Protein 7RGT (pdb70)

Nearest PDB structures (foldseek):
  7rgt-assembly2_B  TM=1.009E+00  e=1.308E-21  Legionella pneumophila
  7rgt-assembly7_G  TM=9.878E-01  e=1.620E-20  Legionella pneumophila
  7rgt-assembly5_E  TM=1.007E+00  e=1.504E-18  Legionella pneumophila
  7rgu-assembly2_C  TM=9.955E-01  e=5.296E-18  Legionella pneumophila
  7rgt-assembly6_F  TM=1.005E+00  e=3.285E-17  Legionella pneumophila

B-factor: mean 66.76, std 24.38, range [29.07, 161.48]

Structure (mmCIF, N/CA/C/O backbone):
data_7RGT
#
_entry.id   7RGT
#
_cell.length_a   139.010
_cell.length_b   100.303
_cell.length_c   110.718
_cell.angle_alpha   90.000
_cell.angle_beta   107.571
_cell.angle_gamma   90.000
#
_symmetry.space_group_name_H-M   'C 1 2 1'
#
loop_
_entity.id
_entity.type
_entity.pdbx_description
1 polymer 'Repressor of competence, RNA Chaperone'
2 non-polymer 'SULFATE ION'
3 water water
#
loop_
_atom_site.group_PDB
_atom_site.id
_atom_site.type_symbol
_atom_site.label_atom_id
_atom_site.label_alt_id
_atom_site.label_comp_id
_atom_site.label_asym_id
_atom_site.label_entity_id
_atom_site.label_seq_id
_atom_site.pdbx_PDB_ins_code
_atom_site.Cartn_x
_atom_site.Cartn_y
_atom_site.Cartn_z
_atom_site.occupancy
_atom_site.B_iso_or_equiv
_atom_site.auth_seq_id
_atom_site.auth_comp_id
_atom_site.auth_asym_id
_atom_site.auth_atom_id
_atom_site.pdbx_PDB_model_num
ATOM 1 N N . ASN A 1 24 ? 17.48731 -13.85591 10.10599 1.000 116.90892 19 ASN A N 1
ATOM 2 C CA . ASN A 1 24 ? 18.87710 -14.25726 9.91139 1.000 119.30163 19 ASN A CA 1
ATOM 3 C C . ASN A 1 24 ? 19.55506 -13.44392 8.81402 1.000 113.37639 19 ASN A C 1
ATOM 4 O O . ASN A 1 24 ? 20.56540 -12.78679 9.06129 1.000 111.09532 19 ASN A O 1
ATOM 9 N N . GLN A 1 25 ? 19.00705 -13.49997 7.59727 1.000 106.13989 20 GLN A N 1
ATOM 10 C CA . GLN A 1 25 ? 19.53296 -12.66850 6.51855 1.000 102.98411 20 GLN A CA 1
ATOM 11 C C . GLN A 1 25 ? 19.38235 -11.18976 6.85397 1.000 90.50049 20 GLN A C 1
ATOM 12 O O . GLN A 1 25 ? 20.32685 -10.40559 6.70021 1.000 84.28559 20 GLN A O 1
ATOM 18 N N . SER A 1 26 ? 18.19694 -10.79052 7.32231 1.000 84.01499 21 SER A N 1
ATOM 19 C CA . SER A 1 26 ? 18.00377 -9.40384 7.73298 1.000 85.55534 21 SER A CA 1
ATOM 20 C C . SER A 1 26 ? 18.95257 -9.01961 8.86249 1.000 76.70153 21 SER A C 1
ATOM 21 O O . SER A 1 26 ? 19.41904 -7.87564 8.91676 1.000 66.00648 21 SER A O 1
ATOM 24 N N . LYS A 1 27 ? 19.26581 -9.96112 9.75788 1.000 80.11768 22 LYS A N 1
ATOM 25 C CA . LYS A 1 27 ? 20.19229 -9.66717 10.84812 1.000 80.70398 22 LYS A CA 1
ATOM 26 C C . LYS A 1 27 ? 21.59466 -9.38379 10.32039 1.000 72.67099 22 LYS A C 1
ATOM 27 O O . LYS A 1 27 ? 22.23058 -8.40354 10.72277 1.000 64.13020 22 LYS A O 1
ATOM 33 N N . ARG A 1 28 ? 22.09453 -10.22718 9.41110 1.000 74.20903 23 ARG A N 1
ATOM 34 C CA . ARG A 1 28 ? 23.40626 -9.96809 8.82468 1.000 70.36973 23 ARG A CA 1
ATOM 35 C C . ARG A 1 28 ? 23.39978 -8.67500 8.01966 1.000 62.64038 23 ARG A C 1
ATOM 36 O O . ARG A 1 28 ? 24.39120 -7.93713 8.01219 1.000 59.86295 23 ARG A O 1
ATOM 44 N N . ALA A 1 29 ? 22.29144 -8.38392 7.33326 1.000 63.96651 24 ALA A N 1
ATOM 45 C CA . ALA A 1 29 ? 22.17597 -7.10995 6.63068 1.000 62.02003 24 ALA A CA 1
ATOM 46 C C . ALA A 1 29 ? 22.21709 -5.93522 7.60760 1.000 58.52379 24 ALA A C 1
ATOM 47 O O . ALA A 1 29 ? 22.81202 -4.88968 7.31721 1.000 56.04842 24 ALA A O 1
ATOM 49 N N . ARG A 1 30 ? 21.61014 -6.09326 8.78285 1.000 58.76646 25 ARG A N 1
ATOM 50 C CA . ARG A 1 30 ? 21.69509 -5.03075 9.78178 1.000 56.13652 25 ARG A CA 1
ATOM 51 C C . ARG A 1 30 ? 23.11889 -4.89523 10.31293 1.000 55.39849 25 ARG A C 1
ATOM 52 O O . ARG A 1 30 ? 23.64103 -3.77886 10.43043 1.000 51.55792 25 ARG A O 1
ATOM 60 N N . SER A 1 31 ? 23.76980 -6.02516 10.61300 1.000 59.17818 26 SER A N 1
ATOM 61 C CA . SER A 1 31 ? 25.16242 -5.99664 11.05786 1.000 60.68563 26 SER A CA 1
ATOM 62 C C . SER A 1 31 ? 26.07478 -5.38414 10.00214 1.000 52.41321 26 SER A C 1
ATOM 63 O O . SER A 1 31 ? 26.99088 -4.62270 10.33304 1.000 50.57615 26 SER A O 1
ATOM 66 N N . ASP A 1 32 ? 25.85036 -5.71867 8.72607 1.000 53.57176 27 ASP A N 1
ATOM 67 C CA . ASP A 1 32 ? 26.61268 -5.08902 7.64966 1.000 53.00548 27 ASP A CA 1
ATOM 68 C C . ASP A 1 32 ? 26.45070 -3.57329 7.66616 1.000 52.34816 27 ASP A C 1
ATOM 69 O O . ASP A 1 32 ? 27.42701 -2.83557 7.49501 1.000 51.65577 27 ASP A O 1
ATOM 74 N N . ALA A 1 33 ? 25.21551 -3.09194 7.82126 1.000 50.13649 28 ALA A N 1
ATOM 75 C CA . ALA A 1 33 ? 24.99006 -1.65021 7.87787 1.000 49.30966 28 ALA A CA 1
ATOM 76 C C . ALA A 1 33 ? 25.73437 -1.02208 9.04743 1.000 46.38335 28 ALA A C 1
ATOM 77 O O . ALA A 1 33 ? 26.27316 0.08328 8.93243 1.000 46.32759 28 ALA A O 1
ATOM 79 N N . LEU A 1 34 ? 25.76372 -1.70303 10.18804 1.000 46.92800 29 LEU A N 1
ATOM 80 C CA . LEU A 1 34 ? 26.47172 -1.14642 11.33537 1.000 46.59043 29 LEU A CA 1
ATOM 81 C C . LEU A 1 34 ? 27.97859 -1.10861 11.08588 1.000 48.08020 29 LEU A C 1
ATOM 82 O O . LEU A 1 34 ? 28.64983 -0.14109 11.46861 1.000 44.40032 29 LEU A O 1
ATOM 87 N N . LEU A 1 35 ? 28.52446 -2.14829 10.43852 1.000 46.42625 30 LEU A N 1
ATOM 88 C CA . LEU A 1 35 ? 29.94067 -2.14568 10.08898 1.000 50.01715 30 LEU A CA 1
ATOM 89 C C . LEU A 1 35 ? 30.25130 -1.03050 9.09552 1.000 48.71200 30 LEU A C 1
ATOM 90 O O . LEU A 1 35 ? 31.28243 -0.35478 9.20458 1.000 48.43963 30 LEU A O 1
ATOM 95 N N . TRP A 1 36 ? 29.36932 -0.82864 8.11317 1.000 45.69250 31 TRP A N 1
ATOM 96 C CA . TRP A 1 36 ? 29.55774 0.25937 7.15718 1.000 46.59958 31 TRP A CA 1
ATOM 97 C C . TRP A 1 36 ? 29.52563 1.62190 7.85745 1.000 47.01778 31 TRP A C 1
ATOM 98 O O . TRP A 1 36 ? 30.32396 2.51285 7.54196 1.000 46.39319 31 TRP A O 1
ATOM 109 N N . LEU A 1 37 ? 28.62598 1.79550 8.82709 1.000 42.63466 32 LEU A N 1
ATOM 110 C CA . LEU A 1 37 ? 28.58102 3.05439 9.57034 1.000 45.74254 32 LEU A CA 1
ATOM 111 C C . LEU A 1 37 ? 29.86327 3.28282 10.36756 1.000 48.27849 32 LEU A C 1
ATOM 112 O O . LEU A 1 37 ? 30.39724 4.39885 10.39528 1.000 47.42241 32 LEU A O 1
ATOM 117 N N . ALA A 1 38 ? 30.36440 2.24514 11.04255 1.000 43.61075 33 ALA A N 1
ATOM 118 C CA . ALA A 1 38 ? 31.60067 2.41311 11.79121 1.000 47.77039 33 ALA A CA 1
ATOM 119 C C . ALA A 1 38 ? 32.79248 2.66982 10.87236 1.000 45.19031 33 ALA A C 1
ATOM 120 O O . ALA A 1 38 ? 33.70395 3.40856 11.25491 1.000 47.67271 33 ALA A O 1
ATOM 122 N N . ALA A 1 39 ? 32.82685 2.07147 9.67184 1.000 45.42667 34 ALA A N 1
ATOM 123 C CA . ALA A 1 39 ? 33.98549 2.28604 8.80863 1.000 43.83680 34 ALA A CA 1
ATOM 124 C C . ALA A 1 39 ? 33.95216 3.68135 8.18760 1.000 48.17233 34 ALA A C 1
ATOM 125 O O . ALA A 1 39 ? 34.99617 4.32144 8.01910 1.000 56.89531 34 ALA A O 1
ATOM 127 N N . ASN A 1 40 ? 32.76651 4.18227 7.86520 1.000 45.38669 35 ASN A N 1
ATOM 128 C CA . ASN A 1 40 ? 32.66563 5.45508 7.16755 1.000 42.73498 35 ASN A CA 1
ATOM 129 C C . ASN A 1 40 ? 32.51440 6.65082 8.09702 1.000 50.55301 35 ASN A C 1
ATOM 130 O O . ASN A 1 40 ? 32.95933 7.75413 7.75078 1.000 47.45640 35 ASN A O 1
ATOM 135 N N . PHE A 1 41 ? 31.91907 6.46936 9.27158 1.000 43.41684 36 PHE A N 1
ATOM 136 C CA . PHE A 1 41 ? 31.76368 7.55411 10.24072 1.000 41.55200 36 PHE A CA 1
ATOM 137 C C . PHE A 1 41 ? 32.20170 7.05721 11.60926 1.000 44.16959 36 PHE A C 1
ATOM 138 O O . PHE A 1 41 ? 31.39351 6.97553 12.54026 1.000 42.92685 36 PHE A O 1
ATOM 146 N N . PRO A 1 42 ? 33.49344 6.74092 11.77426 1.000 45.42575 37 PRO A N 1
ATOM 147 C CA . PRO A 1 42 ? 33.93795 6.17276 13.05713 1.000 46.88249 37 PRO A CA 1
ATOM 148 C C . PRO A 1 42 ? 33.79359 7.13532 14.22992 1.000 49.11674 37 PRO A C 1
ATOM 149 O O . PRO A 1 42 ? 33.62506 6.67000 15.36361 1.000 47.79211 37 PRO A O 1
ATOM 153 N N . GLU A 1 43 ? 33.86007 8.45411 13.99362 1.000 43.31067 38 GLU A N 1
ATOM 154 C CA . GLU A 1 43 ? 33.65611 9.42382 15.07110 1.000 47.08905 38 GLU A CA 1
ATOM 155 C C . GLU A 1 43 ? 32.30694 9.22784 15.74665 1.000 44.24894 38 GLU A C 1
ATOM 156 O O . GLU A 1 43 ? 32.17693 9.44449 16.95782 1.000 42.88722 38 GLU A O 1
ATOM 162 N N . ALA A 1 44 ? 31.29289 8.82687 14.98686 1.000 42.88380 39 ALA A N 1
ATOM 163 C CA . ALA A 1 44 ? 29.96769 8.61870 15.54239 1.000 41.03566 39 ALA A CA 1
ATOM 164 C C . ALA A 1 44 ? 29.69793 7.16494 15.90086 1.000 44.28003 39 ALA A C 1
ATOM 165 O O . ALA A 1 44 ? 29.00398 6.90381 16.88564 1.000 38.11596 39 ALA A O 1
ATOM 167 N N . PHE A 1 45 ? 30.21230 6.20276 15.12472 1.000 39.06968 40 PHE A N 1
ATOM 168 C CA . PHE A 1 45 ? 29.74259 4.82995 15.23219 1.000 43.42332 40 PHE A CA 1
ATOM 169 C C . PHE A 1 45 ? 30.81933 3.80463 15.55005 1.000 41.90757 40 PHE A C 1
ATOM 170 O O . PHE A 1 45 ? 30.50118 2.61520 15.62932 1.000 45.85671 40 PHE A O 1
ATOM 178 N N . ASP A 1 46 ? 32.06592 4.21583 15.75870 1.000 46.00797 41 ASP A N 1
ATOM 179 C CA . ASP A 1 46 ? 33.10740 3.31174 16.25176 1.000 49.52838 41 ASP A CA 1
ATOM 180 C C . ASP A 1 46 ? 33.09264 3.39743 17.77542 1.000 48.66628 41 ASP A C 1
ATOM 181 O O . ASP A 1 46 ? 33.58174 4.36828 18.35755 1.000 49.46391 41 ASP A O 1
ATOM 186 N N . ASN A 1 47 ? 32.52066 2.38718 18.43309 1.000 45.70640 42 ASN A N 1
ATOM 187 C CA . ASN A 1 47 ? 32.37730 2.41098 19.88599 1.000 55.70540 42 ASN A CA 1
ATOM 188 C C . ASN A 1 47 ? 33.42833 1.55767 20.58783 1.000 59.00800 42 ASN A C 1
ATOM 189 O O . ASN A 1 47 ? 33.18176 1.06419 21.69193 1.000 53.25532 42 ASN A O 1
ATOM 194 N N . SER A 1 48 ? 34.59272 1.35441 19.96414 1.000 54.33420 43 SER A N 1
ATOM 195 C CA . SER A 1 48 ? 35.60548 0.51366 20.59162 1.000 56.67286 43 SER A CA 1
ATOM 196 C C . SER A 1 48 ? 36.13576 1.14492 21.87202 1.000 60.29996 43 SER A C 1
ATOM 197 O O . SER A 1 48 ? 36.47421 0.42834 22.82039 1.000 61.77715 43 SER A O 1
ATOM 200 N N . LEU A 1 49 ? 36.21502 2.46904 21.92502 1.000 58.67142 44 LEU A N 1
ATOM 201 C CA . LEU A 1 49 ? 36.72479 3.14494 23.10916 1.000 54.81071 44 LEU A CA 1
ATOM 202 C C . LEU A 1 49 ? 35.68925 4.01217 23.79720 1.000 58.31506 44 LEU A C 1
ATOM 203 O O . LEU A 1 49 ? 35.63653 4.04325 25.03094 1.000 60.06073 44 LEU A O 1
ATOM 208 N N . ARG A 1 50 ? 34.84419 4.70007 23.03629 1.000 50.22098 45 ARG A N 1
ATOM 209 C CA . ARG A 1 50 ? 33.90288 5.63595 23.62474 1.000 51.49153 45 ARG A CA 1
ATOM 210 C C . ARG A 1 50 ? 32.67008 5.71115 22.74597 1.000 50.94958 45 ARG A C 1
ATOM 211 O O . ARG A 1 50 ? 32.68348 5.32170 21.57403 1.000 49.13420 45 ARG A O 1
ATOM 219 N N . ILE A 1 51 ? 31.61058 6.24973 23.32498 1.000 46.03990 46 ILE A N 1
ATOM 220 C CA . ILE A 1 51 ? 30.35195 6.46717 22.63012 1.000 42.40461 46 ILE A CA 1
ATOM 221 C C . ILE A 1 51 ? 29.84993 7.83011 23.05332 1.000 44.91581 46 ILE A C 1
ATOM 222 O O . ILE A 1 51 ? 30.01297 8.21984 24.21203 1.000 38.75430 46 ILE A O 1
ATOM 227 N N . ARG A 1 52 ? 29.30589 8.58252 22.10205 1.000 38.07118 47 ARG A N 1
ATOM 228 C CA . ARG A 1 52 ? 28.91571 9.95880 22.35026 1.000 38.28719 47 ARG A CA 1
ATOM 229 C C . ARG A 1 52 ? 27.51328 10.22517 21.83051 1.000 41.04576 47 ARG A C 1
ATOM 230 O O . ARG A 1 52 ? 27.06946 9.58018 20.87291 1.000 35.96335 47 ARG A O 1
ATOM 238 N N . PRO A 1 53 ? 26.77440 11.13624 22.47710 1.000 31.62709 48 PRO A N 1
ATOM 239 C CA . PRO A 1 53 ? 25.43095 11.48104 21.99380 1.000 32.25410 48 PRO A CA 1
ATOM 240 C C . PRO A 1 53 ? 25.45836 11.96643 20.54500 1.000 36.68680 48 PRO A C 1
ATOM 241 O O . PRO A 1 53 ? 26.34919 12.70868 20.13889 1.000 31.96348 48 PRO A O 1
ATOM 245 N N . LEU A 1 54 ? 24.46006 11.55233 19.76963 1.000 32.21332 49 LEU A N 1
ATOM 246 C CA . LEU A 1 54 ? 24.38866 11.91331 18.35948 1.000 35.71105 49 LEU A CA 1
ATOM 247 C C . LEU A 1 54 ? 23.40646 13.05379 18.13960 1.000 34.14496 49 LEU A C 1
ATOM 248 O O . LEU A 1 54 ? 22.35312 13.11375 18.77685 1.000 37.67086 49 LEU A O 1
ATOM 253 N N . LYS A 1 55 ? 23.75152 13.92925 17.19646 1.000 34.18055 50 LYS A N 1
ATOM 254 C CA . LYS A 1 55 ? 22.86526 14.97915 16.71588 1.000 33.25051 50 LYS A CA 1
ATOM 255 C C . LYS A 1 55 ? 21.43714 14.47246 16.55167 1.000 36.55090 50 LYS A C 1
ATOM 256 O O . LYS A 1 55 ? 21.21159 13.36194 16.06425 1.000 36.49657 50 LYS A O 1
ATOM 262 N N . ILE A 1 56 ? 20.46808 15.27608 16.99777 1.000 31.66510 51 ILE A N 1
ATOM 263 C CA . ILE A 1 56 ? 19.07919 15.01556 16.64522 1.000 32.42682 51 ILE A CA 1
ATOM 264 C C . ILE A 1 56 ? 18.94277 15.15608 15.13257 1.000 40.54959 51 ILE A C 1
ATOM 265 O O . ILE A 1 56 ? 19.35306 16.17111 14.55911 1.000 37.68311 51 ILE A O 1
ATOM 270 N N . GLY A 1 57 ? 18.37617 14.14122 14.47658 1.000 36.24345 52 GLY A N 1
ATOM 271 C CA . GLY A 1 57 ? 18.34020 14.11594 13.02127 1.000 36.46431 52 GLY A CA 1
ATOM 272 C C . GLY A 1 57 ? 19.58893 13.56585 12.37122 1.000 42.94584 52 GLY A C 1
ATOM 273 O O . GLY A 1 57 ? 19.79554 13.77252 11.17187 1.000 46.47352 52 GLY A O 1
ATOM 274 N N . ILE A 1 58 ? 20.40970 12.82145 13.11647 1.000 41.12159 53 ILE A N 1
ATOM 275 C CA . ILE A 1 58 ? 21.58517 12.19519 12.52269 1.000 41.37916 53 ILE A CA 1
ATOM 276 C C . ILE A 1 58 ? 21.17543 11.26613 11.38116 1.000 42.48967 53 ILE A C 1
ATOM 277 O O . ILE A 1 58 ? 21.92673 11.09630 10.41359 1.000 42.42921 53 ILE A O 1
ATOM 282 N N . MET A 1 59 ? 19.96835 10.68857 11.44932 1.000 40.35442 54 MET A N 1
ATOM 283 C CA . MET A 1 59 ? 19.53617 9.75585 10.41152 1.000 41.24701 54 MET A CA 1
ATOM 284 C C . MET A 1 59 ? 19.49379 10.41477 9.04260 1.000 41.83394 54 MET A C 1
ATOM 285 O O . MET A 1 59 ? 19.90250 9.81108 8.03878 1.000 46.17463 54 MET A O 1
ATOM 290 N N . SER A 1 60 ? 18.97716 11.64283 8.98404 1.000 42.24017 55 SER A N 1
ATOM 291 C CA . SER A 1 60 ? 18.87096 12.35462 7.71924 1.000 49.97725 55 SER A CA 1
ATOM 292 C C . SER A 1 60 ? 20.24951 12.62328 7.13557 1.000 52.61112 55 SER A C 1
ATOM 293 O O . SER A 1 60 ? 20.44698 12.51184 5.92468 1.000 49.91466 55 SER A O 1
ATOM 296 N N . ASP A 1 61 ? 21.22235 12.95551 7.98531 1.000 46.58770 56 ASP A N 1
ATOM 297 C CA . ASP A 1 61 ? 22.58617 13.15953 7.50579 1.000 47.94756 56 ASP A CA 1
ATOM 298 C C . ASP A 1 61 ? 23.17257 11.87587 6.92637 1.000 49.97292 56 ASP A C 1
ATOM 299 O O . ASP A 1 61 ? 23.86905 11.91044 5.90464 1.000 47.92866 56 ASP A O 1
ATOM 304 N N . ILE A 1 62 ? 22.90568 10.73543 7.56945 1.000 43.38551 57 ILE A N 1
ATOM 305 C CA . ILE A 1 62 ? 23.40544 9.45205 7.07477 1.000 46.43406 57 ILE A CA 1
ATOM 306 C C . ILE A 1 62 ? 22.82062 9.12952 5.70420 1.000 43.22246 57 ILE A C 1
ATOM 307 O O . ILE A 1 62 ? 23.52660 8.65652 4.80352 1.000 49.12840 57 ILE A O 1
ATOM 312 N N . LEU A 1 63 ? 21.51996 9.36793 5.52864 1.000 42.00864 58 LEU A N 1
ATOM 313 C CA . LEU A 1 63 ? 20.82526 8.97550 4.30857 1.000 50.50668 58 LEU A CA 1
ATOM 314 C C . LEU A 1 63 ? 21.26395 9.78441 3.09817 1.000 54.90919 58 LEU A C 1
ATOM 315 O O . LEU A 1 63 ? 20.99220 9.37085 1.96669 1.000 52.97510 58 LEU A O 1
ATOM 320 N N . GLN A 1 64 ? 21.93244 10.92106 3.30800 1.000 51.35465 59 GLN A N 1
ATOM 321 C CA . GLN A 1 64 ? 22.54295 11.62997 2.19260 1.000 55.82275 59 GLN A CA 1
ATOM 322 C C . GLN A 1 64 ? 23.65574 10.81530 1.54524 1.000 53.69643 59 GLN A C 1
ATOM 323 O O . GLN A 1 64 ? 24.04015 11.11144 0.41285 1.000 57.60893 59 GLN A O 1
ATOM 329 N N . HIS A 1 65 ? 24.17004 9.79527 2.23758 1.000 52.51730 60 HIS A N 1
ATOM 330 C CA . HIS A 1 65 ? 25.20305 8.90849 1.71816 1.000 56.73113 60 HIS A CA 1
ATOM 331 C C . HIS A 1 65 ? 24.64500 7.56899 1.23862 1.000 57.26294 60 HIS A C 1
ATOM 332 O O . HIS A 1 65 ? 25.41337 6.62029 1.04987 1.000 55.50257 60 HIS A O 1
ATOM 339 N N . ALA A 1 66 ? 23.32967 7.47722 1.01867 1.000 56.95715 61 ALA A N 1
ATOM 340 C CA . ALA A 1 66 ? 22.71307 6.18268 0.73299 1.000 55.95407 61 ALA A CA 1
ATOM 341 C C . ALA A 1 66 ? 23.24091 5.56532 -0.56096 1.000 62.00260 61 ALA A C 1
ATOM 342 O O . ALA A 1 66 ? 23.40372 4.34122 -0.64332 1.000 57.04504 61 ALA A O 1
ATOM 344 N N . GLU A 1 67 ? 23.52570 6.38806 -1.57838 1.000 56.77201 62 GLU A N 1
ATOM 345 C CA . GLU A 1 67 ? 23.98047 5.83000 -2.85390 1.000 58.82639 62 GLU A CA 1
ATOM 346 C C . GLU A 1 67 ? 25.29931 5.08265 -2.68622 1.000 64.27343 62 GLU A C 1
ATOM 347 O O . GLU A 1 67 ? 25.44997 3.95743 -3.17611 1.000 58.26024 62 GLU A O 1
ATOM 353 N N . LYS A 1 68 ? 26.23953 5.66352 -1.93769 1.000 60.64186 63 LYS A N 1
ATOM 354 C CA . LYS A 1 68 ? 27.51792 4.99820 -1.68265 1.000 61.64972 63 LYS A CA 1
ATOM 355 C C . LYS A 1 68 ? 27.32654 3.73237 -0.86116 1.000 63.42862 63 LYS A C 1
ATOM 356 O O . LYS A 1 68 ? 28.01753 2.73151 -1.08281 1.000 59.17785 63 LYS A O 1
ATOM 362 N N . ALA A 1 69 ? 26.37923 3.75032 0.08150 1.000 50.30123 64 ALA A N 1
ATOM 363 C CA . ALA A 1 69 ? 26.12426 2.55951 0.87993 1.000 49.51846 64 ALA A CA 1
ATOM 364 C C . ALA A 1 69 ? 25.50392 1.45082 0.03838 1.000 50.18791 64 ALA A C 1
ATOM 365 O O . ALA A 1 69 ? 25.89378 0.28389 0.15589 1.000 51.66932 64 ALA A O 1
ATOM 367 N N . GLU A 1 70 ? 24.56495 1.79861 -0.84599 1.000 51.93637 65 GLU A N 1
ATOM 368 C CA . GLU A 1 70 ? 23.89320 0.78475 -1.65973 1.000 57.91142 65 GLU A CA 1
ATOM 369 C C . GLU A 1 70 ? 24.85936 0.06477 -2.60051 1.000 62.25804 65 GLU A C 1
ATOM 370 O O . GLU A 1 70 ? 24.65058 -1.11562 -2.93024 1.000 58.29763 65 GLU A O 1
ATOM 376 N N . GLN A 1 71 ? 25.91308 0.75097 -3.05474 1.000 58.56610 66 GLN A N 1
ATOM 377 C CA . GLN A 1 71 ? 26.84503 0.12323 -3.99035 1.000 60.40241 66 GLN A CA 1
ATOM 378 C C . GLN A 1 71 ? 27.56708 -1.05924 -3.36375 1.000 59.26299 66 GLN A C 1
ATOM 379 O O . GLN A 1 71 ? 27.98751 -1.97527 -4.07851 1.000 61.86896 66 GLN A O 1
ATOM 385 N N . VAL A 1 72 ? 27.71991 -1.06270 -2.03951 1.000 58.10789 67 VAL A N 1
ATOM 386 C CA . VAL A 1 72 ? 28.40503 -2.13792 -1.33314 1.000 61.92243 67 VAL A CA 1
ATOM 387 C C . VAL A 1 72 ? 27.42797 -3.04569 -0.59145 1.000 60.51685 67 VAL A C 1
ATOM 388 O O . VAL A 1 72 ? 27.85069 -3.87322 0.22257 1.000 61.16384 67 VAL A O 1
ATOM 392 N N . GLY A 1 73 ? 26.13027 -2.90978 -0.85786 1.000 62.58530 68 GLY A N 1
ATOM 393 C CA . GLY A 1 73 ? 25.11548 -3.82862 -0.38062 1.000 60.33257 68 GLY A CA 1
ATOM 394 C C . GLY A 1 73 ? 24.26937 -3.37924 0.79431 1.000 56.92576 68 GLY A C 1
ATOM 395 O O . GLY A 1 73 ? 23.54140 -4.20647 1.35195 1.000 64.10982 68 GLY A O 1
ATOM 396 N N . VAL A 1 74 ? 24.29347 -2.09902 1.15029 1.000 53.06665 69 VAL A N 1
ATOM 397 C CA . VAL A 1 74 ? 23.59397 -1.58202 2.32757 1.000 48.50408 69 VAL A CA 1
ATOM 398 C C . VAL A 1 74 ? 22.41913 -0.71900 1.87606 1.000 55.85636 69 VAL A C 1
ATOM 399 O O . VAL A 1 74 ? 22.61358 0.29034 1.18680 1.000 54.18896 69 VAL A O 1
ATOM 403 N N . SER A 1 75 ? 21.20060 -1.11875 2.23976 1.000 55.65621 70 SER A N 1
ATOM 404 C CA . SER A 1 75 ? 20.00518 -0.38572 1.83570 1.000 58.09057 70 SER A CA 1
ATOM 405 C C . SER A 1 75 ? 19.70041 0.72986 2.84027 1.000 58.01466 70 SER A C 1
ATOM 406 O O . SER A 1 75 ? 20.21776 0.75322 3.96070 1.000 49.57368 70 SER A O 1
ATOM 409 N N . LYS A 1 76 ? 18.82303 1.65831 2.44355 1.000 56.60777 71 LYS A N 1
ATOM 410 C CA . LYS A 1 76 ? 18.42880 2.70593 3.38163 1.000 54.65390 71 LYS A CA 1
ATOM 411 C C . LYS A 1 76 ? 17.73286 2.12405 4.60012 1.000 56.36056 71 LYS A C 1
ATOM 412 O O . LYS A 1 76 ? 17.96732 2.57481 5.72726 1.000 47.54952 71 LYS A O 1
ATOM 418 N N . SER A 1 77 ? 16.86624 1.12796 4.39979 1.000 51.81644 72 SER A N 1
ATOM 419 C CA . SER A 1 77 ? 16.15534 0.56675 5.54252 1.000 55.77588 72 SER A CA 1
ATOM 420 C C . SER A 1 77 ? 17.10365 -0.17054 6.48151 1.000 54.79516 72 SER A C 1
ATOM 421 O O . SER A 1 77 ? 16.86964 -0.20056 7.69609 1.000 50.48562 72 SER A O 1
ATOM 424 N N . LYS A 1 78 ? 18.19355 -0.74312 5.95933 1.000 50.59701 73 LYS A N 1
ATOM 425 C CA . LYS A 1 78 ? 19.15397 -1.36505 6.86648 1.000 51.41067 73 LYS A CA 1
ATOM 426 C C . LYS A 1 78 ? 19.98932 -0.32080 7.60038 1.000 50.80162 73 LYS A C 1
ATOM 427 O O . LYS A 1 78 ? 20.39290 -0.54942 8.74581 1.000 43.23777 73 LYS A O 1
ATOM 433 N N . LEU A 1 79 ? 20.26507 0.81824 6.96052 1.000 45.55015 74 LEU A N 1
ATOM 434 C CA . LEU A 1 79 ? 20.90347 1.92249 7.66640 1.000 43.58327 74 LEU A CA 1
ATOM 435 C C . LEU A 1 79 ? 20.04450 2.39478 8.83740 1.000 47.22688 74 LEU A C 1
ATOM 436 O O . LEU A 1 79 ? 20.57122 2.70117 9.91152 1.000 44.41773 74 LEU A O 1
ATOM 441 N N . ARG A 1 80 ? 18.72408 2.50365 8.63423 1.000 46.36389 75 ARG A N 1
ATOM 442 C CA . ARG A 1 80 ? 17.83352 2.89463 9.72533 1.000 47.23338 75 ARG A CA 1
ATOM 443 C C . ARG A 1 80 ? 17.82600 1.85370 10.83659 1.000 47.78917 75 ARG A C 1
ATOM 444 O O . ARG A 1 80 ? 17.86827 2.20753 12.02278 1.000 44.23063 75 ARG A O 1
ATOM 452 N N . GLU A 1 81 ? 17.73718 0.56494 10.47751 1.000 42.51476 76 GLU A N 1
ATOM 453 C CA . GLU A 1 81 ? 17.76109 -0.48144 11.49746 1.000 45.60885 76 GLU A CA 1
ATOM 454 C C . GLU A 1 81 ? 19.05379 -0.44884 12.30209 1.000 47.26185 76 GLU A C 1
ATOM 455 O O . GLU A 1 81 ? 19.02989 -0.63542 13.52391 1.000 47.15140 76 GLU A O 1
ATOM 461 N N . ALA A 1 82 ? 20.19006 -0.20913 11.63697 1.000 47.21260 77 ALA A N 1
ATOM 462 C CA . ALA A 1 82 ? 21.46911 -0.14716 12.34164 1.000 43.36925 77 ALA A CA 1
ATOM 463 C C . ALA A 1 82 ? 21.51519 1.03118 13.30985 1.000 41.50493 77 ALA A C 1
ATOM 464 O O . ALA A 1 82 ? 21.98298 0.89123 14.44473 1.000 41.79967 77 ALA A O 1
ATOM 466 N N . VAL A 1 83 ? 21.03121 2.19957 12.88866 1.000 41.77700 78 VAL A N 1
ATOM 467 C CA . VAL A 1 83 ? 21.01697 3.35405 13.79254 1.000 40.54945 78 VAL A CA 1
ATOM 468 C C . VAL A 1 83 ? 20.08870 3.10086 14.97354 1.000 43.09153 78 VAL A C 1
ATOM 469 O O . VAL A 1 83 ? 20.39107 3.48039 16.11761 1.000 41.73585 78 VAL A O 1
ATOM 473 N N . VAL A 1 84 ? 18.93856 2.47648 14.71713 1.000 38.69990 79 VAL A N 1
ATOM 474 C CA . VAL A 1 84 ? 18.02631 2.11193 15.79840 1.000 41.82016 79 VAL A CA 1
ATOM 475 C C . VAL A 1 84 ? 18.70577 1.15762 16.78317 1.000 48.35199 79 VAL A C 1
ATOM 476 O O . VAL A 1 84 ? 18.64186 1.34770 18.00112 1.000 40.59896 79 VAL A O 1
ATOM 480 N N . LEU A 1 85 ? 19.36313 0.11552 16.27574 1.000 39.28776 80 LEU A N 1
ATOM 481 C CA . LEU A 1 85 ? 20.04921 -0.81840 17.16791 1.000 46.91246 80 LEU A CA 1
ATOM 482 C C . LEU A 1 85 ? 21.15393 -0.11842 17.95582 1.000 47.54107 80 LEU A C 1
ATOM 483 O O . LEU A 1 85 ? 21.27606 -0.30151 19.17370 1.000 46.19538 80 LEU A O 1
ATOM 488 N N . PHE A 1 86 ? 21.98182 0.67792 17.26888 1.000 41.98973 81 PHE A N 1
ATOM 489 C CA . PHE A 1 86 ? 23.09698 1.36427 17.91898 1.000 42.78589 81 PHE A CA 1
ATOM 490 C C . PHE A 1 86 ? 22.61576 2.25540 19.05950 1.000 47.19636 81 PHE A C 1
ATOM 491 O O . PHE A 1 86 ? 23.22210 2.28941 20.13921 1.000 40.29357 81 PHE A O 1
ATOM 499 N N . THR A 1 87 ? 21.54329 2.99760 18.83278 1.000 41.72736 82 THR A N 1
ATOM 500 C CA . THR A 1 87 ? 21.08165 3.96726 19.80584 1.000 40.95157 82 THR A CA 1
ATOM 501 C C . THR A 1 87 ? 20.12106 3.38431 20.83245 1.000 42.51099 82 THR A C 1
ATOM 502 O O . THR A 1 87 ? 19.73646 4.09850 21.76632 1.000 43.42136 82 THR A O 1
ATOM 506 N N . ARG A 1 88 ? 19.74085 2.11236 20.70938 1.000 38.02645 83 ARG A N 1
ATOM 507 C CA . ARG A 1 88 ? 18.99653 1.47610 21.78641 1.000 45.10066 83 ARG A CA 1
ATOM 508 C C . ARG A 1 88 ? 19.90264 0.76492 22.77542 1.000 46.12301 83 ARG A C 1
ATOM 509 O O . ARG A 1 88 ? 19.42493 0.34031 23.84220 1.000 43.77102 83 ARG A O 1
ATOM 517 N N . ARG A 1 89 ? 21.18636 0.61464 22.44897 1.000 39.64100 84 ARG A N 1
ATOM 518 C CA . ARG A 1 89 ? 22.11533 -0.00787 23.38571 1.000 46.72852 84 ARG A CA 1
ATOM 519 C C . ARG A 1 89 ? 22.18286 0.79118 24.68484 1.000 37.73207 84 ARG A C 1
ATOM 520 O O . ARG A 1 89 ? 22.09317 2.02011 24.69307 1.000 37.27660 84 ARG A O 1
ATOM 528 N N . LEU A 1 90 ? 22.33742 0.07575 25.79877 1.000 37.89489 85 LEU A N 1
ATOM 529 C CA . LEU A 1 90 ? 22.33396 0.74531 27.09763 1.000 41.95128 85 LEU A CA 1
ATOM 530 C C . LEU A 1 90 ? 23.48841 1.73202 27.21598 1.000 39.86070 85 LEU A C 1
ATOM 531 O O . LEU A 1 90 ? 23.34629 2.80833 27.80749 1.000 39.47904 85 LEU A O 1
ATOM 536 N N . ASP A 1 91 ? 24.64117 1.39104 26.64930 1.000 39.96743 86 ASP A N 1
ATOM 537 C CA . ASP A 1 91 ? 25.76723 2.30430 26.75322 1.000 41.00618 86 ASP A CA 1
ATOM 538 C C . ASP A 1 91 ? 25.51344 3.59347 25.98188 1.000 42.19918 86 ASP A C 1
ATOM 539 O O . ASP A 1 91 ? 25.99656 4.65596 26.38874 1.000 37.03796 86 ASP A O 1
ATOM 544 N N . TYR A 1 92 ? 24.72977 3.54579 24.90109 1.000 36.09695 87 TYR A N 1
ATOM 545 C CA . TYR A 1 92 ? 24.35533 4.80124 24.25467 1.000 35.81747 87 TYR A CA 1
ATOM 546 C C . TYR A 1 92 ? 23.36671 5.57818 25.11199 1.000 37.30566 87 TYR A C 1
ATOM 547 O O . TYR A 1 92 ? 23.52712 6.78696 25.32635 1.000 35.98950 87 TYR A O 1
ATOM 556 N N . LEU A 1 93 ? 22.33124 4.90420 25.61412 1.000 36.90836 88 LEU A N 1
ATOM 557 C CA . LEU A 1 93 ? 21.36010 5.59509 26.45751 1.000 34.37294 88 LEU A CA 1
ATOM 558 C C . LEU A 1 93 ? 22.03967 6.20526 27.68015 1.000 36.52896 88 LEU A C 1
ATOM 559 O O . LEU A 1 93 ? 21.66373 7.29052 28.13529 1.000 33.87681 88 LEU A O 1
ATOM 564 N N . ALA A 1 94 ? 23.05679 5.52904 28.21463 1.000 34.81797 89 ALA A N 1
ATOM 565 C CA . ALA A 1 94 ? 23.75167 6.03150 29.39428 1.000 36.73987 89 ALA A CA 1
ATOM 566 C C . ALA A 1 94 ? 24.57663 7.27971 29.10189 1.000 40.23015 89 ALA A C 1
ATOM 567 O O . ALA A 1 94 ? 24.84240 8.05841 30.01902 1.000 36.81219 89 ALA A O 1
ATOM 569 N N . CYS A 1 95 ? 24.98450 7.50017 27.85331 1.000 37.21277 90 CYS A N 1
ATOM 570 C CA . CYS A 1 95 ? 25.78389 8.68202 27.55214 1.000 38.87177 90 CYS A CA 1
ATOM 571 C C . CYS A 1 95 ? 24.92917 9.92439 27.32485 1.000 33.97523 90 CYS A C 1
ATOM 572 O O . CYS A 1 95 ? 25.48282 11.02938 27.26531 1.000 34.37784 90 CYS A O 1
ATOM 575 N N . LEU A 1 96 ? 23.60003 9.77720 27.28145 1.000 32.49635 91 LEU A N 1
ATOM 576 C CA . LEU A 1 96 ? 22.66761 10.89684 27.09907 1.000 29.06938 91 LEU A CA 1
ATOM 577 C C . LEU A 1 96 ? 22.40670 11.57466 28.45229 1.000 35.45509 91 LEU A C 1
ATOM 578 O O . LEU A 1 96 ? 21.33446 11.47267 29.05033 1.000 33.99830 91 LEU A O 1
ATOM 583 N N . LYS A 1 97 ? 23.43545 12.22584 28.96820 1.000 34.15557 92 LYS A N 1
ATOM 584 C CA . LYS A 1 97 ? 23.33242 12.96542 30.22190 1.000 36.86835 92 LYS A CA 1
ATOM 585 C C . LYS A 1 97 ? 23.18532 14.45932 29.94717 1.000 41.09512 92 LYS A C 1
ATOM 586 O O . LYS A 1 97 ? 23.63481 14.96476 28.91813 1.000 33.50075 92 LYS A O 1
ATOM 592 N N . ALA A 1 98 ? 22.52187 15.15970 30.86932 1.000 37.99569 93 ALA A N 1
ATOM 593 C CA . ALA A 1 98 ? 22.20695 16.56649 30.65612 1.000 36.56576 93 ALA A CA 1
ATOM 594 C C . ALA A 1 98 ? 23.46775 17.37239 30.35092 1.000 33.28524 93 ALA A C 1
ATOM 595 O O . ALA A 1 98 ? 24.48677 17.26093 31.03978 1.000 30.96206 93 ALA A O 1
ATOM 597 N N . ARG A 1 99 ? 23.40689 18.14325 29.26569 1.000 32.76785 94 ARG A N 1
ATOM 598 C CA . ARG A 1 99 ? 24.43256 19.08355 28.83525 1.000 31.80865 94 ARG A CA 1
ATOM 599 C C . ARG A 1 99 ? 25.69433 18.39625 28.31604 1.000 32.12485 94 ARG A C 1
ATOM 600 O O . ARG A 1 99 ? 26.72932 19.06379 28.14140 1.000 35.88168 94 ARG A O 1
ATOM 608 N N . GLU A 1 100 ? 25.65542 17.08495 28.09959 1.000 33.24464 95 GLU A N 1
ATOM 609 C CA . GLU A 1 100 ? 26.66447 16.43551 27.26064 1.000 37.99783 95 GLU A CA 1
ATOM 610 C C . GLU A 1 100 ? 26.50946 16.92405 25.82137 1.000 33.71884 95 GLU A C 1
ATOM 611 O O . GLU A 1 100 ? 25.42479 17.34575 25.40915 1.000 32.36599 95 GLU A O 1
ATOM 617 N N . VAL A 1 101 ? 27.61018 16.88668 25.06427 1.000 35.22644 96 VAL A N 1
ATOM 618 C CA . VAL A 1 101 ? 27.63258 17.38645 23.68441 1.000 34.44537 96 VAL A CA 1
ATOM 619 C C . VAL A 1 101 ? 27.10055 16.32280 22.72841 1.000 34.13045 96 VAL A C 1
ATOM 620 O O . VAL A 1 101 ? 27.53015 15.16418 22.76987 1.000 35.40910 96 VAL A O 1
ATOM 624 N N . ARG A 1 102 ? 26.20434 16.72368 21.81921 1.000 36.04083 97 ARG A N 1
ATOM 625 C CA . ARG A 1 102 ? 25.83556 15.88953 20.66824 1.000 36.13680 97 ARG A CA 1
ATOM 626 C C . ARG A 1 102 ? 26.76124 16.18840 19.49489 1.000 35.89361 97 ARG A C 1
ATOM 627 O O . ARG A 1 102 ? 27.08768 17.34584 19.23612 1.000 35.09040 97 ARG A O 1
ATOM 635 N N . ILE A 1 103 ? 27.18615 15.14140 18.78860 1.000 33.98541 98 ILE A N 1
ATOM 636 C CA . ILE A 1 103 ? 28.12347 15.28916 17.67627 1.000 39.20700 98 ILE A CA 1
ATOM 637 C C . ILE A 1 103 ? 27.42714 14.96561 16.36128 1.000 39.54876 98 ILE A C 1
ATOM 638 O O . ILE A 1 103 ? 26.43077 14.23760 16.31650 1.000 37.34036 98 ILE A O 1
ATOM 643 N N . ASP A 1 104 ? 27.98125 15.49983 15.26676 1.000 42.49231 99 ASP A N 1
ATOM 644 C CA . ASP A 1 104 ? 27.54426 15.11591 13.93392 1.000 40.34955 99 ASP A CA 1
ATOM 645 C C . ASP A 1 104 ? 28.34181 13.86995 13.52788 1.000 39.57688 99 ASP A C 1
ATOM 646 O O . ASP A 1 104 ? 29.09419 13.31832 14.33788 1.000 39.59023 99 ASP A O 1
ATOM 651 N N . LEU A 1 105 ? 28.22280 13.43768 12.26054 1.000 37.93223 100 LEU A N 1
ATOM 652 C CA . LEU A 1 105 ? 28.87762 12.20798 11.80848 1.000 42.78741 100 LEU A CA 1
ATOM 653 C C . LEU A 1 105 ? 30.39479 12.28990 11.86467 1.000 42.98385 100 LEU A C 1
ATOM 654 O O . LEU A 1 105 ? 31.06445 11.25238 11.82066 1.000 47.45722 100 LEU A O 1
ATOM 659 N N . HIS A 1 106 ? 30.95987 13.48791 11.94365 1.000 46.64157 101 HIS A N 1
ATOM 660 C CA . HIS A 1 106 ? 32.40678 13.65598 11.94020 1.000 44.75878 101 HIS A CA 1
ATOM 661 C C . HIS A 1 106 ? 32.93607 14.09147 13.30121 1.000 48.62036 101 HIS A C 1
ATOM 662 O O . HIS A 1 106 ? 34.08164 14.53898 13.41161 1.000 51.21161 101 HIS A O 1
ATOM 669 N N . GLY A 1 107 ? 32.13021 13.94341 14.34507 1.000 43.31574 102 GLY A N 1
ATOM 670 C CA . GLY A 1 107 ? 32.57916 14.25276 15.68765 1.000 46.38914 102 GLY A CA 1
ATOM 671 C C . GLY A 1 107 ? 32.59162 15.71945 16.04123 1.000 48.53144 102 GLY A C 1
ATOM 672 O O . GLY A 1 107 ? 33.12984 16.08052 17.09567 1.000 46.53104 102 GLY A O 1
ATOM 673 N N . ASN A 1 108 ? 32.03743 16.57481 15.19452 1.000 46.25415 103 ASN A N 1
ATOM 674 C CA . ASN A 1 108 ? 31.96000 17.99445 15.51590 1.000 46.56169 103 ASN A CA 1
ATOM 675 C C . ASN A 1 108 ? 30.83353 18.24616 16.51028 1.000 44.99315 103 ASN A C 1
ATOM 676 O O . ASN A 1 108 ? 29.77864 17.61479 16.41547 1.000 46.33354 103 ASN A O 1
ATOM 681 N N . PRO A 1 109 ? 31.03776 19.15184 17.47088 1.000 43.95587 104 PRO A N 1
ATOM 682 C CA . PRO A 1 109 ? 29.97390 19.47452 18.43607 1.000 44.54864 104 PRO A CA 1
ATOM 683 C C . PRO A 1 109 ? 28.86528 20.29633 17.77967 1.000 44.25706 104 PRO A C 1
ATOM 684 O O . PRO A 1 109 ? 29.13424 21.32496 17.16463 1.000 41.23222 104 PRO A O 1
ATOM 688 N N . VAL A 1 110 ? 27.60646 19.86860 17.93538 1.000 38.86797 105 VAL A N 1
ATOM 689 C CA . VAL A 1 110 ? 26.51278 20.62729 17.31473 1.000 37.38358 105 VAL A CA 1
ATOM 690 C C . VAL A 1 110 ? 25.45473 21.08057 18.32782 1.000 34.67900 105 VAL A C 1
ATOM 691 O O . VAL A 1 110 ? 24.74198 22.05599 18.08637 1.000 37.95255 105 VAL A O 1
ATOM 695 N N . ALA A 1 111 ? 25.31598 20.38711 19.44805 1.000 35.98545 106 ALA A N 1
ATOM 696 C CA . ALA A 1 111 ? 24.25768 20.75653 20.38625 1.000 36.58825 106 ALA A CA 1
ATOM 697 C C . ALA A 1 111 ? 24.55987 20.09174 21.72021 1.000 35.32011 106 ALA A C 1
ATOM 698 O O . ALA A 1 111 ? 25.54000 19.35350 21.85635 1.000 34.53651 106 ALA A O 1
ATOM 700 N N . GLU A 1 112 ? 23.70731 20.36527 22.71218 1.000 34.13037 107 GLU A N 1
ATOM 701 C CA . GLU A 1 112 ? 23.82882 19.76814 24.03479 1.000 35.30165 107 GLU A CA 1
ATOM 702 C C . GLU A 1 112 ? 22.56096 18.99037 24.36963 1.000 34.60620 107 GLU A C 1
ATOM 703 O O . GLU A 1 112 ? 21.45746 19.36600 23.96160 1.000 37.35688 107 GLU A O 1
ATOM 709 N N . VAL A 1 113 ? 22.73544 17.88579 25.09253 1.000 34.62175 108 VAL A N 1
ATOM 710 C CA . VAL A 1 113 ? 21.60671 17.09455 25.56617 1.000 32.91002 108 VAL A CA 1
ATOM 711 C C . VAL A 1 113 ? 20.81898 17.90890 26.58669 1.000 34.88940 108 VAL A C 1
ATOM 712 O O . VAL A 1 113 ? 21.39895 18.51220 27.49953 1.000 36.04419 108 VAL A O 1
ATOM 716 N N . THR A 1 114 ? 19.49539 17.94670 26.43023 1.000 33.90873 109 THR A N 1
ATOM 717 C CA . THR A 1 114 ? 18.63237 18.65840 27.36857 1.000 40.45285 109 THR A CA 1
ATOM 718 C C . THR A 1 114 ? 18.27725 17.76264 28.56243 1.000 38.22741 109 THR A C 1
ATOM 719 O O . THR A 1 114 ? 18.40670 16.53827 28.50966 1.000 36.95626 109 THR A O 1
ATOM 723 N N . GLU A 1 115 ? 17.74747 18.38228 29.62057 1.000 40.18902 110 GLU A N 1
ATOM 724 C CA . GLU A 1 115 ? 17.31450 17.60164 30.78354 1.000 41.27795 110 GLU A CA 1
ATOM 725 C C . GLU A 1 115 ? 16.21637 16.60906 30.41033 1.000 42.44740 110 GLU A C 1
ATOM 726 O O . GLU A 1 115 ? 16.24443 15.45242 30.84389 1.000 42.19107 110 GLU A O 1
ATOM 732 N N . GLU A 1 116 ? 15.27094 17.02477 29.56055 1.000 44.27078 111 GLU A N 1
ATOM 733 C CA . GLU A 1 116 ? 14.18805 16.12410 29.17180 1.000 45.83632 111 GLU A CA 1
ATOM 734 C C . GLU A 1 116 ? 14.71276 14.92457 28.38951 1.000 42.17354 111 GLU A C 1
ATOM 735 O O . GLU A 1 116 ? 14.25217 13.79211 28.59184 1.000 43.15636 111 GLU A O 1
ATOM 741 N N . GLU A 1 117 ? 15.67420 15.14985 27.49262 1.000 44.05110 112 GLU A N 1
ATOM 742 C CA . GLU A 1 117 ? 16.26779 14.04003 26.75154 1.000 38.31195 112 GLU A CA 1
ATOM 743 C C . GLU A 1 117 ? 17.01981 13.09640 27.68865 1.000 36.66667 112 GLU A C 1
ATOM 744 O O . GLU A 1 117 ? 16.96848 11.86985 27.52713 1.000 38.03314 112 GLU A O 1
ATOM 750 N N . ALA A 1 118 ? 17.72579 13.64814 28.67436 1.000 36.11225 113 ALA A N 1
ATOM 751 C CA . ALA A 1 118 ? 18.41890 12.79733 29.63481 1.000 37.14640 113 ALA A CA 1
ATOM 752 C C . ALA A 1 118 ? 17.42888 11.97806 30.45673 1.000 39.13575 113 ALA A C 1
ATOM 753 O O . ALA A 1 118 ? 17.68296 10.80475 30.76627 1.000 38.88934 113 ALA A O 1
ATOM 755 N N . GLU A 1 119 ? 16.31548 12.59573 30.84869 1.000 40.47402 114 GLU A N 1
ATOM 756 C CA . GLU A 1 119 ? 15.29390 11.89221 31.62210 1.000 46.92406 114 GLU A CA 1
ATOM 757 C C . GLU A 1 119 ? 14.63865 10.79702 30.79350 1.000 44.37705 114 GLU A C 1
ATOM 758 O O . GLU A 1 119 ? 14.38002 9.69913 31.29906 1.000 45.78535 114 GLU A O 1
ATOM 764 N N . ASN A 1 120 ? 14.35761 11.08126 29.51976 1.000 43.74038 115 ASN A N 1
ATOM 765 C CA . ASN A 1 120 ? 13.79306 10.05722 28.64194 1.000 45.10907 115 ASN A CA 1
ATOM 766 C C . ASN A 1 120 ? 14.74864 8.87899 28.48439 1.000 41.34377 115 ASN A C 1
ATOM 767 O O . ASN A 1 120 ? 14.32283 7.71748 28.50084 1.000 44.81985 115 ASN A O 1
ATOM 772 N N . ALA A 1 121 ? 16.04665 9.15558 28.35292 1.000 37.79198 116 ALA A N 1
ATOM 773 C CA . ALA A 1 121 ? 17.01809 8.07180 28.21059 1.000 39.00857 116 ALA A CA 1
ATOM 774 C C . ALA A 1 121 ? 17.10646 7.21658 29.47055 1.000 42.69794 116 ALA A C 1
ATOM 775 O O . ALA A 1 121 ? 17.17040 5.98654 29.37979 1.000 42.72395 116 ALA A O 1
ATOM 777 N N . SER A 1 122 ? 17.13167 7.83402 30.65500 1.000 41.50126 117 SER A N 1
ATOM 778 C CA . SER A 1 122 ? 17.25343 7.00916 31.85576 1.000 39.81652 117 SER A CA 1
ATOM 779 C C . SER A 1 122 ? 15.98528 6.20542 32.09579 1.000 44.91816 117 SER A C 1
ATOM 780 O O . SER A 1 122 ? 16.05548 5.06181 32.55666 1.000 52.09007 117 SER A O 1
ATOM 783 N N . MET A 1 123 ? 14.82652 6.77575 31.76668 1.000 46.20509 118 MET A N 1
ATOM 784 C CA . MET A 1 123 ? 13.57995 6.02550 31.83116 1.000 49.85829 118 MET A CA 1
ATOM 785 C C . MET A 1 123 ? 13.61662 4.81361 30.90251 1.000 55.02618 118 MET A C 1
ATOM 786 O O . MET A 1 123 ? 13.12735 3.73655 31.26033 1.000 52.51329 118 MET A O 1
ATOM 791 N N . LYS A 1 124 ? 14.21703 4.95867 29.71716 1.000 46.71961 119 LYS A N 1
ATOM 792 C CA . LYS A 1 124 ? 14.33367 3.81800 28.80570 1.000 54.11687 119 LYS A CA 1
ATOM 793 C C . LYS A 1 124 ? 15.22740 2.72930 29.38379 1.000 58.37756 119 LYS A C 1
ATOM 794 O O . LYS A 1 124 ? 14.93894 1.53675 29.22857 1.000 59.09713 119 LYS A O 1
ATOM 800 N N . ILE A 1 125 ? 16.33029 3.11914 30.02889 1.000 48.94781 120 ILE A N 1
ATOM 801 C CA . ILE A 1 125 ? 17.22585 2.13654 30.63624 1.000 55.85776 120 ILE A CA 1
ATOM 802 C C . ILE A 1 125 ? 16.49407 1.36255 31.72379 1.000 57.33326 120 ILE A C 1
ATOM 803 O O . ILE A 1 125 ? 16.58833 0.13306 31.81096 1.000 63.35509 120 ILE A O 1
ATOM 808 N N . LYS A 1 126 ? 15.75828 2.08143 32.57627 1.000 60.56816 121 LYS A N 1
ATOM 809 C CA . LYS A 1 126 ? 15.05402 1.45429 33.69185 1.000 67.79233 121 LYS A CA 1
A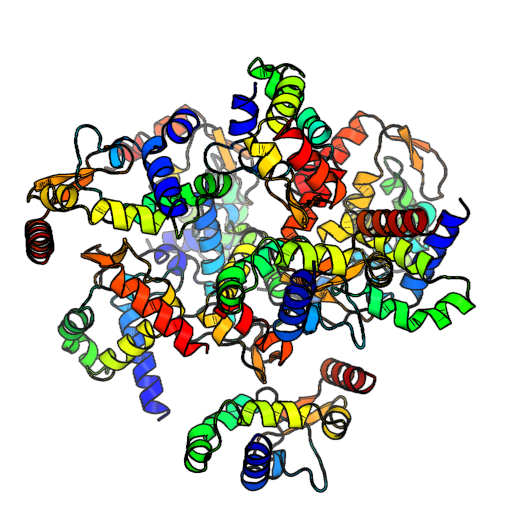TOM 810 C C . LYS A 1 126 ? 13.99720 0.47182 33.19860 1.000 76.88188 121 LYS A C 1
ATOM 811 O O . LYS A 1 126 ? 13.74187 -0.55245 33.84292 1.000 85.17489 121 LYS A O 1
ATOM 817 N N . LYS A 1 127 ? 13.37625 0.76409 32.05408 1.000 75.87547 122 LYS A N 1
ATOM 818 C CA . LYS A 1 127 ? 12.37152 -0.13968 31.50341 1.000 80.03187 122 LYS A CA 1
ATOM 819 C C . LYS A 1 127 ? 13.00280 -1.43538 31.01702 1.000 82.99453 122 LYS A C 1
ATOM 820 O O . LYS A 1 127 ? 12.45274 -2.52147 31.22954 1.000 86.11885 122 LYS A O 1
ATOM 826 N N . ARG A 1 128 ? 14.15855 -1.33592 30.36343 1.000 77.29815 123 ARG A N 1
ATOM 827 C CA . ARG A 1 128 ? 14.76672 -2.48584 29.70711 1.000 83.01705 123 ARG A CA 1
ATOM 828 C C . ARG A 1 128 ? 15.36581 -3.46043 30.71158 1.000 86.67627 123 ARG A C 1
ATOM 829 O O . ARG A 1 128 ? 15.31556 -4.67879 30.50452 1.000 87.22045 123 ARG A O 1
ATOM 837 N N . VAL A 1 129 ? 15.93229 -2.94493 31.80494 1.000 82.25741 124 VAL A N 1
ATOM 838 C CA . VAL A 1 129 ? 16.44345 -3.81124 32.86396 1.000 95.16220 124 VAL A CA 1
ATOM 839 C C . VAL A 1 129 ? 15.32559 -4.41363 33.70515 1.000 104.55421 124 VAL A C 1
ATOM 840 O O . VAL A 1 129 ? 15.56752 -5.37105 34.45299 1.000 103.70090 124 VAL A O 1
ATOM 844 N N . GLU A 1 130 ? 14.10230 -3.90284 33.58632 1.000 97.85663 125 GLU A N 1
ATOM 845 C CA . GLU A 1 130 ? 12.94840 -4.51118 34.24087 1.000 106.95232 125 GLU A CA 1
ATOM 846 C C . GLU A 1 130 ? 12.17785 -5.39612 33.26217 1.000 102.10179 125 GLU A C 1
ATOM 847 O O . GLU A 1 130 ? 12.00922 -6.59569 33.49024 1.000 103.61691 125 GLU A O 1
ATOM 853 N N . LEU B 1 3 ? -21.96598 21.78488 43.38228 1.000 113.16424 -2 LEU B N 1
ATOM 854 C CA . LEU B 1 3 ? -20.70922 22.03153 42.68104 1.000 109.16661 -2 LEU B CA 1
ATOM 855 C C . LEU B 1 3 ? -19.51496 21.63725 43.54839 1.000 107.12945 -2 LEU B C 1
ATOM 856 O O . LEU B 1 3 ? -19.45740 21.96991 44.73378 1.000 105.61131 -2 LEU B O 1
ATOM 861 N N . GLY B 1 4 ? -18.56282 20.92562 42.94670 1.000 99.56784 -1 GLY B N 1
ATOM 862 C CA . GLY B 1 4 ? -17.38868 20.45870 43.64921 1.000 96.33523 -1 GLY B CA 1
ATOM 863 C C . GLY B 1 4 ? -17.59044 19.22217 44.49518 1.000 97.69634 -1 GLY B C 1
ATOM 864 O O . GLY B 1 4 ? -16.62875 18.76510 45.12523 1.000 95.46255 -1 GLY B O 1
ATOM 865 N N . SER B 1 5 ? -18.80151 18.65598 44.52110 1.000 101.83722 0 SER B N 1
ATOM 866 C CA . SER B 1 5 ? -19.08715 17.54562 45.42720 1.000 104.32582 0 SER B CA 1
ATOM 867 C C . SER B 1 5 ? -18.38215 16.26707 44.98898 1.000 101.72651 0 SER B C 1
ATOM 868 O O . SER B 1 5 ? -17.83051 15.54122 45.82551 1.000 101.35336 0 SER B O 1
ATOM 871 N N . MET B 1 6 ? -18.39476 15.96736 43.68612 1.000 104.21743 1 MET B N 1
ATOM 872 C CA . MET B 1 6 ? -17.64083 14.81735 43.19561 1.000 100.79909 1 MET B CA 1
ATOM 873 C C . MET B 1 6 ? -16.14354 15.03060 43.36913 1.000 93.62381 1 MET B C 1
ATOM 874 O O . MET B 1 6 ? -15.41549 14.09704 43.72599 1.000 93.28417 1 MET B O 1
ATOM 879 N N . ARG B 1 7 ? -15.66668 16.25419 43.12692 1.000 91.01593 2 ARG B N 1
ATOM 880 C CA . ARG B 1 7 ? -14.24092 16.53044 43.27208 1.000 90.24572 2 ARG B CA 1
ATOM 881 C C . ARG B 1 7 ? -13.80220 16.42627 44.72972 1.000 94.62035 2 ARG B C 1
ATOM 882 O O . ARG B 1 7 ? -12.77473 15.80379 45.02449 1.000 85.35644 2 ARG B O 1
ATOM 890 N N . LYS B 1 8 ? -14.58193 17.00249 45.65499 1.000 90.54628 3 LYS B N 1
ATOM 891 C CA . LYS B 1 8 ? -14.24242 16.93681 47.07670 1.000 91.76437 3 LYS B CA 1
ATOM 892 C C . LYS B 1 8 ? -14.11280 15.49616 47.55433 1.000 92.63786 3 LYS B C 1
ATOM 893 O O . LYS B 1 8 ? -13.14087 15.14007 48.23027 1.000 95.39876 3 LYS B O 1
ATOM 899 N N . GLN B 1 9 ? -15.09598 14.65384 47.22572 1.000 103.24872 4 GLN B N 1
ATOM 900 C CA . GLN B 1 9 ? -15.04680 13.26100 47.66051 1.000 105.89450 4 GLN B CA 1
ATOM 901 C C . GLN B 1 9 ? -13.87319 12.52204 47.02832 1.000 100.44123 4 GLN B C 1
ATOM 902 O O . GLN B 1 9 ? -13.19092 11.73985 47.70066 1.000 100.60202 4 GLN B O 1
ATOM 908 N N . ALA B 1 10 ? -13.61781 12.75881 45.74009 1.000 93.25358 5 ALA B N 1
ATOM 909 C CA . ALA B 1 10 ? -12.49746 12.09350 45.08313 1.000 94.20938 5 ALA B CA 1
ATOM 910 C C . ALA B 1 10 ? -11.16265 12.58913 45.63064 1.000 88.73616 5 ALA B C 1
ATOM 911 O O . ALA B 1 10 ? -10.25435 11.78754 45.88037 1.000 84.18590 5 ALA B O 1
ATOM 913 N N . LEU B 1 11 ? -11.02986 13.89823 45.83504 1.000 84.13320 6 LEU B N 1
ATOM 914 C CA . LEU B 1 11 ? -9.82806 14.46832 46.44068 1.000 90.61240 6 LEU B CA 1
ATOM 915 C C . LEU B 1 11 ? -9.60999 13.91871 47.84623 1.000 92.54671 6 LEU B C 1
ATOM 916 O O . LEU B 1 11 ? -8.56197 14.14098 48.44992 1.000 93.98873 6 LEU B O 1
ATOM 921 N N . GLN B 1 22 ? 13.04806 15.13508 51.33096 1.000 147.45723 17 GLN B N 1
ATOM 922 C CA . GLN B 1 22 ? 14.43134 15.25290 50.88369 1.000 144.60938 17 GLN B CA 1
ATOM 923 C C . GLN B 1 22 ? 14.59384 16.37774 49.86547 1.000 137.61875 17 GLN B C 1
ATOM 924 O O . GLN B 1 22 ? 15.68835 16.59390 49.34512 1.000 135.81855 17 GLN B O 1
ATOM 930 N N . LYS B 1 23 ? 13.49805 17.09147 49.58664 1.000 139.97086 18 LYS B N 1
ATOM 931 C CA . LYS B 1 23 ? 13.54053 18.16520 48.59531 1.000 133.87231 18 LYS B CA 1
ATOM 932 C C . LYS B 1 23 ? 14.41433 19.32433 49.06564 1.000 116.25683 18 LYS B C 1
ATOM 933 O O . LYS B 1 23 ? 15.13690 19.92989 48.26440 1.000 95.46624 18 LYS B O 1
ATOM 939 N N . ASN B 1 24 ? 14.35481 19.64912 50.36132 1.000 126.81219 19 ASN B N 1
ATOM 940 C CA . ASN B 1 24 ? 15.21929 20.68700 50.91502 1.000 113.29955 19 ASN B CA 1
ATOM 941 C C . ASN B 1 24 ? 16.68483 20.27328 50.85478 1.000 103.20514 19 ASN B C 1
ATOM 942 O O . ASN B 1 24 ? 17.54941 21.08408 50.50066 1.000 94.89107 19 ASN B O 1
ATOM 947 N N . GLN B 1 25 ? 16.98327 19.01789 51.20885 1.000 94.82063 20 GLN B N 1
ATOM 948 C CA . GLN B 1 25 ? 18.34526 18.50756 51.07487 1.000 92.60245 20 GLN B CA 1
ATOM 949 C C . GLN B 1 25 ? 18.77066 18.45654 49.61213 1.000 79.55850 20 GLN B C 1
ATOM 950 O O . GLN B 1 25 ? 19.93392 18.71978 49.28480 1.000 67.84910 20 GLN B O 1
ATOM 956 N N . SER B 1 26 ? 17.84166 18.10759 48.72017 1.000 83.14697 21 SER B N 1
ATOM 957 C CA . SER B 1 26 ? 18.15513 18.07269 47.29806 1.000 80.73251 21 SER B CA 1
ATOM 958 C C . SER B 1 26 ? 18.47050 19.47058 46.78241 1.000 71.47030 21 SER B C 1
ATOM 959 O O . SER B 1 26 ? 19.49354 19.68240 46.11713 1.000 58.10934 21 SER B O 1
ATOM 962 N N . LYS B 1 27 ? 17.60507 20.44143 47.09814 1.000 75.76198 22 LYS B N 1
ATOM 963 C CA . LYS B 1 27 ? 17.85118 21.82300 46.69529 1.000 69.97199 22 LYS B CA 1
ATOM 964 C C . LYS B 1 27 ? 19.14995 22.34727 47.29146 1.000 63.40110 22 LYS B C 1
ATOM 965 O O . LYS B 1 27 ? 19.95405 22.97300 46.59151 1.000 50.53179 22 LYS B O 1
ATOM 971 N N . ARG B 1 28 ? 19.37201 22.10503 48.58554 1.000 57.22907 23 ARG B N 1
ATOM 972 C CA . ARG B 1 28 ? 20.60836 22.56227 49.20829 1.000 55.03576 23 ARG B CA 1
ATOM 973 C C . ARG B 1 28 ? 21.82897 21.98243 48.50451 1.000 50.83888 23 ARG B C 1
ATOM 974 O O . ARG B 1 28 ? 22.83327 22.67767 48.32693 1.000 49.25596 23 ARG B O 1
ATOM 982 N N . ALA B 1 29 ? 21.76500 20.70620 48.10724 1.000 51.47622 24 ALA B N 1
ATOM 983 C CA . ALA B 1 29 ? 22.89931 20.08199 47.42887 1.000 49.34479 24 ALA B CA 1
ATOM 984 C C . ALA B 1 29 ? 23.15015 20.72844 46.07467 1.000 52.82721 24 ALA B C 1
ATOM 985 O O . ALA B 1 29 ? 24.30572 20.92260 45.67207 1.000 50.18149 24 ALA B O 1
ATOM 987 N N . ARG B 1 30 ? 22.07923 21.07299 45.35964 1.000 49.95911 25 ARG B N 1
ATOM 988 C CA . ARG B 1 30 ? 22.23280 21.86266 44.14165 1.000 48.98347 25 ARG B CA 1
ATOM 989 C C . ARG B 1 30 ? 22.85370 23.22049 44.44629 1.000 50.03770 25 ARG B C 1
ATOM 990 O O . ARG B 1 30 ? 23.76192 23.66901 43.73722 1.000 42.19613 25 ARG B O 1
ATOM 998 N N . SER B 1 31 ? 22.39584 23.88630 45.51241 1.000 44.25560 26 SER B N 1
ATOM 999 C CA . SER B 1 31 ? 23.00010 25.16270 45.88073 1.000 43.47083 26 SER B CA 1
ATOM 1000 C C . SER B 1 31 ? 24.47526 24.98761 46.22808 1.000 44.37109 26 SER B C 1
ATOM 1001 O O . SER B 1 31 ? 25.32097 25.78553 45.79873 1.000 42.75559 26 SER B O 1
ATOM 1004 N N . ASP B 1 32 ? 24.79647 23.95945 47.02835 1.000 43.66064 27 ASP B N 1
ATOM 1005 C CA . ASP B 1 32 ? 26.19281 23.60904 47.29302 1.000 46.00822 27 ASP B CA 1
ATOM 1006 C C . ASP B 1 32 ? 26.99652 23.55517 45.99738 1.000 44.64016 27 ASP B C 1
ATOM 1007 O O . ASP B 1 32 ? 28.07421 24.15375 45.89011 1.000 42.67100 27 ASP B O 1
ATOM 1012 N N . ALA B 1 33 ? 26.48227 22.83104 44.99897 1.000 42.09177 28 ALA B N 1
ATOM 1013 C CA . ALA B 1 33 ? 27.20494 22.69474 43.73753 1.000 40.67271 28 ALA B CA 1
ATOM 1014 C C . ALA B 1 33 ? 27.36787 24.03936 43.04117 1.000 41.51537 28 ALA B C 1
ATOM 1015 O O . ALA B 1 33 ? 28.43910 24.33850 42.49833 1.000 42.59029 28 ALA B O 1
ATOM 1017 N N . LEU B 1 34 ? 26.32744 24.88133 43.06731 1.000 37.68366 29 LEU B N 1
ATOM 1018 C CA . LEU B 1 34 ? 26.43906 26.18209 42.41866 1.000 39.47622 29 LEU B CA 1
ATOM 1019 C C . LEU B 1 34 ? 27.45804 27.06555 43.13040 1.000 49.03220 29 LEU B C 1
ATOM 1020 O O . LEU B 1 34 ? 28.21007 27.80926 42.48361 1.000 40.02897 29 LEU B O 1
ATOM 1025 N N . LEU B 1 35 ? 27.48285 27.01695 44.46514 1.000 41.74344 30 LEU B N 1
ATOM 1026 C CA . LEU B 1 35 ? 28.46938 27.78721 45.21347 1.000 43.45878 30 LEU B CA 1
ATOM 1027 C C . LEU B 1 35 ? 29.87666 27.27067 44.94969 1.000 38.94996 30 LEU B C 1
ATOM 1028 O O . LEU B 1 35 ? 30.82793 28.05631 44.84823 1.000 43.50664 30 LEU B O 1
ATOM 1033 N N . TRP B 1 36 ? 30.03163 25.95024 44.86105 1.000 36.91523 31 TRP B N 1
ATOM 1034 C CA . TRP B 1 36 ? 31.33792 25.38382 44.53924 1.000 45.30714 31 TRP B CA 1
ATOM 1035 C C . TRP B 1 36 ? 31.80572 25.84447 43.16093 1.000 44.41972 31 TRP B C 1
ATOM 1036 O O . TRP B 1 36 ? 32.98751 26.16807 42.97813 1.000 39.97249 31 TRP B O 1
ATOM 1047 N N . LEU B 1 37 ? 30.88249 25.90441 42.18670 1.000 43.28853 32 LEU B N 1
ATOM 1048 C CA . LEU B 1 37 ? 31.21905 26.37566 40.83875 1.000 43.36976 32 LEU B CA 1
ATOM 1049 C C . LEU B 1 37 ? 31.64078 27.83650 40.83900 1.000 44.81269 32 LEU B C 1
ATOM 1050 O O . LEU B 1 37 ? 32.60278 28.21332 40.15432 1.000 42.36002 32 LEU B O 1
ATOM 1055 N N . ALA B 1 38 ? 30.90674 28.68517 41.56772 1.000 42.13032 33 ALA B N 1
ATOM 1056 C CA . ALA B 1 38 ? 31.26549 30.09592 41.64138 1.000 44.82871 33 ALA B CA 1
ATOM 1057 C C . ALA B 1 38 ? 32.60947 30.29386 42.33302 1.000 45.29770 33 ALA B C 1
ATOM 1058 O O . ALA B 1 38 ? 33.36270 31.21426 41.98423 1.000 45.12659 33 ALA B O 1
ATOM 1060 N N . ALA B 1 39 ? 32.91685 29.45693 43.32300 1.000 45.13737 34 ALA B N 1
ATOM 1061 C CA . ALA B 1 39 ? 34.16072 29.60229 44.07107 1.000 45.09965 34 ALA B CA 1
ATOM 1062 C C . ALA B 1 39 ? 35.35642 29.12393 43.25670 1.000 49.08634 34 ALA B C 1
ATOM 1063 O O . ALA B 1 39 ? 36.43283 29.72917 43.30180 1.000 47.58700 34 ALA B O 1
ATOM 1065 N N . ASN B 1 40 ? 35.18232 28.06425 42.48190 1.000 40.08169 35 ASN B N 1
ATOM 1066 C CA . ASN B 1 40 ? 36.31738 27.51650 41.76103 1.000 48.76517 35 ASN B CA 1
ATOM 1067 C C . ASN B 1 40 ? 36.45068 28.08370 40.36276 1.000 45.55358 35 ASN B C 1
ATOM 1068 O O . ASN B 1 40 ? 37.57391 28.21936 39.86869 1.000 49.24703 35 ASN B O 1
ATOM 1073 N N . PHE B 1 41 ? 35.35164 28.48698 39.73474 1.000 44.41856 36 PHE B N 1
ATOM 1074 C CA . PHE B 1 41 ? 35.39692 29.05449 38.38877 1.000 44.87048 36 PHE B CA 1
ATOM 1075 C C . PHE B 1 41 ? 34.58455 30.34250 38.33427 1.000 44.92259 36 PHE B C 1
ATOM 1076 O O . PHE B 1 41 ? 33.57475 30.42632 37.62360 1.000 40.12708 36 PHE B O 1
ATOM 1084 N N . PRO B 1 42 ? 35.01594 31.38264 39.06415 1.000 43.83220 37 PRO B N 1
ATOM 1085 C CA . PRO B 1 42 ? 34.21441 32.61696 39.11515 1.000 47.53206 37 PRO B CA 1
ATOM 1086 C C . PRO B 1 42 ? 34.10407 33.33014 37.77181 1.000 43.41305 37 PRO B C 1
ATOM 1087 O O . PRO B 1 42 ? 33.09833 34.01194 37.53141 1.000 45.72220 37 PRO B O 1
ATOM 1091 N N . GLU B 1 43 ? 35.09592 33.19667 36.89065 1.000 44.47493 38 GLU B N 1
ATOM 1092 C CA . GLU B 1 43 ? 34.97753 33.82915 35.58050 1.000 46.46934 38 GLU B CA 1
ATOM 1093 C C . GLU B 1 43 ? 33.72510 33.35176 34.86957 1.000 47.35647 38 GLU B C 1
ATOM 1094 O O . GLU B 1 43 ? 33.09150 34.12535 34.14406 1.000 46.72658 38 GLU B O 1
ATOM 1100 N N . ALA B 1 44 ? 33.33070 32.09770 35.10349 1.000 44.02359 39 ALA B N 1
ATOM 1101 C CA . ALA B 1 44 ? 32.15667 31.52613 34.46354 1.000 41.51793 39 ALA B CA 1
ATOM 1102 C C . ALA B 1 44 ? 30.90482 31.64096 35.31491 1.000 43.33831 39 ALA B C 1
ATOM 1103 O O . ALA B 1 44 ? 29.82587 31.92828 34.78253 1.000 41.28039 39 ALA B O 1
ATOM 1105 N N . PHE B 1 45 ? 31.01493 31.45517 36.63331 1.000 40.85097 40 PHE B N 1
ATOM 1106 C CA . PHE B 1 45 ? 29.82899 31.23594 37.44092 1.000 42.06068 40 PHE B CA 1
ATOM 1107 C C . PHE B 1 45 ? 29.60289 32.24942 38.55328 1.000 44.75204 40 PHE B C 1
ATOM 1108 O O . PHE B 1 45 ? 28.60554 32.12904 39.25838 1.000 41.48679 40 PHE B O 1
ATOM 1116 N N . ASP B 1 46 ? 30.45048 33.26477 38.70448 1.000 47.83161 41 ASP B N 1
ATOM 1117 C CA . ASP B 1 46 ? 30.16820 34.36834 39.62836 1.000 53.97638 41 ASP B CA 1
ATOM 1118 C C . ASP B 1 46 ? 29.43446 35.44326 38.83428 1.000 58.39553 41 ASP B C 1
ATOM 1119 O O . ASP B 1 46 ? 30.04728 36.19385 38.07214 1.000 49.00167 41 ASP B O 1
ATOM 1124 N N . ASN B 1 47 ? 28.11836 35.53651 39.02239 1.000 54.14012 42 ASN B N 1
ATOM 1125 C CA . ASN B 1 47 ? 27.29366 36.46166 38.25293 1.000 59.88869 42 ASN B CA 1
ATOM 1126 C C . ASN B 1 47 ? 26.95865 37.74186 39.01602 1.000 63.00144 42 ASN B C 1
ATOM 1127 O O . ASN B 1 47 ? 25.95968 38.40354 38.70732 1.000 67.99961 42 ASN B O 1
ATOM 1132 N N . SER B 1 48 ? 27.79183 38.13237 39.98434 1.000 62.09510 43 SER B N 1
ATOM 1133 C CA . SER B 1 48 ? 27.45914 39.31026 40.78235 1.000 71.62391 43 SER B CA 1
ATOM 1134 C C . SER B 1 48 ? 27.47712 40.58582 39.94436 1.000 78.83463 43 SER B C 1
ATOM 1135 O O . SER B 1 48 ? 26.66995 41.49520 40.18246 1.000 76.38800 43 SER B O 1
ATOM 1138 N N . LEU B 1 49 ? 28.36707 40.67099 38.96048 1.000 71.74357 44 LEU B N 1
ATOM 1139 C CA . LEU B 1 49 ? 28.44880 41.84834 38.10290 1.000 83.88112 44 LEU B CA 1
ATOM 1140 C C . LEU B 1 49 ? 28.08828 41.56151 36.65644 1.000 83.31623 44 LEU B C 1
ATOM 1141 O O . LEU B 1 49 ? 27.48557 42.41718 35.99784 1.000 77.31669 44 LEU B O 1
ATOM 1146 N N . ARG B 1 50 ? 28.43717 40.38582 36.13527 1.000 70.99266 45 ARG B N 1
ATOM 1147 C CA . ARG B 1 50 ? 28.18491 40.12346 34.72944 1.000 72.23042 45 ARG B CA 1
ATOM 1148 C C . ARG B 1 50 ? 27.93874 38.64155 34.51930 1.000 62.30920 45 ARG B C 1
ATOM 1149 O O . ARG B 1 50 ? 28.30190 37.79442 35.34279 1.000 63.89006 45 ARG B O 1
ATOM 1157 N N . ILE B 1 51 ? 27.34317 38.34042 33.37905 1.000 46.94503 46 ILE B N 1
ATOM 1158 C CA . ILE B 1 51 ? 27.10377 36.96974 32.96724 1.000 44.97887 46 ILE B CA 1
ATOM 1159 C C . ILE B 1 51 ? 27.43231 36.86836 31.48383 1.000 41.98349 46 ILE B C 1
ATOM 1160 O O . ILE B 1 51 ? 27.05990 37.74419 30.69728 1.000 43.10016 46 ILE B O 1
ATOM 1165 N N . ARG B 1 52 ? 28.12248 35.79994 31.10500 1.000 42.80651 47 ARG B N 1
ATOM 1166 C CA . ARG B 1 52 ? 28.60661 35.64274 29.74832 1.000 43.28713 47 ARG B CA 1
ATOM 1167 C C . ARG B 1 52 ? 28.24771 34.25909 29.22690 1.000 38.06009 47 ARG B C 1
ATOM 1168 O O . ARG B 1 52 ? 28.19320 33.28347 29.99137 1.000 37.20816 47 ARG B O 1
ATOM 1176 N N . PRO B 1 53 ? 27.99508 34.14684 27.92603 1.000 38.68796 48 PRO B N 1
ATOM 1177 C CA . PRO B 1 53 ? 27.72230 32.83103 27.33985 1.000 33.89363 48 PRO B CA 1
ATOM 1178 C C . PRO B 1 53 ? 28.85294 31.86406 27.64842 1.000 33.44613 48 PRO B C 1
ATOM 1179 O O . PRO B 1 53 ? 30.02643 32.23998 27.65224 1.000 36.18029 48 PRO B O 1
ATOM 1183 N N . LEU B 1 54 ? 28.48577 30.61740 27.93255 1.000 31.49019 49 LEU B N 1
ATOM 1184 C CA . LEU B 1 54 ? 29.43620 29.56917 28.25764 1.000 32.79817 49 LEU B CA 1
ATOM 1185 C C . LEU B 1 54 ? 29.69135 28.68645 27.03875 1.000 32.97870 49 LEU B C 1
ATOM 1186 O O . LEU B 1 54 ? 28.77356 28.38985 26.27094 1.000 35.54202 49 LEU B O 1
ATOM 1191 N N . LYS B 1 55 ? 30.93624 28.23877 26.91479 1.000 35.43911 50 LYS B N 1
ATOM 1192 C CA . LYS B 1 55 ? 31.36716 27.25529 25.92304 1.000 41.99634 50 LYS B CA 1
ATOM 1193 C C . LYS B 1 55 ? 30.36702 26.11618 25.77418 1.000 44.34278 50 LYS B C 1
ATOM 1194 O O . LYS B 1 55 ? 29.84675 25.59275 26.76414 1.000 38.15613 50 LYS B O 1
ATOM 1200 N N . ILE B 1 56 ? 30.09104 25.73725 24.52356 1.000 34.98718 51 ILE B N 1
ATOM 1201 C CA . ILE B 1 56 ? 29.34799 24.50409 24.26736 1.000 35.06923 51 ILE B CA 1
ATOM 1202 C C . ILE B 1 56 ? 30.16961 23.33032 24.78386 1.000 38.00034 51 ILE B C 1
ATOM 1203 O O . ILE B 1 56 ? 31.34704 23.18431 24.44007 1.000 36.53927 51 ILE B O 1
ATOM 1208 N N . GLY B 1 57 ? 29.57023 22.49640 25.63635 1.000 33.96845 52 GLY B N 1
ATOM 1209 C CA . GLY B 1 57 ? 30.35733 21.45892 26.28240 1.000 31.64072 52 GLY B CA 1
ATOM 1210 C C . GLY B 1 57 ? 31.10526 21.89610 27.52316 1.000 35.89705 52 GLY B C 1
ATOM 1211 O O . GLY B 1 57 ? 32.05097 21.20997 27.94314 1.000 37.13150 52 GLY B O 1
ATOM 1212 N N . ILE B 1 58 ? 30.69951 23.01145 28.13846 1.000 39.82126 53 ILE B N 1
ATOM 1213 C CA . ILE B 1 58 ? 31.30693 23.44179 29.39311 1.000 38.92770 53 ILE B CA 1
ATOM 1214 C C . ILE B 1 58 ? 31.12707 22.36789 30.46347 1.000 32.20473 53 ILE B C 1
ATOM 1215 O O . ILE B 1 58 ? 31.97459 22.22855 31.35466 1.000 40.42335 53 ILE B O 1
ATOM 1220 N N . MET B 1 59 ? 30.04601 21.57587 30.37976 1.000 32.92666 54 MET B N 1
ATOM 1221 C CA . MET B 1 59 ? 29.78048 20.54799 31.38908 1.000 35.26388 54 MET B CA 1
ATOM 1222 C C . MET B 1 59 ? 30.91548 19.53156 31.45190 1.000 42.58036 54 MET B C 1
ATOM 1223 O O . MET B 1 59 ? 31.30102 19.08698 32.53661 1.000 39.27714 54 MET B O 1
ATOM 1228 N N . SER B 1 60 ? 31.44670 19.13568 30.29478 1.000 37.03210 55 SER B N 1
ATOM 1229 C CA . SER B 1 60 ? 32.54634 18.17256 30.26770 1.000 39.10084 55 SER B CA 1
ATOM 1230 C C . SER B 1 60 ? 33.80572 18.74886 30.91547 1.000 44.01495 55 SER B C 1
ATOM 1231 O O . SER B 1 60 ? 34.53478 18.03296 31.61281 1.000 42.69871 55 SER B O 1
ATOM 1234 N N . ASP B 1 61 ? 34.08158 20.03853 30.69400 1.000 40.29554 56 ASP B N 1
ATOM 1235 C CA . ASP B 1 61 ? 35.23649 20.67299 31.32621 1.000 40.89246 56 ASP B CA 1
ATOM 1236 C C . ASP B 1 61 ? 35.07626 20.70520 32.83947 1.000 40.22697 56 ASP B C 1
ATOM 1237 O O . ASP B 1 61 ? 36.03233 20.45954 33.58735 1.000 40.53958 56 ASP B O 1
ATOM 1242 N N . ILE B 1 62 ? 33.86444 20.99699 33.30710 1.000 37.06872 57 ILE B N 1
ATOM 1243 C CA . ILE B 1 62 ? 33.60697 20.99207 34.74129 1.000 38.59835 57 ILE B CA 1
ATOM 1244 C C . ILE B 1 62 ? 33.85104 19.60656 35.31357 1.000 40.99716 57 ILE B C 1
ATOM 1245 O O . ILE B 1 62 ? 34.47878 19.45697 36.37043 1.000 39.00970 57 ILE B O 1
ATOM 1250 N N . LEU B 1 63 ? 33.37455 18.56764 34.61807 1.000 39.57971 58 LEU B N 1
ATOM 1251 C CA . LEU B 1 63 ? 33.47004 17.21124 35.14730 1.000 41.21366 58 LEU B CA 1
ATOM 1252 C C . LEU B 1 63 ? 34.90017 16.68281 35.18607 1.000 47.21025 58 LEU B C 1
ATOM 1253 O O . LEU B 1 63 ? 35.14252 15.65498 35.82916 1.000 44.74866 58 LEU B O 1
ATOM 1258 N N . GLN B 1 64 ? 35.84564 17.33341 34.50442 1.000 43.29216 59 GLN B N 1
ATOM 1259 C CA . GLN B 1 64 ? 37.25041 16.98026 34.69145 1.000 47.92857 59 GLN B CA 1
ATOM 1260 C C . GLN B 1 64 ? 37.73005 17.30193 36.10381 1.000 47.42561 59 GLN B C 1
ATOM 1261 O O . GLN B 1 64 ? 38.74518 16.74971 36.54510 1.000 47.46852 59 GLN B O 1
ATOM 1267 N N . HIS B 1 65 ? 37.01201 18.16010 36.82734 1.000 41.09428 60 HIS B N 1
ATOM 1268 C CA . HIS B 1 65 ? 37.33673 18.48026 38.21587 1.000 45.07798 60 HIS B CA 1
ATOM 1269 C C . HIS B 1 65 ? 36.44419 17.73800 39.20726 1.000 46.99817 60 HIS B C 1
ATOM 1270 O O . HIS B 1 65 ? 36.37983 18.11399 40.38462 1.000 48.60755 60 HIS B O 1
ATOM 1277 N N . ALA B 1 66 ? 35.77621 16.67378 38.76014 1.000 49.09560 61 ALA B N 1
ATOM 1278 C CA . ALA B 1 66 ? 34.78671 15.99937 39.60041 1.000 50.26763 61 ALA B CA 1
ATOM 1279 C C . ALA B 1 66 ? 35.40839 15.41554 40.86650 1.000 49.38790 61 ALA B C 1
ATOM 1280 O O . ALA B 1 66 ? 34.76918 15.39794 41.92601 1.000 52.59009 61 ALA B O 1
ATOM 1282 N N . GLU B 1 67 ? 36.64739 14.92227 40.77758 1.000 53.51753 62 GLU B N 1
ATOM 1283 C CA . GLU B 1 67 ? 37.27868 14.28899 41.93339 1.000 53.39777 62 GLU B CA 1
ATOM 1284 C C . GLU B 1 67 ? 37.44869 15.28507 43.07282 1.000 57.66607 62 GLU B C 1
ATOM 1285 O O . GLU B 1 67 ? 37.22358 14.94979 44.24237 1.000 58.18569 62 GLU B O 1
ATOM 1291 N N . LYS B 1 68 ? 37.85602 16.51668 42.74460 1.000 60.12080 63 LYS B N 1
ATOM 1292 C CA . LYS B 1 68 ? 37.99933 17.56106 43.75494 1.000 60.08320 63 LYS B CA 1
ATOM 1293 C C . LYS B 1 68 ? 36.65448 17.94041 44.36178 1.000 53.94763 63 LYS B C 1
ATOM 1294 O O . LYS B 1 68 ? 36.55571 18.16283 45.57211 1.000 52.19662 63 LYS B O 1
ATOM 1300 N N . ALA B 1 69 ? 35.60170 17.97737 43.54660 1.000 48.97823 64 ALA B N 1
ATOM 1301 C CA . ALA B 1 69 ? 34.27809 18.31940 44.05807 1.000 49.19053 64 ALA B CA 1
ATOM 1302 C C . ALA B 1 69 ? 33.71436 17.21525 44.94392 1.000 48.06204 64 ALA B C 1
ATOM 1303 O O . ALA B 1 69 ? 33.04728 17.49863 45.94738 1.000 48.22300 64 ALA B O 1
ATOM 1305 N N . GLU B 1 70 ? 33.94742 15.95014 44.57799 1.000 47.10715 65 GLU B N 1
ATOM 1306 C CA . GLU B 1 70 ? 33.38517 14.84565 45.35010 1.000 53.58489 65 GLU B CA 1
ATOM 1307 C C . GLU B 1 70 ? 33.93864 14.79747 46.77269 1.000 48.56038 65 GLU B C 1
ATOM 1308 O O . GLU B 1 70 ? 33.25134 14.33179 47.69301 1.000 52.49688 65 GLU B O 1
ATOM 1314 N N . GLN B 1 71 ? 35.18236 15.24027 46.97101 1.000 49.11917 66 GLN B N 1
ATOM 1315 C CA . GLN B 1 71 ? 35.79327 15.15195 48.29313 1.000 54.06119 66 GLN B CA 1
ATOM 1316 C C . GLN B 1 71 ? 35.07315 16.01156 49.32577 1.000 52.63496 66 GLN B C 1
ATOM 1317 O O . GLN B 1 71 ? 35.05201 15.66418 50.51274 1.000 55.99520 66 GLN B O 1
ATOM 1323 N N . VAL B 1 72 ? 34.44765 17.10705 48.89427 1.000 49.46302 67 VAL B N 1
ATOM 1324 C CA . VAL B 1 72 ? 33.72604 17.99019 49.79743 1.000 55.14491 67 VAL B CA 1
ATOM 1325 C C . VAL B 1 72 ? 32.22224 17.77458 49.69826 1.000 56.40646 67 VAL B C 1
ATOM 1326 O O . VAL B 1 72 ? 31.45251 18.53471 50.28854 1.000 56.11177 67 VAL B O 1
ATOM 1330 N N . GLY B 1 73 ? 31.78815 16.73547 48.98233 1.000 47.65159 68 GLY B N 1
ATOM 1331 C CA . GLY B 1 73 ? 30.39442 16.33465 48.96614 1.000 50.72468 68 GLY B CA 1
ATOM 1332 C C . GLY B 1 73 ? 29.58384 16.73005 47.74683 1.000 51.37274 68 GLY B C 1
ATOM 1333 O O . GLY B 1 73 ? 28.35456 16.60034 47.78238 1.000 47.18196 68 GLY B O 1
ATOM 1334 N N . VAL B 1 74 ? 30.22317 17.14539 46.65472 1.000 45.21594 69 VAL B N 1
ATOM 1335 C CA . VAL B 1 74 ? 29.52514 17.61302 45.45767 1.000 45.10443 69 VAL B CA 1
ATOM 1336 C C . VAL B 1 74 ? 29.61792 16.51799 44.40902 1.000 49.96296 69 VAL B C 1
ATOM 1337 O O . VAL B 1 74 ? 30.71006 16.20888 43.91628 1.000 47.92130 69 VAL B O 1
ATOM 1341 N N . SER B 1 75 ? 28.47330 15.96313 44.04096 1.000 42.98429 70 SER B N 1
ATOM 1342 C CA . SER B 1 75 ? 28.43686 14.85778 43.10377 1.000 47.20979 70 SER B CA 1
ATOM 1343 C C . SER B 1 75 ? 28.42822 15.38319 41.67266 1.000 42.78528 70 SER B C 1
ATOM 1344 O O . SER B 1 75 ? 28.16069 16.56274 41.41298 1.000 38.86410 70 SER B O 1
ATOM 1347 N N . LYS B 1 76 ? 28.71218 14.48755 40.72671 1.000 41.30111 71 LYS B N 1
ATOM 1348 C CA . LYS B 1 76 ? 28.60124 14.89639 39.33030 1.000 42.80117 71 LYS B CA 1
ATOM 1349 C C . LYS B 1 76 ? 27.16478 15.26902 38.98570 1.000 38.83936 71 LYS B C 1
ATOM 1350 O O . LYS B 1 76 ? 26.92718 16.25288 38.28046 1.000 37.41917 71 LYS B O 1
ATOM 1356 N N A SER B 1 77 ? 26.19058 14.50278 39.48626 0.380 40.81989 72 SER B N 1
ATOM 1357 N N C SER B 1 77 ? 26.19437 14.50853 39.50038 0.620 40.73938 72 SER B N 1
ATOM 1358 C CA A SER B 1 77 ? 24.79418 14.79773 39.17584 0.380 41.99991 72 SER B CA 1
ATOM 1359 C CA C SER B 1 77 ? 24.79555 14.78010 39.18615 0.620 41.90680 72 SER B CA 1
ATOM 1360 C C A SER B 1 77 ? 24.39740 16.18808 39.66554 0.380 41.90326 72 SER B C 1
ATOM 1361 C C C SER B 1 77 ? 24.36384 16.15847 39.68976 0.620 42.19520 72 SER B C 1
ATOM 1362 O O A SER B 1 77 ? 23.67019 16.91409 38.97625 0.380 41.68596 72 SER B O 1
ATOM 1363 O O C SER B 1 77 ? 23.58448 16.85279 39.02601 0.620 41.74824 72 SER B O 1
ATOM 1368 N N . LYS B 1 78 ? 24.88040 16.58733 40.84489 1.000 39.30870 73 LYS B N 1
ATOM 1369 C CA . LYS B 1 78 ? 24.54602 17.91612 41.35417 1.000 39.49131 73 LYS B CA 1
ATOM 1370 C C . LYS B 1 78 ? 25.27880 19.00510 40.58921 1.000 38.05919 73 LYS B C 1
ATOM 1371 O O . LYS B 1 78 ? 24.72330 20.08794 40.38264 1.000 35.37682 73 LYS B O 1
ATOM 1377 N N . LEU B 1 79 ? 26.49451 18.72723 40.11467 1.000 39.74539 74 LEU B N 1
ATOM 1378 C CA . LEU B 1 79 ? 27.15120 19.68389 39.22702 1.000 40.79287 74 LEU B CA 1
ATOM 1379 C C . LEU B 1 79 ? 26.30101 19.94455 37.99151 1.000 36.84364 74 LEU B C 1
ATOM 1380 O O . LEU B 1 79 ? 26.09644 21.10567 37.61087 1.000 34.28131 74 LEU B O 1
ATOM 1385 N N . ARG B 1 80 ? 25.75654 18.87708 37.38162 1.000 37.24596 75 ARG B N 1
ATOM 1386 C CA . ARG B 1 80 ? 24.89765 19.03468 36.20639 1.000 40.78946 75 ARG B CA 1
ATOM 1387 C C . ARG B 1 80 ? 23.64110 19.82160 36.54882 1.000 35.59383 75 ARG B C 1
ATOM 1388 O O . ARG B 1 80 ? 23.23971 20.71927 35.79947 1.000 35.02592 75 ARG B O 1
ATOM 1396 N N . GLU B 1 81 ? 22.98995 19.48705 37.67195 1.000 36.99263 76 GLU B N 1
ATOM 1397 C CA . GLU B 1 81 ? 21.81017 20.25232 38.07607 1.000 36.58664 76 GLU B CA 1
ATOM 1398 C C . GLU B 1 81 ? 22.13705 21.72711 38.24842 1.000 36.43387 76 GLU B C 1
ATOM 1399 O O . GLU B 1 81 ? 21.33984 22.58892 37.86503 1.000 39.39865 76 GLU B O 1
ATOM 1405 N N . ALA B 1 82 ? 23.30135 22.03936 38.82737 1.000 36.24426 77 ALA B N 1
ATOM 1406 C CA . ALA B 1 82 ? 23.67267 23.43824 39.02107 1.000 38.00015 77 ALA B CA 1
ATOM 1407 C C . ALA B 1 82 ? 23.89486 24.14558 37.68847 1.000 38.54948 77 ALA B C 1
ATOM 1408 O O . ALA B 1 82 ? 23.44868 25.28337 37.49910 1.000 35.71626 77 ALA B O 1
ATOM 1410 N N . VAL B 1 83 ? 24.57042 23.48865 36.74817 1.000 38.90148 78 VAL B N 1
ATOM 1411 C CA . VAL B 1 83 ? 24.79303 24.12284 35.45126 1.000 32.97522 78 VAL B CA 1
ATOM 1412 C C . VAL B 1 83 ? 23.46828 24.35042 34.73968 1.000 32.37078 78 VAL B C 1
ATOM 1413 O O . VAL B 1 83 ? 23.23082 25.42635 34.17714 1.000 36.66910 78 VAL B O 1
ATOM 1417 N N . VAL B 1 84 ? 22.57158 23.35809 34.78399 1.000 36.29485 79 VAL B N 1
ATOM 1418 C CA . VAL B 1 84 ? 21.24675 23.50674 34.18297 1.000 35.69754 79 VAL B CA 1
ATOM 1419 C C . VAL B 1 84 ? 20.49567 24.68313 34.80852 1.000 42.34439 79 VAL B C 1
ATOM 1420 O O . VAL B 1 84 ? 19.92330 25.52206 34.10350 1.000 36.19040 79 VAL B O 1
ATOM 1424 N N . LEU B 1 85 ? 20.48508 24.76639 36.14020 1.000 36.25368 80 LEU B N 1
ATOM 1425 C CA . LEU B 1 85 ? 19.81527 25.89309 36.79358 1.000 40.45400 80 LEU B CA 1
ATOM 1426 C C . LEU B 1 85 ? 20.44576 27.22087 36.38195 1.000 38.87598 80 LEU B C 1
ATOM 1427 O O . LEU B 1 85 ? 19.74644 28.16190 35.98594 1.000 40.53055 80 LEU B O 1
ATOM 1432 N N . PHE B 1 86 ? 21.77487 27.30036 36.43461 1.000 36.00584 81 PHE B N 1
ATOM 1433 C CA . PHE B 1 86 ? 22.46400 28.54492 36.10585 1.000 39.29579 81 PHE B CA 1
ATOM 1434 C C . PHE B 1 86 ? 22.11756 29.02083 34.69498 1.000 42.19606 81 PHE B C 1
ATOM 1435 O O . PHE B 1 86 ? 21.87377 30.21637 34.48066 1.000 40.61927 81 PHE B O 1
ATOM 1443 N N . THR B 1 87 ? 22.09248 28.10654 33.72111 1.000 39.13997 82 THR B N 1
ATOM 1444 C CA . THR B 1 87 ? 21.88519 28.48064 32.32475 1.000 38.08553 82 THR B CA 1
ATOM 1445 C C . THR B 1 87 ? 20.40657 28.55107 31.94263 1.000 43.90506 82 THR B C 1
ATOM 1446 O O . THR B 1 87 ? 20.08619 28.95279 30.82122 1.000 37.92533 82 THR B O 1
ATOM 1450 N N . ARG B 1 88 ? 19.49494 28.21020 32.85024 1.000 38.43576 83 ARG B N 1
ATOM 1451 C CA . ARG B 1 88 ? 18.07597 28.42850 32.60965 1.000 35.58012 83 ARG B CA 1
ATOM 1452 C C . ARG B 1 88 ? 17.60770 29.78698 33.10066 1.000 39.70829 83 ARG B C 1
ATOM 1453 O O . ARG B 1 88 ? 16.45658 30.16548 32.83401 1.000 38.54980 83 ARG B O 1
ATOM 1461 N N . ARG B 1 89 ? 18.44570 30.50317 33.85030 1.000 36.98942 84 ARG B N 1
ATOM 1462 C CA . ARG B 1 89 ? 18.06946 31.83252 34.30446 1.000 37.86990 84 ARG B CA 1
ATOM 1463 C C . ARG B 1 89 ? 17.83141 32.74945 33.11580 1.000 42.71708 84 ARG B C 1
ATOM 1464 O O . ARG B 1 89 ? 18.51087 32.65320 32.09318 1.000 38.19695 84 ARG B O 1
ATOM 1472 N N . LEU B 1 90 ? 16.83814 33.63005 33.24698 1.000 34.42969 85 LEU B N 1
ATOM 1473 C CA . LEU B 1 90 ? 16.48777 34.50323 32.13066 1.000 40.51977 85 LEU B CA 1
ATOM 1474 C C . LEU B 1 90 ? 17.63791 35.42785 31.75378 1.000 45.79641 85 LEU B C 1
ATOM 1475 O O . LEU B 1 90 ? 17.80682 35.75678 30.57062 1.000 42.68561 85 LEU B O 1
ATOM 1480 N N . ASP B 1 91 ? 18.42387 35.87540 32.73819 1.000 41.67465 86 ASP B N 1
ATOM 1481 C CA . ASP B 1 91 ? 19.54093 36.75568 32.42803 1.000 40.26948 86 ASP B CA 1
ATOM 1482 C C . ASP B 1 91 ? 20.61713 36.02392 31.64054 1.000 43.09719 86 ASP B C 1
ATOM 1483 O O . ASP B 1 91 ? 21.28465 36.63192 30.79474 1.000 42.34559 86 ASP B O 1
ATOM 1488 N N . TYR B 1 92 ? 20.78888 34.72165 31.87945 1.000 36.67997 87 TYR B N 1
ATOM 1489 C CA . TYR B 1 92 ? 21.70224 33.95511 31.03988 1.000 40.40291 87 TYR B CA 1
ATOM 1490 C C . TYR B 1 92 ? 21.13354 33.78031 29.63894 1.000 41.16119 87 TYR B C 1
ATOM 1491 O O . TYR B 1 92 ? 21.84315 33.96513 28.64571 1.000 45.39045 87 TYR B O 1
ATOM 1500 N N . LEU B 1 93 ? 19.85954 33.40210 29.53600 1.000 40.14384 88 LEU B N 1
ATOM 1501 C CA . LEU B 1 93 ? 19.26898 33.22672 28.21244 1.000 41.60138 88 LEU B CA 1
ATOM 1502 C C . LEU B 1 93 ? 19.32849 34.52174 27.40448 1.000 42.53576 88 LEU B C 1
ATOM 1503 O O . LEU B 1 93 ? 19.58472 34.48868 26.19923 1.000 36.95959 88 LEU B O 1
ATOM 1508 N N . ALA B 1 94 ? 19.14500 35.67512 28.05905 1.000 34.36124 89 ALA B N 1
ATOM 1509 C CA . ALA B 1 94 ? 19.18341 36.94870 27.35356 1.000 38.42781 89 ALA B CA 1
ATOM 1510 C C . ALA B 1 94 ? 20.57993 37.30643 26.85449 1.000 39.18904 89 ALA B C 1
ATOM 1511 O O . ALA B 1 94 ? 20.69211 38.11780 25.93408 1.000 43.44321 89 ALA B O 1
ATOM 1513 N N . CYS B 1 95 ? 21.64444 36.75563 27.44798 1.000 38.75954 90 CYS B N 1
ATOM 1514 C CA . CYS B 1 95 ? 22.98406 37.09164 26.97791 1.000 44.15622 90 CYS B CA 1
ATOM 1515 C C . CYS B 1 95 ? 23.40861 36.25537 25.77485 1.000 40.89642 90 CYS B C 1
ATOM 1516 O O . CYS B 1 95 ? 24.46224 36.53390 25.19600 1.000 41.45616 90 CYS B O 1
ATOM 1519 N N . LEU B 1 96 ? 22.61016 35.25681 25.38233 1.000 34.28229 91 LEU B N 1
ATOM 1520 C CA . LEU B 1 96 ? 22.91078 34.39621 24.23056 1.000 40.96807 91 LEU B CA 1
ATOM 1521 C C . LEU B 1 96 ? 22.42048 35.06794 22.94366 1.000 39.19160 91 LEU B C 1
ATOM 1522 O O . LEU B 1 96 ? 21.44850 34.65436 22.30422 1.000 42.30908 91 LEU B O 1
ATOM 1527 N N . LYS B 1 97 ? 23.09662 36.15418 22.58195 1.000 40.56510 92 LYS B N 1
ATOM 1528 C CA . LYS B 1 97 ? 22.80919 36.88905 21.35563 1.000 45.02921 92 LYS B CA 1
ATOM 1529 C C . LYS B 1 97 ? 23.82393 36.51077 20.27745 1.000 38.49521 92 LYS B C 1
ATOM 1530 O O . LYS B 1 97 ? 24.98636 36.22526 20.57640 1.000 39.98617 92 LYS B O 1
ATOM 1536 N N . ALA B 1 98 ? 23.38399 36.53165 19.01602 1.000 42.32593 93 ALA B N 1
ATOM 1537 C CA . ALA B 1 98 ? 24.23525 36.07025 17.91970 1.000 44.21529 93 ALA B CA 1
ATOM 1538 C C . ALA B 1 98 ? 25.56482 36.81625 17.92882 1.000 42.08386 93 ALA B C 1
ATOM 1539 O O . ALA B 1 98 ? 25.59482 38.04445 18.03448 1.000 47.07162 93 ALA B O 1
ATOM 1541 N N . ARG B 1 99 ? 26.66028 36.06444 17.83477 1.000 39.44986 94 ARG B N 1
ATOM 1542 C CA . ARG B 1 99 ? 28.03228 36.56246 17.75522 1.000 44.82531 94 ARG B CA 1
ATOM 1543 C C . ARG B 1 99 ? 28.57414 37.10416 19.07335 1.000 44.24307 94 ARG B C 1
ATOM 1544 O O . ARG B 1 99 ? 29.66783 37.69939 19.07959 1.000 40.62627 94 ARG B O 1
ATOM 1552 N N . GLU B 1 100 ? 27.86157 36.91772 20.18335 1.000 42.39739 95 GLU B N 1
ATOM 1553 C CA . GLU B 1 100 ? 28.47024 37.09270 21.49467 1.000 42.52982 95 GLU B CA 1
ATOM 1554 C C . GLU B 1 100 ? 29.52421 36.00847 21.71360 1.000 42.95399 95 GLU B C 1
ATOM 1555 O O . GLU B 1 100 ? 29.43970 34.90795 21.16110 1.000 39.45651 95 GLU B O 1
ATOM 1561 N N . VAL B 1 101 ? 30.52467 36.32549 22.52727 1.000 38.32737 96 VAL B N 1
ATOM 1562 C CA . VAL B 1 101 ? 31.62194 35.40031 22.79310 1.000 36.45662 96 VAL B CA 1
ATOM 1563 C C . VAL B 1 101 ? 31.17898 34.39296 23.84850 1.000 43.15649 96 VAL B C 1
ATOM 1564 O O . VAL B 1 101 ? 30.59105 34.77412 24.86518 1.000 36.35524 96 VAL B O 1
ATOM 1568 N N . ARG B 1 102 ? 31.44663 33.10422 23.60756 1.000 39.87357 97 ARG B N 1
ATOM 1569 C CA . ARG B 1 102 ? 31.35259 32.07826 24.64274 1.000 40.04015 97 ARG B CA 1
ATOM 1570 C C . ARG B 1 102 ? 32.71478 31.90210 25.30753 1.000 45.46748 97 ARG B C 1
ATOM 1571 O O . ARG B 1 102 ? 33.74525 31.89788 24.63368 1.000 43.54527 97 ARG B O 1
ATOM 1579 N N . ILE B 1 103 ? 32.71514 31.76540 26.63069 1.000 35.14265 98 ILE B N 1
ATOM 1580 C CA . ILE B 1 103 ? 33.94201 31.65701 27.41121 1.000 42.11786 98 ILE B CA 1
ATOM 1581 C C . ILE B 1 103 ? 34.08369 30.24588 27.97712 1.000 41.49862 98 ILE B C 1
ATOM 1582 O O . ILE B 1 103 ? 33.10590 29.50880 28.14809 1.000 39.55637 98 ILE B O 1
ATOM 1587 N N . ASP B 1 104 ? 35.32782 29.88038 28.28984 1.000 39.05190 99 ASP B N 1
ATOM 1588 C CA . ASP B 1 104 ? 35.61299 28.65170 29.00926 1.000 37.68364 99 ASP B CA 1
ATOM 1589 C C . ASP B 1 104 ? 35.54414 28.95648 30.50603 1.000 40.05765 99 ASP B C 1
ATOM 1590 O O . ASP B 1 104 ? 35.13432 30.04786 30.91657 1.000 38.12494 99 ASP B O 1
ATOM 1595 N N . LEU B 1 105 ? 35.94729 27.99269 31.33995 1.000 43.09882 100 LEU B N 1
ATOM 1596 C CA . LEU B 1 105 ? 35.82446 28.14880 32.78871 1.000 42.54950 100 LEU B CA 1
ATOM 1597 C C . LEU B 1 105 ? 36.68521 29.27606 33.33700 1.000 43.22589 100 LEU B C 1
ATOM 1598 O O . LEU B 1 105 ? 36.44065 29.74363 34.45590 1.000 44.97368 100 LEU B O 1
ATOM 1603 N N . HIS B 1 106 ? 37.68171 29.72856 32.58223 1.000 45.65691 101 HIS B N 1
ATOM 1604 C CA . HIS B 1 106 ? 38.59892 30.75811 33.04884 1.000 44.00352 101 HIS B CA 1
ATOM 1605 C C . HIS B 1 106 ? 38.39635 32.08120 32.32833 1.000 43.53035 101 HIS B C 1
ATOM 1606 O O . HIS B 1 106 ? 39.25775 32.96074 32.39193 1.000 46.57636 101 HIS B O 1
ATOM 1613 N N . GLY B 1 107 ? 37.25674 32.24892 31.67402 1.000 43.64088 102 GLY B N 1
ATOM 1614 C CA . GLY B 1 107 ? 36.94018 33.50488 31.03728 1.000 41.60477 102 GLY B CA 1
ATOM 1615 C C . GLY B 1 107 ? 37.62312 33.75107 29.71055 1.000 46.01682 102 GLY B C 1
ATOM 1616 O O . GLY B 1 107 ? 37.50910 34.86095 29.18206 1.000 50.86808 102 GLY B O 1
ATOM 1617 N N . ASN B 1 108 ? 38.33007 32.74604 29.14732 1.000 48.97853 103 ASN B N 1
ATOM 1618 C CA . ASN B 1 108 ? 38.97895 32.89748 27.84740 1.000 45.33861 103 ASN B CA 1
ATOM 1619 C C . ASN B 1 108 ? 37.94517 32.78435 26.72993 1.000 48.42832 103 ASN B C 1
ATOM 1620 O O . ASN B 1 108 ? 37.02077 31.97096 26.82019 1.000 43.08174 103 ASN B O 1
ATOM 1625 N N . PRO B 1 109 ? 38.07421 33.58781 25.67290 1.000 47.82377 104 PRO B N 1
ATOM 1626 C CA . PRO B 1 109 ? 37.14248 33.47789 24.54207 1.000 50.30881 104 PRO B CA 1
ATOM 1627 C C . PRO B 1 109 ? 37.42516 32.21563 23.73544 1.000 54.94699 104 PRO B C 1
ATOM 1628 O O . PRO B 1 109 ? 38.55781 31.98229 23.31604 1.000 53.82944 104 PRO B O 1
ATOM 1632 N N . VAL B 1 110 ? 36.39345 31.40905 23.49474 1.000 50.45819 105 VAL B N 1
ATOM 1633 C CA . VAL B 1 110 ? 36.59738 30.17983 22.73604 1.000 51.91022 105 VAL B CA 1
ATOM 1634 C C . VAL B 1 110 ? 35.72399 30.07976 21.48776 1.000 51.03782 105 VAL B C 1
ATOM 1635 O O . VAL B 1 110 ? 36.09316 29.34590 20.55870 1.000 47.50604 105 VAL B O 1
ATOM 1639 N N . ALA B 1 111 ? 34.58347 30.75938 21.41792 1.000 51.04563 106 ALA B N 1
ATOM 1640 C CA . ALA B 1 111 ? 33.67785 30.61726 20.28240 1.000 44.62977 106 ALA B CA 1
ATOM 1641 C C . ALA B 1 111 ? 32.67588 31.76398 20.31318 1.000 45.85954 106 ALA B C 1
ATOM 1642 O O . ALA B 1 111 ? 32.65379 32.57029 21.24815 1.000 49.07154 106 ALA B O 1
ATOM 1644 N N . GLU B 1 112 ? 31.80971 31.79858 19.29943 1.000 42.48059 107 GLU B N 1
ATOM 1645 C CA . GLU B 1 112 ? 30.75455 32.79335 19.19282 1.000 44.10788 107 GLU B CA 1
ATOM 1646 C C . GLU B 1 112 ? 29.39621 32.10861 19.13951 1.000 43.48473 107 GLU B C 1
ATOM 1647 O O . GLU B 1 112 ? 29.25648 31.03570 18.54805 1.000 41.04862 107 GLU B O 1
ATOM 1653 N N . VAL B 1 113 ? 28.39412 32.74717 19.74650 1.000 37.03008 108 VAL B N 1
ATOM 1654 C CA . VAL B 1 113 ? 27.02450 32.24591 19.70289 1.000 40.55516 108 VAL B CA 1
ATOM 1655 C C . VAL B 1 113 ? 26.49671 32.31570 18.27785 1.000 44.67332 108 VAL B C 1
ATOM 1656 O O . VAL B 1 113 ? 26.64233 33.33953 17.59155 1.000 43.82520 108 VAL B O 1
ATOM 1660 N N . THR B 1 114 ? 25.88416 31.22498 17.82343 1.000 43.41300 109 THR B N 1
ATOM 1661 C CA . THR B 1 114 ? 25.30088 31.18844 16.49175 1.000 49.17819 109 THR B CA 1
ATOM 1662 C C . THR B 1 114 ? 23.89516 31.78098 16.49628 1.000 45.62061 109 THR B C 1
ATOM 1663 O O . THR B 1 114 ? 23.25876 31.96027 17.54314 1.000 43.96533 109 THR B O 1
ATOM 1667 N N . GLU B 1 115 ? 23.40574 32.06951 15.29095 1.000 47.70595 110 GLU B N 1
ATOM 1668 C CA . GLU B 1 115 ? 22.04950 32.58286 15.13880 1.000 47.39674 110 GLU B CA 1
ATOM 1669 C C . GLU B 1 115 ? 21.02558 31.55897 15.61866 1.000 50.94641 110 GLU B C 1
ATOM 1670 O O . GLU B 1 115 ? 20.01504 31.92227 16.22977 1.000 53.55577 110 GLU B O 1
ATOM 1676 N N . GLU B 1 116 ? 21.26885 30.27140 15.34171 1.000 48.62268 111 GLU B N 1
ATOM 1677 C CA . GLU B 1 116 ? 20.35067 29.22067 15.78520 1.000 54.69756 111 GLU B CA 1
ATOM 1678 C C . GLU B 1 116 ? 20.30993 29.11835 17.30524 1.000 49.23406 111 GLU B C 1
ATOM 1679 O O . GLU B 1 116 ? 19.23843 28.93411 17.89624 1.000 49.73603 111 GLU B O 1
ATOM 1685 N N . GLU B 1 117 ? 21.47081 29.22206 17.94836 1.000 47.49540 112 GLU B N 1
ATOM 1686 C CA . GLU B 1 117 ? 21.52352 29.19868 19.40540 1.000 45.61452 112 GLU B CA 1
ATOM 1687 C C . GLU B 1 117 ? 20.81588 30.40597 20.00089 1.000 44.86309 112 GLU B C 1
ATOM 1688 O O . GLU B 1 117 ? 20.14126 30.29261 21.03312 1.000 38.86987 112 GLU B O 1
ATOM 1694 N N . ALA B 1 118 ? 20.97739 31.57278 19.36935 1.000 40.06748 113 ALA B N 1
ATOM 1695 C CA . ALA B 1 118 ? 20.31584 32.79413 19.80930 1.000 41.31314 113 ALA B CA 1
ATOM 1696 C C . ALA B 1 118 ? 18.79993 32.69514 19.69483 1.000 47.45487 113 ALA B C 1
ATOM 1697 O O . ALA B 1 118 ? 18.08148 33.16495 20.58581 1.000 46.52530 113 ALA B O 1
ATOM 1699 N N . GLU B 1 119 ? 18.29522 32.13865 18.59036 1.000 41.15571 114 GLU B N 1
ATOM 1700 C CA . GLU B 1 119 ? 16.84385 32.01623 18.44245 1.000 51.56742 114 GLU B CA 1
ATOM 1701 C C . GLU B 1 119 ? 16.27836 30.93148 19.37796 1.000 46.44314 114 GLU B C 1
ATOM 1702 O O . GLU B 1 119 ? 15.13710 31.07329 19.86608 1.000 52.09073 114 GLU B O 1
ATOM 1708 N N A ASN B 1 120 ? 17.02516 29.87654 19.63324 0.500 45.28670 115 ASN B N 1
ATOM 1709 N N B ASN B 1 120 ? 17.03998 29.86963 19.63709 0.500 45.27512 115 ASN B N 1
ATOM 1710 C CA A ASN B 1 120 ? 16.59354 28.89365 20.62649 0.500 48.27406 115 ASN B CA 1
ATOM 1711 C CA B ASN B 1 120 ? 16.57972 28.89727 20.62248 0.500 48.26638 115 ASN B CA 1
ATOM 1712 C C A ASN B 1 120 ? 16.48065 29.53719 22.00900 0.500 45.58407 115 ASN B C 1
ATOM 1713 C C B ASN B 1 120 ? 16.48226 29.53051 22.01219 0.500 45.58404 115 ASN B C 1
ATOM 1714 O O A ASN B 1 120 ? 15.48734 29.33741 22.71812 0.500 47.24909 115 ASN B O 1
ATOM 1715 O O B ASN B 1 120 ? 15.50603 29.30884 22.73705 0.500 47.27013 115 ASN B O 1
ATOM 1724 N N . ALA B 1 121 ? 17.46497 30.35726 22.38157 1.000 39.38916 116 ALA B N 1
ATOM 1725 C CA . ALA B 1 121 ? 17.42052 31.02374 23.68403 1.000 45.46757 116 ALA B CA 1
ATOM 1726 C C . ALA B 1 121 ? 16.25521 32.00217 23.76882 1.000 49.61353 116 ALA B C 1
ATOM 1727 O O . ALA B 1 121 ? 15.59084 32.09232 24.81051 1.000 44.60819 116 ALA B O 1
ATOM 1729 N N . SER B 1 122 ? 15.99121 32.73922 22.68397 1.000 48.52498 117 SER B N 1
ATOM 1730 C CA . SER B 1 122 ? 14.84810 33.64721 22.64691 1.000 49.83715 117 SER B CA 1
ATOM 1731 C C . SER B 1 122 ? 13.54072 32.89541 22.84528 1.000 57.61387 117 SER B C 1
ATOM 1732 O O . SER B 1 122 ? 12.68974 33.30493 23.64504 1.000 55.02110 117 SER B O 1
ATOM 1735 N N . MET B 1 123 ? 13.35265 31.80077 22.10279 1.000 50.51190 118 MET B N 1
ATOM 1736 C CA . MET B 1 123 ? 12.13035 31.01468 22.24503 1.000 53.78148 118 MET B CA 1
ATOM 1737 C C . MET B 1 123 ? 11.96400 30.49653 23.67329 1.000 55.30107 118 MET B C 1
ATOM 1738 O O . MET B 1 123 ? 10.84413 30.43442 24.19330 1.000 59.85117 118 MET B O 1
ATOM 1743 N N . LYS B 1 124 ? 13.06461 30.12525 24.32523 1.000 52.32789 119 LYS B N 1
ATOM 1744 C CA . LYS B 1 124 ? 12.97352 29.63792 25.69961 1.000 53.16624 119 LYS B CA 1
ATOM 1745 C C . LYS B 1 124 ? 12.47260 30.72465 26.65177 1.000 57.90258 119 LYS B C 1
ATOM 1746 O O . LYS B 1 124 ? 11.66292 30.44926 27.54545 1.000 49.12113 119 LYS B O 1
ATOM 1752 N N . ILE B 1 125 ? 12.94937 31.96378 26.48853 1.000 54.56247 120 ILE B N 1
ATOM 1753 C CA . ILE B 1 125 ? 12.48293 33.05252 27.34829 1.000 58.90313 120 ILE B CA 1
ATOM 1754 C C . ILE B 1 125 ? 10.99447 33.29169 27.14469 1.000 62.63885 120 ILE B C 1
ATOM 1755 O O . ILE B 1 125 ? 10.22940 33.44119 28.10600 1.000 68.27534 120 ILE B O 1
ATOM 1760 N N . LYS B 1 126 ? 10.56506 33.33697 25.88266 1.000 60.68128 121 LYS B N 1
ATOM 1761 C CA . LYS B 1 126 ? 9.17515 33.65702 25.57531 1.000 61.13890 121 LYS B CA 1
ATOM 1762 C C . LYS B 1 126 ? 8.22169 32.60563 26.13305 1.000 66.69374 121 LYS B C 1
ATOM 1763 O O . LYS B 1 126 ? 7.11414 32.93558 26.57483 1.000 70.57917 121 LYS B O 1
ATOM 1769 N N . LYS B 1 127 ? 8.61996 31.32995 26.10427 1.000 66.24838 122 LYS B N 1
ATOM 1770 C CA . LYS B 1 127 ? 7.77906 30.29256 26.69542 1.000 72.27468 122 LYS B CA 1
ATOM 1771 C C . LYS B 1 127 ? 7.81455 30.33504 28.21862 1.000 71.18156 122 LYS B C 1
ATOM 1772 O O . LYS B 1 127 ? 6.89611 29.82143 28.86533 1.000 82.49483 122 LYS B O 1
ATOM 1778 N N . ARG B 1 128 ? 8.84556 30.94065 28.79853 1.000 72.05717 123 ARG B N 1
ATOM 1779 C CA . ARG B 1 128 ? 8.93241 31.13808 30.23869 1.000 69.41204 123 ARG B CA 1
ATOM 1780 C C . ARG B 1 128 ? 8.06519 32.31801 30.66794 1.000 69.32694 123 ARG B C 1
ATOM 1781 O O . ARG B 1 128 ? 7.05417 32.14251 31.34724 1.000 80.41406 123 ARG B O 1
ATOM 1789 N N . LYS C 1 27 ? -11.48126 29.25200 34.43121 1.000 101.29894 22 LYS C N 1
ATOM 1790 C CA . LYS C 1 27 ? -12.30696 29.42258 35.62167 1.000 95.15279 22 LYS C CA 1
ATOM 1791 C C . LYS C 1 27 ? -12.32888 28.14546 36.45922 1.000 84.59372 22 LYS C C 1
ATOM 1792 O O . LYS C 1 27 ? -12.10792 28.18828 37.67098 1.000 77.25653 22 LYS C O 1
ATOM 1798 N N . ARG C 1 28 ? -12.59316 27.00841 35.80281 1.000 81.85324 23 ARG C N 1
ATOM 1799 C CA . ARG C 1 28 ? -12.62913 25.73061 36.51111 1.000 74.58461 23 ARG C CA 1
ATOM 1800 C C . ARG C 1 28 ? -11.24587 25.32197 37.00162 1.000 71.20160 23 ARG C C 1
ATOM 1801 O O . ARG C 1 28 ? -11.12839 24.67319 38.04842 1.000 69.74163 23 ARG C O 1
ATOM 1809 N N . ALA C 1 29 ? -10.18959 25.68993 36.26825 1.000 71.10818 24 ALA C N 1
ATOM 1810 C CA . ALA C 1 29 ? -8.83968 25.38853 36.73364 1.000 70.91295 24 ALA C CA 1
ATOM 1811 C C . ALA C 1 29 ? -8.54107 26.10678 38.04662 1.000 66.95690 24 ALA C C 1
ATOM 1812 O O . ALA C 1 29 ? -7.92620 25.53352 38.95539 1.000 60.63788 24 ALA C O 1
ATOM 1814 N N . ARG C 1 30 ? -8.97987 27.36076 38.17273 1.000 75.20632 25 ARG C N 1
ATOM 1815 C CA . ARG C 1 30 ? -8.79365 28.07265 39.43369 1.000 68.14882 25 ARG C CA 1
ATOM 1816 C C . ARG C 1 30 ? -9.59049 27.41260 40.55637 1.000 60.36177 25 ARG C C 1
ATOM 1817 O O . ARG C 1 30 ? -9.10211 27.30064 41.68968 1.000 59.10084 25 ARG C O 1
ATOM 1825 N N . SER C 1 31 ? -10.80997 26.94839 40.25404 1.000 65.00869 26 SER C N 1
ATOM 1826 C CA . SER C 1 31 ? -11.61436 26.25648 41.25943 1.000 62.92619 26 SER C CA 1
ATOM 1827 C C . SER C 1 31 ? -11.01227 24.90551 41.61628 1.000 60.78654 26 SER C C 1
ATOM 1828 O O . SER C 1 31 ? -10.99896 24.52288 42.79196 1.000 55.86249 26 SER C O 1
ATOM 1831 N N . ASP C 1 32 ? -10.53346 24.15901 40.61176 1.000 60.44757 27 ASP C N 1
ATOM 1832 C CA . ASP C 1 32 ? -9.79755 22.92640 40.88177 1.000 59.64327 27 ASP C CA 1
ATOM 1833 C C . ASP C 1 32 ? -8.67701 23.16892 41.87735 1.000 51.74155 27 ASP C C 1
ATOM 1834 O O . ASP C 1 32 ? -8.50140 22.40001 42.83047 1.000 50.03951 27 ASP C O 1
ATOM 1839 N N . ALA C 1 33 ? -7.89703 24.23307 41.65778 1.000 50.08860 28 ALA C N 1
ATOM 1840 C CA . ALA C 1 33 ? -6.79519 24.55376 42.55829 1.000 47.30109 28 ALA C CA 1
ATOM 1841 C C . ALA C 1 33 ? -7.29484 24.84449 43.96510 1.000 51.00842 28 ALA C C 1
ATOM 1842 O O . ALA C 1 33 ? -6.68797 24.40410 44.94521 1.000 46.25362 28 ALA C O 1
ATOM 1844 N N . LEU C 1 34 ? -8.40772 25.57174 44.08674 1.000 53.11623 29 LEU C N 1
ATOM 1845 C CA . LEU C 1 34 ? -8.94998 25.86007 45.41281 1.000 52.33783 29 LEU C CA 1
ATOM 1846 C C . LEU C 1 34 ? -9.45912 24.59319 46.09291 1.000 54.39181 29 LEU C C 1
ATOM 1847 O O . LEU C 1 34 ? -9.25242 24.40655 47.29584 1.000 50.00306 29 LEU C O 1
ATOM 1852 N N . LEU C 1 35 ? -10.11297 23.70434 45.33842 1.000 49.45271 30 LEU C N 1
ATOM 1853 C CA . LEU C 1 35 ? -10.55318 22.43397 45.90670 1.000 51.94066 30 LEU C CA 1
ATOM 1854 C C . LEU C 1 35 ? -9.36580 21.58128 46.32929 1.000 53.41760 30 LEU C C 1
ATOM 1855 O O . LEU C 1 35 ? -9.41170 20.90140 47.36291 1.000 52.88597 30 LEU C O 1
ATOM 1860 N N . TRP C 1 36 ? -8.29543 21.59250 45.53502 1.000 48.60677 31 TRP C N 1
ATOM 1861 C CA . TRP C 1 36 ? -7.10001 20.85321 45.91337 1.000 51.67070 31 TRP C CA 1
ATOM 1862 C C . TRP C 1 36 ? -6.51715 21.39912 47.20986 1.000 50.52498 31 TRP C C 1
ATOM 1863 O O . TRP C 1 36 ? -6.13463 20.63265 48.10287 1.000 48.48869 31 TRP C O 1
ATOM 1874 N N . LEU C 1 37 ? -6.48293 22.72600 47.34770 1.000 47.49696 32 LEU C N 1
ATOM 1875 C CA . LEU C 1 37 ? -5.97538 23.33328 48.57272 1.000 51.47268 32 LEU C CA 1
ATOM 1876 C C . LEU C 1 37 ? -6.84650 22.97826 49.77064 1.000 48.39230 32 LEU C C 1
ATOM 1877 O O . LEU C 1 37 ? -6.33176 22.64243 50.84478 1.000 46.53756 32 LEU C O 1
ATOM 1882 N N . ALA C 1 38 ? -8.16973 23.03791 49.60110 1.000 49.43897 33 ALA C N 1
ATOM 1883 C CA . ALA C 1 38 ? -9.06873 22.73220 50.70909 1.000 51.64448 33 ALA C CA 1
ATOM 1884 C C . ALA C 1 38 ? -8.94705 21.27628 51.13487 1.000 57.34365 33 ALA C C 1
ATOM 1885 O O . ALA C 1 38 ? -9.01645 20.96348 52.32963 1.000 52.62124 33 ALA C O 1
ATOM 1887 N N . ALA C 1 39 ? -8.74004 20.37185 50.17559 1.000 50.06187 34 ALA C N 1
ATOM 1888 C CA . ALA C 1 39 ? -8.66493 18.95239 50.50756 1.000 54.23886 34 ALA C CA 1
ATOM 1889 C C . ALA C 1 39 ? -7.33388 18.59735 51.16198 1.000 50.83610 34 ALA C C 1
ATOM 1890 O O . ALA C 1 39 ? -7.28462 17.74124 52.05116 1.000 57.55779 34 ALA C O 1
ATOM 1892 N N . ASN C 1 40 ? -6.24916 19.23891 50.74578 1.000 45.99771 35 ASN C N 1
ATOM 1893 C CA . ASN C 1 40 ? -4.93462 18.86770 51.25312 1.000 50.75686 35 ASN C CA 1
ATOM 1894 C C . ASN C 1 40 ? -4.48799 19.69465 52.45507 1.000 48.97832 35 ASN C C 1
ATOM 1895 O O . ASN C 1 40 ? -3.70709 19.19564 53.27024 1.000 52.00402 35 ASN C O 1
ATOM 1900 N N . PHE C 1 41 ? -4.94092 20.94151 52.58353 1.000 47.42721 36 PHE C N 1
ATOM 1901 C CA . PHE C 1 41 ? -4.61702 21.78891 53.73742 1.000 49.95989 36 PHE C CA 1
ATOM 1902 C C . PHE C 1 41 ? -5.90234 22.41776 54.26308 1.000 48.71611 36 PHE C C 1
ATOM 1903 O O . PHE C 1 41 ? -6.07448 23.63979 54.21875 1.000 48.38079 36 PHE C O 1
ATOM 1911 N N . PRO C 1 42 ? -6.82242 21.60237 54.78977 1.000 48.41791 37 PRO C N 1
ATOM 1912 C CA . PRO C 1 42 ? -8.12442 22.14696 55.20436 1.000 51.82950 37 PRO C CA 1
ATOM 1913 C C . PRO C 1 42 ? -8.03486 23.14024 56.35535 1.000 53.12006 37 PRO C C 1
ATOM 1914 O O . PRO C 1 42 ? -8.91497 24.00120 56.47835 1.000 49.12764 37 PRO C O 1
ATOM 1918 N N . GLU C 1 43 ? -7.00921 23.04092 57.20628 1.000 49.07792 38 GLU C N 1
ATOM 1919 C CA . GLU C 1 43 ? -6.84364 24.00681 58.28918 1.000 54.24746 38 GLU C CA 1
ATOM 1920 C C . GLU C 1 43 ? -6.75093 25.42703 57.75728 1.000 53.69387 38 GLU C C 1
ATOM 1921 O O . GLU C 1 43 ? -7.24725 26.36469 58.39396 1.000 48.32600 38 GLU C O 1
ATOM 1927 N N . ALA C 1 44 ? -6.13899 25.60368 56.58935 1.000 49.70385 39 ALA C N 1
ATOM 1928 C CA . ALA C 1 44 ? -5.96410 26.92301 56.00625 1.000 46.95780 39 ALA C CA 1
ATOM 1929 C C . ALA C 1 44 ? -7.05825 27.28196 55.01042 1.000 51.20524 39 ALA C C 1
ATOM 1930 O O . ALA C 1 44 ? -7.47360 28.44339 54.96059 1.000 47.49880 39 ALA C O 1
ATOM 1932 N N . PHE C 1 45 ? -7.56071 26.32240 54.22267 1.000 45.46478 40 PHE C N 1
ATOM 1933 C CA . PHE C 1 45 ? -8.39791 26.67532 53.08109 1.000 49.33260 40 PHE C CA 1
ATOM 1934 C C . PHE C 1 45 ? -9.80677 26.09017 53.10848 1.000 59.24713 40 PHE C C 1
ATOM 1935 O O . PHE C 1 45 ? -10.57564 26.33211 52.16957 1.000 61.29601 40 PHE C O 1
ATOM 1943 N N . ASP C 1 46 ? -10.18871 25.36238 54.15421 1.000 60.18352 41 ASP C N 1
ATOM 1944 C CA . ASP C 1 46 ? -11.57991 24.93909 54.32209 1.000 68.07251 41 ASP C CA 1
ATOM 1945 C C . ASP C 1 46 ? -12.27371 26.01004 55.15782 1.000 72.19737 41 ASP C C 1
ATOM 1946 O O . ASP C 1 46 ? -12.13704 26.04173 56.38065 1.000 66.54691 41 ASP C O 1
ATOM 1951 N N . ASN C 1 47 ? -13.04089 26.87987 54.49741 1.000 73.29750 42 ASN C N 1
ATOM 1952 C CA . ASN C 1 47 ? -13.68161 28.02197 55.14185 1.000 76.80354 42 ASN C CA 1
ATOM 1953 C C . ASN C 1 47 ? -15.16060 27.78140 55.44246 1.000 77.46111 42 ASN C C 1
ATOM 1954 O O . ASN C 1 47 ? -15.93957 28.73752 55.51049 1.000 76.57187 42 ASN C O 1
ATOM 1959 N N . SER C 1 48 ? -15.56321 26.52262 55.63529 1.000 78.41275 43 SER C N 1
ATOM 1960 C CA . SER C 1 48 ? -16.97696 26.22037 55.84579 1.000 82.41397 43 SER C CA 1
ATOM 1961 C C . SER C 1 48 ? -17.51333 26.81801 57.14466 1.000 84.06041 43 SER C C 1
ATOM 1962 O O . SER C 1 48 ? -18.67661 27.23719 57.19828 1.000 80.78669 43 SER C O 1
ATOM 1965 N N . LEU C 1 49 ? -16.69453 26.87778 58.19039 1.000 78.14930 44 LEU C N 1
ATOM 1966 C CA . LEU C 1 49 ? -17.11614 27.41561 59.47863 1.000 82.28537 44 LEU C CA 1
ATOM 1967 C C . LEU C 1 49 ? -16.39471 28.68765 59.86423 1.000 80.74546 44 LEU C C 1
ATOM 1968 O O . LEU C 1 49 ? -16.99582 29.57522 60.47162 1.000 90.39013 44 LEU C O 1
ATOM 1973 N N . ARG C 1 50 ? -15.11813 28.79534 59.52704 1.000 71.52537 45 ARG C N 1
ATOM 1974 C CA . ARG C 1 50 ? -14.33619 29.93522 59.95398 1.000 69.96872 45 ARG C CA 1
ATOM 1975 C C . ARG C 1 50 ? -13.27272 30.20447 58.90579 1.000 63.21153 45 ARG C C 1
ATOM 1976 O O . ARG C 1 50 ? -12.96639 29.35810 58.06230 1.000 63.45063 45 ARG C O 1
ATOM 1984 N N . ILE C 1 51 ? -12.70635 31.39203 58.97882 1.000 54.28495 46 ILE C N 1
ATOM 1985 C CA . ILE C 1 51 ? -11.60435 31.77121 58.11562 1.000 53.75262 46 ILE C CA 1
ATOM 1986 C C . ILE C 1 51 ? -10.58422 32.45675 58.99977 1.000 49.53240 46 ILE C C 1
ATOM 1987 O O . ILE C 1 51 ? -10.94218 33.21798 59.90411 1.000 52.21041 46 ILE C O 1
ATOM 1992 N N . ARG C 1 52 ? -9.32050 32.13554 58.78007 1.000 48.01718 47 ARG C N 1
ATOM 1993 C CA . ARG C 1 52 ? -8.27948 32.61104 59.66597 1.000 48.25186 47 ARG C CA 1
ATOM 1994 C C . ARG C 1 52 ? -7.15399 33.24433 58.87248 1.000 48.77157 47 ARG C C 1
ATOM 1995 O O . ARG C 1 52 ? -6.87599 32.84631 57.73244 1.000 42.40481 47 ARG C O 1
ATOM 2003 N N . PRO C 1 53 ? -6.50295 34.24861 59.45077 1.000 42.00810 48 PRO C N 1
ATOM 2004 C CA . PRO C 1 53 ? -5.35766 34.86713 58.78114 1.000 41.97054 48 PRO C CA 1
ATOM 2005 C C . PRO C 1 53 ? -4.28989 33.83227 58.45930 1.000 42.18995 48 PRO C C 1
ATOM 2006 O O . PRO C 1 53 ? -4.01400 32.92198 59.24748 1.000 39.41181 48 PRO C O 1
ATOM 2010 N N . LEU C 1 54 ? -3.70552 33.96822 57.28145 1.000 37.75689 49 LEU C N 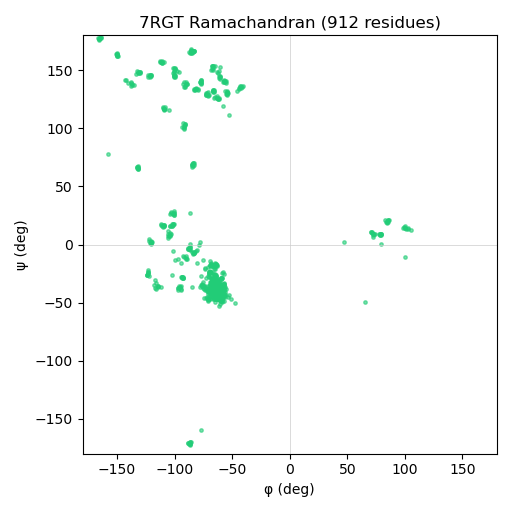1
ATOM 2011 C CA . LEU C 1 54 ? -2.66833 33.06111 56.82591 1.000 38.56832 49 LEU C CA 1
ATOM 2012 C C . LEU C 1 54 ? -1.29651 33.69348 57.02793 1.000 37.10907 49 LEU C C 1
ATOM 2013 O O . LEU C 1 54 ? -1.13610 34.91180 56.94903 1.000 40.34785 49 LEU C O 1
ATOM 2018 N N . LYS C 1 55 ? -0.32579 32.83865 57.34795 1.000 37.67261 50 LYS C N 1
ATOM 2019 C CA . LYS C 1 55 ? 1.08540 33.18810 57.43641 1.000 39.04066 50 LYS C CA 1
ATOM 2020 C C . LYS C 1 55 ? 1.52354 34.07500 56.27542 1.000 46.51558 50 LYS C C 1
ATOM 2021 O O . LYS C 1 55 ? 1.16815 33.82701 55.11846 1.000 40.94641 50 LYS C O 1
ATOM 2027 N N . ILE C 1 56 ? 2.29783 35.11834 56.58686 1.000 40.08573 51 ILE C N 1
ATOM 2028 C CA . ILE C 1 56 ? 2.95778 35.87467 55.52342 1.000 42.09203 51 ILE C CA 1
ATOM 2029 C C . ILE C 1 56 ? 3.92041 34.94036 54.81593 1.000 38.88501 51 ILE C C 1
ATOM 2030 O O . ILE C 1 56 ? 4.74241 34.27409 55.45255 1.000 42.39365 51 ILE C O 1
ATOM 2035 N N . GLY C 1 57 ? 3.79377 34.83931 53.49936 1.000 44.18941 52 GLY C N 1
ATOM 2036 C CA . GLY C 1 57 ? 4.57497 33.85356 52.78979 1.000 37.48810 52 GLY C CA 1
ATOM 2037 C C . GLY C 1 57 ? 3.96725 32.47151 52.75990 1.000 45.10843 52 GLY C C 1
ATOM 2038 O O . GLY C 1 57 ? 4.68563 31.50129 52.50147 1.000 44.79845 52 GLY C O 1
ATOM 2039 N N . ILE C 1 58 ? 2.65669 32.34895 52.99841 1.000 40.59636 53 ILE C N 1
ATOM 2040 C CA . ILE C 1 58 ? 1.99463 31.05325 52.86344 1.000 40.38328 53 ILE C CA 1
ATOM 2041 C C . ILE C 1 58 ? 2.14376 30.51367 51.43810 1.000 46.98085 53 ILE C C 1
ATOM 2042 O O . ILE C 1 58 ? 2.17703 29.29351 51.22810 1.000 44.63258 53 ILE C O 1
ATOM 2047 N N . MET C 1 59 ? 2.25482 31.40002 50.44160 1.000 41.30075 54 MET C N 1
ATOM 2048 C CA . MET C 1 59 ? 2.36087 30.92377 49.06237 1.000 38.93591 54 MET C CA 1
ATOM 2049 C C . MET C 1 59 ? 3.58752 30.04223 48.87445 1.000 43.04219 54 MET C C 1
ATOM 2050 O O . MET C 1 59 ? 3.50657 28.98377 48.24260 1.000 44.79412 54 MET C O 1
ATOM 2055 N N . SER C 1 60 ? 4.72256 30.43783 49.45298 1.000 43.57088 55 SER C N 1
ATOM 2056 C CA . SER C 1 60 ? 5.94388 29.64889 49.30274 1.000 46.76185 55 SER C CA 1
ATOM 2057 C C . SER C 1 60 ? 5.80714 28.26810 49.93902 1.000 48.51021 55 SER C C 1
ATOM 2058 O O . SER C 1 60 ? 6.31394 27.27749 49.40122 1.000 45.29578 55 SER C O 1
ATOM 2061 N N . ASP C 1 61 ? 5.14222 28.18347 51.09296 1.000 41.67045 56 ASP C N 1
ATOM 2062 C CA . ASP C 1 61 ? 4.91169 26.88349 51.72071 1.000 44.24746 56 ASP C CA 1
ATOM 2063 C C . ASP C 1 61 ? 4.04490 25.99029 50.84219 1.000 40.99637 56 ASP C C 1
ATOM 2064 O O . ASP C 1 61 ? 4.30935 24.79056 50.70778 1.000 46.16548 56 ASP C O 1
ATOM 2069 N N . ILE C 1 62 ? 3.01453 26.56343 50.22057 1.000 43.32284 57 ILE C N 1
ATOM 2070 C CA . ILE C 1 62 ? 2.16559 25.78549 49.32501 1.000 43.10804 57 ILE C CA 1
ATOM 2071 C C . ILE C 1 62 ? 2.98693 25.22903 48.17253 1.000 44.33572 57 ILE C C 1
ATOM 2072 O O . ILE C 1 62 ? 2.84035 24.05917 47.79443 1.000 44.88783 57 ILE C O 1
ATOM 2077 N N . LEU C 1 63 ? 3.87560 26.05590 47.60966 1.000 45.49079 58 LEU C N 1
ATOM 2078 C CA . LEU C 1 63 ? 4.64114 25.67845 46.42857 1.000 45.18068 58 LEU C CA 1
ATOM 2079 C C . LEU C 1 63 ? 5.66514 24.58579 46.70819 1.000 49.23931 58 LEU C C 1
ATOM 2080 O O . LEU C 1 63 ? 6.12482 23.93703 45.76243 1.000 46.33441 58 LEU C O 1
ATOM 2085 N N . GLN C 1 64 ? 6.01448 24.34487 47.97713 1.000 45.57174 59 GLN C N 1
ATOM 2086 C CA . GLN C 1 64 ? 6.82963 23.17942 48.30526 1.000 46.83903 59 GLN C CA 1
ATOM 2087 C C . GLN C 1 64 ? 6.10022 21.87537 48.02488 1.000 48.10814 59 GLN C C 1
ATOM 2088 O O . GLN C 1 64 ? 6.74054 20.82067 47.96133 1.000 54.39460 59 GLN C O 1
ATOM 2094 N N . HIS C 1 65 ? 4.77505 21.92462 47.88629 1.000 46.71991 60 HIS C N 1
ATOM 2095 C CA . HIS C 1 65 ? 3.95039 20.77794 47.54331 1.000 51.72602 60 HIS C CA 1
ATOM 2096 C C . HIS C 1 65 ? 3.53071 20.78814 46.07720 1.000 47.43892 60 HIS C C 1
ATOM 2097 O O . HIS C 1 65 ? 2.62380 20.04670 45.69331 1.000 48.05278 60 HIS C O 1
ATOM 2104 N N . ALA C 1 66 ? 4.19327 21.60196 45.25443 1.000 50.92031 61 ALA C N 1
ATOM 2105 C CA . ALA C 1 66 ? 3.77404 21.78659 43.86979 1.000 55.57958 61 ALA C CA 1
ATOM 2106 C C . ALA C 1 66 ? 3.83892 20.48997 43.07358 1.000 54.15650 61 ALA C C 1
ATOM 2107 O O . ALA C 1 66 ? 3.04406 20.30194 42.14562 1.000 52.92011 61 ALA C O 1
ATOM 2109 N N . GLU C 1 67 ? 4.79554 19.60694 43.38830 1.000 56.16787 62 GLU C N 1
ATOM 2110 C CA . GLU C 1 67 ? 4.93750 18.37101 42.62008 1.000 60.49883 62 GLU C CA 1
ATOM 2111 C C . GLU C 1 67 ? 3.69746 17.49331 42.75232 1.000 61.79815 62 GLU C C 1
ATOM 2112 O O . GLU C 1 67 ? 3.18915 16.96877 41.75537 1.000 54.85758 62 GLU C O 1
ATOM 2118 N N . LYS C 1 68 ? 3.17685 17.34702 43.97398 1.000 57.07782 63 LYS C N 1
ATOM 2119 C CA . LYS C 1 68 ? 1.96148 16.55972 44.17897 1.000 55.08243 63 LYS C CA 1
ATOM 2120 C C . LYS C 1 68 ? 0.75663 17.19779 43.49958 1.000 55.14773 63 LYS C C 1
ATOM 2121 O O . LYS C 1 68 ? -0.10534 16.49305 42.96273 1.000 53.57114 63 LYS C O 1
ATOM 2127 N N . ALA C 1 69 ? 0.68448 18.52717 43.48727 1.000 54.30770 64 ALA C N 1
ATOM 2128 C CA . ALA C 1 69 ? -0.44905 19.16562 42.83024 1.000 54.10943 64 ALA C CA 1
ATOM 2129 C C . ALA C 1 69 ? -0.37656 18.99599 41.31615 1.000 54.96390 64 ALA C C 1
ATOM 2130 O O . ALA C 1 69 ? -1.39272 18.70567 40.67102 1.000 53.48490 64 ALA C O 1
ATOM 2132 N N . GLU C 1 70 ? 0.82363 19.12147 40.73721 1.000 51.95602 65 GLU C N 1
ATOM 2133 C CA . GLU C 1 70 ? 0.95766 19.01847 39.28342 1.000 50.74181 65 GLU C CA 1
ATOM 2134 C C . GLU C 1 70 ? 0.55455 17.64035 38.77728 1.000 55.24577 65 GLU C C 1
ATOM 2135 O O . GLU C 1 70 ? 0.04541 17.51549 37.65375 1.000 58.19594 65 GLU C O 1
ATOM 2141 N N . GLN C 1 71 ? 0.75959 16.59791 39.58810 1.000 54.64447 66 GLN C N 1
ATOM 2142 C CA . GLN C 1 71 ? 0.44847 15.24122 39.14520 1.000 59.99317 66 GLN C CA 1
ATOM 2143 C C . GLN C 1 71 ? -1.04114 15.03829 38.89560 1.000 56.43193 66 GLN C C 1
ATOM 2144 O O . GLN C 1 71 ? -1.41798 14.23799 38.02949 1.000 53.91830 66 GLN C O 1
ATOM 2150 N N . VAL C 1 72 ? -1.89855 15.76930 39.60944 1.000 54.98029 67 VAL C N 1
ATOM 2151 C CA . VAL C 1 72 ? -3.34586 15.62647 39.46959 1.000 57.46147 67 VAL C CA 1
ATOM 2152 C C . VAL C 1 72 ? -3.95208 16.77615 38.67079 1.000 60.03290 67 VAL C C 1
ATOM 2153 O O . VAL C 1 72 ? -5.17781 16.90408 38.60394 1.000 66.13997 67 VAL C O 1
ATOM 2157 N N . GLY C 1 73 ? -3.11468 17.60442 38.05169 1.000 55.42884 68 GLY C N 1
ATOM 2158 C CA . GLY C 1 73 ? -3.53448 18.62124 37.11039 1.000 55.19746 68 GLY C CA 1
ATOM 2159 C C . GLY C 1 73 ? -3.52123 20.05398 37.58540 1.000 55.01072 68 GLY C C 1
ATOM 2160 O O . GLY C 1 73 ? -4.02523 20.92076 36.86502 1.000 57.23530 68 GLY C O 1
ATOM 2161 N N . VAL C 1 74 ? -2.90213 20.35048 38.72591 1.000 55.10475 69 VAL C N 1
ATOM 2162 C CA . VAL C 1 74 ? -2.90680 21.69664 39.28757 1.000 50.01937 69 VAL C CA 1
ATOM 2163 C C . VAL C 1 74 ? -1.51134 22.28808 39.15377 1.000 48.50023 69 VAL C C 1
ATOM 2164 O O . VAL C 1 74 ? -0.55146 21.78857 39.75315 1.000 48.14324 69 VAL C O 1
ATOM 2168 N N . SER C 1 75 ? -1.40552 23.36217 38.38402 1.000 48.92022 70 SER C N 1
ATOM 2169 C CA . SER C 1 75 ? -0.14364 24.02908 38.10939 1.000 48.62102 70 SER C CA 1
ATOM 2170 C C . SER C 1 75 ? 0.18129 25.04523 39.19921 1.000 51.96882 70 SER C C 1
ATOM 2171 O O . SER C 1 75 ? -0.67461 25.42667 40.01026 1.000 47.33850 70 SER C O 1
ATOM 2174 N N . LYS C 1 76 ? 1.44068 25.50563 39.19839 1.000 46.13815 71 LYS C N 1
ATOM 2175 C CA . LYS C 1 76 ? 1.84154 26.54515 40.14384 1.000 51.73983 71 LYS C CA 1
ATOM 2176 C C . LYS C 1 76 ? 1.05859 27.83308 39.92592 1.000 53.59199 71 LYS C C 1
ATOM 2177 O O . LYS C 1 76 ? 0.65207 28.49193 40.89154 1.000 47.10881 71 LYS C O 1
ATOM 2183 N N A SER C 1 77 ? 0.83534 28.19954 38.66057 0.500 44.62372 72 SER C N 1
ATOM 2184 N N B SER C 1 77 ? 0.84073 28.21578 38.66947 0.500 44.58858 72 SER C N 1
ATOM 2185 C CA A SER C 1 77 ? 0.12008 29.43209 38.34275 0.500 48.21640 72 SER C CA 1
ATOM 2186 C CA B SER C 1 77 ? 0.12229 29.45781 38.40407 0.500 48.16563 72 SER C CA 1
ATOM 2187 C C A SER C 1 77 ? -1.31692 29.38645 38.84868 0.500 50.14364 72 SER C C 1
ATOM 2188 C C B SER C 1 77 ? -1.31749 29.38449 38.90104 0.500 50.11358 72 SER C C 1
ATOM 2189 O O A SER C 1 77 ? -1.85533 30.40525 39.29470 0.500 50.55991 72 SER C O 1
ATOM 2190 O O B SER C 1 77 ? -1.86141 30.38217 39.38638 0.500 50.47356 72 SER C O 1
ATOM 2195 N N . LYS C 1 78 ? -1.95549 28.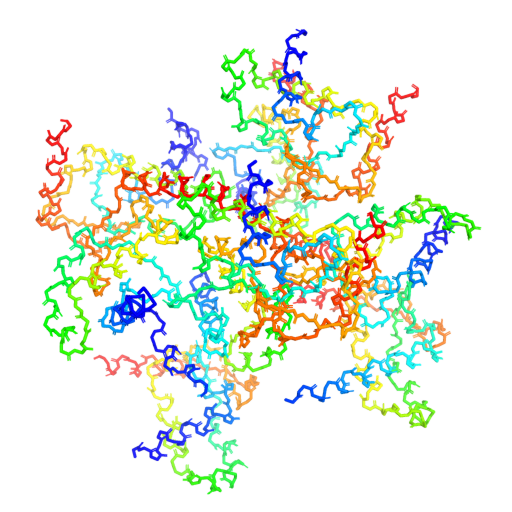21610 38.78274 1.000 51.56026 73 LYS C N 1
ATOM 2196 C CA . LYS C 1 78 ? -3.32423 28.09170 39.26399 1.000 46.96225 73 LYS C CA 1
ATOM 2197 C C . LYS C 1 78 ? -3.37458 28.05596 40.78237 1.000 50.22241 73 LYS C C 1
ATOM 2198 O O . LYS C 1 78 ? -4.32676 28.57502 41.37741 1.000 48.12495 73 LYS C O 1
ATOM 2204 N N . LEU C 1 79 ? -2.35535 27.48303 41.42788 1.000 47.90070 74 LEU C N 1
ATOM 2205 C CA . LEU C 1 79 ? -2.27626 27.58569 42.88347 1.000 49.94428 74 LEU C CA 1
ATOM 2206 C C . LEU C 1 79 ? -2.20251 29.04447 43.31935 1.000 49.06656 74 LEU C C 1
ATOM 2207 O O . LEU C 1 79 ? -2.89896 29.45545 44.25792 1.000 48.71043 74 LEU C O 1
ATOM 2212 N N . ARG C 1 80 ? -1.38480 29.85022 42.62817 1.000 44.09475 75 ARG C N 1
ATOM 2213 C CA . ARG C 1 80 ? -1.28758 31.26951 42.95974 1.000 48.78874 75 ARG C CA 1
ATOM 2214 C C . ARG C 1 80 ? -2.62452 31.97188 42.76376 1.000 47.69315 75 ARG C C 1
ATOM 2215 O O . ARG C 1 80 ? -3.08361 32.70351 43.64926 1.000 46.40353 75 ARG C O 1
ATOM 2223 N N . GLU C 1 81 ? -3.28531 31.73128 41.62452 1.000 46.33581 76 GLU C N 1
ATOM 2224 C CA . GLU C 1 81 ? -4.58469 32.35914 41.39137 1.000 50.55198 76 GLU C CA 1
ATOM 2225 C C . GLU C 1 81 ? -5.58548 32.00425 42.48215 1.000 44.49983 76 GLU C C 1
ATOM 2226 O O . GLU C 1 81 ? -6.36403 32.86141 42.90898 1.000 46.04597 76 GLU C O 1
ATOM 2232 N N . ALA C 1 82 ? -5.59488 30.74531 42.93185 1.000 45.22819 77 ALA C N 1
ATOM 2233 C CA . ALA C 1 82 ? -6.52711 30.34811 43.98580 1.000 48.52050 77 ALA C CA 1
ATOM 2234 C C . ALA C 1 82 ? -6.22316 31.06121 45.29958 1.000 47.01713 77 ALA C C 1
ATOM 2235 O O . ALA C 1 82 ? -7.14663 31.49183 46.00084 1.000 46.19322 77 ALA C O 1
ATOM 2237 N N . VAL C 1 83 ? -4.93932 31.18077 45.65794 1.000 48.70484 78 VAL C N 1
ATOM 2238 C CA . VAL C 1 83 ? -4.56807 31.87795 46.88874 1.000 52.58821 78 VAL C CA 1
ATOM 2239 C C . VAL C 1 83 ? -4.91184 33.35713 46.78761 1.000 51.04175 78 VAL C C 1
ATOM 2240 O O . VAL C 1 83 ? -5.40264 33.96259 47.75072 1.000 49.19524 78 VAL C O 1
ATOM 2244 N N . VAL C 1 84 ? -4.65285 33.96087 45.62455 1.000 45.17380 79 VAL C N 1
ATOM 2245 C CA . VAL C 1 84 ? -5.04565 35.34815 45.39258 1.000 45.90837 79 VAL C CA 1
ATOM 2246 C C . VAL C 1 84 ? -6.55342 35.50475 45.55968 1.000 47.11145 79 VAL C C 1
ATOM 2247 O O . VAL C 1 84 ? -7.02659 36.40590 46.25685 1.000 44.41479 79 VAL C O 1
ATOM 2251 N N . LEU C 1 85 ? -7.33013 34.62096 44.92825 1.000 46.60448 80 LEU C N 1
ATOM 2252 C CA . LEU C 1 85 ? -8.78412 34.68376 45.05812 1.000 52.14806 80 LEU C CA 1
ATOM 2253 C C . LEU C 1 85 ? -9.21872 34.49898 46.50972 1.000 51.13658 80 LEU C C 1
ATOM 2254 O O . LEU C 1 85 ? -10.03936 35.26559 47.03084 1.000 54.39814 80 LEU C O 1
ATOM 2259 N N . PHE C 1 86 ? -8.65891 33.49359 47.18369 1.000 46.33169 81 PHE C N 1
ATOM 2260 C CA . PHE C 1 86 ? -9.03975 33.21398 48.56258 1.000 53.90499 81 PHE C CA 1
ATOM 2261 C C . PHE C 1 86 ? -8.78094 34.41448 49.47177 1.000 52.87428 81 PHE C C 1
ATOM 2262 O O . PHE C 1 86 ? -9.63801 34.78218 50.28194 1.000 50.18956 81 PHE C O 1
ATOM 2270 N N . THR C 1 87 ? -7.62379 35.05672 49.33035 1.000 50.07542 82 THR C N 1
ATOM 2271 C CA . THR C 1 87 ? -7.22722 36.14014 50.21654 1.000 47.69093 82 THR C CA 1
ATOM 2272 C C . THR C 1 87 ? -7.74810 37.50548 49.77170 1.000 50.64791 82 THR C C 1
ATOM 2273 O O . THR C 1 87 ? -7.51109 38.49461 50.47026 1.000 53.81855 82 THR C O 1
ATOM 2277 N N . ARG C 1 88 ? -8.44365 37.58796 48.63620 1.000 48.75464 83 ARG C N 1
ATOM 2278 C CA . ARG C 1 88 ? -9.16117 38.79828 48.25150 1.000 54.85201 83 ARG C CA 1
ATOM 2279 C C . ARG C 1 88 ? -10.59538 38.82530 48.75807 1.000 54.99381 83 ARG C C 1
ATOM 2280 O O . ARG C 1 88 ? -11.24658 39.87636 48.67494 1.000 53.86105 83 ARG C O 1
ATOM 2288 N N . ARG C 1 89 ? -11.11559 37.70032 49.24451 1.000 56.18750 84 ARG C N 1
ATOM 2289 C CA . ARG C 1 89 ? -12.48516 37.69598 49.72856 1.000 59.91289 84 ARG C CA 1
ATOM 2290 C C . ARG C 1 89 ? -12.62540 38.67609 50.87888 1.000 45.95109 84 ARG C C 1
ATOM 2291 O O . ARG C 1 89 ? -11.72167 38.82135 51.70553 1.000 50.68069 84 ARG C O 1
ATOM 2299 N N . LEU C 1 90 ? -13.76826 39.36388 50.91650 1.000 53.53350 85 LEU C N 1
ATOM 2300 C CA . LEU C 1 90 ? -13.98932 40.38222 51.93974 1.000 50.69648 85 LEU C CA 1
ATOM 2301 C C . LEU C 1 90 ? -13.95487 39.76541 53.33338 1.000 43.07812 85 LEU C C 1
ATOM 2302 O O . LEU C 1 90 ? -13.47679 40.38710 54.28569 1.000 45.37618 85 LEU C O 1
ATOM 2307 N N . ASP C 1 91 ? -14.46390 38.54150 53.46797 1.000 46.08123 86 ASP C N 1
ATOM 2308 C CA . ASP C 1 91 ? -14.46697 37.86093 54.75815 1.000 49.83258 86 ASP C CA 1
ATOM 2309 C C . ASP C 1 91 ? -13.05623 37.49665 55.20606 1.000 51.53580 86 ASP C C 1
ATOM 2310 O O . ASP C 1 91 ? -12.79692 37.39334 56.41331 1.000 48.66995 86 ASP C O 1
ATOM 2315 N N . TYR C 1 92 ? -12.14217 37.26161 54.26146 1.000 46.65097 87 TYR C N 1
ATOM 2316 C CA . TYR C 1 92 ? -10.74965 37.08736 54.64468 1.000 47.25661 87 TYR C CA 1
ATOM 2317 C C . TYR C 1 92 ? -10.15220 38.40789 55.08618 1.000 44.05784 87 TYR C C 1
ATOM 2318 O O . TYR C 1 92 ? -9.48838 38.48485 56.12563 1.000 44.76848 87 TYR C O 1
ATOM 2327 N N . LEU C 1 93 ? -10.36922 39.46245 54.29927 1.000 46.07165 88 LEU C N 1
ATOM 2328 C CA . LEU C 1 93 ? -9.82079 40.76359 54.66223 1.000 46.56122 88 LEU C CA 1
ATOM 2329 C C . LEU C 1 93 ? -10.35319 41.22759 56.01338 1.000 44.75264 88 LEU C C 1
ATOM 2330 O O . LEU C 1 93 ? -9.61371 41.82561 56.80298 1.000 42.78718 88 LEU C O 1
ATOM 2335 N N . ALA C 1 94 ? -11.62471 40.92972 56.31002 1.000 44.97021 89 ALA C N 1
ATOM 2336 C CA . ALA C 1 94 ? -12.20686 41.33394 57.58611 1.000 48.22098 89 ALA C CA 1
ATOM 2337 C C . ALA C 1 94 ? -11.61728 40.57491 58.76631 1.000 46.61007 89 ALA C C 1
ATOM 2338 O O . ALA C 1 94 ? -11.62475 41.09832 59.88335 1.000 48.87325 89 ALA C O 1
ATOM 2340 N N . CYS C 1 95 ? -11.07091 39.37945 58.55233 1.000 46.29069 90 CYS C N 1
ATOM 2341 C CA . CYS C 1 95 ? -10.50131 38.63420 59.66675 1.000 49.34862 90 CYS C CA 1
ATOM 2342 C C . CYS C 1 95 ? -9.09010 39.09600 60.01320 1.000 47.79052 90 CYS C C 1
ATOM 2343 O O . CYS C 1 95 ? -8.53149 38.64510 61.02564 1.000 44.51024 90 CYS C O 1
ATOM 2346 N N . LEU C 1 96 ? -8.51893 40.00706 59.22094 1.000 42.09761 91 LEU C N 1
ATOM 2347 C CA . LEU C 1 96 ? -7.16883 40.53259 59.45634 1.000 39.96785 91 LEU C CA 1
ATOM 2348 C C . LEU C 1 96 ? -7.23241 41.68465 60.46286 1.000 45.98898 91 LEU C C 1
ATOM 2349 O O . LEU C 1 96 ? -7.06505 42.86029 60.13612 1.000 45.65635 91 LEU C O 1
ATOM 2354 N N . LYS C 1 97 ? -7.53131 41.33022 61.70856 1.000 42.22747 92 LYS C N 1
ATOM 2355 C CA . LYS C 1 97 ? -7.57158 42.29217 62.79681 1.000 41.32819 92 LYS C CA 1
ATOM 2356 C C . LYS C 1 97 ? -6.29205 42.20852 63.62306 1.000 38.98377 92 LYS C C 1
ATOM 2357 O O . LYS C 1 97 ? -5.68244 41.14347 63.74990 1.000 44.67961 92 LYS C O 1
ATOM 2363 N N . ALA C 1 98 ? -5.89594 43.34058 64.20008 1.000 47.22095 93 ALA C N 1
ATOM 2364 C CA . ALA C 1 98 ? -4.63702 43.40571 64.93672 1.000 47.03449 93 ALA C CA 1
ATOM 2365 C C . ALA C 1 98 ? -4.59636 42.32552 66.01148 1.000 40.48610 93 ALA C C 1
ATOM 2366 O O . ALA C 1 98 ? -5.55953 42.14647 66.75766 1.000 44.48251 93 ALA C O 1
ATOM 2368 N N . ARG C 1 99 ? -3.48645 41.58352 66.05693 1.000 41.42609 94 ARG C N 1
ATOM 2369 C CA . ARG C 1 99 ? -3.19882 40.52648 67.02776 1.000 44.35081 94 ARG C CA 1
ATOM 2370 C C . ARG C 1 99 ? -4.00545 39.24733 66.81597 1.000 48.35843 94 ARG C C 1
ATOM 2371 O O . ARG C 1 99 ? -3.95721 38.35418 67.67499 1.000 43.90303 94 ARG C O 1
ATOM 2379 N N . GLU C 1 100 ? -4.74314 39.11811 65.71395 1.000 43.06802 95 GLU C N 1
ATOM 2380 C CA . GLU C 1 100 ? -5.25052 37.80728 65.33458 1.000 44.21219 95 GLU C CA 1
ATOM 2381 C C . GLU C 1 100 ? -4.08285 36.91574 64.92524 1.000 42.28123 95 GLU C C 1
ATOM 2382 O O . GLU C 1 100 ? -3.03699 37.39606 64.48675 1.000 43.33561 95 GLU C O 1
ATOM 2388 N N . VAL C 1 101 ? -4.26227 35.60870 65.08043 1.000 42.22459 96 VAL C N 1
ATOM 2389 C CA . VAL C 1 101 ? -3.20122 34.65240 64.77817 1.000 43.28519 96 VAL C CA 1
ATOM 2390 C C . VAL C 1 101 ? -3.15935 34.37334 63.28165 1.000 44.16524 96 VAL C C 1
ATOM 2391 O O . VAL C 1 101 ? -4.19571 34.13745 62.65043 1.000 41.49396 96 VAL C O 1
ATOM 2395 N N . ARG C 1 102 ? -1.95938 34.39004 62.70861 1.000 40.00164 97 ARG C N 1
ATOM 2396 C CA . ARG C 1 102 ? -1.74093 33.82127 61.38704 1.000 45.64206 97 ARG C CA 1
ATOM 2397 C C . ARG C 1 102 ? -1.33959 32.36270 61.54387 1.000 44.96411 97 ARG C C 1
ATOM 2398 O O . ARG C 1 102 ? -0.49309 32.03212 62.37954 1.000 44.13031 97 ARG C O 1
ATOM 2406 N N . ILE C 1 103 ? -1.92500 31.49459 60.72025 1.000 39.94365 98 ILE C N 1
ATOM 2407 C CA . ILE C 1 103 ? -1.67105 30.06070 60.80237 1.000 43.68970 98 ILE C CA 1
ATOM 2408 C C . ILE C 1 103 ? -0.84505 29.63490 59.59738 1.000 45.55267 98 ILE C C 1
ATOM 2409 O O . ILE C 1 103 ? -0.80393 30.31570 58.56827 1.000 43.26113 98 ILE C O 1
ATOM 2414 N N . ASP C 1 104 ? -0.14538 28.50806 59.74359 1.000 44.43286 99 ASP C N 1
ATOM 2415 C CA . ASP C 1 104 ? 0.50743 27.87623 58.60315 1.000 43.50218 99 ASP C CA 1
ATOM 2416 C C . ASP C 1 104 ? -0.49153 26.91421 57.95459 1.000 45.14618 99 ASP C C 1
ATOM 2417 O O . ASP C 1 104 ? -1.67542 26.90529 58.29793 1.000 41.77723 99 ASP C O 1
ATOM 2422 N N . LEU C 1 105 ? -0.02953 26.08822 57.01207 1.000 41.62824 100 LEU C N 1
ATOM 2423 C CA . LEU C 1 105 ? -0.93295 25.20601 56.27123 1.000 42.85979 100 LEU C CA 1
ATOM 2424 C C . LEU C 1 105 ? -1.59777 24.14926 57.14444 1.000 44.40710 100 LEU C C 1
ATOM 2425 O O . LEU C 1 105 ? -2.58861 23.54052 56.71937 1.000 47.26700 100 LEU C O 1
ATOM 2430 N N . HIS C 1 106 ? -1.06792 23.89363 58.33351 1.000 49.98933 101 HIS C N 1
ATOM 2431 C CA . HIS C 1 106 ? -1.59697 22.85724 59.20624 1.000 49.88712 101 HIS C CA 1
ATOM 2432 C C . HIS C 1 106 ? -2.29366 23.44444 60.42925 1.000 47.63822 101 HIS C C 1
ATOM 2433 O O . HIS C 1 106 ? -2.55937 22.72518 61.39674 1.000 45.41985 101 HIS C O 1
ATOM 2440 N N . GLY C 1 107 ? -2.61806 24.73340 60.39063 1.000 44.47183 102 GLY C N 1
ATOM 2441 C CA . GLY C 1 107 ? -3.33516 25.35655 61.48428 1.000 48.56633 102 GLY C CA 1
ATOM 2442 C C . GLY C 1 107 ? -2.49751 25.71574 62.68903 1.000 51.23537 102 GLY C C 1
ATOM 2443 O O . GLY C 1 107 ? -3.06385 26.07332 63.72615 1.000 50.05947 102 GLY C O 1
ATOM 2444 N N . ASN C 1 108 ? -1.17393 25.62158 62.59738 1.000 50.71341 103 ASN C N 1
ATOM 2445 C CA . ASN C 1 108 ? -0.32813 25.98937 63.72850 1.000 49.64760 103 ASN C CA 1
ATOM 2446 C C . ASN C 1 108 ? -0.21749 27.50782 63.83647 1.000 50.88076 103 ASN C C 1
ATOM 2447 O O . ASN C 1 108 ? -0.12563 28.19630 62.81819 1.000 46.29826 103 ASN C O 1
ATOM 2452 N N . PRO C 1 109 ? -0.23944 28.06071 65.04917 1.000 44.88621 104 PRO C N 1
ATOM 2453 C CA . PRO C 1 109 ? -0.03880 29.50828 65.18455 1.000 44.17885 104 PRO C CA 1
ATOM 2454 C C . PRO C 1 109 ? 1.41533 29.85200 64.88724 1.000 51.22978 104 PRO C C 1
ATOM 2455 O O . PRO C 1 109 ? 2.33353 29.24114 65.43646 1.000 52.97039 104 PRO C O 1
ATOM 2459 N N . VAL C 1 110 ? 1.62827 30.80549 63.98312 1.000 44.07768 105 VAL C N 1
ATOM 2460 C CA . VAL C 1 110 ? 2.98404 31.18943 63.61277 1.000 45.49610 105 VAL C CA 1
ATOM 2461 C C . VAL C 1 110 ? 3.26490 32.66857 63.81495 1.000 45.78182 105 VAL C C 1
ATOM 2462 O O . VAL C 1 110 ? 4.44317 33.03990 63.93842 1.000 47.67836 105 VAL C O 1
ATOM 2466 N N . ALA C 1 111 ? 2.25765 33.53537 63.82090 1.000 45.87574 106 ALA C N 1
ATOM 2467 C CA . ALA C 1 111 ? 2.49370 34.97079 63.93596 1.000 44.42600 106 ALA C CA 1
ATOM 2468 C C . ALA C 1 111 ? 1.17185 35.64293 64.27208 1.000 44.05442 106 ALA C C 1
ATOM 2469 O O . ALA C 1 111 ? 0.11790 35.00080 64.31791 1.000 46.59495 106 ALA C O 1
ATOM 2471 N N . GLU C 1 112 ? 1.23535 36.94995 64.49148 1.000 41.90475 107 GLU C N 1
ATOM 2472 C CA . GLU C 1 112 ? 0.06994 37.76763 64.78184 1.000 42.25910 107 GLU C CA 1
ATOM 2473 C C . GLU C 1 112 ? -0.04210 38.89857 63.76955 1.000 43.55350 107 GLU C C 1
ATOM 2474 O O . GLU C 1 112 ? 0.96563 39.47450 63.35351 1.000 43.37722 107 GLU C O 1
ATOM 2480 N N . VAL C 1 113 ? -1.27595 39.24293 63.41117 1.000 47.38519 108 VAL C N 1
ATOM 2481 C CA . VAL C 1 113 ? -1.52018 40.35081 62.49222 1.000 41.06953 108 VAL C CA 1
ATOM 2482 C C . VAL C 1 113 ? -1.08899 41.66014 63.14136 1.000 49.41862 108 VAL C C 1
ATOM 2483 O O . VAL C 1 113 ? -1.44907 41.94804 64.29170 1.000 47.04316 108 VAL C O 1
ATOM 2487 N N . THR C 1 114 ? -0.32083 42.47022 62.40614 1.000 49.18790 109 THR C N 1
ATOM 2488 C CA . THR C 1 114 ? 0.11215 43.75562 62.93795 1.000 46.59079 109 THR C CA 1
ATOM 2489 C C . THR C 1 114 ? -0.95604 44.82185 62.69953 1.000 47.35228 109 THR C C 1
ATOM 2490 O O . THR C 1 114 ? -1.88231 44.65243 61.90181 1.000 50.60693 109 THR C O 1
ATOM 2494 N N . GLU C 1 115 ? -0.80399 45.95418 63.38646 1.000 54.03793 110 GLU C N 1
ATOM 2495 C CA . GLU C 1 115 ? -1.75055 47.04810 63.18937 1.000 56.16345 110 GLU C CA 1
ATOM 2496 C C . GLU C 1 115 ? -1.68013 47.59089 61.76356 1.000 56.04159 110 GLU C C 1
ATOM 2497 O O . GLU C 1 115 ? -2.71364 47.90523 61.15875 1.000 55.49137 110 GLU C O 1
ATOM 2503 N N . GLU C 1 116 ? -0.47376 47.68230 61.19509 1.000 57.86362 111 GLU C N 1
ATOM 2504 C CA . GLU C 1 116 ? -0.35863 48.18173 59.82873 1.000 59.09726 111 GLU C CA 1
ATOM 2505 C C . GLU C 1 116 ? -1.05441 47.24383 58.84983 1.000 55.55505 111 GLU C C 1
ATOM 2506 O O . GLU C 1 116 ? -1.74551 47.69431 57.92752 1.000 57.41532 111 GLU C O 1
ATOM 2512 N N . GLU C 1 117 ? -0.90926 45.93487 59.05645 1.000 55.75357 112 GLU C N 1
ATOM 2513 C CA . GLU C 1 117 ? -1.59102 44.96465 58.20666 1.000 51.26153 112 GLU C CA 1
ATOM 2514 C C . GLU C 1 117 ? -3.10682 45.05246 58.35657 1.000 54.42169 112 GLU C C 1
ATOM 2515 O O . GLU C 1 117 ? -3.84076 44.94272 57.36695 1.000 51.12662 112 GLU C O 1
ATOM 2521 N N . ALA C 1 118 ? -3.59760 45.24316 59.58677 1.000 47.88408 113 ALA C N 1
ATOM 2522 C CA . ALA C 1 118 ? -5.03784 45.38667 59.78077 1.000 51.44951 113 ALA C CA 1
ATOM 2523 C C . ALA C 1 118 ? -5.56008 46.63871 59.08440 1.000 53.97807 113 ALA C C 1
ATOM 2524 O O . ALA C 1 118 ? -6.62919 46.61070 58.46337 1.000 56.92858 113 ALA C O 1
ATOM 2526 N N . GLU C 1 119 ? -4.82174 47.74918 59.17421 1.000 53.45673 114 GLU C N 1
ATOM 2527 C CA . GLU C 1 119 ? -5.24621 48.96597 58.48193 1.000 62.29344 114 GLU C CA 1
ATOM 2528 C C . GLU C 1 119 ? -5.18310 48.80755 56.96591 1.000 60.41584 114 GLU C C 1
ATOM 2529 O O . GLU C 1 119 ? -6.04702 49.32475 56.24725 1.000 63.78236 114 GLU C O 1
ATOM 2535 N N . ASN C 1 120 ? -4.16567 48.11465 56.45479 1.000 61.61205 115 ASN C N 1
ATOM 2536 C CA . ASN C 1 120 ? -4.11525 47.86394 55.01615 1.000 56.25696 115 ASN C CA 1
ATOM 2537 C C . ASN C 1 120 ? -5.31879 47.04701 54.56465 1.000 58.54731 115 ASN C C 1
ATOM 2538 O O . ASN C 1 120 ? -5.87286 47.28623 53.48512 1.000 57.34533 115 ASN C O 1
ATOM 2543 N N . ALA C 1 121 ? -5.76005 46.10179 55.39995 1.000 55.15254 116 ALA C N 1
ATOM 2544 C CA . ALA C 1 121 ? -6.91212 45.27744 55.05623 1.000 52.97845 116 ALA C CA 1
ATOM 2545 C C . ALA C 1 121 ? -8.20143 46.08505 55.07072 1.000 58.52800 116 ALA C C 1
ATOM 2546 O O . ALA C 1 121 ? -9.05213 45.91290 54.18987 1.000 56.11053 116 ALA C O 1
ATOM 2548 N N . SER C 1 122 ? -8.37765 46.94925 56.07692 1.000 53.66913 117 SER C N 1
ATOM 2549 C CA . SER C 1 122 ? -9.55498 47.81306 56.11766 1.000 61.48725 117 SER C CA 1
ATOM 2550 C C . SER C 1 122 ? -9.62142 48.69935 54.88163 1.000 60.32808 117 SER C C 1
ATOM 2551 O O . SER C 1 122 ? -10.67102 48.81376 54.24229 1.000 71.70154 117 SER C O 1
ATOM 2554 N N . MET C 1 123 ? -8.50000 49.32880 54.52930 1.000 61.81627 118 MET C N 1
ATOM 2555 C CA . MET C 1 123 ? -8.45446 50.18726 53.34949 1.000 66.92088 118 MET C CA 1
ATOM 2556 C C . MET C 1 123 ? -8.83515 49.42061 52.08456 1.000 69.51328 118 MET C C 1
ATOM 2557 O O . MET C 1 123 ? -9.51042 49.96256 51.20158 1.000 74.47870 118 MET C O 1
ATOM 2562 N N . LYS C 1 124 ? -8.41486 48.15634 51.97959 1.000 68.00822 119 LYS C N 1
ATOM 2563 C CA . LYS C 1 124 ? -8.78168 47.34723 50.81961 1.000 59.10040 119 LYS C CA 1
ATOM 2564 C C . LYS C 1 124 ? -10.28070 47.07058 50.77421 1.000 73.18212 119 LYS C C 1
ATOM 2565 O O . LYS C 1 124 ? -10.89349 47.11667 49.70089 1.000 67.41347 119 LYS C O 1
ATOM 2571 N N . ILE C 1 125 ? -10.88757 46.76821 51.92369 1.000 58.99891 120 ILE C N 1
ATOM 2572 C CA . ILE C 1 125 ? -12.33048 46.54320 51.96061 1.000 69.47220 120 ILE C CA 1
ATOM 2573 C C . ILE C 1 125 ? -13.06499 47.80772 51.53778 1.000 73.19987 120 ILE C C 1
ATOM 2574 O O . ILE C 1 125 ? -14.04117 47.75730 50.78107 1.000 76.59515 120 ILE C O 1
ATOM 2579 N N . LYS C 1 126 ? -12.60964 48.95944 52.03729 1.000 72.54750 121 LYS C N 1
ATOM 2580 C CA . LYS C 1 126 ? -13.25457 50.23972 51.76201 1.000 78.73583 121 LYS C CA 1
ATOM 2581 C C . LYS C 1 126 ? -13.23644 50.57323 50.27356 1.000 85.59842 121 LYS C C 1
ATOM 2582 O O . LYS C 1 126 ? -14.16456 51.21721 49.77014 1.000 88.75724 121 LYS C O 1
ATOM 2588 N N . LYS C 1 127 ? -12.19070 50.15208 49.55837 1.000 86.72268 122 LYS C N 1
ATOM 2589 C CA . LYS C 1 127 ? -12.11268 50.41390 48.12595 1.000 90.43907 122 LYS C CA 1
ATOM 2590 C C . LYS C 1 127 ? -13.13185 49.58962 47.34396 1.000 95.86122 122 LYS C C 1
ATOM 2591 O O . LYS C 1 127 ? -13.55081 49.99727 46.25500 1.000 100.93662 122 LYS C O 1
ATOM 2597 N N . ARG C 1 128 ? -13.55790 48.45084 47.88176 1.000 87.72287 123 ARG C N 1
ATOM 2598 C CA . ARG C 1 128 ? -14.47716 47.56362 47.17022 1.000 83.25726 123 ARG C CA 1
ATOM 2599 C C . ARG C 1 128 ? -15.89707 47.60865 47.73389 1.000 82.32537 123 ARG C C 1
ATOM 2600 O O . ARG C 1 128 ? -16.29759 48.58217 48.37412 1.000 86.05865 123 ARG C O 1
ATOM 2608 N N . LYS D 1 23 ? 31.81097 57.76840 30.07511 1.000 137.10723 18 LYS D N 1
ATOM 2609 C CA . LYS D 1 23 ? 30.92941 56.65596 29.74031 1.000 137.64172 18 LYS D CA 1
ATOM 2610 C C . LYS D 1 23 ? 31.43712 55.35647 30.35627 1.000 130.08163 18 LYS D C 1
ATOM 2611 O O . LYS D 1 23 ? 30.70006 54.66523 31.06122 1.000 122.78294 18 LYS D O 1
ATOM 2617 N N . ASN D 1 24 ? 32.70254 55.02542 30.08428 1.000 122.20229 19 ASN D N 1
ATOM 2618 C CA . ASN D 1 24 ? 33.29826 53.84042 30.69441 1.000 120.09423 19 ASN D CA 1
ATOM 2619 C C . ASN D 1 24 ? 33.49824 54.03217 32.19250 1.000 114.91396 19 ASN D C 1
ATOM 2620 O O . ASN D 1 24 ? 33.35411 53.08157 32.96963 1.000 106.65120 19 ASN D O 1
ATOM 2625 N N . GLN D 1 25 ? 33.82625 55.25468 32.61690 1.000 115.97536 20 GLN D N 1
ATOM 2626 C CA . GLN D 1 25 ? 34.09149 55.50622 34.02923 1.000 112.20041 20 GLN D CA 1
ATOM 2627 C C . GLN D 1 25 ? 32.80265 55.56441 34.84476 1.000 104.45751 20 GLN D C 1
ATOM 2628 O O . GLN D 1 25 ? 32.77701 5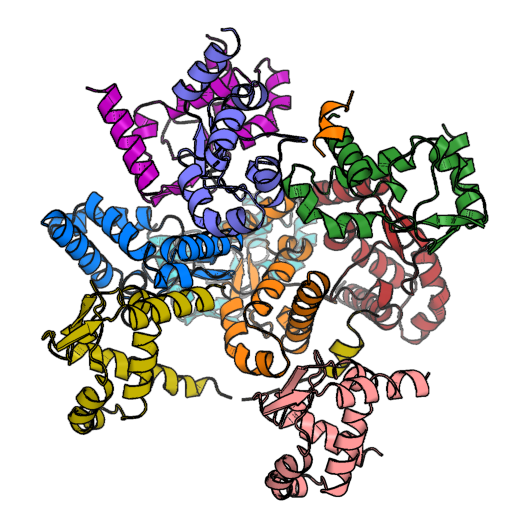5.12046 35.99848 1.000 96.36690 20 GLN D O 1
ATOM 2634 N N . SER D 1 26 ? 31.72298 56.09732 34.26466 1.000 100.84503 21 SER D N 1
ATOM 2635 C CA . SER D 1 26 ? 30.45019 56.12276 34.97733 1.000 99.83218 21 SER D CA 1
ATOM 2636 C C . SER D 1 26 ? 29.85426 54.72620 35.10540 1.000 96.71815 21 SER D C 1
ATOM 2637 O O . SER D 1 26 ? 29.11556 54.45483 36.05896 1.000 87.78977 21 SER D O 1
ATOM 2640 N N . LYS D 1 27 ? 30.16654 53.82794 34.16779 1.000 95.70161 22 LYS D N 1
ATOM 2641 C CA . LYS D 1 27 ? 29.69980 52.45168 34.28825 1.000 93.82082 22 LYS D CA 1
ATOM 2642 C C . LYS D 1 27 ? 30.46334 51.70655 35.37579 1.000 88.91211 22 LYS D C 1
ATOM 2643 O O . LYS D 1 27 ? 29.87569 50.91472 36.12145 1.000 82.26404 22 LYS D O 1
ATOM 2649 N N . ARG D 1 28 ? 31.77087 51.95132 35.49068 1.000 91.45896 23 ARG D N 1
ATOM 2650 C CA . ARG D 1 28 ? 32.52627 51.35900 36.58971 1.000 86.61065 23 ARG D CA 1
ATOM 2651 C C . ARG D 1 28 ? 32.06169 51.89647 37.93662 1.000 82.15668 23 ARG D C 1
ATOM 2652 O O . ARG D 1 28 ? 32.05883 51.15685 38.92790 1.000 78.79036 23 ARG D O 1
ATOM 2660 N N . ALA D 1 29 ? 31.66075 53.17019 37.99240 1.000 82.85802 24 ALA D N 1
ATOM 2661 C CA . ALA D 1 29 ? 31.09850 53.71570 39.22379 1.000 80.23219 24 ALA D CA 1
ATOM 2662 C C . ALA D 1 29 ? 29.76851 53.05273 39.55578 1.000 78.92571 24 ALA D C 1
ATOM 2663 O O . ALA D 1 29 ? 29.47233 52.79044 40.72768 1.000 78.36712 24 ALA D O 1
ATOM 2665 N N . ARG D 1 30 ? 28.95648 52.76848 38.53561 1.000 78.42439 25 ARG D N 1
ATOM 2666 C CA . ARG D 1 30 ? 27.70980 52.04656 38.76551 1.000 76.19712 25 ARG D CA 1
ATOM 2667 C C . ARG D 1 30 ? 27.97928 50.63884 39.28457 1.000 73.39612 25 ARG D C 1
ATOM 2668 O O . ARG D 1 30 ? 27.34198 50.19724 40.24625 1.000 68.13105 25 ARG D O 1
ATOM 2676 N N . SER D 1 31 ? 28.92946 49.92625 38.66814 1.000 73.18181 26 SER D N 1
ATOM 2677 C CA . SER D 1 31 ? 29.31475 48.60853 39.16468 1.000 68.71555 26 SER D CA 1
ATOM 2678 C C . SER D 1 31 ? 29.82425 48.68470 40.59806 1.000 71.33185 26 SER D C 1
ATOM 2679 O O . SER D 1 31 ? 29.51443 47.81358 41.41982 1.000 67.77381 26 SER D O 1
ATOM 2682 N N . ASP D 1 32 ? 30.61903 49.71357 40.91388 1.000 68.53020 27 ASP D N 1
ATOM 2683 C CA . ASP D 1 32 ? 31.09591 49.88478 42.28324 1.000 73.04294 27 ASP D CA 1
ATOM 2684 C C . ASP D 1 32 ? 29.93077 50.04026 43.24918 1.000 69.82184 27 ASP D C 1
ATOM 2685 O O . ASP D 1 32 ? 29.94437 49.47282 44.34723 1.000 72.05833 27 ASP D O 1
ATOM 2690 N N . ALA D 1 33 ? 28.90810 50.80066 42.85105 1.000 71.21576 28 ALA D N 1
ATOM 2691 C CA . ALA D 1 33 ? 27.73323 50.97065 43.69876 1.000 66.33842 28 ALA D CA 1
ATOM 2692 C C . ALA D 1 33 ? 27.02226 49.64353 43.92733 1.000 68.18801 28 ALA D C 1
ATOM 2693 O O . ALA D 1 33 ? 26.55884 49.36140 45.03870 1.000 68.17005 28 ALA D O 1
ATOM 2695 N N . LEU D 1 34 ? 26.92723 48.81108 42.88828 1.000 68.11125 29 LEU D N 1
ATOM 2696 C CA . LEU D 1 34 ? 26.27958 47.51772 43.05611 1.000 62.82459 29 LEU D CA 1
ATOM 2697 C C . LEU D 1 34 ? 27.09108 46.61873 43.98165 1.000 65.57242 29 LEU D C 1
ATOM 2698 O O . LEU D 1 34 ? 26.52486 45.94236 44.84835 1.000 63.56361 29 LEU D O 1
ATOM 2703 N N . LEU D 1 35 ? 28.42275 46.63391 43.84979 1.000 63.57547 30 LEU D N 1
ATOM 2704 C CA . LEU D 1 35 ? 29.25391 45.83332 44.74535 1.000 65.63283 30 LEU D CA 1
ATOM 2705 C C . LEU D 1 35 ? 29.12430 46.30812 46.18552 1.000 67.03451 30 LEU D C 1
ATOM 2706 O O . LEU D 1 35 ? 29.05975 45.49312 47.11341 1.000 65.79968 30 LEU D O 1
ATOM 2711 N N . TRP D 1 36 ? 29.07550 47.62543 46.39076 1.000 66.31293 31 TRP D N 1
ATOM 2712 C CA . TRP D 1 36 ? 28.87122 48.15330 47.73527 1.000 68.58184 31 TRP D CA 1
ATOM 2713 C C . TRP D 1 36 ? 27.52429 47.70574 48.29792 1.000 62.93736 31 TRP D C 1
ATOM 2714 O O . TRP D 1 36 ? 27.42663 47.32041 49.46994 1.000 63.90364 31 TRP D O 1
ATOM 2725 N N . LEU D 1 37 ? 26.47744 47.72222 47.46777 1.000 64.77055 32 LEU D N 1
ATOM 2726 C CA . LEU D 1 37 ? 25.17276 47.25265 47.92237 1.000 61.98547 32 LEU D CA 1
ATOM 2727 C C . LEU D 1 37 ? 25.21442 45.76911 48.26128 1.000 59.70316 32 LEU D C 1
ATOM 2728 O O . LEU D 1 37 ? 24.63938 45.33767 49.26703 1.000 57.42548 32 LEU D O 1
ATOM 2733 N N . ALA D 1 38 ? 25.87070 44.96805 47.41934 1.000 61.16666 33 ALA D N 1
ATOM 2734 C CA . ALA D 1 38 ? 25.97311 43.53994 47.69198 1.000 62.63703 33 ALA D CA 1
ATOM 2735 C C . ALA D 1 38 ? 26.78267 43.26785 48.95109 1.000 62.17241 33 ALA D C 1
ATOM 2736 O O . ALA D 1 38 ? 26.49477 42.31143 49.67812 1.000 56.69431 33 ALA D O 1
ATOM 2738 N N . ALA D 1 39 ? 27.80597 44.08141 49.21445 1.000 63.31932 34 ALA D N 1
ATOM 2739 C CA . ALA D 1 39 ? 28.65637 43.86558 50.37873 1.000 61.92046 34 ALA D CA 1
ATOM 2740 C C . ALA D 1 39 ? 27.97811 44.31964 51.66738 1.000 67.15161 34 ALA D C 1
ATOM 2741 O O . ALA D 1 39 ? 28.18675 43.71468 52.72436 1.000 69.90747 34 ALA D O 1
ATOM 2743 N N . ASN D 1 40 ? 27.18874 45.39365 51.60837 1.000 64.51123 35 ASN D N 1
ATOM 2744 C CA . ASN D 1 40 ? 26.58495 45.95928 52.81135 1.000 64.67134 35 ASN D CA 1
ATOM 2745 C C . ASN D 1 40 ? 25.18041 45.44200 53.08511 1.000 65.05604 35 ASN D C 1
ATOM 2746 O O . ASN D 1 40 ? 24.76023 45.39343 54.25042 1.000 59.42887 35 ASN D O 1
ATOM 2751 N N . PHE D 1 41 ? 24.43965 45.05106 52.05136 1.000 59.09002 36 PHE D N 1
ATOM 2752 C CA . PHE D 1 41 ? 23.10191 44.48613 52.21694 1.000 57.31624 36 PHE D CA 1
ATOM 2753 C C . PHE D 1 41 ? 23.00041 43.20883 51.39118 1.000 54.04523 36 PHE D C 1
ATOM 2754 O O . PHE D 1 41 ? 22.21684 43.12509 50.43800 1.000 53.89847 36 PHE D O 1
ATOM 2762 N N . PRO D 1 42 ? 23.77413 42.17752 51.74928 1.000 55.97611 37 PRO D N 1
ATOM 2763 C CA . PRO D 1 42 ? 23.77290 40.95373 50.92987 1.000 52.32186 37 PRO D CA 1
ATOM 2764 C C . PRO D 1 42 ? 22.44286 40.21795 50.93309 1.000 54.78348 37 PRO D C 1
ATOM 2765 O O . PRO D 1 42 ? 22.14264 39.51440 49.95804 1.000 51.31106 37 PRO D O 1
ATOM 2769 N N . GLU D 1 43 ? 21.63048 40.35457 51.98943 1.000 50.33858 38 GLU D N 1
ATOM 2770 C CA . GLU D 1 43 ? 20.30539 39.73821 51.97700 1.000 50.90321 38 GLU D CA 1
ATOM 2771 C C . GLU D 1 43 ? 19.47615 40.20985 50.79059 1.000 47.72100 38 GLU D C 1
ATOM 2772 O O . GLU D 1 43 ? 18.66104 39.44838 50.25841 1.000 39.29152 38 GLU D O 1
ATOM 2778 N N . ALA D 1 44 ? 19.64959 41.46128 50.37663 1.000 46.90706 39 ALA D N 1
ATOM 2779 C CA . ALA D 1 44 ? 18.85783 42.02590 49.29281 1.000 45.57216 39 ALA D CA 1
ATOM 2780 C C . ALA D 1 44 ? 19.54898 41.94452 47.93859 1.000 47.92237 39 ALA D C 1
ATOM 2781 O O . ALA D 1 44 ? 18.88027 41.72150 46.92701 1.000 44.99301 39 ALA D O 1
ATOM 2783 N N . PHE D 1 45 ? 20.87196 42.10889 47.89390 1.000 46.93270 40 PHE D N 1
ATOM 2784 C CA . PHE D 1 45 ? 21.57535 42.34392 46.64143 1.000 53.22066 40 PHE D CA 1
ATOM 2785 C C . PHE D 1 45 ? 22.63011 41.29831 46.30449 1.000 54.18278 40 PHE D C 1
ATOM 2786 O O . PHE D 1 45 ? 23.29507 41.43004 45.27001 1.000 58.05909 40 PHE D O 1
ATOM 2794 N N . ASP D 1 46 ? 22.78291 40.24995 47.10969 1.000 55.89425 41 ASP D N 1
ATOM 2795 C CA . ASP D 1 46 ? 23.66570 39.13108 46.76684 1.000 56.16315 41 ASP D CA 1
ATOM 2796 C C . ASP D 1 46 ? 22.84247 38.09282 46.00898 1.000 58.56665 41 ASP D C 1
ATOM 2797 O O . ASP D 1 46 ? 22.08021 37.33103 46.60685 1.000 57.63171 41 ASP D O 1
ATOM 2802 N N . ASN D 1 47 ? 23.01321 38.03858 44.68525 1.000 56.59122 42 ASN D N 1
ATOM 2803 C CA . ASN D 1 47 ? 22.20288 37.17057 43.83603 1.000 64.75105 42 ASN D CA 1
ATOM 2804 C C . ASN D 1 47 ? 22.91615 35.87657 43.44367 1.000 61.14883 42 ASN D C 1
ATOM 2805 O O . ASN D 1 47 ? 22.57898 35.27541 42.41799 1.000 64.81164 42 ASN D O 1
ATOM 2810 N N . SER D 1 48 ? 23.87582 35.41406 44.25224 1.000 58.63801 43 SER D N 1
ATOM 2811 C CA . SER D 1 48 ? 24.62095 34.20890 43.89440 1.000 68.21088 43 SER D CA 1
ATOM 2812 C C . SER D 1 48 ? 23.73420 32.96409 43.91219 1.000 65.56124 43 SER D C 1
ATOM 2813 O O . SER D 1 48 ? 23.90102 32.06697 43.07787 1.000 64.41125 43 SER D O 1
ATOM 2816 N N . LEU D 1 49 ? 22.77677 32.88835 44.83237 1.000 59.44542 44 LEU D N 1
ATOM 2817 C CA . LEU D 1 49 ? 21.90280 31.71833 44.87062 1.000 65.37474 44 LEU D CA 1
ATOM 2818 C C . LEU D 1 49 ? 20.45873 32.04137 44.55114 1.000 61.83354 44 LEU D C 1
ATOM 2819 O O . LEU D 1 49 ? 19.77995 31.25355 43.88793 1.000 68.38233 44 LEU D O 1
ATOM 2824 N N . ARG D 1 50 ? 19.97931 33.19469 44.98583 1.000 58.26012 45 ARG D N 1
ATOM 2825 C CA . ARG D 1 50 ? 18.57943 33.52099 44.83756 1.000 54.78914 45 ARG D CA 1
ATOM 2826 C C . ARG D 1 50 ? 18.45144 35.02402 44.69996 1.000 51.18143 45 ARG D C 1
ATOM 2827 O O . ARG D 1 50 ? 19.38445 35.78649 44.97274 1.000 57.02858 45 ARG D O 1
ATOM 2835 N N . ILE D 1 51 ? 17.28283 35.43401 44.24814 1.000 44.26203 46 ILE D N 1
ATOM 2836 C CA . ILE D 1 51 ? 16.92255 36.83594 44.16019 1.000 40.53086 46 ILE D CA 1
ATOM 2837 C C . ILE D 1 51 ? 15.49637 36.91735 44.66154 1.000 39.21390 46 ILE D C 1
ATOM 2838 O O . ILE D 1 51 ? 14.67205 36.05049 44.35207 1.000 38.14445 46 ILE D O 1
ATOM 2843 N N . ARG D 1 52 ? 15.21507 37.92298 45.46735 1.000 37.96822 47 ARG D N 1
ATOM 2844 C CA . ARG D 1 52 ? 13.92395 37.99879 46.12222 1.000 44.06479 47 ARG D CA 1
ATOM 2845 C C . ARG D 1 52 ? 13.32554 39.37427 45.92694 1.000 33.00406 47 ARG D C 1
ATOM 2846 O O . ARG D 1 52 ? 14.05539 40.37418 45.82236 1.000 38.20789 47 ARG D O 1
ATOM 2854 N N . PRO D 1 53 ? 11.99356 39.46249 45.85935 1.000 36.48758 48 PRO D N 1
ATOM 2855 C CA . PRO D 1 53 ? 11.33070 40.76052 45.71199 1.000 41.06529 48 PRO D CA 1
ATOM 2856 C C . PRO D 1 53 ? 11.74974 41.72294 46.81281 1.000 41.49926 48 PRO D C 1
ATOM 2857 O O . PRO D 1 53 ? 11.85393 41.34209 47.97870 1.000 39.49189 48 PRO D O 1
ATOM 2861 N N . LEU D 1 54 ? 11.96198 42.98261 46.43834 1.000 38.82241 49 LEU D N 1
ATOM 2862 C CA . LEU D 1 54 ? 12.39952 43.99503 47.38892 1.000 39.17834 49 LEU D CA 1
ATOM 2863 C C . LEU D 1 54 ? 11.22234 44.85804 47.83207 1.000 42.83484 49 LEU D C 1
ATOM 2864 O O . LEU D 1 54 ? 10.29924 45.12749 47.06094 1.000 41.81014 49 LEU D O 1
ATOM 2869 N N . LYS D 1 55 ? 11.26414 45.27209 49.09899 1.000 42.13705 50 LYS D N 1
ATOM 2870 C CA . LYS D 1 55 ? 10.30650 46.22006 49.66779 1.000 40.17064 50 LYS D CA 1
ATOM 2871 C C . LYS D 1 55 ? 10.01484 47.37574 48.71559 1.000 45.04217 50 LYS D C 1
ATOM 2872 O O . LYS D 1 55 ? 10.93017 47.95792 48.12443 1.000 41.67042 50 LYS D O 1
ATOM 2878 N N . ILE D 1 56 ? 8.72983 47.70654 48.56578 1.000 43.91967 51 ILE D N 1
ATOM 2879 C CA . ILE D 1 56 ? 8.36784 48.93731 47.86437 1.000 46.73676 51 ILE D CA 1
ATOM 2880 C C . ILE D 1 56 ? 8.93042 50.11311 48.65339 1.000 47.55093 51 ILE D C 1
ATOM 2881 O O . ILE D 1 56 ? 8.67074 50.25197 49.85226 1.000 46.39877 51 ILE D O 1
ATOM 2886 N N . GLY D 1 57 ? 9.70858 50.96197 47.98905 1.000 50.05892 52 GLY D N 1
ATOM 2887 C CA . GLY D 1 57 ? 10.43054 52.01509 48.67672 1.000 47.31289 52 GLY D CA 1
ATOM 2888 C C . GLY D 1 57 ? 11.77511 51.61832 49.24635 1.000 51.91162 52 GLY D C 1
ATOM 2889 O O . GLY D 1 57 ? 12.30120 52.33350 50.10991 1.000 49.95349 52 GLY D O 1
ATOM 2890 N N . ILE D 1 58 ? 12.36986 50.52668 48.75915 1.000 46.20825 53 ILE D N 1
ATOM 2891 C CA . ILE D 1 58 ? 13.69059 50.10294 49.21779 1.000 50.54819 53 ILE D CA 1
ATOM 2892 C C . ILE D 1 58 ? 14.73373 51.18551 48.95874 1.000 49.37896 53 ILE D C 1
ATOM 2893 O O . ILE D 1 58 ? 15.73409 51.27639 49.68211 1.000 51.54570 53 ILE D O 1
ATOM 2898 N N . MET D 1 59 ? 14.52858 52.01232 47.92535 1.000 44.31511 54 MET D N 1
ATOM 2899 C CA . MET D 1 59 ? 15.49186 53.06133 47.60704 1.000 48.06387 54 MET D CA 1
ATOM 2900 C C . MET D 1 59 ? 15.65221 54.03178 48.77780 1.000 52.98228 54 MET D C 1
ATOM 2901 O O . MET D 1 59 ? 16.77124 54.44204 49.10642 1.000 51.73745 54 MET D O 1
ATOM 2906 N N . SER D 1 60 ? 14.54114 54.40502 49.42214 1.000 48.95967 55 SER D N 1
ATOM 2907 C CA . SER D 1 60 ? 14.60843 55.34913 50.53670 1.000 54.98917 55 SER D CA 1
ATOM 2908 C C . SER D 1 60 ? 15.39673 54.76644 51.70078 1.000 57.20365 55 SER D C 1
ATOM 2909 O O . SER D 1 60 ? 16.16237 55.47975 52.35748 1.000 57.63175 55 SER D O 1
ATOM 2912 N N . ASP D 1 61 ? 15.23380 53.46575 51.96116 1.000 55.29289 56 ASP D N 1
ATOM 2913 C CA . ASP D 1 61 ? 16.01338 52.81618 53.00981 1.000 55.21230 56 ASP D CA 1
ATOM 2914 C C . ASP D 1 61 ? 17.50106 52.82444 52.67989 1.000 57.26439 56 ASP D C 1
ATOM 2915 O O . ASP D 1 61 ? 18.34395 53.02654 53.56554 1.000 59.76342 56 ASP D O 1
ATOM 2920 N N . ILE D 1 62 ? 17.84214 52.59521 51.41128 1.000 52.43508 57 ILE D N 1
ATOM 2921 C CA . ILE D 1 62 ? 19.24071 52.60732 50.99297 1.000 56.53802 57 ILE D CA 1
ATOM 2922 C C . ILE D 1 62 ? 19.85081 53.98806 51.19318 1.000 60.22381 57 ILE D C 1
ATOM 2923 O O . ILE D 1 62 ? 20.97037 54.12261 51.70254 1.000 63.50328 57 ILE D O 1
ATOM 2928 N N . LEU D 1 63 ? 19.11476 55.03725 50.81942 1.000 57.33384 58 LEU D N 1
ATOM 2929 C CA . LEU D 1 63 ? 19.65644 56.39032 50.86716 1.000 64.53363 58 LEU D CA 1
ATOM 2930 C C . LEU D 1 63 ? 19.89001 56.88072 52.28802 1.000 69.72836 58 LEU D C 1
ATOM 2931 O O . LEU D 1 63 ? 20.65075 57.83517 52.48040 1.000 69.74272 58 LEU D O 1
ATOM 2936 N N . GLN D 1 64 ? 19.27907 56.24179 53.28809 1.000 63.58662 59 GLN D N 1
ATOM 2937 C CA . GLN D 1 64 ? 19.62808 56.55107 54.67063 1.000 72.70510 59 GLN D CA 1
ATOM 2938 C C . GLN D 1 64 ? 21.06792 56.17181 54.99740 1.000 70.10910 59 GLN D C 1
ATOM 2939 O O . GLN D 1 64 ? 21.60780 56.64962 55.99744 1.000 71.50575 59 GLN D O 1
ATOM 2945 N N . HIS D 1 65 ? 21.70114 55.33080 54.17865 1.000 68.17451 60 HIS D N 1
ATOM 2946 C CA . HIS D 1 65 ? 23.09857 54.96563 54.35686 1.000 72.02060 60 HIS D CA 1
ATOM 2947 C C . HIS D 1 65 ? 24.02578 55.72699 53.41140 1.000 73.43909 60 HIS D C 1
ATOM 2948 O O . HIS D 1 65 ? 25.17653 55.31847 53.22120 1.000 75.33601 60 HIS D O 1
ATOM 2955 N N . ALA D 1 66 ? 23.55536 56.83729 52.83343 1.000 75.99395 61 ALA D N 1
ATOM 2956 C CA . ALA D 1 66 ? 24.33733 57.52506 51.80770 1.000 84.52707 61 ALA D CA 1
ATOM 2957 C C . ALA D 1 66 ? 25.67104 58.01320 52.35177 1.000 91.15922 61 ALA D C 1
ATOM 2958 O O . ALA D 1 66 ? 26.70070 57.90225 51.67530 1.000 86.00108 61 ALA D O 1
ATOM 2960 N N . GLU D 1 67 ? 25.68551 58.50972 53.59190 1.000 91.46598 62 GLU D N 1
ATOM 2961 C CA . GLU D 1 67 ? 26.92400 59.02059 54.16965 1.000 94.62509 62 GLU D CA 1
ATOM 2962 C C . GLU D 1 67 ? 27.96377 57.91976 54.29443 1.000 91.38185 62 GLU D C 1
ATOM 2963 O O . GLU D 1 67 ? 29.14400 58.13672 54.00366 1.000 99.61119 62 GLU D O 1
ATOM 2969 N N . LYS D 1 68 ? 27.53838 56.72210 54.69229 1.000 90.17651 63 LYS D N 1
ATOM 2970 C CA . LYS D 1 68 ? 28.47690 55.61058 54.74150 1.000 93.53763 63 LYS D CA 1
ATOM 2971 C C . LYS D 1 68 ? 29.00991 55.29946 53.34442 1.000 91.63831 63 LYS D C 1
ATOM 2972 O O . LYS D 1 68 ? 30.19781 54.99821 53.17378 1.000 94.39856 63 LYS D O 1
ATOM 2978 N N . ALA D 1 69 ? 28.15396 55.41503 52.32572 1.000 90.37388 64 ALA D N 1
ATOM 2979 C CA . ALA D 1 69 ? 28.58003 55.15487 50.95138 1.000 86.27892 64 ALA D CA 1
ATOM 2980 C C . ALA D 1 69 ? 29.46658 56.27218 50.40883 1.000 90.50215 64 ALA D C 1
ATOM 2981 O O . ALA D 1 69 ? 30.44238 56.00496 49.69681 1.000 84.58237 64 ALA D O 1
ATOM 2983 N N . GLU D 1 70 ? 29.13921 57.53290 50.72826 1.000 89.68206 65 GLU D N 1
ATOM 2984 C CA . GLU D 1 70 ? 29.91221 58.66106 50.21295 1.000 93.78229 65 GLU D CA 1
ATOM 2985 C C . GLU D 1 70 ? 31.34969 58.62036 50.71196 1.000 94.94820 65 GLU D C 1
ATOM 2986 O O . GLU D 1 70 ? 32.25816 59.08072 50.01221 1.000 96.98601 65 GLU D O 1
ATOM 2992 N N . GLN D 1 71 ? 31.57617 58.07227 51.91295 1.000 95.01333 66 GLN D N 1
ATOM 2993 C CA . GLN D 1 71 ? 32.92490 58.03559 52.47070 1.000 97.92287 66 GLN D CA 1
ATOM 2994 C C . GLN D 1 71 ? 33.85794 57.17028 51.63592 1.000 99.92622 66 GLN D C 1
ATOM 2995 O O . GLN D 1 71 ? 35.07182 57.40191 51.62575 1.000 103.38113 66 GLN D O 1
ATOM 3001 N N . VAL D 1 72 ? 33.31681 56.17738 50.93201 1.000 95.39618 67 VAL D N 1
ATOM 3002 C CA . VAL D 1 72 ? 34.10016 55.27093 50.10045 1.000 88.00481 67 VAL D CA 1
ATOM 3003 C C . VAL D 1 72 ? 33.93469 55.56768 48.61049 1.000 89.23274 67 VAL D C 1
ATOM 3004 O O . VAL D 1 72 ? 34.37886 54.77777 47.76679 1.000 88.49139 67 VAL D O 1
ATOM 3008 N N . GLY D 1 73 ? 33.29254 56.67773 48.26006 1.000 86.56784 68 GLY D N 1
ATOM 3009 C CA . GLY D 1 73 ? 33.26224 57.12981 46.88513 1.000 82.98371 68 GLY D CA 1
ATOM 3010 C C . GLY D 1 73 ? 32.01596 56.78492 46.10518 1.000 84.63177 68 GLY D C 1
ATOM 3011 O O . GLY D 1 73 ? 32.03355 56.88895 44.87379 1.000 83.28976 68 GLY D O 1
ATOM 3012 N N . VAL D 1 74 ? 30.94504 56.36615 46.77211 1.000 79.11549 69 VAL D N 1
ATOM 3013 C CA . VAL D 1 74 ? 29.71771 55.93449 46.11517 1.000 79.04263 69 VAL D CA 1
ATOM 3014 C C . VAL D 1 74 ? 28.65104 56.98788 46.38046 1.000 78.89138 69 VAL D C 1
ATOM 3015 O O . VAL D 1 74 ? 28.25975 57.21058 47.53273 1.000 80.11205 69 VAL D O 1
ATOM 3019 N N . SER D 1 75 ? 28.17318 57.62290 45.31425 1.000 77.60463 70 SER D N 1
ATOM 3020 C CA . SER D 1 75 ? 27.22425 58.72026 45.41917 1.000 79.16546 70 SER D CA 1
ATOM 3021 C C . SER D 1 75 ? 25.78800 58.21331 45.50807 1.000 79.80488 70 SER D C 1
ATOM 3022 O O . SER D 1 75 ? 25.49070 57.05034 45.22253 1.000 80.09826 70 SER D O 1
ATOM 3025 N N . LYS D 1 76 ? 24.88522 59.11299 45.91961 1.000 78.24634 71 LYS D N 1
ATOM 3026 C CA . LYS D 1 76 ? 23.46399 58.77511 45.90299 1.000 74.18363 71 LYS D CA 1
ATOM 3027 C C . LYS D 1 76 ? 22.97054 58.53879 44.48448 1.000 71.88374 71 LYS D C 1
ATOM 3028 O O . LYS D 1 76 ? 22.10236 57.68659 44.26179 1.000 68.00200 71 LYS D O 1
ATOM 3034 N N A SER D 1 77 ? 23.51002 59.27680 43.51202 0.380 72.48870 72 SER D N 1
ATOM 3035 N N C SER D 1 77 ? 23.50605 59.28572 43.51622 0.620 72.39297 72 SER D N 1
ATOM 3036 C CA A SER D 1 77 ? 23.08512 59.09693 42.12785 0.380 72.42570 72 SER D CA 1
ATOM 3037 C CA C SER D 1 77 ? 23.10165 59.10390 42.12675 0.620 72.42671 72 SER D CA 1
ATOM 3038 C C A SER D 1 77 ? 23.47065 57.71841 41.60329 0.380 70.82445 72 SER D C 1
ATOM 3039 C C C SER D 1 77 ? 23.46151 57.71107 41.62490 0.620 70.74313 72 SER D C 1
ATOM 3040 O O A SER D 1 77 ? 22.69917 57.09118 40.86804 0.380 71.16098 72 SER D O 1
ATOM 3041 O O C SER D 1 77 ? 22.66426 57.06556 40.93378 0.620 71.20002 72 SER D O 1
ATOM 3046 N N . LYS D 1 78 ? 24.65399 57.22523 41.97611 1.000 69.08975 73 LYS D N 1
ATOM 3047 C CA . LYS D 1 78 ? 25.07971 55.90168 41.53287 1.000 64.63875 73 LYS D CA 1
ATOM 3048 C C . LYS D 1 78 ? 24.36955 54.79315 42.29417 1.000 67.57648 73 LYS D C 1
ATOM 3049 O O . LYS D 1 78 ? 24.12761 53.71537 41.73624 1.000 65.27101 73 LYS D O 1
ATOM 3055 N N . LEU D 1 79 ? 24.03653 55.02793 43.56430 1.000 67.70142 74 LEU D N 1
ATOM 3056 C CA . LEU D 1 79 ? 23.20676 54.07114 44.28843 1.000 64.95971 74 LEU D CA 1
ATOM 3057 C C . LEU D 1 79 ? 21.85688 53.89363 43.60142 1.000 63.60655 74 LEU D C 1
ATOM 3058 O O . LEU D 1 79 ? 21.37206 52.76687 43.44285 1.000 58.30367 74 LEU D O 1
ATOM 3063 N N . ARG D 1 80 ? 21.24448 54.99660 43.16777 1.000 63.56306 75 ARG D N 1
ATOM 3064 C CA . ARG D 1 80 ? 19.96029 54.90988 42.47958 1.000 59.44730 75 ARG D CA 1
ATOM 3065 C C . ARG D 1 80 ? 20.09443 54.13413 41.17497 1.000 58.66560 75 ARG D C 1
ATOM 3066 O O . ARG D 1 80 ? 19.29288 53.23914 40.88733 1.000 59.12402 75 ARG D O 1
ATOM 3074 N N . GLU D 1 81 ? 21.12612 54.44926 40.38495 1.000 62.44116 76 GLU D N 1
ATOM 3075 C CA . GLU D 1 81 ? 21.36578 53.73636 39.13250 1.000 63.20670 76 GLU D CA 1
ATOM 3076 C C . GLU D 1 81 ? 21.61865 52.25067 39.37107 1.000 58.61976 76 GLU D C 1
ATOM 3077 O O . GLU D 1 81 ? 21.15558 51.40173 38.59766 1.000 58.26110 76 GLU D O 1
ATOM 3083 N N . ALA D 1 82 ? 22.36755 51.91330 40.42629 1.000 60.83931 77 ALA D N 1
ATOM 3084 C CA . ALA D 1 82 ? 22.65054 50.50633 40.70003 1.000 61.40748 77 ALA D CA 1
ATOM 3085 C C . ALA D 1 82 ? 21.37750 49.74727 41.05722 1.000 55.54162 77 ALA D C 1
ATOM 3086 O O . ALA D 1 82 ? 21.17037 48.61767 40.59453 1.000 52.07616 77 ALA D O 1
ATOM 3088 N N . VAL D 1 83 ? 20.50630 50.35307 41.86690 1.000 53.05221 78 VAL D N 1
ATOM 3089 C CA . VAL D 1 83 ? 19.24622 49.70390 42.22044 1.000 48.99757 78 VAL D CA 1
ATOM 3090 C C . VAL D 1 83 ? 18.36710 49.54185 40.98795 1.000 49.75151 78 VAL D C 1
ATOM 3091 O O . VAL D 1 83 ? 17.73665 48.49523 40.78835 1.000 50.85022 78 VAL D O 1
ATOM 3095 N N . VAL D 1 84 ? 18.31604 50.57159 40.13796 1.000 48.86817 79 VAL D N 1
ATOM 3096 C CA . VAL D 1 84 ? 17.55864 50.47508 38.89155 1.000 49.85824 79 VAL D CA 1
ATOM 3097 C C . VAL D 1 84 ? 18.09111 49.32774 38.03954 1.000 50.02512 79 VAL D C 1
ATOM 3098 O O . VAL D 1 84 ? 17.32405 48.52107 37.50199 1.000 44.53895 79 VAL D O 1
ATOM 3102 N N . LEU D 1 85 ? 19.41726 49.24573 37.89779 1.000 52.21050 80 LEU D N 1
ATOM 3103 C CA . LEU D 1 85 ? 20.02433 48.15421 37.14040 1.000 56.30062 80 LEU D CA 1
ATOM 3104 C C . LEU D 1 85 ? 19.68380 46.79770 37.75585 1.000 52.52072 80 LEU D C 1
ATOM 3105 O O . LEU D 1 85 ? 19.26326 45.86881 37.05361 1.000 47.35476 80 LEU D O 1
ATOM 3110 N N . PHE D 1 86 ? 19.84759 46.66945 39.07536 1.000 49.57304 81 PHE D N 1
ATOM 3111 C CA . PHE D 1 86 ? 19.57692 45.39318 39.73389 1.000 49.07832 81 PHE D CA 1
ATOM 3112 C C . PHE D 1 86 ? 18.14152 44.94796 39.49847 1.000 44.03893 81 PHE D C 1
ATOM 3113 O O . PHE D 1 86 ? 17.88847 43.78062 39.18059 1.000 49.56748 81 PHE D O 1
ATOM 3121 N N . THR D 1 87 ? 17.19014 45.86788 39.62263 1.000 44.85497 82 THR D N 1
ATOM 3122 C CA . THR D 1 87 ? 15.77505 45.52299 39.55696 1.000 46.61387 82 THR D CA 1
ATOM 3123 C C . THR D 1 87 ? 15.20374 45.53540 38.14284 1.000 46.18993 82 THR D C 1
ATOM 3124 O O . THR D 1 87 ? 14.03113 45.19165 37.96808 1.000 53.38794 82 THR D O 1
ATOM 3128 N N . ARG D 1 88 ? 15.98669 45.91340 37.13143 1.000 47.73358 83 ARG D N 1
ATOM 3129 C CA . ARG D 1 88 ? 15.55747 45.76346 35.74689 1.000 49.22074 83 ARG D CA 1
ATOM 3130 C C . ARG D 1 88 ? 15.96012 44.42075 35.15586 1.000 46.68660 83 ARG D C 1
ATOM 3131 O O . ARG D 1 88 ? 15.49979 44.08196 34.06157 1.000 48.97115 83 ARG D O 1
ATOM 3139 N N . ARG D 1 89 ? 16.82114 43.66388 35.83246 1.000 49.80189 84 ARG D N 1
ATOM 3140 C CA . ARG D 1 89 ? 17.23822 42.36281 35.31928 1.000 49.07402 84 ARG D CA 1
ATOM 3141 C C . ARG D 1 89 ? 16.03780 41.43453 35.18771 1.000 47.64482 84 ARG D C 1
ATOM 3142 O O . ARG D 1 89 ? 15.09130 41.50905 35.97193 1.000 44.81337 84 ARG D O 1
ATOM 3150 N N . LEU D 1 90 ? 16.06356 40.58278 34.15865 1.000 42.61267 85 LEU D N 1
ATOM 3151 C CA . LEU D 1 90 ? 14.93687 39.68916 33.90681 1.000 41.96808 85 LEU D CA 1
ATOM 3152 C C . LEU D 1 90 ? 14.71422 38.73570 35.07060 1.000 39.56453 85 LEU D C 1
ATOM 3153 O O . LEU D 1 90 ? 13.57415 38.38074 35.38240 1.000 39.83498 85 LEU D O 1
ATOM 3158 N N . ASP D 1 91 ? 15.79390 38.27009 35.69536 1.000 38.51832 86 ASP D N 1
ATOM 3159 C CA . ASP D 1 91 ? 15.64482 37.37003 36.83294 1.000 39.51260 86 ASP D CA 1
ATOM 3160 C C . ASP D 1 91 ? 15.02607 38.08121 38.02581 1.000 41.19506 86 ASP D C 1
ATOM 3161 O O . ASP D 1 91 ? 14.33888 37.44045 38.83260 1.000 39.21117 86 ASP D O 1
ATOM 3166 N N . TYR D 1 92 ? 15.23716 39.39111 38.16190 1.000 43.30955 87 TYR D N 1
ATOM 3167 C CA . TYR D 1 92 ? 14.50667 40.09384 39.21430 1.000 39.64305 87 TYR D CA 1
ATOM 3168 C C . TYR D 1 92 ? 13.03141 40.19723 38.85840 1.000 42.51364 87 TYR D C 1
ATOM 3169 O O . TYR D 1 92 ? 12.16105 39.86161 39.67150 1.000 40.32923 87 TYR D O 1
ATOM 3178 N N . LEU D 1 93 ? 12.72944 40.62638 37.62743 1.000 39.51266 88 LEU D N 1
ATOM 3179 C CA . LEU D 1 93 ? 11.33269 40.73076 37.21189 1.000 42.09956 88 LEU D CA 1
ATOM 3180 C C . LEU D 1 93 ? 10.62844 39.38586 37.32069 1.000 41.85555 88 LEU D C 1
ATOM 3181 O O . LEU D 1 93 ? 9.43144 39.32676 37.61960 1.000 39.82327 88 LEU D O 1
ATOM 3186 N N . ALA D 1 94 ? 11.34994 38.29295 37.04906 1.000 42.90227 89 ALA D N 1
ATOM 3187 C CA . ALA D 1 94 ? 10.75873 36.96508 37.12539 1.000 42.73836 89 ALA D CA 1
ATOM 3188 C C . ALA D 1 94 ? 10.44487 36.54107 38.55662 1.000 40.11127 89 ALA D C 1
ATOM 3189 O O . ALA D 1 94 ? 9.61304 35.65305 38.74310 1.000 37.51378 89 ALA D O 1
ATOM 3191 N N . CYS D 1 95 ? 11.11213 37.11013 39.56463 1.000 38.15116 90 CYS D N 1
ATOM 3192 C CA . CYS D 1 95 ? 10.82041 36.69260 40.93499 1.000 40.39298 90 CYS D CA 1
ATOM 3193 C C . CYS D 1 95 ? 9.61898 37.42351 41.52354 1.000 44.57659 90 CYS D C 1
ATOM 3194 O O . CYS D 1 95 ? 9.12664 37.02613 42.59213 1.000 38.49026 90 CYS D O 1
ATOM 3197 N N . LEU D 1 96 ? 9.09933 38.42962 40.81730 1.000 39.42718 91 LEU D N 1
ATOM 3198 C CA . LEU D 1 96 ? 7.94108 39.20726 41.26144 1.000 41.44292 91 LEU D CA 1
ATOM 3199 C C . LEU D 1 96 ? 6.65487 38.47562 40.87039 1.000 48.74974 91 LEU D C 1
ATOM 3200 O O . LEU D 1 96 ? 5.88407 38.89970 40.00425 1.000 44.04048 91 LEU D O 1
ATOM 3205 N N . LYS D 1 97 ? 6.44417 37.32763 41.50335 1.000 39.66820 92 LYS D N 1
ATOM 3206 C CA . LYS D 1 97 ? 5.22799 36.55796 41.28388 1.000 43.97358 92 LYS D CA 1
ATOM 3207 C C . LYS D 1 97 ? 4.25450 36.79207 42.43173 1.000 41.85759 92 LYS D C 1
ATOM 3208 O O . LYS D 1 97 ? 4.65853 37.11953 43.55111 1.000 37.09114 92 LYS D O 1
ATOM 3214 N N . ALA D 1 98 ? 2.96167 36.67026 42.12588 1.000 42.41015 93 ALA D N 1
ATOM 3215 C CA . ALA D 1 98 ? 1.91627 37.02667 43.08449 1.000 43.29800 93 ALA D CA 1
ATOM 3216 C C . ALA D 1 98 ? 2.09884 36.28537 44.40441 1.000 37.95793 93 ALA D C 1
ATOM 3217 O O . ALA D 1 98 ? 2.29659 35.06726 44.42629 1.000 37.42085 93 ALA D O 1
ATOM 3219 N N . ARG D 1 99 ? 2.05068 37.03660 45.50579 1.000 36.16700 94 ARG D N 1
ATOM 3220 C CA . ARG D 1 99 ? 2.13732 36.52071 46.87082 1.000 41.17607 94 ARG D CA 1
ATOM 3221 C C . ARG D 1 99 ? 3.52734 36.02798 47.25402 1.000 42.10488 94 ARG D C 1
ATOM 3222 O O . ARG D 1 99 ? 3.66417 35.36174 48.27947 1.000 42.18027 94 ARG D O 1
ATOM 3230 N N . GLU D 1 100 ? 4.55727 36.28889 46.44264 1.000 37.35562 95 GLU D N 1
ATOM 3231 C CA . GLU D 1 100 ? 5.92249 36.16030 46.93472 1.000 39.41409 95 GLU D CA 1
ATOM 3232 C C . GLU D 1 100 ? 6.17625 37.24157 47.98411 1.000 38.80714 95 GLU D C 1
ATOM 3233 O O . GLU D 1 100 ? 5.54816 38.30201 47.96383 1.000 34.72584 95 GLU D O 1
ATOM 3239 N N . VAL D 1 101 ? 7.10586 36.96768 48.90296 1.000 39.26009 96 VAL D N 1
ATOM 3240 C CA . VAL D 1 101 ? 7.43854 37.89652 49.98530 1.000 39.16887 96 VAL D CA 1
ATOM 3241 C C . VAL D 1 101 ? 8.42116 38.95529 49.48685 1.000 40.33128 96 VAL D C 1
ATOM 3242 O O . VAL D 1 101 ? 9.41117 38.63853 48.81750 1.000 38.30021 96 VAL D O 1
ATOM 3246 N N . ARG D 1 102 ? 8.15331 40.21746 49.81411 1.000 35.65594 97 ARG D N 1
ATOM 3247 C CA . ARG D 1 102 ? 9.12605 41.29220 49.66005 1.000 39.09071 97 ARG D CA 1
ATOM 3248 C C . ARG D 1 102 ? 9.93932 41.44020 50.93336 1.000 41.68581 97 ARG D C 1
ATOM 3249 O O . ARG D 1 102 ? 9.38587 41.40500 52.03591 1.000 41.23332 97 ARG D O 1
ATOM 3257 N N . ILE D 1 103 ? 11.24853 41.63570 50.78042 1.000 37.36845 98 ILE D N 1
ATOM 3258 C CA . ILE D 1 103 ? 12.15485 41.77012 51.92101 1.000 39.91475 98 ILE D CA 1
ATOM 3259 C C . ILE D 1 103 ? 12.68543 43.19803 52.00801 1.000 46.23160 98 ILE D C 1
ATOM 3260 O O . ILE D 1 103 ? 12.76556 43.92167 51.00805 1.000 44.58414 98 ILE D O 1
ATOM 3265 N N . ASP D 1 104 ? 13.09972 43.59191 53.22608 1.000 38.02297 99 ASP D N 1
ATOM 3266 C CA . ASP D 1 104 ? 13.82322 44.84260 53.42064 1.000 43.21817 99 ASP D CA 1
ATOM 3267 C C . ASP D 1 104 ? 15.32228 44.58740 53.20549 1.000 47.87146 99 ASP D C 1
ATOM 3268 O O . ASP D 1 104 ? 15.73078 43.48949 52.82079 1.000 45.29939 99 ASP D O 1
ATOM 3273 N N . LEU D 1 105 ? 16.17178 45.58150 53.49377 1.000 44.95005 100 LEU D N 1
ATOM 3274 C CA . LEU D 1 105 ? 17.59864 45.45351 53.20117 1.000 49.92555 100 LEU D CA 1
ATOM 3275 C C . LEU D 1 105 ? 18.26957 44.33733 53.98645 1.000 55.39964 100 LEU D C 1
ATOM 3276 O O . LEU D 1 105 ? 19.34997 43.88448 53.59434 1.000 52.65687 100 LEU D O 1
ATOM 3281 N N . HIS D 1 106 ? 17.65323 43.87060 55.07061 1.000 53.79289 101 HIS D N 1
ATOM 3282 C CA . HIS D 1 106 ? 18.23917 42.84527 55.92158 1.000 47.27821 101 HIS D CA 1
ATOM 3283 C C . HIS D 1 106 ? 17.51389 41.50958 55.80273 1.000 54.75507 101 HIS D C 1
ATOM 3284 O O . HIS D 1 106 ? 17.70699 40.63244 56.64497 1.000 51.68256 101 HIS D O 1
ATOM 3291 N N . GLY D 1 107 ? 16.70765 41.32632 54.75630 1.000 50.05554 102 GLY D N 1
ATOM 3292 C CA . GLY D 1 107 ? 16.02978 40.06324 54.52869 1.000 46.82664 102 GLY D CA 1
ATOM 3293 C C . GLY D 1 107 ? 14.79466 39.81348 55.36293 1.000 50.01383 102 GLY D C 1
ATOM 3294 O O . GLY D 1 107 ? 14.27746 38.69204 55.35125 1.000 46.82917 102 GLY D O 1
ATOM 3295 N N . ASN D 1 108 ? 14.31430 40.80172 56.09717 1.000 49.04718 103 ASN D N 1
ATOM 3296 C CA . ASN D 1 108 ? 13.09455 40.58341 56.85651 1.000 46.60311 103 ASN D CA 1
ATOM 3297 C C . ASN D 1 108 ? 11.87753 40.66182 55.94084 1.000 47.10331 103 ASN D C 1
ATOM 3298 O O . ASN D 1 108 ? 11.82232 41.52247 55.06062 1.000 45.65599 103 ASN D O 1
ATOM 3303 N N . PRO D 1 109 ? 10.88588 39.79195 56.13685 1.000 44.71866 104 PRO D N 1
ATOM 3304 C CA . PRO D 1 109 ? 9.66632 39.87030 55.32180 1.000 46.07464 104 PRO D CA 1
ATOM 3305 C C . PRO D 1 109 ? 8.86504 41.10572 55.70406 1.000 48.45083 104 PRO D C 1
ATOM 3306 O O . PRO D 1 109 ? 8.58936 41.32777 56.87928 1.000 44.28233 104 PRO D O 1
ATOM 3310 N N . VAL D 1 110 ? 8.49123 41.91308 54.71356 1.000 45.36572 105 VAL D N 1
ATOM 3311 C CA . VAL D 1 110 ? 7.74999 43.14000 54.98309 1.000 50.60263 105 VAL D CA 1
ATOM 3312 C C . VAL D 1 110 ? 6.41818 43.22061 54.24958 1.000 48.51408 105 VAL D C 1
ATOM 3313 O O . VAL D 1 110 ? 5.54980 44.00180 54.67372 1.000 48.15733 105 VAL D O 1
ATOM 3317 N N . ALA D 1 111 ? 6.22023 42.48447 53.15835 1.000 42.20240 106 ALA D N 1
ATOM 3318 C CA . ALA D 1 111 ? 4.98530 42.56459 52.38558 1.000 45.53146 106 ALA D CA 1
ATOM 3319 C C . ALA D 1 111 ? 4.93139 41.37005 51.43262 1.000 41.69781 106 ALA D C 1
ATOM 3320 O O . ALA D 1 111 ? 5.85496 40.55597 51.37857 1.000 40.71757 106 ALA D O 1
ATOM 3322 N N . GLU D 1 112 ? 3.82154 41.25892 50.69960 1.000 39.88605 107 GLU D N 1
ATOM 3323 C CA . GLU D 1 112 ? 3.62666 40.24393 49.66853 1.000 41.42271 107 GLU D CA 1
ATOM 3324 C C . GLU D 1 112 ? 3.35247 40.94005 48.34494 1.000 40.77966 107 GLU D C 1
ATOM 3325 O O . GLU D 1 112 ? 2.69676 41.98481 48.31635 1.000 44.23163 107 GLU D O 1
ATOM 3331 N N . VAL D 1 113 ? 3.85966 40.35898 47.25299 1.000 41.92797 108 VAL D N 1
ATOM 3332 C CA . VAL D 1 113 ? 3.64743 40.90864 45.91340 1.000 37.06591 108 VAL D CA 1
ATOM 3333 C C . VAL D 1 113 ? 2.16997 40.80323 45.55286 1.000 38.01698 108 VAL D C 1
ATOM 3334 O O . VAL D 1 113 ? 1.53976 39.75620 45.74774 1.000 41.17232 108 VAL D O 1
ATOM 3338 N N . THR D 1 114 ? 1.60291 41.89134 45.03702 1.000 36.66960 109 THR D N 1
ATOM 3339 C CA . THR D 1 114 ? 0.19892 41.90137 44.64785 1.000 43.38339 109 THR D CA 1
ATOM 3340 C C . THR D 1 114 ? 0.02167 41.32188 43.24343 1.000 48.91779 109 THR D C 1
ATOM 3341 O O . THR D 1 114 ? 0.97450 41.17312 42.47722 1.000 43.61134 109 THR D O 1
ATOM 3345 N N . GLU D 1 115 ? -1.23338 41.02525 42.90063 1.000 50.02613 110 GLU D N 1
ATOM 3346 C CA . GLU D 1 115 ? -1.54020 40.51968 41.56656 1.000 54.20955 110 GLU D CA 1
ATOM 3347 C C . GLU D 1 115 ? -1.15653 41.52687 40.49085 1.000 57.64187 110 GLU D C 1
ATOM 3348 O O . GLU D 1 115 ? -0.60275 41.15355 39.45263 1.000 56.85204 110 GLU D O 1
ATOM 3354 N N . GLU D 1 116 ? -1.42439 42.81432 40.73096 1.000 58.15047 111 GLU D N 1
ATOM 3355 C CA . GLU D 1 116 ? -1.09371 43.83775 39.74225 1.000 56.10061 111 GLU D CA 1
ATOM 3356 C C . GLU D 1 116 ? 0.41465 43.98500 39.57288 1.000 53.43990 111 GLU D C 1
ATOM 3357 O O . GLU D 1 116 ? 0.90355 44.17934 38.45282 1.000 52.74811 111 GLU D O 1
ATOM 3363 N N . GLU D 1 117 ? 1.16748 43.91980 40.67357 1.000 48.70433 112 GLU D N 1
ATOM 3364 C CA . GLU D 1 117 ? 2.62133 44.00551 40.56925 1.000 47.56027 112 GLU D CA 1
ATOM 3365 C C . GLU D 1 117 ? 3.18372 42.82120 39.78971 1.000 52.69394 112 GLU D C 1
ATOM 3366 O O . GLU D 1 117 ? 4.09416 42.98200 38.96903 1.000 47.55666 112 GLU D O 1
ATOM 3372 N N . ALA D 1 118 ? 2.63679 41.62834 40.02101 1.000 47.26719 113 ALA D N 1
ATOM 3373 C CA . ALA D 1 118 ? 3.07259 40.44707 39.28685 1.000 49.40097 113 ALA D CA 1
ATOM 3374 C C . ALA D 1 118 ? 2.76250 40.57559 37.79676 1.000 51.95475 113 ALA D C 1
ATOM 3375 O O . ALA D 1 118 ? 3.55357 40.13617 36.94878 1.000 50.13543 113 ALA D O 1
ATOM 3377 N N . GLU D 1 119 ? 1.58924 41.12244 37.46291 1.000 50.25537 114 GLU D N 1
ATOM 3378 C CA . GLU D 1 119 ? 1.21075 41.31602 36.06502 1.000 55.64117 114 GLU D CA 1
ATOM 3379 C C . GLU D 1 119 ? 2.07856 42.36956 35.38255 1.000 59.57237 114 GLU D C 1
ATOM 3380 O O . GLU D 1 119 ? 2.41712 42.23103 34.20149 1.000 59.92166 114 GLU D O 1
ATOM 3386 N N . ASN D 1 120 ? 2.42411 43.44456 36.09463 1.000 50.12681 115 ASN D N 1
ATOM 3387 C CA . ASN D 1 120 ? 3.29121 44.46226 35.50715 1.000 56.84128 115 ASN D CA 1
ATOM 3388 C C . ASN D 1 120 ? 4.68040 43.90886 35.22802 1.000 57.89972 115 ASN D C 1
ATOM 3389 O O . ASN D 1 120 ? 5.30027 44.25210 34.21337 1.000 54.35506 115 ASN D O 1
ATOM 3394 N N . ALA D 1 121 ? 5.19184 43.06612 36.12585 1.000 45.81198 116 ALA D N 1
ATOM 3395 C CA . ALA D 1 121 ? 6.51456 42.48631 35.92635 1.000 52.04065 116 ALA D CA 1
ATOM 3396 C C . ALA D 1 121 ? 6.53864 41.58563 34.69491 1.000 53.63543 116 ALA D C 1
ATOM 3397 O O . ALA D 1 121 ? 7.45194 41.67338 33.86759 1.000 48.05356 116 ALA D O 1
ATOM 3399 N N . SER D 1 122 ? 5.53935 40.71367 34.55200 1.000 51.39125 117 SER D N 1
ATOM 3400 C CA . SER D 1 122 ? 5.55491 39.78141 33.42810 1.000 59.95484 117 SER D CA 1
ATOM 3401 C C . SER D 1 122 ? 5.39096 40.51565 32.10283 1.000 58.69038 117 SER D C 1
ATOM 3402 O O . SER D 1 122 ? 6.00889 40.13703 31.10571 1.000 66.44022 117 SER D O 1
ATOM 3405 N N . MET D 1 123 ? 4.58421 41.58194 32.07861 1.000 62.27962 118 MET D N 1
ATOM 3406 C CA . MET D 1 123 ? 4.47689 42.39744 30.87146 1.000 67.04520 118 MET D CA 1
ATOM 3407 C C . MET D 1 123 ? 5.80062 43.07768 30.54691 1.000 67.20543 118 MET D C 1
ATOM 3408 O O . MET D 1 123 ? 6.16604 43.20896 29.37206 1.000 62.23995 118 MET D O 1
ATOM 3413 N N . LYS D 1 124 ? 6.53719 43.52008 31.57181 1.000 58.41748 119 LYS D N 1
ATOM 3414 C CA . LYS D 1 124 ? 7.83849 44.12507 31.30926 1.000 61.63871 119 LYS D CA 1
ATOM 3415 C C . LYS D 1 124 ? 8.78415 43.10466 30.69203 1.000 60.28252 119 LYS D C 1
ATOM 3416 O O . LYS D 1 124 ? 9.54162 43.42663 29.76853 1.000 64.15707 119 LYS D O 1
ATOM 3422 N N . ILE D 1 125 ? 8.75767 41.86653 31.18884 1.000 55.14562 120 ILE D N 1
ATOM 3423 C CA . ILE D 1 125 ? 9.58800 40.82894 30.58822 1.000 61.29709 120 ILE D CA 1
ATOM 3424 C C . ILE D 1 125 ? 9.15743 40.59666 29.14797 1.000 60.63862 120 ILE D C 1
ATOM 3425 O O . ILE D 1 125 ? 9.98763 40.53857 28.23597 1.000 61.51592 120 ILE D O 1
ATOM 3430 N N . LYS D 1 126 ? 7.84438 40.47429 28.92423 1.000 58.81018 121 LYS D N 1
ATOM 3431 C CA . LYS D 1 126 ? 7.34683 40.19966 27.57927 1.000 66.23298 121 LYS D CA 1
ATOM 3432 C C . LYS D 1 126 ? 7.70953 41.32787 26.62450 1.000 69.91123 121 LYS D C 1
ATOM 3433 O O . LYS D 1 126 ? 8.05325 41.08235 25.46394 1.000 75.49106 121 LYS D O 1
ATOM 3439 N N . LYS D 1 127 ? 7.68218 42.56867 27.11493 1.000 71.45596 122 LYS D N 1
ATOM 3440 C CA . LYS D 1 127 ? 8.05287 43.71611 26.29373 1.000 78.59354 122 LYS D CA 1
ATOM 3441 C C . LYS D 1 127 ? 9.55103 43.73018 26.01844 1.000 76.42447 122 LYS D C 1
ATOM 3442 O O . LYS D 1 127 ? 9.97734 44.02175 24.89831 1.000 81.65864 122 LYS D O 1
ATOM 3448 N N . ARG D 1 128 ? 10.36218 43.38638 27.02154 1.000 74.44933 123 ARG D N 1
ATOM 3449 C CA . ARG D 1 128 ? 11.81329 43.36899 26.84956 1.000 77.66264 123 ARG D CA 1
ATOM 3450 C C . ARG D 1 128 ? 12.23045 42.39561 25.75186 1.000 76.93488 123 ARG D C 1
ATOM 3451 O O . ARG D 1 128 ? 13.02331 42.73954 24.86709 1.000 88.70592 123 ARG D O 1
ATOM 3459 N N . VAL D 1 129 ? 11.68940 41.17223 25.78429 1.000 75.74673 124 VAL D N 1
ATOM 3460 C CA . VAL D 1 129 ? 12.11786 40.12290 24.86415 1.000 82.96025 124 VAL D CA 1
ATOM 3461 C C . VAL D 1 129 ? 11.37141 40.15549 23.53170 1.000 86.14663 124 VAL D C 1
ATOM 3462 O O . VAL D 1 129 ? 11.65076 39.32478 22.65549 1.000 89.97213 124 VAL D O 1
ATOM 3466 N N . GLU D 1 130 ? 10.45351 41.09970 23.33639 1.000 94.57337 125 GLU D N 1
ATOM 3467 C CA . GLU D 1 130 ? 9.65814 41.14785 22.10529 1.000 101.00209 125 GLU D CA 1
ATOM 3468 C C . GLU D 1 130 ? 10.42874 41.74747 20.92535 1.000 100.82328 125 GLU D C 1
ATOM 3469 O O . GLU D 1 130 ? 11.35226 42.54210 21.10338 1.000 100.40768 125 GLU D O 1
ATOM 3475 N N . LYS E 1 27 ? -19.06180 18.92719 6.94843 1.000 148.45155 22 LYS E N 1
ATOM 3476 C CA . LYS E 1 27 ? -17.75522 19.17152 6.34514 1.000 145.54447 22 LYS E CA 1
ATOM 3477 C C . LYS E 1 27 ? -17.63013 20.62284 5.89128 1.000 139.37707 22 LYS E C 1
ATOM 3478 O O . LYS E 1 27 ? -18.31724 21.50253 6.41841 1.000 138.33535 22 LYS E O 1
ATOM 3484 N N . ARG E 1 28 ? -16.73662 20.86124 4.92525 1.000 128.06814 23 ARG E N 1
ATOM 3485 C CA . ARG E 1 28 ? -16.48083 22.18400 4.35547 1.000 121.86802 23 ARG E CA 1
ATOM 3486 C C . ARG E 1 28 ? -15.88207 23.14294 5.38397 1.000 113.72698 23 ARG E C 1
ATOM 3487 O O . ARG E 1 28 ? -14.87510 23.80224 5.10436 1.000 105.41985 23 ARG E O 1
ATOM 3495 N N . ALA E 1 29 ? -16.48530 23.23681 6.57301 1.000 112.36928 24 ALA E N 1
ATOM 3496 C CA . ALA E 1 29 ? -15.83594 23.94444 7.67041 1.000 97.57504 24 ALA E CA 1
ATOM 3497 C C . ALA E 1 29 ? -14.56550 23.23645 8.11807 1.000 98.57801 24 ALA E C 1
ATOM 3498 O O . ALA E 1 29 ? -13.70617 23.86122 8.74980 1.000 91.19264 24 ALA E O 1
ATOM 3500 N N . ARG E 1 30 ? -14.43644 21.94254 7.81179 1.000 100.55779 25 ARG E N 1
ATOM 3501 C CA . ARG E 1 30 ? -13.17364 21.24553 8.02158 1.000 87.59239 25 ARG E CA 1
ATOM 3502 C C . ARG E 1 30 ? -12.07911 21.80185 7.11739 1.000 85.41036 25 ARG E C 1
ATOM 3503 O O . ARG E 1 30 ? -10.91486 21.87121 7.52632 1.000 84.18559 25 ARG E O 1
ATOM 3511 N N . SER E 1 31 ? -12.42918 22.21020 5.89487 1.000 90.94546 26 SER E N 1
ATOM 3512 C CA . SER E 1 31 ? -11.45131 22.85774 5.02547 1.000 90.78214 26 SER E CA 1
ATOM 3513 C C . SER E 1 31 ? -11.03129 24.21154 5.58330 1.000 88.15793 26 SER E C 1
ATOM 3514 O O . SER E 1 31 ? -9.84544 24.56078 5.54526 1.000 85.33445 26 SER E O 1
ATOM 3517 N N . ASP E 1 32 ? -11.99227 24.99121 6.09349 1.000 90.06893 27 ASP E N 1
ATOM 3518 C CA . ASP E 1 32 ? -11.66226 26.26922 6.71947 1.000 85.64799 27 ASP E CA 1
ATOM 3519 C C . ASP E 1 32 ? -10.67140 26.08143 7.85880 1.000 81.53760 27 ASP E C 1
ATOM 3520 O O . ASP E 1 32 ? -9.76297 26.89924 8.04503 1.000 82.36226 27 ASP E O 1
ATOM 3525 N N . ALA E 1 33 ? -10.83260 25.00942 8.63561 1.000 79.28816 28 ALA E N 1
ATOM 3526 C CA . ALA E 1 33 ? -9.89953 24.75024 9.72430 1.000 83.44278 28 ALA E CA 1
ATOM 3527 C C . ALA E 1 33 ? -8.51452 24.39870 9.19265 1.000 82.22097 28 ALA E C 1
ATOM 3528 O O . ALA E 1 33 ? -7.50173 24.85194 9.74039 1.000 74.56673 28 ALA E O 1
ATOM 3530 N N . LEU E 1 34 ? -8.44877 23.60304 8.12007 1.000 78.55200 29 LEU E N 1
ATOM 3531 C CA . LEU E 1 34 ? -7.15172 23.23122 7.56221 1.000 76.82963 29 LEU E CA 1
ATOM 3532 C C . LEU E 1 34 ? -6.45066 24.43564 6.93963 1.000 77.81627 29 LEU E C 1
ATOM 3533 O O . LEU E 1 34 ? -5.23018 24.58050 7.07274 1.000 73.91083 29 LEU E O 1
ATOM 3538 N N . LEU E 1 35 ? -7.20016 25.31405 6.26067 1.000 78.56246 30 LEU E N 1
ATOM 3539 C CA . LEU E 1 35 ? -6.59683 26.54017 5.73897 1.000 78.61718 30 LEU E CA 1
ATOM 3540 C C . LEU E 1 35 ? -6.08132 27.42100 6.86296 1.000 76.51599 30 LEU E C 1
ATOM 3541 O O . LEU E 1 35 ? -5.00988 28.02791 6.74536 1.000 76.97346 30 LEU E O 1
ATOM 3546 N N . TRP E 1 36 ? -6.83901 27.51370 7.95655 1.000 78.92592 31 TRP E N 1
ATOM 3547 C CA . TRP E 1 36 ? -6.38572 28.28933 9.10237 1.000 75.01759 31 TRP E CA 1
ATOM 3548 C C . TRP E 1 36 ? -5.09601 27.71013 9.66741 1.000 75.99548 31 TRP E C 1
ATOM 3549 O O . TRP E 1 36 ? -4.16649 28.45279 10.00194 1.000 80.97269 31 TRP E O 1
ATOM 3560 N N . LEU E 1 37 ? -5.00946 26.38067 9.75572 1.000 73.94528 32 LEU E N 1
ATOM 3561 C CA . LEU E 1 37 ? -3.78153 25.75336 10.23486 1.000 73.64269 32 LEU E CA 1
ATOM 3562 C C . LEU E 1 37 ? -2.61997 26.01453 9.28399 1.000 72.67248 32 LEU E C 1
ATOM 3563 O O . LEU E 1 37 ? -1.51197 26.34647 9.72159 1.000 70.84772 32 LEU E O 1
ATOM 3568 N N . ALA E 1 38 ? -2.85891 25.88368 7.97754 1.000 73.20591 33 ALA E N 1
ATOM 3569 C CA . ALA E 1 38 ? -1.80158 26.13192 7.00339 1.000 71.87780 33 ALA E CA 1
ATOM 3570 C C . ALA E 1 38 ? -1.36421 27.59097 7.01898 1.000 74.74644 33 ALA E C 1
ATOM 3571 O O . ALA E 1 38 ? -0.17434 27.89111 6.86810 1.000 74.13807 33 ALA E O 1
ATOM 3573 N N . ALA E 1 39 ? -2.30766 28.51123 7.23275 1.000 74.89236 34 ALA E N 1
ATOM 3574 C CA . ALA E 1 39 ? -1.98778 29.93636 7.19791 1.000 77.48911 34 ALA E CA 1
ATOM 3575 C C . ALA E 1 39 ? -1.23974 30.39182 8.44815 1.000 79.35013 34 ALA E C 1
ATOM 3576 O O . ALA E 1 39 ? -0.36240 31.26067 8.36659 1.000 80.05134 34 ALA E O 1
ATOM 3578 N N . ASN E 1 40 ? -1.56835 29.82719 9.61022 1.000 76.34569 35 ASN E N 1
ATOM 3579 C CA . ASN E 1 40 ? -0.97499 30.28492 10.86252 1.000 77.33414 35 ASN E CA 1
ATOM 3580 C C . ASN E 1 40 ? 0.26265 29.49574 11.26556 1.000 73.23130 35 ASN E C 1
ATOM 3581 O O . ASN E 1 40 ? 1.13122 30.04210 11.95542 1.000 75.55803 35 ASN E O 1
ATOM 3586 N N . PHE E 1 41 ? 0.36929 28.23133 10.85528 1.000 73.41437 36 PHE E N 1
ATOM 3587 C CA . PHE E 1 41 ? 1.52720 27.38796 11.16028 1.000 67.97803 36 PHE E CA 1
ATOM 3588 C C . PHE E 1 41 ? 2.00802 26.69711 9.88866 1.000 70.06264 36 PHE E C 1
ATOM 3589 O O . PHE E 1 41 ? 1.97229 25.46499 9.78241 1.000 62.63396 36 PHE E O 1
ATOM 3597 N N . PRO E 1 42 ? 2.50536 27.46895 8.91359 1.000 65.36002 37 PRO E N 1
ATOM 3598 C CA . PRO E 1 42 ? 2.87396 26.86680 7.62182 1.000 65.43859 37 PRO E CA 1
ATOM 3599 C C . PRO E 1 42 ? 4.02986 25.88102 7.69973 1.000 65.59478 37 PRO E C 1
ATOM 3600 O O . PRO E 1 42 ? 4.10334 24.98101 6.85409 1.000 66.45861 37 PRO E O 1
ATOM 3604 N N . GLU E 1 43 ? 4.94595 26.03235 8.66325 1.000 62.49110 38 GLU E N 1
ATOM 3605 C CA . GLU E 1 43 ? 6.02149 25.05505 8.82908 1.000 63.33116 38 GLU E CA 1
ATOM 3606 C C . GLU E 1 43 ? 5.47027 23.65104 9.06767 1.000 64.42646 38 GLU E C 1
ATOM 3607 O O . GLU E 1 43 ? 6.05623 22.66341 8.60605 1.000 55.37110 38 GLU E O 1
ATOM 3613 N N . ALA E 1 44 ? 4.34189 23.54142 9.77173 1.000 55.98845 39 ALA E N 1
ATOM 3614 C CA . ALA E 1 44 ? 3.76410 22.24185 10.08277 1.000 50.94716 39 ALA E CA 1
ATOM 3615 C C . ALA E 1 44 ? 2.70308 21.81435 9.07345 1.000 57.84553 39 ALA E C 1
ATOM 3616 O O . ALA E 1 44 ? 2.64097 20.63515 8.70259 1.000 51.78676 39 ALA E O 1
ATOM 3618 N N . PHE E 1 45 ? 1.88374 22.74096 8.57965 1.000 57.36990 40 PHE E N 1
ATOM 3619 C CA . PHE E 1 45 ? 0.70947 22.34144 7.82107 1.000 58.15944 40 PHE E CA 1
ATOM 3620 C C . PHE E 1 45 ? 0.65796 22.87519 6.39534 1.000 63.81486 40 PHE E C 1
ATOM 3621 O O . PHE E 1 45 ? -0.28455 22.53997 5.66903 1.000 65.79862 40 PHE E O 1
ATOM 3629 N N . ASP E 1 46 ? 1.64940 23.64113 5.94302 1.000 63.14338 41 ASP E N 1
ATOM 3630 C CA . ASP E 1 46 ? 1.72758 23.98833 4.52259 1.000 70.23872 41 ASP E CA 1
ATOM 3631 C C . ASP E 1 46 ? 2.59017 22.91604 3.87712 1.000 73.83601 41 ASP E C 1
ATOM 3632 O O . ASP E 1 46 ? 3.82007 22.96542 3.94154 1.000 67.64834 41 ASP E O 1
ATOM 3637 N N . ASN E 1 47 ? 1.93520 21.95438 3.23038 1.000 68.99794 42 ASN E N 1
ATOM 3638 C CA . ASN E 1 47 ? 2.59359 20.79775 2.63978 1.000 78.90957 42 ASN E CA 1
ATOM 3639 C C . ASN E 1 47 ? 2.78467 20.94038 1.12992 1.000 80.42558 42 ASN E C 1
ATOM 3640 O O . ASN E 1 47 ? 2.80990 19.93798 0.40851 1.000 77.23661 42 ASN E O 1
ATOM 3645 N N . SER E 1 48 ? 2.91368 22.17693 0.63942 1.000 81.51059 43 SER E N 1
ATOM 3646 C CA . SER E 1 48 ? 3.06343 22.39737 -0.79722 1.000 85.93061 43 SER E CA 1
ATOM 3647 C C . SER E 1 48 ? 4.37317 21.82341 -1.32955 1.000 88.54613 43 SER E C 1
ATOM 3648 O O . SER E 1 48 ? 4.41162 21.31790 -2.45733 1.000 87.59837 43 SER E O 1
ATOM 3651 N N . LEU E 1 49 ? 5.44273 21.85952 -0.53725 1.000 90.64824 44 LEU E N 1
ATOM 3652 C CA . LEU E 1 49 ? 6.74029 21.35142 -0.97383 1.000 98.58294 44 LEU E CA 1
ATOM 3653 C C . LEU E 1 49 ? 7.17698 20.11216 -0.22803 1.000 89.73926 44 LEU E C 1
ATOM 3654 O O . LEU E 1 49 ? 7.80735 19.22779 -0.81616 1.000 92.16252 44 LEU E O 1
ATOM 3659 N N . ARG E 1 50 ? 6.86753 20.04190 1.05850 1.000 84.69712 45 ARG E N 1
ATOM 3660 C CA . ARG E 1 50 ? 7.34169 18.94962 1.87847 1.000 77.87613 45 ARG E CA 1
ATOM 3661 C C . ARG E 1 50 ? 6.33768 18.69301 2.98587 1.000 72.86462 45 ARG E C 1
ATOM 3662 O O . ARG E 1 50 ? 5.50316 19.53933 3.32106 1.000 73.06010 45 ARG E O 1
ATOM 3670 N N . ILE E 1 51 ? 6.45843 17.51943 3.57282 1.000 56.70245 46 ILE E N 1
ATOM 3671 C CA . ILE E 1 51 ? 5.66291 17.14700 4.72524 1.000 58.28556 46 ILE E CA 1
ATOM 3672 C C . ILE E 1 51 ? 6.61626 16.46421 5.68415 1.000 51.28726 46 ILE E C 1
ATOM 3673 O O . ILE E 1 51 ? 7.50297 15.71341 5.26159 1.000 47.65190 46 ILE E O 1
ATOM 3678 N N . ARG E 1 52 ? 6.48100 16.78638 6.96150 1.000 47.27621 47 ARG E N 1
ATOM 3679 C CA . ARG E 1 52 ? 7.37920 16.32416 8.00654 1.000 46.47722 47 ARG E CA 1
ATOM 3680 C C . ARG E 1 52 ? 6.57731 15.77634 9.17168 1.000 44.60158 47 ARG E C 1
ATOM 3681 O O . ARG E 1 52 ? 5.45920 16.23723 9.43242 1.000 42.04864 47 ARG E O 1
ATOM 3689 N N . PRO E 1 53 ? 7.11016 14.77352 9.87377 1.000 40.45383 48 PRO E N 1
ATOM 3690 C CA . PRO E 1 53 ? 6.42505 14.24867 11.06107 1.000 41.27810 48 PRO E CA 1
ATOM 3691 C C . PRO E 1 53 ? 6.18579 15.34826 12.08411 1.000 42.77583 48 PRO E C 1
ATOM 3692 O O . PRO E 1 53 ? 7.03712 16.21410 12.29957 1.000 39.35798 48 PRO E O 1
ATOM 3696 N N . LEU E 1 54 ? 5.02058 15.29819 12.72195 1.000 39.31411 49 LEU E N 1
ATOM 3697 C CA . LEU E 1 54 ? 4.63387 16.28518 13.72214 1.000 39.90626 49 LEU E CA 1
ATOM 3698 C C . LEU E 1 54 ? 4.84609 15.74517 15.13387 1.000 39.66348 49 LEU E C 1
ATOM 3699 O O . LEU E 1 54 ? 4.65793 14.55391 15.39899 1.000 38.67035 49 LEU E O 1
ATOM 3704 N N . LYS E 1 55 ? 5.23079 16.64444 16.03150 1.000 40.02879 50 LYS E N 1
ATOM 3705 C CA . LYS E 1 55 ? 5.35408 16.35229 17.45511 1.000 40.27394 50 LYS E CA 1
ATOM 3706 C C . LYS E 1 55 ? 4.19583 15.50161 17.96063 1.000 41.71699 50 LYS E C 1
ATOM 3707 O O . LYS E 1 55 ? 3.03270 15.75437 17.63584 1.000 43.00351 50 LYS E O 1
ATOM 3713 N N . ILE E 1 56 ? 4.51976 14.48193 18.76172 1.000 41.16963 51 ILE E N 1
ATOM 3714 C CA . ILE E 1 56 ? 3.47769 13.76559 19.49541 1.000 42.34356 51 ILE E CA 1
ATOM 3715 C C . ILE E 1 56 ? 2.78068 14.74166 20.43387 1.000 45.28355 51 ILE E C 1
ATOM 3716 O O . ILE E 1 56 ? 3.42726 15.42088 21.23899 1.000 45.54017 51 ILE E O 1
ATOM 3721 N N . GLY E 1 57 ? 1.45773 14.82179 20.33852 1.000 47.62875 52 GLY E N 1
ATOM 3722 C CA . GLY E 1 57 ? 0.74076 15.83711 21.08436 1.000 49.91346 52 GLY E CA 1
ATOM 3723 C C . GLY E 1 57 ? 0.66244 17.18077 20.39735 1.000 54.28636 52 GLY E C 1
ATOM 3724 O O . GLY E 1 57 ? 0.44772 18.19461 21.06660 1.000 52.48168 52 GLY E O 1
ATOM 3725 N N . ILE E 1 58 ? 0.83450 17.22672 19.07313 1.000 44.29677 53 ILE E N 1
ATOM 3726 C CA . ILE E 1 58 ? 0.70875 18.49546 18.36400 1.000 47.88874 53 ILE E CA 1
ATOM 3727 C C . ILE E 1 58 ? -0.68129 19.09264 18.57033 1.000 55.04688 53 ILE E C 1
ATOM 3728 O O . ILE E 1 58 ? -0.83610 20.32060 18.60930 1.000 50.39957 53 ILE E O 1
ATOM 3733 N N . MET E 1 59 ? -1.69807 18.24570 18.77708 1.000 52.02714 54 MET E N 1
ATOM 3734 C CA . MET E 1 59 ? -3.05713 18.75001 18.96065 1.000 56.68545 54 MET E CA 1
ATOM 3735 C C . MET E 1 59 ? -3.14155 19.67868 20.17074 1.000 58.84055 54 MET E C 1
ATOM 3736 O O . MET E 1 59 ? -3.80246 20.72259 20.11770 1.000 62.78922 54 MET E O 1
ATOM 3741 N N . SER E 1 60 ? -2.47544 19.31865 21.27212 1.000 55.40922 55 SER E N 1
ATOM 3742 C CA . SER E 1 60 ? -2.53730 20.15694 22.46683 1.000 62.63462 55 SER E CA 1
ATOM 3743 C C . SER E 1 60 ? -1.92128 21.52639 22.20774 1.000 65.92712 55 SER E C 1
ATOM 3744 O O . SER E 1 60 ? -2.43905 22.54371 22.68120 1.000 62.57531 55 SER E O 1
ATOM 3747 N N . ASP E 1 61 ? -0.82645 21.57503 21.43956 1.000 52.68115 56 ASP E N 1
ATOM 3748 C CA . ASP E 1 61 ? -0.22105 22.85890 21.09552 1.000 57.78362 56 ASP E CA 1
ATOM 3749 C C . ASP E 1 61 ? -1.16353 23.70753 20.24926 1.000 61.34251 56 ASP E C 1
ATOM 3750 O O . ASP E 1 61 ? -1.23344 24.93165 20.41866 1.000 65.48111 56 ASP E O 1
ATOM 3755 N N . ILE E 1 62 ? -1.87566 23.07787 19.31377 1.000 62.63560 57 ILE E N 1
ATOM 3756 C CA . ILE E 1 62 ? -2.82567 23.80456 18.47713 1.000 62.23680 57 ILE E CA 1
ATOM 3757 C C . ILE E 1 62 ? -3.95621 24.37567 19.31962 1.000 67.07156 57 ILE E C 1
ATOM 3758 O O . ILE E 1 62 ? -4.35016 25.53712 19.15519 1.000 71.55017 57 ILE E O 1
ATOM 3763 N N . LEU E 1 63 ? -4.47930 23.57892 20.25214 1.000 69.77192 58 LEU E N 1
ATOM 3764 C CA . LEU E 1 63 ? -5.63475 24.00699 21.02817 1.000 67.74106 58 LEU E CA 1
ATOM 3765 C C . LEU E 1 63 ? -5.30557 25.16290 21.95982 1.000 76.36284 58 LEU E C 1
ATOM 3766 O O . LEU E 1 63 ? -6.22180 25.84634 22.42659 1.000 84.57366 58 LEU E O 1
ATOM 3771 N N . GLN E 1 64 ? -4.02390 25.40603 22.23402 1.000 73.48396 59 GLN E N 1
ATOM 3772 C CA . GLN E 1 64 ? -3.64425 26.61944 22.94664 1.000 80.32827 59 GLN E CA 1
ATOM 3773 C C . GLN E 1 64 ? -3.92313 27.87951 22.13341 1.000 83.75710 59 GLN E C 1
ATOM 3774 O O . GLN E 1 64 ? -4.00303 28.97092 22.70941 1.000 81.90635 59 GLN E O 1
ATOM 3780 N N . HIS E 1 65 ? -4.09113 27.75240 20.81535 1.000 78.61745 60 HIS E N 1
ATOM 3781 C CA . HIS E 1 65 ? -4.43392 28.87236 19.95089 1.000 80.77164 60 HIS E CA 1
ATOM 3782 C C . HIS E 1 65 ? -5.91327 28.87368 19.56926 1.000 90.80535 60 HIS E C 1
ATOM 3783 O O . HIS E 1 65 ? -6.30797 29.56623 18.62273 1.000 91.36869 60 HIS E O 1
ATOM 3790 N N . ALA E 1 66 ? -6.73658 28.11523 20.29896 1.000 90.63172 61 ALA E N 1
ATOM 3791 C CA . ALA E 1 66 ? -8.14161 27.95500 19.93246 1.000 96.27314 61 ALA E CA 1
ATOM 3792 C C . ALA E 1 66 ? -8.87302 29.28734 19.96108 1.000 101.31023 61 ALA E C 1
ATOM 3793 O O . ALA E 1 66 ? -9.77535 29.52779 19.14928 1.000 101.70281 61 ALA E O 1
ATOM 3795 N N . GLU E 1 67 ? -8.48840 30.17013 20.88566 1.000 101.78040 62 GLU E N 1
ATOM 3796 C CA . GLU E 1 67 ? -9.15946 31.45410 21.03038 1.000 107.45449 62 GLU E CA 1
ATOM 3797 C C . GLU E 1 67 ? -9.02409 32.28403 19.76144 1.000 107.59145 62 GLU E C 1
ATOM 3798 O O . GLU E 1 67 ? -9.98872 32.91946 19.32106 1.000 108.37337 62 GLU E O 1
ATOM 3804 N N . LYS E 1 68 ? -7.83071 32.28453 19.15755 1.000 104.92724 63 LYS E N 1
ATOM 3805 C CA . LYS E 1 68 ? -7.64977 32.98350 17.88745 1.000 108.66862 63 LYS E CA 1
ATOM 3806 C C . LYS E 1 68 ? -8.48064 32.33634 16.78222 1.000 103.14750 63 LYS E C 1
ATOM 3807 O O . LYS E 1 68 ? -9.01964 33.02860 15.90822 1.000 107.03377 63 LYS E O 1
ATOM 3813 N N . ALA E 1 69 ? -8.61275 31.00782 16.81661 1.000 102.41596 64 ALA E N 1
ATOM 3814 C CA . ALA E 1 69 ? -9.38065 30.30862 15.79126 1.000 99.10161 64 ALA E CA 1
ATOM 3815 C C . ALA E 1 69 ? -10.87270 30.59072 15.91640 1.000 101.90648 64 ALA E C 1
ATOM 3816 O O . ALA E 1 69 ? -11.56647 30.73723 14.90294 1.000 102.64460 64 ALA E O 1
ATOM 3818 N N . GLU E 1 70 ? -11.38817 30.66663 17.14612 1.000 102.86519 65 GLU E N 1
ATOM 3819 C CA . GLU E 1 70 ? -12.81534 30.91976 17.32520 1.000 107.46931 65 GLU E CA 1
ATOM 3820 C C . GLU E 1 70 ? -13.21105 32.27750 16.76475 1.000 107.91948 65 GLU E C 1
ATOM 3821 O O . GLU E 1 70 ? -14.33629 32.44498 16.28120 1.000 112.39204 65 GLU E O 1
ATOM 3827 N N . GLN E 1 71 ? -12.29120 33.24638 16.79983 1.000 114.82955 66 GLN E N 1
ATOM 3828 C CA . GLN E 1 71 ? -12.59579 34.59965 16.34586 1.000 119.09777 66 GLN E CA 1
ATOM 3829 C C . GLN E 1 71 ? -12.91286 34.64522 14.85704 1.000 116.70397 66 GLN E C 1
ATOM 3830 O O . GLN E 1 71 ? -13.64593 35.53335 14.40690 1.000 123.02955 66 GLN E O 1
ATOM 3836 N N . VAL E 1 72 ? -12.37299 33.70809 14.07979 1.000 113.41538 67 VAL E N 1
ATOM 3837 C CA . VAL E 1 72 ? -12.59299 33.65082 12.64002 1.000 109.85266 67 VAL E CA 1
ATOM 3838 C C . VAL E 1 72 ? -13.55238 32.52902 12.25108 1.000 105.77376 67 VAL E C 1
ATOM 3839 O O . VAL E 1 72 ? -13.76610 32.28395 11.05819 1.000 104.77699 67 VAL E O 1
ATOM 3843 N N . GLY E 1 73 ? -14.16982 31.86748 13.22522 1.000 102.95983 68 GLY E N 1
ATOM 3844 C CA . GLY E 1 73 ? -15.20878 30.89981 12.94788 1.000 98.92551 68 GLY E CA 1
ATOM 3845 C C . GLY E 1 73 ? -14.77210 29.45445 12.97391 1.000 97.49470 68 GLY E C 1
ATOM 3846 O O . GLY E 1 73 ? -15.50673 28.59749 12.47024 1.000 100.63939 68 GLY E O 1
ATOM 3847 N N . VAL E 1 74 ? -13.59992 29.15769 13.52612 1.000 97.68055 69 VAL E N 1
ATOM 3848 C CA . VAL E 1 74 ? -13.03122 27.81602 13.52159 1.000 87.86993 69 VAL E CA 1
ATOM 3849 C C . VAL E 1 74 ? -13.07433 27.26758 14.94127 1.000 91.00687 69 VAL E C 1
ATOM 3850 O O . VAL E 1 74 ? -12.42473 27.80882 15.84440 1.000 90.16889 69 VAL E O 1
ATOM 3854 N N . SER E 1 75 ? -13.81642 26.18222 15.13076 1.000 82.04115 70 SER E N 1
ATOM 3855 C CA . SER E 1 75 ? -14.01442 25.58942 16.44277 1.000 88.90675 70 SER E CA 1
ATOM 3856 C C . SER E 1 75 ? -12.88158 24.63091 16.79157 1.000 85.17549 70 SER E C 1
ATOM 3857 O O . SER E 1 75 ? -12.08352 24.22672 15.94317 1.000 83.24856 70 SER E O 1
ATOM 3860 N N . LYS E 1 76 ? -12.82765 24.25574 18.07151 1.000 84.23244 71 LYS E N 1
ATOM 3861 C CA . LYS E 1 76 ? -11.86879 23.24372 18.49433 1.000 81.31334 71 LYS E CA 1
ATOM 3862 C C . LYS E 1 76 ? -12.13899 21.91761 17.79488 1.000 82.35930 71 LYS E C 1
ATOM 3863 O O . LYS E 1 76 ? -11.20478 21.23896 17.34937 1.000 74.36253 71 LYS E O 1
ATOM 3869 N N A SER E 1 77 ? -13.41536 21.53528 17.69133 0.500 79.44156 72 SER E N 1
ATOM 3870 N N B SER E 1 77 ? -13.41309 21.53175 17.69073 0.500 79.44174 72 SER E N 1
ATOM 3871 C CA A SER E 1 77 ? -13.76627 20.26435 17.06485 0.500 79.17628 72 SER E CA 1
ATOM 3872 C CA B SER E 1 77 ? -13.74895 20.25673 17.06487 0.500 79.17380 72 SER E CA 1
ATOM 3873 C C A SER E 1 77 ? -13.32027 20.21950 15.60807 0.500 78.95003 72 SER E C 1
ATOM 3874 C C B SER E 1 77 ? -13.30622 20.22005 15.60658 0.500 78.94709 72 SER E C 1
ATOM 3875 O O A SER E 1 77 ? -12.81898 19.19203 15.13618 0.500 79.04036 72 SER E O 1
ATOM 3876 O O B SER E 1 77 ? -12.79383 19.19937 15.13166 0.500 79.02602 72 SER E O 1
ATOM 3881 N N . LYS E 1 78 ? -13.48985 21.32535 14.87947 1.000 79.54371 73 LYS E N 1
ATOM 3882 C CA . LYS E 1 78 ? -13.08830 21.34914 13.47798 1.000 77.75023 73 LYS E CA 1
ATOM 3883 C C . LYS E 1 78 ? -11.57484 21.39123 13.32858 1.000 76.40604 73 LYS E C 1
ATOM 3884 O O . LYS E 1 78 ? -11.03694 20.83592 12.36341 1.000 75.56798 73 LYS E O 1
ATOM 3890 N N . LEU E 1 79 ? -10.87408 22.04018 14.26351 1.000 74.82881 74 LEU E N 1
ATOM 3891 C CA . LEU E 1 79 ? -9.41668 21.95702 14.28032 1.000 70.76684 74 LEU E CA 1
ATOM 3892 C C . LEU E 1 79 ? -8.95666 20.51473 14.44932 1.000 70.64187 74 LEU E C 1
ATOM 3893 O O . LEU E 1 79 ? -8.00688 20.07518 13.79071 1.000 74.84004 74 LEU E O 1
ATOM 3898 N N . ARG E 1 80 ? -9.62007 19.76392 15.33010 1.000 69.02763 75 ARG E N 1
ATOM 3899 C CA . ARG E 1 80 ? -9.27326 18.36026 15.53390 1.000 71.27330 75 ARG E CA 1
ATOM 3900 C C . ARG E 1 80 ? -9.49317 17.54650 14.26169 1.000 70.07631 75 ARG E C 1
ATOM 3901 O O . ARG E 1 80 ? -8.64530 16.73210 13.87651 1.000 65.72956 75 ARG E O 1
ATOM 3909 N N . GLU E 1 81 ? -10.63513 17.75009 13.60076 1.000 71.23956 76 GLU E N 1
ATOM 3910 C CA . GLU E 1 81 ? -10.91777 17.04271 12.35401 1.000 73.20914 76 GLU E CA 1
ATOM 3911 C C . GLU E 1 81 ? -9.88066 17.35703 11.27737 1.000 67.39548 76 GLU E C 1
ATOM 3912 O O . GLU E 1 81 ? -9.45936 16.46234 10.53520 1.000 66.81920 76 GLU E O 1
ATOM 3918 N N . ALA E 1 82 ? -9.44777 18.61794 11.18075 1.000 68.78371 77 ALA E N 1
ATOM 3919 C CA . ALA E 1 82 ? -8.44816 18.97700 10.17493 1.000 68.20669 77 ALA E CA 1
ATOM 3920 C C . ALA E 1 82 ? -7.11745 18.27931 10.43785 1.000 63.36793 77 ALA E C 1
ATOM 3921 O O . ALA E 1 82 ? -6.46582 17.79643 9.50497 1.000 63.26763 77 ALA E O 1
ATOM 3923 N N . VAL E 1 83 ? -6.69442 18.21801 11.70109 1.000 65.32300 78 VAL E N 1
ATOM 3924 C CA . VAL E 1 83 ? -5.44639 17.53511 12.03427 1.000 61.61939 78 VAL E CA 1
ATOM 3925 C C . VAL E 1 83 ? -5.56216 16.04837 11.73628 1.000 58.35635 78 VAL E C 1
ATOM 3926 O O . VAL E 1 83 ? -4.61575 15.42026 11.24225 1.000 55.74904 78 VAL E O 1
ATOM 3930 N N . VAL E 1 84 ? -6.71405 15.45464 12.05429 1.000 55.11409 79 VAL E N 1
ATOM 3931 C CA . VAL E 1 84 ? -6.92317 14.04658 11.73457 1.000 61.29749 79 VAL E CA 1
ATOM 3932 C C . VAL E 1 84 ? -6.82835 13.83572 10.22992 1.000 61.77504 79 VAL E C 1
ATOM 3933 O O . VAL E 1 84 ? -6.13041 12.93250 9.75669 1.000 61.72857 79 VAL E O 1
ATOM 3937 N N . LEU E 1 85 ? -7.50082 14.69155 9.45595 1.000 60.07623 80 LEU E N 1
ATOM 3938 C CA . LEU E 1 85 ? -7.42476 14.58982 8.00268 1.000 66.14075 80 LEU E CA 1
ATOM 3939 C C . LEU E 1 85 ? -5.98541 14.75322 7.52017 1.000 62.07377 80 LEU E C 1
ATOM 3940 O O . LEU E 1 85 ? -5.48937 13.94917 6.72348 1.000 61.58166 80 LEU E O 1
ATOM 3945 N N . PHE E 1 86 ? -5.28666 15.77522 8.02123 1.000 63.39793 81 PHE E N 1
ATOM 3946 C CA . PHE E 1 86 ? -3.91086 16.00619 7.59500 1.000 59.41817 81 PHE E CA 1
ATOM 3947 C C . PHE E 1 86 ? -3.02101 14.80383 7.89579 1.000 58.61742 81 PHE E C 1
ATOM 3948 O O . PHE E 1 86 ? -2.22399 14.38888 7.04817 1.000 59.08362 81 PHE E O 1
ATOM 3956 N N . THR E 1 87 ? -3.13780 14.22519 9.08913 1.000 52.67415 82 THR E N 1
ATOM 3957 C CA . THR E 1 87 ? -2.21194 13.16791 9.49160 1.000 51.82818 82 THR E CA 1
ATOM 3958 C C . THR E 1 87 ? -2.66121 11.77480 9.06846 1.000 50.46564 82 THR E C 1
ATOM 3959 O O . THR E 1 87 ? -1.93476 10.80989 9.32053 1.000 57.70719 82 THR E O 1
ATOM 3963 N N . ARG E 1 88 ? -3.83703 11.63516 8.45801 1.000 53.93444 83 ARG E N 1
ATOM 3964 C CA . ARG E 1 88 ? -4.23590 10.35844 7.87833 1.000 58.86055 83 ARG E CA 1
ATOM 3965 C C . ARG E 1 88 ? -3.86343 10.23085 6.40410 1.000 58.64151 83 ARG E C 1
ATOM 3966 O O . ARG E 1 88 ? -4.03206 9.14551 5.83133 1.000 62.01030 83 ARG E O 1
ATOM 3974 N N . ARG E 1 89 ? -3.42590 11.31808 5.76668 1.000 55.40104 84 ARG E N 1
ATOM 3975 C CA . ARG E 1 89 ? -3.03949 11.26448 4.35938 1.000 59.66976 84 ARG E CA 1
ATOM 3976 C C . ARG E 1 89 ? -1.88471 10.29192 4.15935 1.000 51.89419 84 ARG E C 1
ATOM 3977 O O . ARG E 1 89 ? -1.00885 10.15064 5.01154 1.000 50.51907 84 ARG E O 1
ATOM 3985 N N . LEU E 1 90 ? -1.89742 9.60544 3.01675 1.000 55.71928 85 LEU E N 1
ATOM 3986 C CA . LEU E 1 90 ? -0.88555 8.58387 2.76171 1.000 48.76909 85 LEU E CA 1
ATOM 3987 C C . LEU E 1 90 ? 0.51606 9.17875 2.77143 1.000 46.82045 85 LEU E C 1
ATOM 3988 O O . LEU E 1 90 ? 1.45865 8.55337 3.27063 1.000 47.30112 85 LEU E O 1
ATOM 3993 N N . ASP E 1 91 ? 0.66979 10.39914 2.24599 1.000 49.57065 86 ASP E N 1
ATOM 3994 C CA . ASP E 1 91 ? 1.98734 11.02802 2.22322 1.000 48.64330 86 ASP E CA 1
ATOM 3995 C C . ASP E 1 91 ? 2.47913 11.36952 3.62072 1.000 50.34939 86 ASP E C 1
ATOM 3996 O O . ASP E 1 91 ? 3.69107 11.34579 3.86022 1.000 48.24607 86 ASP E O 1
ATOM 4001 N N . TYR E 1 92 ? 1.57483 11.67474 4.55733 1.000 48.84845 87 TYR E N 1
ATOM 4002 C CA . TYR E 1 92 ? 2.02031 11.88582 5.93197 1.000 44.39509 87 TYR E CA 1
ATOM 4003 C C . TYR E 1 92 ? 2.47598 10.57387 6.55087 1.000 43.96255 87 TYR E C 1
ATOM 4004 O O . TYR E 1 92 ? 3.55694 10.49398 7.14443 1.000 43.18803 87 TYR E O 1
ATOM 4013 N N . LEU E 1 93 ? 1.67766 9.51999 6.39146 1.000 46.80918 88 LEU E N 1
ATOM 4014 C CA . LEU E 1 93 ? 2.06782 8.22631 6.93934 1.000 49.40139 88 LEU E CA 1
ATOM 4015 C C . LEU E 1 93 ? 3.40557 7.76182 6.36138 1.000 50.23857 88 LEU E C 1
ATOM 4016 O O . LEU E 1 93 ? 4.22284 7.16715 7.07419 1.000 42.95802 88 LEU E O 1
ATOM 4021 N N . ALA E 1 94 ? 3.66163 8.05247 5.07663 1.000 44.44060 89 ALA E N 1
ATOM 4022 C CA . ALA E 1 94 ? 4.92140 7.65035 4.45357 1.000 42.52464 89 ALA E CA 1
ATOM 4023 C C . ALA E 1 94 ? 6.12280 8.40796 5.00705 1.000 45.56811 89 ALA E C 1
ATOM 4024 O O . ALA E 1 94 ? 7.24858 7.90657 4.91118 1.000 43.42270 89 ALA E O 1
ATOM 4026 N N . CYS E 1 95 ? 5.92794 9.60360 5.56646 1.000 42.29272 90 CYS E N 1
ATOM 4027 C CA . CYS E 1 95 ? 7.07276 10.32854 6.10122 1.000 41.66509 90 CYS E CA 1
ATOM 4028 C C . CYS E 1 95 ? 7.43485 9.88977 7.51494 1.000 42.32459 90 CYS E C 1
ATOM 4029 O O . CYS E 1 95 ? 8.49033 10.29267 8.02738 1.000 37.85901 90 CYS E O 1
ATOM 4032 N N . LEU E 1 96 ? 6.61623 9.04057 8.13848 1.000 38.74800 91 LEU E N 1
ATOM 4033 C CA . LEU E 1 96 ? 6.86742 8.58468 9.50925 1.000 37.79266 91 LEU E CA 1
ATOM 4034 C C . LEU E 1 96 ? 7.81934 7.39224 9.48349 1.000 38.18358 91 LEU E C 1
ATOM 4035 O O . LEU E 1 96 ? 7.46358 6.26071 9.81773 1.000 41.65993 91 LEU E O 1
ATOM 4040 N N . LYS E 1 97 ? 9.05279 7.65779 9.07124 1.000 37.62522 92 LYS E N 1
ATOM 4041 C CA . LYS E 1 97 ? 10.06973 6.61949 9.05707 1.000 38.42429 92 LYS E CA 1
ATOM 4042 C C . LYS E 1 97 ? 10.96932 6.74083 10.27871 1.000 36.83763 92 LYS E C 1
ATOM 4043 O O . LYS E 1 97 ? 11.13114 7.82857 10.84493 1.000 38.16979 92 LYS E O 1
ATOM 4049 N N . ALA E 1 98 ? 11.51375 5.59551 10.70956 1.000 36.45872 93 ALA E N 1
ATOM 4050 C CA . ALA E 1 98 ? 12.25666 5.52156 11.96720 1.000 37.08246 93 ALA E CA 1
ATOM 4051 C C . ALA E 1 98 ? 13.36353 6.56407 12.00936 1.000 38.04153 93 ALA E C 1
ATOM 4052 O O . ALA E 1 98 ? 14.14850 6.68415 11.06717 1.000 38.45927 93 ALA E O 1
ATOM 4054 N N . ARG E 1 99 ? 13.41569 7.32598 13.10732 1.000 32.63160 94 ARG E N 1
ATOM 4055 C CA . ARG E 1 99 ? 14.45709 8.31400 13.37235 1.000 36.42675 94 ARG E CA 1
ATOM 4056 C C . ARG E 1 99 ? 14.36715 9.54997 12.48105 1.000 37.41712 94 ARG E C 1
ATOM 4057 O O . ARG E 1 99 ? 15.30716 10.36674 12.47682 1.000 38.76382 94 ARG E O 1
ATOM 4065 N N . GLU E 1 100 ? 13.28302 9.71594 11.72716 1.000 34.85198 95 GLU E N 1
ATOM 4066 C CA . GLU E 1 100 ? 12.98463 11.02070 11.15511 1.000 37.29268 95 GLU E CA 1
ATOM 4067 C C . GLU E 1 100 ? 12.65467 11.99623 12.28445 1.000 36.09500 95 GLU E C 1
ATOM 4068 O O . GLU E 1 100 ? 12.22816 11.59572 13.37104 1.000 34.51936 95 GLU E O 1
ATOM 4074 N N . VAL E 1 101 ? 12.88448 13.28063 12.03295 1.000 34.76088 96 VAL E N 1
ATOM 4075 C CA . VAL E 1 101 ? 12.67644 14.32393 13.03827 1.000 42.92525 96 VAL E CA 1
ATOM 4076 C C . VAL E 1 101 ? 11.20789 14.73560 13.07328 1.000 42.77377 96 VAL E C 1
ATOM 4077 O O . VAL E 1 101 ? 10.59326 14.97903 12.03002 1.000 36.86798 96 VAL E O 1
ATOM 4081 N N . ARG E 1 102 ? 10.64227 14.83077 14.27440 1.000 38.53149 97 ARG E N 1
ATOM 4082 C CA . ARG E 1 102 ? 9.34261 15.47009 14.47374 1.000 38.66575 97 ARG E CA 1
ATOM 4083 C C . ARG E 1 102 ? 9.51522 16.94644 14.80874 1.000 42.20119 97 ARG E C 1
ATOM 4084 O O . ARG E 1 102 ? 10.40247 17.31855 15.58610 1.000 41.83342 97 ARG E O 1
ATOM 4092 N N . ILE E 1 103 ? 8.64782 17.78059 14.23834 1.000 37.05316 98 ILE E N 1
ATOM 4093 C CA . ILE E 1 103 ? 8.71909 19.22422 14.40591 1.000 40.81247 98 ILE E CA 1
ATOM 4094 C C . ILE E 1 103 ? 7.52405 19.70725 15.22212 1.000 46.74884 98 ILE E C 1
ATOM 4095 O O . ILE E 1 103 ? 6.46093 19.07793 15.26138 1.000 42.28820 98 ILE E O 1
ATOM 4100 N N . ASP E 1 104 ? 7.69433 20.87145 15.84860 1.000 43.84533 99 ASP E N 1
ATOM 4101 C CA . ASP E 1 104 ? 6.58499 21.54630 16.50201 1.000 50.41598 99 ASP E CA 1
ATOM 4102 C C . ASP E 1 104 ? 5.86204 22.41977 15.47092 1.000 55.20026 99 ASP E C 1
ATOM 4103 O O . ASP E 1 104 ? 6.15150 22.36973 14.27178 1.000 50.09031 99 ASP E O 1
ATOM 4108 N N . LEU E 1 105 ? 4.92425 23.25073 15.93341 1.000 52.16600 100 LEU E N 1
ATOM 4109 C CA . LEU E 1 105 ? 4.13138 24.07438 15.02691 1.000 53.88889 100 LEU E CA 1
ATOM 4110 C C . LEU E 1 105 ? 4.97328 25.08629 14.26310 1.000 59.19205 100 LEU E C 1
ATOM 4111 O O . LEU E 1 105 ? 4.50495 25.62877 13.25711 1.000 62.27914 100 LEU E O 1
ATOM 4116 N N . HIS E 1 106 ? 6.19541 25.36447 14.71397 1.000 59.30625 101 HIS E N 1
ATOM 4117 C CA . HIS E 1 106 ? 7.04343 26.36006 14.07316 1.000 60.34108 101 HIS E CA 1
ATOM 4118 C C . HIS E 1 106 ? 8.23686 25.73010 13.36103 1.000 58.18840 101 HIS E C 1
ATOM 4119 O O . HIS E 1 106 ? 9.19894 26.43002 13.02459 1.000 63.07935 101 HIS E O 1
ATOM 4126 N N . GLY E 1 107 ? 8.18849 24.42539 13.11238 1.000 53.98735 102 GLY E N 1
ATOM 4127 C CA . GLY E 1 107 ? 9.25799 23.76551 12.39459 1.000 53.52638 102 GLY E CA 1
ATOM 4128 C C . GLY E 1 107 ? 10.49517 23.48176 13.21223 1.000 56.86173 102 GLY E C 1
ATOM 4129 O O . GLY E 1 107 ? 11.51902 23.09782 12.63785 1.000 53.56152 102 GLY E O 1
ATOM 4130 N N . ASN E 1 108 ? 10.44495 23.68424 14.54007 1.000 57.68777 103 ASN E N 1
ATOM 4131 C CA . ASN E 1 108 ? 11.59303 23.36529 15.37663 1.000 52.89575 103 ASN E CA 1
ATOM 4132 C C . ASN E 1 108 ? 11.66589 21.86032 15.61871 1.000 50.13126 103 ASN E C 1
ATOM 4133 O O . ASN E 1 108 ? 10.63542 21.21629 15.84225 1.000 49.30090 103 ASN E O 1
ATOM 4138 N N . PRO E 1 109 ? 12.86498 21.27495 15.58980 1.000 44.45001 104 PRO E N 1
ATOM 4139 C CA . PRO E 1 109 ? 12.98324 19.83599 15.85163 1.000 49.42013 104 PRO E CA 1
ATOM 4140 C C . PRO E 1 109 ? 12.76344 19.56065 17.33142 1.000 46.27829 104 PRO E C 1
ATOM 4141 O O . PRO E 1 109 ? 13.35162 20.22055 18.18743 1.000 46.59517 104 PRO E O 1
ATOM 4145 N N . VAL E 1 110 ? 11.88310 18.61111 17.63488 1.000 43.27945 105 VAL E N 1
ATOM 4146 C CA . VAL E 1 110 ? 11.58376 18.30332 19.02821 1.000 47.22414 105 VAL E CA 1
ATOM 4147 C C . VAL E 1 110 ? 11.81923 16.84245 19.38588 1.000 47.50402 105 VAL E C 1
ATOM 4148 O O . VAL E 1 110 ? 12.04071 16.54494 20.56645 1.000 43.63893 105 VAL E O 1
ATOM 4152 N N . ALA E 1 111 ? 11.78962 15.90919 18.43805 1.000 39.35047 106 ALA E N 1
ATOM 4153 C CA . ALA E 1 111 ? 11.91707 14.49947 18.78437 1.000 39.39282 106 ALA E CA 1
ATOM 4154 C C . ALA E 1 111 ? 12.23416 13.72221 17.51899 1.000 39.98864 106 ALA E C 1
ATOM 4155 O O . ALA E 1 111 ? 12.32347 14.28903 16.42786 1.000 38.86518 106 ALA E O 1
ATOM 4157 N N . GLU E 1 112 ? 12.42302 12.41646 17.67595 1.000 32.82641 107 GLU E N 1
ATOM 4158 C CA . GLU E 1 112 ? 12.63241 11.51786 16.54816 1.000 40.80435 107 GLU E CA 1
ATOM 4159 C C . GLU E 1 112 ? 11.55408 10.43961 16.55439 1.000 43.12735 107 GLU E C 1
ATOM 4160 O O . GLU E 1 112 ? 11.07721 10.01837 17.61613 1.000 38.42293 107 GLU E O 1
ATOM 4166 N N . VAL E 1 113 ? 11.15398 10.02052 15.35351 1.000 36.45153 108 VAL E N 1
ATOM 4167 C CA . VAL E 1 113 ? 10.18237 8.94224 15.19300 1.000 36.63423 108 VAL E CA 1
ATOM 4168 C C . VAL E 1 113 ? 10.78054 7.64202 15.71072 1.000 39.55249 108 VAL E C 1
ATOM 4169 O O . VAL E 1 113 ? 11.91805 7.29111 15.37682 1.000 37.41511 108 VAL E O 1
ATOM 4173 N N . THR E 1 114 ? 10.01634 6.92052 16.53163 1.000 40.12927 109 THR E N 1
ATOM 4174 C CA . THR E 1 114 ? 10.49270 5.65505 17.06887 1.000 42.66746 109 THR E CA 1
ATOM 41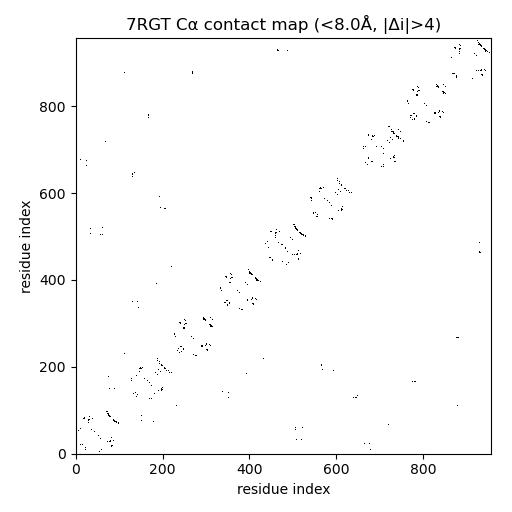75 C C . THR E 1 114 ? 10.25282 4.53531 16.06746 1.000 39.69347 109 THR E C 1
ATOM 4176 O O . THR E 1 114 ? 9.49331 4.67548 15.10492 1.000 42.27596 109 THR E O 1
ATOM 4180 N N . GLU E 1 115 ? 10.90087 3.39662 16.32273 1.000 40.73905 110 GLU E N 1
ATOM 4181 C CA . GLU E 1 115 ? 10.71664 2.23490 15.46067 1.000 44.97489 110 GLU E CA 1
ATOM 4182 C C . GLU E 1 115 ? 9.27033 1.74990 15.49186 1.000 52.46265 110 GLU E C 1
ATOM 4183 O O . GLU E 1 115 ? 8.72243 1.34288 14.46031 1.000 48.90385 110 GLU E O 1
ATOM 4189 N N . GLU E 1 116 ? 8.63660 1.76449 16.66934 1.000 46.87177 111 GLU E N 1
ATOM 4190 C CA . GLU E 1 116 ? 7.24967 1.30342 16.74851 1.000 49.68782 111 GLU E CA 1
ATOM 4191 C C . GLU E 1 116 ? 6.30537 2.25283 16.02102 1.000 47.81079 111 GLU E C 1
ATOM 4192 O O . GLU E 1 116 ? 5.35705 1.80804 15.36160 1.000 51.71091 111 GLU E O 1
ATOM 4198 N N . GLU E 1 117 ? 6.53900 3.56282 16.12722 1.000 43.18525 112 GLU E N 1
ATOM 4199 C CA . GLU E 1 117 ? 5.70997 4.50962 15.37938 1.000 42.00635 112 GLU E CA 1
ATOM 4200 C C . GLU E 1 117 ? 5.86078 4.30139 13.87809 1.000 44.80289 112 GLU E C 1
ATOM 4201 O O . GLU E 1 117 ? 4.87524 4.35256 13.13059 1.000 44.85702 112 GLU E O 1
ATOM 4207 N N . ALA E 1 118 ? 7.08565 4.04394 13.42599 1.000 41.95173 113 ALA E N 1
ATOM 4208 C CA . ALA E 1 118 ? 7.32043 3.78574 12.01113 1.000 43.95315 113 ALA E CA 1
ATOM 4209 C C . ALA E 1 118 ? 6.59946 2.51898 11.55250 1.000 47.91428 113 ALA E C 1
ATOM 4210 O O . ALA E 1 118 ? 5.98736 2.49809 10.47832 1.000 51.66438 113 ALA E O 1
ATOM 4212 N N . GLU E 1 119 ? 6.64792 1.46070 12.36168 1.000 50.20876 114 GLU E N 1
ATOM 4213 C CA . GLU E 1 119 ? 5.97733 0.21421 12.00952 1.000 52.12030 114 GLU E CA 1
ATOM 4214 C C . GLU E 1 119 ? 4.46418 0.38226 11.99150 1.000 56.83957 114 GLU E C 1
ATOM 4215 O O . GLU E 1 119 ? 3.78112 -0.19044 11.13659 1.000 53.72502 114 GLU E O 1
ATOM 4221 N N . ASN E 1 120 ? 3.91673 1.15485 12.92876 1.000 51.85068 115 ASN E N 1
ATOM 4222 C CA . ASN E 1 120 ? 2.47434 1.36900 12.93454 1.000 53.05416 115 ASN E CA 1
ATOM 4223 C C . ASN E 1 120 ? 2.03202 2.15014 11.70922 1.000 53.66046 115 ASN E C 1
ATOM 4224 O O . ASN E 1 120 ? 0.95539 1.89803 11.16077 1.000 54.95375 115 ASN E O 1
ATOM 4229 N N . ALA E 1 121 ? 2.84142 3.11468 11.27744 1.000 50.47831 116 ALA E N 1
ATOM 4230 C CA . ALA E 1 121 ? 2.48799 3.89201 10.09885 1.000 46.62628 116 ALA E CA 1
ATOM 4231 C C . ALA E 1 121 ? 2.54362 3.03360 8.84202 1.000 55.27514 116 ALA E C 1
ATOM 4232 O O . ALA E 1 121 ? 1.71412 3.19352 7.93968 1.000 53.30902 116 ALA E O 1
ATOM 4234 N N . SER E 1 122 ? 3.51186 2.11628 8.76758 1.000 50.56643 117 SER E N 1
ATOM 4235 C CA . SER E 1 122 ? 3.60188 1.22205 7.61410 1.000 59.22362 117 SER E CA 1
ATOM 4236 C C . SER E 1 122 ? 2.37775 0.32229 7.52154 1.000 61.83447 117 SER E C 1
ATOM 4237 O O . SER E 1 122 ? 1.82064 0.12015 6.43579 1.000 69.19295 117 SER E O 1
ATOM 4240 N N . MET E 1 123 ? 1.94650 -0.23451 8.65341 1.000 60.45739 118 MET E N 1
ATOM 4241 C CA . MET E 1 123 ? 0.76115 -1.08199 8.63895 1.000 63.69271 118 MET E CA 1
ATOM 4242 C C . MET E 1 123 ? -0.47362 -0.29937 8.21212 1.000 67.50052 118 MET E C 1
ATOM 4243 O O . MET E 1 123 ? -1.31792 -0.82062 7.47539 1.000 69.30735 118 MET E O 1
ATOM 4248 N N . LYS E 1 124 ? -0.58968 0.96044 8.64407 1.000 65.22939 119 LYS E N 1
ATOM 4249 C CA . LYS E 1 124 ? -1.75518 1.75299 8.26087 1.000 64.00817 119 LYS E CA 1
ATOM 4250 C C . LYS E 1 124 ? -1.79103 1.99199 6.75929 1.000 67.50797 119 LYS E C 1
ATOM 4251 O O . LYS E 1 124 ? -2.85628 1.90076 6.13916 1.000 71.27793 119 LYS E O 1
ATOM 4257 N N . ILE E 1 125 ? -0.64263 2.29252 6.14904 1.000 65.05637 120 ILE E N 1
ATOM 4258 C CA . ILE E 1 125 ? -0.63685 2.49130 4.70303 1.000 69.05005 120 ILE E CA 1
ATOM 4259 C C . ILE E 1 125 ? -1.02624 1.19845 3.99771 1.000 72.79842 120 ILE E C 1
ATOM 4260 O O . ILE E 1 125 ? -1.88610 1.19255 3.11113 1.000 75.37412 120 ILE E O 1
ATOM 4265 N N . LYS E 1 126 ? -0.43408 0.07493 4.42205 1.000 73.12607 121 LYS E N 1
ATOM 4266 C CA . LYS E 1 126 ? -0.71703 -1.20899 3.78253 1.000 75.40571 121 LYS E CA 1
ATOM 4267 C C . LYS E 1 126 ? -2.18785 -1.57148 3.91703 1.000 77.69986 121 LYS E C 1
ATOM 4268 O O . LYS E 1 126 ? -2.78484 -2.12827 2.98917 1.000 83.42715 121 LYS E O 1
ATOM 4274 N N . LYS E 1 127 ? -2.79787 -1.22516 5.05304 1.000 76.77364 122 LYS E N 1
ATOM 4275 C CA . LYS E 1 127 ? -4.20875 -1.52623 5.26559 1.000 82.47315 122 LYS E CA 1
ATOM 4276 C C . LYS E 1 127 ? -5.10495 -0.65621 4.38908 1.000 82.95653 122 LYS E C 1
ATOM 4277 O O . LYS E 1 127 ? -6.10191 -1.14148 3.84609 1.000 84.71406 122 LYS E O 1
ATOM 4283 N N . ARG E 1 128 ? -4.77807 0.63111 4.24144 1.000 78.37616 123 ARG E N 1
ATOM 4284 C CA . ARG E 1 128 ? -5.59294 1.50013 3.39663 1.000 79.82571 123 ARG E CA 1
ATOM 4285 C C . ARG E 1 128 ? -5.46322 1.15659 1.92063 1.000 88.30475 123 ARG E C 1
ATOM 4286 O O . ARG E 1 128 ? -6.32999 1.53862 1.12614 1.000 93.24913 123 ARG E O 1
ATOM 4294 N N . VAL E 1 129 ? -4.41265 0.43364 1.54271 1.000 87.49568 124 VAL E N 1
ATOM 4295 C CA . VAL E 1 129 ? -4.05370 0.24434 0.14358 1.000 90.37465 124 VAL E CA 1
ATOM 4296 C C . VAL E 1 129 ? -4.48757 -1.13815 -0.33624 1.000 94.79517 124 VAL E C 1
ATOM 4297 O O . VAL E 1 129 ? -4.75902 -1.33579 -1.52655 1.000 98.33234 124 VAL E O 1
ATOM 4301 N N . GLU E 1 130 ? -4.58514 -2.09289 0.58584 1.000 92.50489 125 GLU E N 1
ATOM 4302 C CA . GLU E 1 130 ? -4.97878 -3.46142 0.24882 1.000 97.29143 125 GLU E CA 1
ATOM 4303 C C . GLU E 1 130 ? -6.38247 -3.53561 -0.35611 1.000 102.29627 125 GLU E C 1
ATOM 4304 O O . GLU E 1 130 ? -7.28378 -2.78967 0.03024 1.000 102.21867 125 GLU E O 1
ATOM 4310 N N . ALA F 1 29 ? 17.41571 47.69900 5.08821 1.000 93.57663 24 ALA F N 1
ATOM 4311 C CA . ALA F 1 29 ? 17.64649 48.04919 6.48575 1.000 95.80271 24 ALA F CA 1
ATOM 4312 C C . ALA F 1 29 ? 18.88609 47.33973 7.01214 1.000 99.20989 24 ALA F C 1
ATOM 4313 O O . ALA F 1 29 ? 19.73123 47.94582 7.67605 1.000 93.55616 24 ALA F O 1
ATOM 4315 N N . ARG F 1 30 ? 18.98575 46.04148 6.71917 1.000 97.09524 25 ARG F N 1
ATOM 4316 C CA . ARG F 1 30 ? 20.20328 45.30965 7.05100 1.000 92.89685 25 ARG F CA 1
ATOM 4317 C C . ARG F 1 30 ? 21.35434 45.72640 6.14226 1.000 91.03027 25 ARG F C 1
ATOM 4318 O O . ARG F 1 30 ? 22.50842 45.79472 6.58234 1.000 84.90923 25 ARG F O 1
ATOM 4326 N N . SER F 1 31 ? 21.06017 46.01645 4.87180 1.000 89.58936 26 SER F N 1
ATOM 4327 C CA . SER F 1 31 ? 22.09399 46.52738 3.97941 1.000 83.89336 26 SER F CA 1
ATOM 4328 C C . SER F 1 31 ? 22.61760 47.87842 4.45055 1.000 78.46878 26 SER F C 1
ATOM 4329 O O . SER F 1 31 ? 23.79896 48.18854 4.25633 1.000 76.15422 26 SER F O 1
ATOM 4332 N N . ASP F 1 32 ? 21.76032 48.68860 5.07705 1.000 80.02736 27 ASP F N 1
ATOM 4333 C CA . ASP F 1 32 ? 22.20933 49.96222 5.63078 1.000 76.10102 27 ASP F CA 1
ATOM 4334 C C . ASP F 1 32 ? 23.24962 49.75980 6.72701 1.000 75.73081 27 ASP F C 1
ATOM 4335 O O . ASP F 1 32 ? 24.19883 50.54478 6.84670 1.000 68.17066 27 ASP F O 1
ATOM 4340 N N . ALA F 1 33 ? 23.08892 48.71400 7.54109 1.000 72.04966 28 ALA F N 1
ATOM 4341 C CA . ALA F 1 33 ? 24.06527 48.45558 8.59069 1.000 71.24683 28 ALA F CA 1
ATOM 4342 C C . ALA F 1 33 ? 25.40228 48.02952 7.99982 1.000 65.40070 28 ALA F C 1
ATOM 4343 O O . ALA F 1 33 ? 26.46135 48.46450 8.46642 1.000 62.29048 28 ALA F O 1
ATOM 4345 N N . LEU F 1 34 ? 25.37048 47.19721 6.95660 1.000 66.73334 29 LEU F N 1
ATOM 4346 C CA . LEU F 1 34 ? 26.60453 46.74203 6.32482 1.000 60.62227 29 LEU F CA 1
ATOM 4347 C C . LEU F 1 34 ? 27.33919 47.89178 5.64885 1.000 63.87005 29 LEU F C 1
ATOM 4348 O O . LEU F 1 34 ? 28.57485 47.95574 5.68897 1.000 57.06013 29 LEU F O 1
ATOM 4353 N N . LEU F 1 35 ? 26.59674 48.80097 5.01245 1.000 62.25771 30 LEU F N 1
ATOM 4354 C CA . LEU F 1 35 ? 27.21734 49.97842 4.41181 1.000 60.28899 30 LEU F CA 1
ATOM 4355 C C . LEU F 1 35 ? 27.84858 50.86903 5.47814 1.000 68.07737 30 LEU F C 1
ATOM 4356 O O . LEU F 1 35 ? 28.93584 51.42310 5.27293 1.000 61.84559 30 LEU F O 1
ATOM 4361 N N . TRP F 1 36 ? 27.17844 51.02685 6.62570 1.000 62.97271 31 TRP F N 1
ATOM 4362 C CA . TRP F 1 36 ? 27.77242 51.80090 7.71063 1.000 64.42378 31 TRP F CA 1
ATOM 4363 C C . TRP F 1 36 ? 29.04918 51.13849 8.21729 1.000 66.00511 31 TRP F C 1
ATOM 4364 O O . TRP F 1 36 ? 30.05633 51.81600 8.45738 1.000 63.18104 31 TRP F O 1
ATOM 4375 N N . LEU F 1 37 ? 29.03738 49.80747 8.34981 1.000 58.20006 32 LEU F N 1
ATOM 4376 C CA . LEU F 1 37 ? 30.23964 49.09481 8.77517 1.000 56.75462 32 LEU F CA 1
ATOM 4377 C C . LEU F 1 37 ? 31.37136 49.26141 7.76830 1.000 60.19951 32 LEU F C 1
ATOM 4378 O O . LEU F 1 37 ? 32.52227 49.50092 8.15510 1.000 57.50834 32 LEU F O 1
ATOM 4383 N N . ALA F 1 38 ? 31.06405 49.15171 6.47090 1.000 55.42234 33 ALA F N 1
ATOM 4384 C CA . ALA F 1 38 ? 32.10319 49.29716 5.45646 1.000 57.35351 33 ALA F CA 1
ATOM 4385 C C . ALA F 1 38 ? 32.69183 50.70007 5.46221 1.000 59.72113 33 ALA F C 1
ATOM 4386 O O . ALA F 1 38 ? 33.89962 50.87374 5.26554 1.000 58.41675 33 ALA F O 1
ATOM 4388 N N . ALA F 1 39 ? 31.86087 51.71462 5.70424 1.000 62.83483 34 ALA F N 1
ATOM 4389 C CA . ALA F 1 39 ? 32.35138 53.08653 5.66326 1.000 62.03775 34 ALA F CA 1
ATOM 4390 C C . ALA F 1 39 ? 33.16028 53.44945 6.90146 1.000 64.31464 34 ALA F C 1
ATOM 4391 O O . ALA F 1 39 ? 34.12228 54.21789 6.80193 1.000 64.42222 34 ALA F O 1
ATOM 4393 N N . ASN F 1 40 ? 32.80103 52.91645 8.06512 1.000 57.12364 35 ASN F N 1
ATOM 4394 C CA . ASN F 1 40 ? 33.45976 53.33633 9.29527 1.000 66.44447 35 ASN F CA 1
ATOM 4395 C C . ASN F 1 40 ? 34.64358 52.45647 9.66909 1.000 63.95301 35 ASN F C 1
ATOM 4396 O O . ASN F 1 40 ? 35.58446 52.94200 10.30948 1.000 63.41855 35 ASN F O 1
ATOM 4401 N N . PHE F 1 41 ? 34.62627 51.18108 9.28247 1.000 55.71948 36 PHE F N 1
ATOM 4402 C CA . PHE F 1 41 ? 35.72108 50.25168 9.55914 1.000 52.91443 36 PHE F CA 1
ATOM 4403 C C . PHE F 1 41 ? 36.07299 49.50710 8.28268 1.000 56.17214 36 PHE F C 1
ATOM 4404 O O . PHE F 1 41 ? 35.84530 48.29424 8.17568 1.000 51.14221 36 PHE F O 1
ATOM 4412 N N . PRO F 1 42 ? 36.62216 50.21246 7.28239 1.000 56.42773 37 PRO F N 1
ATOM 4413 C CA . PRO F 1 42 ? 36.90305 49.55954 5.99574 1.000 53.87169 37 PRO F CA 1
ATOM 4414 C C . PRO F 1 42 ? 37.94475 48.46047 6.08569 1.000 53.55331 37 PRO F C 1
ATOM 4415 O O . PRO F 1 42 ? 37.90042 47.52349 5.27737 1.000 55.87380 37 PRO F O 1
ATOM 4419 N N . GLU F 1 43 ? 38.87676 48.53734 7.04275 1.000 55.49940 38 GLU F N 1
ATOM 4420 C CA . GLU F 1 43 ? 39.85349 47.46203 7.19142 1.000 52.31166 38 GLU F CA 1
ATOM 4421 C C . GLU F 1 43 ? 39.15883 46.12283 7.36970 1.000 51.93136 38 GLU F C 1
ATOM 4422 O O . GLU F 1 43 ? 39.58299 45.11385 6.79325 1.000 44.90581 38 GLU F O 1
ATOM 4428 N N . ALA F 1 44 ? 38.04470 46.11226 8.10343 1.000 48.85466 39 ALA F N 1
ATOM 4429 C CA . ALA F 1 44 ? 37.32940 44.88703 8.42810 1.000 47.41011 39 ALA F CA 1
ATOM 4430 C C . ALA F 1 44 ? 36.16158 44.59273 7.50005 1.000 44.60436 39 ALA F C 1
ATOM 4431 O O . ALA F 1 44 ? 35.93264 43.42669 7.16730 1.000 47.08833 39 ALA F O 1
ATOM 4433 N N . PHE F 1 45 ? 35.41306 45.60618 7.05999 1.000 46.27698 40 PHE F N 1
ATOM 4434 C CA . PHE F 1 45 ? 34.14119 45.34007 6.40109 1.000 48.54080 40 PHE F CA 1
ATOM 4435 C C . PHE F 1 45 ? 34.02585 45.86404 4.98012 1.000 48.38590 40 PHE F C 1
ATOM 4436 O O . PHE F 1 45 ? 32.96606 45.69941 4.37062 1.000 53.47644 40 PHE F O 1
ATOM 4444 N N . ASP F 1 46 ? 35.06529 46.47038 4.42272 1.000 44.71936 41 ASP F N 1
ATOM 4445 C CA . ASP F 1 46 ? 35.04695 46.77188 2.99433 1.000 51.78033 41 ASP F CA 1
ATOM 4446 C C . ASP F 1 46 ? 35.69014 45.57321 2.30962 1.000 51.06617 41 ASP F C 1
ATOM 4447 O O . ASP F 1 46 ? 36.90879 45.38303 2.37197 1.000 50.83554 41 ASP F O 1
ATOM 4452 N N . ASN F 1 47 ? 34.85006 44.70888 1.73599 1.000 51.44370 42 ASN F N 1
ATOM 4453 C CA . ASN F 1 47 ? 35.29845 43.49944 1.05890 1.000 53.53821 42 ASN F CA 1
ATOM 4454 C C . ASN F 1 47 ? 35.24716 43.63797 -0.45836 1.000 54.40707 42 ASN F C 1
ATOM 4455 O O . ASN F 1 47 ? 35.11335 42.63479 -1.16598 1.000 60.71392 42 ASN F O 1
ATOM 4460 N N . SER F 1 48 ? 35.35763 44.86610 -0.97581 1.000 56.40838 43 SER F N 1
ATOM 4461 C CA . SER F 1 48 ? 35.26556 45.06004 -2.42118 1.000 51.09595 43 SER F CA 1
ATOM 4462 C C . SER F 1 48 ? 36.42834 44.39594 -3.14821 1.000 59.59177 43 SER F C 1
ATOM 4463 O O . SER F 1 48 ? 36.28745 43.99713 -4.31038 1.000 54.67115 43 SER F O 1
ATOM 4466 N N . LEU F 1 49 ? 37.59445 44.33129 -2.51409 1.000 51.07750 44 LEU F N 1
ATOM 4467 C CA . LEU F 1 49 ? 38.77106 43.73348 -3.12601 1.000 56.97667 44 LEU F CA 1
ATOM 4468 C C . LEU F 1 49 ? 39.29129 42.51617 -2.38912 1.000 51.67389 44 LEU F C 1
ATOM 4469 O O . LEU F 1 49 ? 39.80783 41.59643 -3.02567 1.000 54.17991 44 LEU F O 1
ATOM 4474 N N . ARG F 1 50 ? 39.19418 42.50153 -1.06777 1.000 51.28648 45 ARG F N 1
ATOM 4475 C CA . ARG F 1 50 ? 39.75076 41.43155 -0.26157 1.000 52.30689 45 ARG F CA 1
ATOM 4476 C C . ARG F 1 50 ? 38.89012 41.28672 0.98436 1.000 49.47707 45 ARG F C 1
ATOM 4477 O O . ARG F 1 50 ? 38.07224 42.15412 1.30213 1.000 46.20409 45 ARG F O 1
ATOM 4485 N N . ILE F 1 51 ? 39.03368 40.15324 1.65621 1.000 53.02432 46 ILE F N 1
ATOM 4486 C CA . ILE F 1 51 ? 38.31845 39.90729 2.89997 1.000 49.96699 46 ILE F CA 1
ATOM 4487 C C . ILE F 1 51 ? 39.24471 39.14352 3.84034 1.000 51.83115 46 ILE F C 1
ATOM 4488 O O . ILE F 1 51 ? 40.04879 38.32060 3.39366 1.000 51.15508 46 ILE F O 1
ATOM 4493 N N . ARG F 1 52 ? 39.19259 39.46795 5.13226 1.000 51.52881 47 ARG F N 1
ATOM 4494 C CA . ARG F 1 52 ? 40.11713 38.87447 6.08646 1.000 51.20104 47 ARG F CA 1
ATOM 4495 C C . ARG F 1 52 ? 39.35628 38.37768 7.30688 1.000 54.77471 47 ARG F C 1
ATOM 4496 O O . ARG F 1 52 ? 38.31516 38.94301 7.66725 1.000 49.67419 47 ARG F O 1
ATOM 4504 N N . PRO F 1 53 ? 39.83007 37.30393 7.94966 1.000 54.86248 48 PRO F N 1
ATOM 4505 C CA . PRO F 1 53 ? 39.15752 36.80780 9.15916 1.000 50.66308 48 PRO F CA 1
ATOM 4506 C C . PRO F 1 53 ? 39.05598 37.88279 10.22907 1.000 52.63300 48 PRO F C 1
ATOM 4507 O O . PRO F 1 53 ? 39.99097 38.65504 10.45398 1.000 51.46435 48 PRO F O 1
ATOM 4511 N N . LEU F 1 54 ? 37.91313 37.90982 10.90604 1.000 49.19564 49 LEU F N 1
ATOM 4512 C CA . LEU F 1 54 ? 37.65964 38.88371 11.95350 1.000 49.07657 49 LEU F CA 1
ATOM 4513 C C . LEU F 1 54 ? 37.90387 38.25808 13.32412 1.000 54.08079 49 LEU F C 1
ATOM 4514 O O . LEU F 1 54 ? 37.66924 37.06328 13.53074 1.000 52.97095 49 LEU F O 1
ATOM 4519 N N . LYS F 1 55 ? 38.42195 39.07859 14.23623 1.000 45.76822 50 LYS F N 1
ATOM 4520 C CA . LYS F 1 55 ? 38.58391 38.74446 15.64512 1.000 52.91564 50 LYS F CA 1
ATOM 4521 C C . LYS F 1 55 ? 37.35825 38.03011 16.19751 1.000 47.31798 50 LYS F C 1
ATOM 4522 O O . LYS F 1 55 ? 36.22101 38.40189 15.89379 1.000 49.96786 50 LYS F O 1
ATOM 4528 N N . ILE F 1 56 ? 37.59663 36.97412 16.98528 1.000 52.16380 51 ILE F N 1
ATOM 4529 C CA . ILE F 1 56 ? 36.51908 36.39872 17.78418 1.000 47.98612 51 ILE F CA 1
ATOM 4530 C C . ILE F 1 56 ? 36.03340 37.46080 18.75604 1.000 52.19259 51 ILE F C 1
ATOM 4531 O O . ILE F 1 56 ? 36.81822 38.01467 19.53499 1.000 56.11048 51 ILE F O 1
ATOM 4536 N N . GLY F 1 57 ? 34.73370 37.74036 18.72762 1.000 50.62805 52 GLY F N 1
ATOM 4537 C CA . GLY F 1 57 ? 34.19874 38.85073 19.48342 1.000 45.81645 52 GLY F CA 1
ATOM 4538 C C . GLY F 1 57 ? 34.26320 40.18936 18.79005 1.000 53.22112 52 GLY F C 1
ATOM 4539 O O . GLY F 1 57 ? 34.21295 41.22135 19.46569 1.000 50.15479 52 GLY F O 1
ATOM 4540 N N . ILE F 1 58 ? 34.38652 40.21474 17.46079 1.000 51.26840 53 ILE F N 1
ATOM 4541 C CA . ILE F 1 58 ? 34.33501 41.49368 16.75989 1.000 51.76639 53 ILE F CA 1
ATOM 4542 C C . ILE F 1 58 ? 33.00468 42.19020 17.02477 1.000 51.38583 53 ILE F C 1
ATOM 4543 O O . ILE F 1 58 ? 32.94759 43.42548 17.09950 1.000 49.97710 53 ILE F O 1
ATOM 4548 N N . MET F 1 59 ? 31.93658 41.41524 17.26524 1.000 51.47571 54 MET F N 1
ATOM 4549 C CA . MET F 1 59 ? 30.62133 42.01559 17.47465 1.000 53.97711 54 MET F CA 1
ATOM 4550 C C . MET F 1 59 ? 30.63456 42.97173 18.66204 1.000 57.22328 54 MET F C 1
ATOM 4551 O O . MET F 1 59 ? 30.10476 44.08586 18.57894 1.000 54.65325 54 MET F O 1
ATOM 4556 N N . SER F 1 60 ? 31.27660 42.56806 19.75997 1.000 54.07115 55 SER F N 1
ATOM 4557 C CA . SER F 1 60 ? 31.34372 43.41790 20.94396 1.000 59.58494 55 SER F CA 1
ATOM 4558 C C . SER F 1 60 ? 32.11684 44.69971 20.65962 1.000 60.52634 55 SER F C 1
ATOM 4559 O O . SER F 1 60 ? 31.73494 45.77865 21.12680 1.000 60.42154 55 SER F O 1
ATOM 4562 N N . ASP F 1 61 ? 33.19855 44.60433 19.88094 1.000 55.03099 56 ASP F N 1
ATOM 4563 C CA . ASP F 1 61 ? 33.93687 45.80380 19.49204 1.000 61.12206 56 ASP F CA 1
ATOM 4564 C C . ASP F 1 61 ? 33.05971 46.73888 18.67265 1.000 58.60728 56 ASP F C 1
ATOM 4565 O O . ASP F 1 61 ? 33.10082 47.96125 18.85515 1.000 63.40137 56 ASP F O 1
ATOM 4570 N N . ILE F 1 62 ? 32.25442 46.17673 17.76741 1.000 56.22445 57 ILE F N 1
ATOM 4571 C CA . ILE F 1 62 ? 31.34422 46.98381 16.95908 1.000 55.18445 57 ILE F CA 1
ATOM 4572 C C . ILE F 1 62 ? 30.31927 47.69033 17.83606 1.000 63.08068 57 ILE F C 1
ATOM 4573 O O . ILE F 1 62 ? 30.04331 48.88132 17.65221 1.000 59.55738 57 ILE F O 1
ATOM 4578 N N . LEU F 1 63 ? 29.75525 46.97848 18.81694 1.000 61.23925 58 LEU F N 1
ATOM 4579 C CA . LEU F 1 63 ? 28.67523 47.54078 19.62315 1.000 66.39926 58 LEU F CA 1
ATOM 4580 C C . LEU F 1 63 ? 29.13256 48.66827 20.53952 1.000 70.00689 58 LEU F C 1
ATOM 4581 O O . LEU F 1 63 ? 28.29030 49.43626 21.01668 1.000 72.32794 58 LEU F O 1
ATOM 4586 N N . GLN F 1 64 ? 30.43497 48.79845 20.79676 1.000 72.68402 59 GLN F N 1
ATOM 4587 C CA . GLN F 1 64 ? 30.91101 49.99114 21.49112 1.000 69.92547 59 GLN F CA 1
ATOM 4588 C C . GLN F 1 64 ? 30.69080 51.24963 20.66536 1.000 77.77605 59 GLN F C 1
ATOM 4589 O O . GLN F 1 64 ? 30.76798 52.35945 21.20787 1.000 76.73908 59 GLN F O 1
ATOM 4595 N N . HIS F 1 65 ? 30.42561 51.09541 19.36726 1.000 72.20263 60 HIS F N 1
ATOM 4596 C CA . HIS F 1 65 ? 30.12045 52.19347 18.46439 1.000 75.05723 60 HIS F CA 1
ATOM 4597 C C . HIS F 1 65 ? 28.62313 52.31074 18.17687 1.000 76.20334 60 HIS F C 1
ATOM 4598 O O . HIS F 1 65 ? 28.23905 52.94536 17.19000 1.000 84.69736 60 HIS F O 1
ATOM 4605 N N . ALA F 1 66 ? 27.77355 51.70119 19.01099 1.000 79.49169 61 ALA F N 1
ATOM 4606 C CA . ALA F 1 66 ? 26.34668 51.62157 18.70252 1.000 85.75470 61 ALA F CA 1
ATOM 4607 C C . ALA F 1 66 ? 25.67969 52.99342 18.64275 1.000 92.06032 61 ALA F C 1
ATOM 4608 O O . ALA F 1 66 ? 24.81164 53.22558 17.79520 1.000 94.30751 61 ALA F O 1
ATOM 4610 N N . GLU F 1 67 ? 26.05444 53.90866 19.53936 1.000 94.31421 62 GLU F N 1
ATOM 4611 C CA . GLU F 1 67 ? 25.40994 55.22289 19.53805 1.000 100.65067 62 GLU F CA 1
ATOM 4612 C C . GLU F 1 67 ? 25.70494 55.98932 18.25604 1.000 101.82840 62 GLU F C 1
ATOM 4613 O O . GLU F 1 67 ? 24.82669 56.67565 17.72119 1.000 104.78567 62 GLU F O 1
ATOM 4619 N N . LYS F 1 68 ? 26.93375 55.89867 17.74222 1.000 99.20988 63 LYS F N 1
ATOM 4620 C CA . LYS F 1 68 ? 27.19747 56.53880 16.46080 1.000 95.79377 63 LYS F CA 1
ATOM 4621 C C . LYS F 1 68 ? 26.33613 55.92416 15.37057 1.000 93.97035 63 LYS F C 1
ATOM 4622 O O . LYS F 1 68 ? 25.91138 56.62997 14.45005 1.000 102.16662 63 LYS F O 1
ATOM 4628 N N . ALA F 1 69 ? 26.07456 54.61349 15.45235 1.000 92.65526 64 ALA F N 1
ATOM 4629 C CA . ALA F 1 69 ? 25.21100 53.97519 14.46560 1.000 92.58587 64 ALA F CA 1
ATOM 4630 C C . ALA F 1 69 ? 23.75541 54.38040 14.65962 1.000 96.78503 64 ALA F C 1
ATOM 4631 O O . ALA F 1 69 ? 23.03902 54.60526 13.67854 1.000 95.89163 64 ALA F O 1
ATOM 4633 N N . GLU F 1 70 ? 23.29701 54.47628 15.91361 1.000 94.87606 65 GLU F N 1
ATOM 4634 C CA . GLU F 1 70 ? 21.89267 54.80246 16.16687 1.000 99.32252 65 GLU F CA 1
ATOM 4635 C C . GLU F 1 70 ? 21.52729 56.19934 15.66830 1.000 104.19859 65 GLU F C 1
ATOM 4636 O O . GLU F 1 70 ? 20.38746 56.43092 15.24289 1.000 107.44422 65 GLU F O 1
ATOM 4642 N N . GLN F 1 71 ? 22.47513 57.13902 15.70829 1.000 104.50107 66 GLN F N 1
ATOM 4643 C CA . GLN F 1 71 ? 22.18598 58.50445 15.27950 1.000 109.14792 66 GLN F CA 1
ATOM 4644 C C . GLN F 1 71 ? 21.86714 58.57311 13.79130 1.000 106.59648 66 GLN F C 1
ATOM 4645 O O . GLN F 1 71 ? 21.17748 59.49718 13.34608 1.000 115.00063 66 GLN F O 1
ATOM 4651 N N . VAL F 1 72 ? 22.36994 57.62001 13.00877 1.000 107.99520 67 VAL F N 1
ATOM 4652 C CA . VAL F 1 72 ? 22.13130 57.57097 11.57060 1.000 108.55082 67 VAL F CA 1
ATOM 4653 C C . VAL F 1 72 ? 21.12338 56.48577 11.19331 1.000 106.29789 67 VAL F C 1
ATOM 4654 O O . VAL F 1 72 ? 20.88384 56.24760 10.00353 1.000 108.16300 67 VAL F O 1
ATOM 4658 N N . GLY F 1 73 ? 20.49687 55.84911 12.17811 1.000 99.48368 68 GLY F N 1
ATOM 4659 C CA . GLY F 1 73 ? 19.41186 54.92751 11.92375 1.000 96.95887 68 GLY F CA 1
ATOM 4660 C C . GLY F 1 73 ? 19.76931 53.45911 11.95399 1.000 94.09786 68 GLY F C 1
ATOM 4661 O O . GLY F 1 73 ? 18.97130 52.63944 11.48527 1.000 97.70273 68 GLY F O 1
ATOM 4662 N N . VAL F 1 74 ? 20.93366 53.09807 12.48414 1.000 86.83773 69 VAL F N 1
ATOM 4663 C CA . VAL F 1 74 ? 21.40866 51.71982 12.48680 1.000 83.73431 69 VAL F CA 1
ATOM 4664 C C . VAL F 1 74 ? 21.34081 51.20127 13.91970 1.000 81.99555 69 VAL F C 1
ATOM 4665 O O . VAL F 1 74 ? 22.05633 51.69471 14.80102 1.000 84.50483 69 VAL F O 1
ATOM 4669 N N . SER F 1 75 ? 20.49670 50.19790 14.14899 1.000 74.99799 70 SER F N 1
ATOM 4670 C CA . SER F 1 75 ? 20.27861 49.64986 15.48030 1.000 72.69266 70 SER F CA 1
ATOM 4671 C C . SER F 1 75 ? 21.30881 48.57149 15.80954 1.000 73.47545 70 SER F C 1
ATOM 4672 O O . SER F 1 75 ? 22.02214 48.06572 14.94127 1.000 73.50683 70 SER F O 1
ATOM 4675 N N . LYS F 1 76 ? 21.35998 48.20115 17.09350 1.000 71.40492 71 LYS F N 1
ATOM 4676 C CA . LYS F 1 76 ? 22.23214 47.10942 17.51469 1.000 70.99610 71 LYS F CA 1
ATOM 4677 C C . LYS F 1 76 ? 21.84129 45.80756 16.82766 1.000 70.38092 71 LYS F C 1
ATOM 4678 O O . LYS F 1 76 ? 22.70762 45.04508 16.38349 1.000 65.03674 71 LYS F O 1
ATOM 4684 N N A SER F 1 77 ? 20.53594 45.53627 16.73640 0.500 71.69077 72 SER F N 1
ATOM 4685 N N B SER F 1 77 ? 20.53652 45.53826 16.72736 0.500 71.69016 72 SER F N 1
ATOM 4686 C CA A SER F 1 77 ? 20.07252 44.29115 16.13185 0.500 71.76631 72 SER F CA 1
ATOM 4687 C CA B SER F 1 77 ? 20.08470 44.28311 16.13531 0.500 71.76953 72 SER F CA 1
ATOM 4688 C C A SER F 1 77 ? 20.45971 44.20644 14.65970 0.500 72.03821 72 SER F C 1
ATOM 4689 C C B SER F 1 77 ? 20.44727 44.20169 14.65541 0.500 72.04702 72 SER F C 1
ATOM 4690 O O A SER F 1 77 ? 20.81965 43.13074 14.16541 0.500 69.70147 72 SER F O 1
ATOM 4691 O O B SER F 1 77 ? 20.78348 43.12254 14.15235 0.500 69.36664 72 SER F O 1
ATOM 4696 N N . LYS F 1 78 ? 20.39460 45.32979 13.94073 1.000 71.88997 73 LYS F N 1
ATOM 4697 C CA . LYS F 1 78 ? 20.73181 45.30317 12.52284 1.000 69.86916 73 LYS F CA 1
ATOM 4698 C C . LYS F 1 78 ? 22.23269 45.16087 12.30988 1.000 64.27608 73 LYS F C 1
ATOM 4699 O O . LYS F 1 78 ? 22.66211 44.50884 11.35223 1.000 62.72306 73 LYS F O 1
ATOM 4705 N N . LEU F 1 79 ? 23.04506 45.73410 13.19917 1.000 66.49142 74 LEU F N 1
ATOM 4706 C CA . LEU F 1 79 ? 24.48067 45.49150 13.12991 1.000 65.77052 74 LEU F CA 1
ATOM 4707 C C . LEU F 1 79 ? 24.78876 44.00303 13.27233 1.000 67.13824 74 LEU F C 1
ATOM 4708 O O . LEU F 1 79 ? 25.60030 43.46185 12.51083 1.000 59.79210 74 LEU F O 1
ATOM 4713 N N . ARG F 1 80 ? 24.11592 43.31334 14.20901 1.000 62.21607 75 ARG F N 1
ATOM 4714 C CA . ARG F 1 80 ? 24.32153 41.87207 14.37097 1.000 60.76856 75 ARG F CA 1
ATOM 4715 C C . ARG F 1 80 ? 23.92134 41.10608 13.12325 1.000 61.30714 75 ARG F C 1
ATOM 4716 O O . ARG F 1 80 ? 24.63902 40.19919 12.68431 1.000 58.87718 75 ARG F O 1
ATOM 4724 N N . GLU F 1 81 ? 22.75409 41.42695 12.55885 1.000 64.79848 76 GLU F N 1
ATOM 4725 C CA . GLU F 1 81 ? 22.34399 40.75770 11.33078 1.000 69.53731 76 GLU F CA 1
ATOM 4726 C C . GLU F 1 81 ? 23.37183 40.98041 10.23216 1.000 55.81964 76 GLU F C 1
ATOM 4727 O O . GLU F 1 81 ? 23.70761 40.05125 9.48947 1.000 61.78830 76 GLU F O 1
ATOM 4733 N N . ALA F 1 82 ? 23.90601 42.20077 10.13573 1.000 63.86142 77 ALA F N 1
ATOM 4734 C CA . ALA F 1 82 ? 24.89600 42.49943 9.10402 1.000 60.51079 77 ALA F CA 1
ATOM 4735 C C . ALA F 1 82 ? 26.17273 41.70027 9.32125 1.000 59.94235 77 ALA F C 1
ATOM 4736 O O . ALA F 1 82 ? 26.74990 41.16755 8.36727 1.000 57.22924 77 ALA F O 1
ATOM 4738 N N . VAL F 1 83 ? 26.62490 41.60188 10.57073 1.000 54.12387 78 VAL F N 1
ATOM 4739 C CA . VAL F 1 83 ? 27.81949 40.81928 10.85877 1.000 57.10806 78 VAL F CA 1
ATOM 4740 C C . VAL F 1 83 ? 27.56879 39.34099 10.57581 1.000 60.91422 78 VAL F C 1
ATOM 4741 O O . VAL F 1 83 ? 28.41026 38.65833 9.97872 1.000 60.03492 78 VAL F O 1
ATOM 4745 N N . VAL F 1 84 ? 26.40110 38.82885 10.97275 1.000 57.77028 79 VAL F N 1
ATOM 4746 C CA . VAL F 1 84 ? 26.05808 37.44087 10.66919 1.000 59.15317 79 VAL F CA 1
ATOM 4747 C C . VAL F 1 84 ? 26.03812 37.21919 9.15896 1.000 62.61071 79 VAL F C 1
ATOM 4748 O O . VAL F 1 84 ? 26.63475 36.26668 8.64158 1.000 62.62776 79 VAL F O 1
ATOM 4752 N N . LEU F 1 85 ? 25.36676 38.10911 8.42696 1.000 58.98569 80 LEU F N 1
ATOM 4753 C CA . LEU F 1 85 ? 25.34081 37.99464 6.97300 1.000 63.77136 80 LEU F CA 1
ATOM 4754 C C . LEU F 1 85 ? 26.74627 38.08293 6.38683 1.000 66.27473 80 LEU F C 1
ATOM 4755 O O . LEU F 1 85 ? 27.10553 37.29812 5.50019 1.000 60.54424 80 LEU F O 1
ATOM 4760 N N . PHE F 1 86 ? 27.54961 39.04132 6.86150 1.000 61.58615 81 PHE F N 1
ATOM 4761 C CA . PHE F 1 86 ? 28.90236 39.21976 6.33274 1.000 66.84542 81 PHE F CA 1
ATOM 4762 C C . PHE F 1 86 ? 29.72022 37.94483 6.48592 1.000 63.03214 81 PHE F C 1
ATOM 4763 O O . PHE F 1 86 ? 30.39989 37.51538 5.54822 1.000 59.98691 81 PHE F O 1
ATOM 4771 N N . THR F 1 87 ? 29.63228 37.30371 7.64580 1.000 58.25768 82 THR F N 1
ATOM 4772 C CA . THR F 1 87 ? 30.46100 36.14734 7.95354 1.000 61.86460 82 THR F CA 1
ATOM 4773 C C . THR F 1 87 ? 29.87115 34.82517 7.46890 1.000 61.00274 82 THR F C 1
ATOM 4774 O O . THR F 1 87 ? 30.50081 33.77928 7.65782 1.000 61.22850 82 THR F O 1
ATOM 4778 N N . ARG F 1 88 ? 28.67691 34.83027 6.87824 1.000 59.93943 83 ARG F N 1
ATOM 4779 C CA . ARG F 1 88 ? 28.15685 33.61690 6.25834 1.000 55.97372 83 ARG F CA 1
ATOM 4780 C C . ARG F 1 88 ? 28.44560 33.52550 4.76822 1.000 68.94066 83 ARG F C 1
ATOM 4781 O O . ARG F 1 88 ? 28.36250 32.42852 4.19888 1.000 65.33431 83 ARG F O 1
ATOM 4789 N N . ARG F 1 89 ? 28.81541 34.63499 4.13570 1.000 58.84566 84 ARG F N 1
ATOM 4790 C CA . ARG F 1 89 ? 29.09813 34.61752 2.71038 1.000 73.02066 84 ARG F CA 1
ATOM 4791 C C . ARG F 1 89 ? 30.28635 33.71028 2.39517 1.000 70.36007 84 ARG F C 1
ATOM 4792 O O . ARG F 1 89 ? 31.19779 33.52780 3.20767 1.000 62.86759 84 ARG F O 1
ATOM 4800 N N . LEU F 1 90 ? 30.23675 33.10561 1.20428 1.000 73.09886 85 LEU F N 1
ATOM 4801 C CA . LEU F 1 90 ? 31.22375 32.10059 0.81721 1.000 74.77180 85 LEU F CA 1
ATOM 4802 C C . LEU F 1 90 ? 32.64632 32.65212 0.83894 1.000 69.56991 85 LEU F C 1
ATOM 4803 O O . LEU F 1 90 ? 33.58960 31.92881 1.18459 1.000 66.80956 85 LEU F O 1
ATOM 4808 N N . ASP F 1 91 ? 32.83010 33.92179 0.45960 1.000 66.57546 86 ASP F N 1
ATOM 4809 C CA . ASP F 1 91 ? 34.18172 34.47332 0.44949 1.000 66.19587 86 ASP F CA 1
ATOM 4810 C C . ASP F 1 91 ? 34.74178 34.65874 1.86184 1.000 66.56987 86 ASP F C 1
ATOM 4811 O O . ASP F 1 91 ? 35.94576 34.47457 2.07313 1.000 60.89079 86 ASP F O 1
ATOM 4816 N N . TYR F 1 92 ? 33.90113 34.96115 2.85607 1.000 60.31939 87 TYR F N 1
ATOM 4817 C CA . TYR F 1 92 ? 34.42467 35.01601 4.21728 1.000 60.67244 87 TYR F CA 1
ATOM 4818 C C . TYR F 1 92 ? 34.77705 33.61884 4.71444 1.000 60.56544 87 TYR F C 1
ATOM 4819 O O . TYR F 1 92 ? 35.83251 33.41039 5.32466 1.000 60.15330 87 TYR F O 1
ATOM 4828 N N . LEU F 1 93 ? 33.88739 32.65277 4.48825 1.000 63.68679 88 LEU F N 1
ATOM 4829 C CA . LEU F 1 93 ? 34.16281 31.28530 4.91426 1.000 62.14831 88 LEU F CA 1
ATOM 4830 C C . LEU F 1 93 ? 35.43705 30.75307 4.26995 1.000 65.86657 88 LEU F C 1
ATOM 4831 O O . LEU F 1 93 ? 36.20666 30.02331 4.90754 1.000 59.33517 88 LEU F O 1
ATOM 4836 N N . ALA F 1 94 ? 35.68496 31.11873 3.00721 1.000 62.00025 89 ALA F N 1
ATOM 4837 C CA . ALA F 1 94 ? 36.88231 30.64857 2.32609 1.000 64.84731 89 ALA F CA 1
ATOM 4838 C C . ALA F 1 94 ? 38.15272 31.27541 2.88371 1.000 65.92312 89 ALA F C 1
ATOM 4839 O O . ALA F 1 94 ? 39.22924 30.68773 2.73318 1.000 70.43639 89 ALA F O 1
ATOM 4841 N N . CYS F 1 95 ? 38.06610 32.45395 3.50843 1.000 62.46886 90 CYS F N 1
ATOM 4842 C CA . CYS F 1 95 ? 39.27375 33.06535 4.05156 1.000 65.79569 90 CYS F CA 1
ATOM 4843 C C . CYS F 1 95 ? 39.63279 32.52206 5.42999 1.000 68.58485 90 CYS F C 1
ATOM 4844 O O . CYS F 1 95 ? 40.71978 32.83198 5.93484 1.000 62.64131 90 CYS F O 1
ATOM 4847 N N . LEU F 1 96 ? 38.76235 31.70168 6.03115 1.000 60.59223 91 LEU F N 1
ATOM 4848 C CA . LEU F 1 96 ? 39.01410 31.10173 7.34330 1.000 61.12775 91 LEU F CA 1
ATOM 4849 C C . LEU F 1 96 ? 39.84148 29.82476 7.17912 1.000 71.07781 91 LEU F C 1
ATOM 4850 O O . LEU F 1 96 ? 39.37528 28.70424 7.39172 1.000 74.02939 91 LEU F O 1
ATOM 4855 N N . LYS F 1 97 ? 41.09320 30.00930 6.76630 1.000 80.47013 92 LYS F N 1
ATOM 4856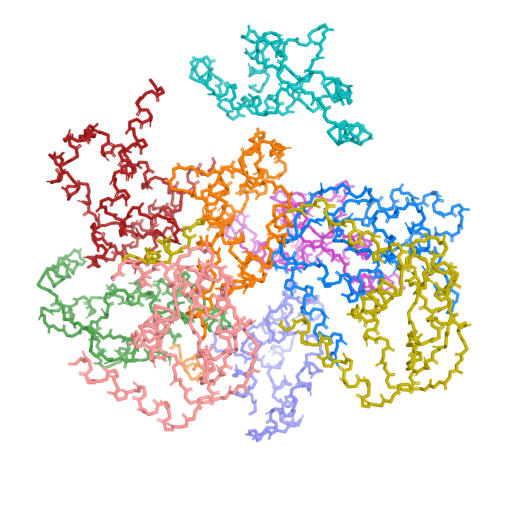 C CA . LYS F 1 97 ? 42.03570 28.90678 6.63447 1.000 78.98691 92 LYS F CA 1
ATOM 4857 C C . LYS F 1 97 ? 42.95783 28.86582 7.84706 1.000 79.53228 92 LYS F C 1
ATOM 4858 O O . LYS F 1 97 ? 43.23783 29.89291 8.46999 1.000 79.54132 92 LYS F O 1
ATOM 4864 N N . ALA F 1 98 ? 43.41925 27.66150 8.17959 1.000 85.37044 93 ALA F N 1
ATOM 4865 C CA . ALA F 1 98 ? 44.19042 27.46142 9.39927 1.000 87.20691 93 ALA F CA 1
ATOM 4866 C C . ALA F 1 98 ? 45.39184 28.39412 9.46419 1.000 93.38423 93 ALA F C 1
ATOM 4867 O O . ALA F 1 98 ? 46.18039 28.48035 8.52069 1.000 103.42311 93 ALA F O 1
ATOM 4869 N N . ARG F 1 99 ? 45.51372 29.09523 10.59112 1.000 90.77569 94 ARG F N 1
ATOM 4870 C CA . ARG F 1 99 ? 46.61642 29.98674 10.94957 1.000 94.74463 94 ARG F CA 1
ATOM 4871 C C . ARG F 1 99 ? 46.64892 31.27416 10.12329 1.000 90.22931 94 ARG F C 1
ATOM 4872 O O . ARG F 1 99 ? 47.64321 32.01382 10.18174 1.000 86.79074 94 ARG F O 1
ATOM 4880 N N . GLU F 1 100 ? 45.60288 31.56310 9.34694 1.000 85.23627 95 GLU F N 1
ATOM 4881 C CA . GLU F 1 100 ? 45.42408 32.91046 8.81895 1.000 80.50331 95 GLU F CA 1
ATOM 4882 C C . GLU F 1 100 ? 45.12886 33.87132 9.96547 1.000 78.17367 95 GLU F C 1
ATOM 4883 O O . GLU F 1 100 ? 44.50785 33.50609 10.96659 1.000 70.76693 95 GLU F O 1
ATOM 4889 N N . VAL F 1 101 ? 45.53153 35.12164 9.78817 1.000 69.50346 96 VAL F N 1
ATOM 4890 C CA . VAL F 1 101 ? 45.44995 36.11265 10.85774 1.000 67.71694 96 VAL F CA 1
ATOM 4891 C C . VAL F 1 101 ? 44.03734 36.67992 10.95097 1.000 64.94983 96 VAL F C 1
ATOM 4892 O O . VAL F 1 101 ? 43.42494 37.04388 9.93981 1.000 57.09224 96 VAL F O 1
ATOM 4896 N N . ARG F 1 102 ? 43.51961 36.77221 12.17249 1.000 61.91096 97 ARG F N 1
ATOM 4897 C CA . ARG F 1 102 ? 42.30191 37.52455 12.43909 1.000 58.62492 97 ARG F CA 1
ATOM 4898 C C . ARG F 1 102 ? 42.64772 38.96896 12.78042 1.000 59.50145 97 ARG F C 1
ATOM 4899 O O . ARG F 1 102 ? 43.63558 39.23811 13.46942 1.000 63.67530 97 ARG F O 1
ATOM 4907 N N . ILE F 1 103 ? 41.84968 39.89836 12.26728 1.000 56.70823 98 ILE F N 1
ATOM 4908 C CA . ILE F 1 103 ? 42.09085 41.32027 12.46201 1.000 57.43525 98 ILE F CA 1
ATOM 4909 C C . ILE F 1 103 ? 40.99890 41.92256 13.33780 1.000 54.23169 98 ILE F C 1
ATOM 4910 O O . ILE F 1 103 ? 39.89230 41.38758 13.45710 1.000 54.97966 98 ILE F O 1
ATOM 4915 N N . ASP F 1 104 ? 41.32160 43.05407 13.96593 1.000 54.45502 99 ASP F N 1
ATOM 4916 C CA . ASP F 1 104 ? 40.31119 43.83203 14.67114 1.000 58.29207 99 ASP F CA 1
ATOM 4917 C C . ASP F 1 104 ? 39.67145 44.82784 13.69790 1.000 59.55516 99 ASP F C 1
ATOM 4918 O O . ASP F 1 104 ? 39.92143 44.79031 12.48874 1.000 56.05195 99 ASP F O 1
ATOM 4923 N N . LEU F 1 105 ? 38.85064 45.74665 14.22042 1.000 53.48556 100 LEU F N 1
ATOM 4924 C CA . LEU F 1 105 ? 38.11381 46.67192 13.36079 1.000 53.47774 100 LEU F CA 1
ATOM 4925 C C . LEU F 1 105 ? 39.01691 47.60861 12.57857 1.000 60.83478 100 LEU F C 1
ATOM 4926 O O . LEU F 1 105 ? 38.54501 48.24508 11.63049 1.000 59.18492 100 LEU F O 1
ATOM 4931 N N . HIS F 1 106 ? 40.28151 47.74495 12.97441 1.000 61.99188 101 HIS F N 1
ATOM 4932 C CA . HIS F 1 106 ? 41.21679 48.64410 12.31132 1.000 61.87589 101 HIS F CA 1
ATOM 4933 C C . HIS F 1 106 ? 42.32425 47.89034 11.57983 1.000 57.86824 101 HIS F C 1
ATOM 4934 O O . HIS F 1 106 ? 43.36016 48.47850 11.25244 1.000 69.61904 101 HIS F O 1
ATOM 4941 N N . GLY F 1 107 ? 42.13071 46.59544 11.32690 1.000 56.97100 102 GLY F N 1
ATOM 4942 C CA . GLY F 1 107 ? 43.08590 45.81937 10.55900 1.000 60.98621 102 GLY F CA 1
ATOM 4943 C C . GLY F 1 107 ? 44.32597 45.37344 11.29965 1.000 64.28406 102 GLY F C 1
ATOM 4944 O O . GLY F 1 107 ? 45.25822 44.86887 10.65709 1.000 64.52451 102 GLY F O 1
ATOM 4945 N N . ASN F 1 108 ? 44.37988 45.55998 12.63750 1.000 61.53142 103 ASN F N 1
ATOM 4946 C CA . ASN F 1 108 ? 45.51164 45.09503 13.42985 1.000 66.50124 103 ASN F CA 1
ATOM 4947 C C . ASN F 1 108 ? 45.41382 43.58860 13.64812 1.000 67.10132 103 ASN F C 1
ATOM 4948 O O . ASN F 1 108 ? 44.33392 43.07404 13.95719 1.000 65.92666 103 ASN F O 1
ATOM 4953 N N . PRO F 1 109 ? 46.52947 42.87130 13.53818 1.000 65.28063 104 PRO F N 1
ATOM 4954 C CA . PRO F 1 109 ? 46.50894 41.42476 13.79199 1.000 71.03170 104 PRO F CA 1
ATOM 4955 C C . PRO F 1 109 ? 46.33882 41.14842 15.27906 1.000 72.73981 104 PRO F C 1
ATOM 4956 O O . PRO F 1 109 ? 47.04205 41.72556 16.11087 1.000 77.44677 104 PRO F O 1
ATOM 4960 N N . VAL F 1 110 ? 45.38193 40.27892 15.61495 1.000 75.16616 105 VAL F N 1
ATOM 4961 C CA . VAL F 1 110 ? 45.10308 39.98700 17.01933 1.000 71.35455 105 VAL F CA 1
ATOM 4962 C C . VAL F 1 110 ? 45.19639 38.49928 17.35082 1.000 70.69487 105 VAL F C 1
ATOM 4963 O O . VAL F 1 110 ? 45.48959 38.13777 18.49503 1.000 75.34048 105 VAL F O 1
ATOM 4967 N N . ALA F 1 111 ? 44.97274 37.62322 16.37371 1.000 67.88262 106 ALA F N 1
ATOM 4968 C CA . ALA F 1 111 ? 44.97250 36.18825 16.64927 1.000 72.42707 106 ALA F CA 1
ATOM 4969 C C . ALA F 1 111 ? 45.07124 35.43112 15.33235 1.000 69.34449 106 ALA F C 1
ATOM 4970 O O . ALA F 1 111 ? 45.09031 36.02456 14.25201 1.000 71.67411 106 ALA F O 1
ATOM 4972 N N . GLU F 1 112 ? 45.13630 34.10511 15.42992 1.000 68.22426 107 GLU F N 1
ATOM 4973 C CA . GLU F 1 112 ? 45.19134 33.24317 14.25888 1.000 76.41895 107 GLU F CA 1
ATOM 4974 C C . GLU F 1 112 ? 44.01977 32.27374 14.25750 1.000 73.92710 107 GLU F C 1
ATOM 4975 O O . GLU F 1 112 ? 43.54805 31.84204 15.31210 1.000 70.51954 107 GLU F O 1
ATOM 4981 N N . VAL F 1 113 ? 43.53736 31.96167 13.05360 1.000 72.54077 108 VAL F N 1
ATOM 4982 C CA . VAL F 1 113 ? 42.46399 30.98723 12.89363 1.000 73.00188 108 VAL F CA 1
ATOM 4983 C C . VAL F 1 113 ? 42.97870 29.61134 13.29669 1.000 76.94035 108 VAL F C 1
ATOM 4984 O O . VAL F 1 113 ? 44.05574 29.18241 12.86343 1.000 81.95525 108 VAL F O 1
ATOM 4988 N N . THR F 1 114 ? 42.20912 28.90842 14.12325 1.000 74.83383 109 THR F N 1
ATOM 4989 C CA . THR F 1 114 ? 42.60839 27.59018 14.58830 1.000 77.76708 109 THR F CA 1
ATOM 4990 C C . THR F 1 114 ? 42.23330 26.51921 13.56805 1.000 80.36468 109 THR F C 1
ATOM 4991 O O . THR F 1 114 ? 41.45827 26.74973 12.63747 1.000 82.10451 109 THR F O 1
ATOM 4995 N N . GLU F 1 115 ? 42.79844 25.32513 13.75790 1.000 86.48183 110 GLU F N 1
ATOM 4996 C CA . GLU F 1 115 ? 42.49976 24.21739 12.85584 1.000 92.16386 110 GLU F CA 1
ATOM 4997 C C . GLU F 1 115 ? 41.02265 23.83401 12.90925 1.000 90.20136 110 GLU F C 1
ATOM 4998 O O . GLU F 1 115 ? 40.41774 23.53039 11.87346 1.000 89.97135 110 GLU F O 1
ATOM 5004 N N . GLU F 1 116 ? 40.42296 23.84059 14.10642 1.000 87.65505 111 GLU F N 1
ATOM 5005 C CA . GLU F 1 116 ? 39.00609 23.49546 14.22665 1.000 86.92615 111 GLU F CA 1
ATOM 5006 C C . GLU F 1 116 ? 38.11536 24.54093 13.56413 1.000 81.17023 111 GLU F C 1
ATOM 5007 O O . GLU F 1 116 ? 37.10150 24.19814 12.94397 1.000 85.84180 111 GLU F O 1
ATOM 5013 N N . GLU F 1 117 ? 38.45920 25.82151 13.71719 1.000 76.00372 112 GLU F N 1
ATOM 5014 C CA . GLU F 1 117 ? 37.69789 26.88436 13.06944 1.000 73.41696 112 GLU F CA 1
ATOM 5015 C C . GLU F 1 117 ? 37.78178 26.77050 11.55113 1.000 79.05629 112 GLU F C 1
ATOM 5016 O O . GLU F 1 117 ? 36.81186 27.06677 10.84151 1.000 72.45473 112 GLU F O 1
ATOM 5022 N N . ALA F 1 118 ? 38.94839 26.38715 11.03206 1.000 75.55105 113 ALA F N 1
ATOM 5023 C CA . ALA F 1 118 ? 39.08519 26.18200 9.59310 1.000 80.02216 113 ALA F CA 1
ATOM 5024 C C . ALA F 1 118 ? 38.21717 25.02434 9.10494 1.000 84.86944 113 ALA F C 1
ATOM 5025 O O . ALA F 1 118 ? 37.59563 25.12029 8.03902 1.000 79.00636 113 ALA F O 1
ATOM 5027 N N . GLU F 1 119 ? 38.16631 23.91934 9.85972 1.000 86.27353 114 GLU F N 1
ATOM 5028 C CA . GLU F 1 119 ? 37.33066 22.79361 9.43489 1.000 87.64622 114 GLU F CA 1
ATOM 5029 C C . GLU F 1 119 ? 35.84507 23.12311 9.49936 1.000 85.32896 114 GLU F C 1
ATOM 5030 O O . GLU F 1 119 ? 35.07359 22.70781 8.62646 1.000 91.71360 114 GLU F O 1
ATOM 5036 N N . ASN F 1 120 ? 35.42050 23.85610 10.52374 1.000 83.15567 115 ASN F N 1
ATOM 5037 C CA . ASN F 1 120 ? 34.01921 24.24615 10.61436 1.000 87.49779 115 ASN F CA 1
ATOM 5038 C C . ASN F 1 120 ? 33.61988 25.11616 9.42493 1.000 86.72359 115 ASN F C 1
ATOM 5039 O O . ASN F 1 120 ? 32.52780 24.95727 8.86833 1.000 88.06602 115 ASN F O 1
ATOM 5044 N N . ALA F 1 121 ? 34.50391 26.02714 9.00951 1.000 81.93468 116 ALA F N 1
ATOM 5045 C CA . ALA F 1 121 ? 34.21936 26.87610 7.85629 1.000 82.34275 116 ALA F CA 1
ATOM 5046 C C . ALA F 1 121 ? 34.03601 26.04687 6.58895 1.000 84.39278 116 ALA F C 1
ATOM 5047 O O . ALA F 1 121 ? 33.02267 26.17487 5.89116 1.000 82.79895 116 ALA F O 1
ATOM 5049 N N . SER F 1 122 ? 35.00787 25.18636 6.27490 1.000 79.38878 117 SER F N 1
ATOM 5050 C CA . SER F 1 122 ? 34.93229 24.40669 5.04225 1.000 91.47217 117 SER F CA 1
ATOM 5051 C C . SER F 1 122 ? 33.75950 23.43451 5.04546 1.000 98.50125 117 SER F C 1
ATOM 5052 O O . SER F 1 122 ? 33.32472 23.00061 3.97280 1.000 103.62545 117 SER F O 1
ATOM 5055 N N . MET F 1 123 ? 33.23703 23.08980 6.22410 1.000 96.35420 118 MET F N 1
ATOM 5056 C CA . MET F 1 123 ? 32.04566 22.25135 6.29614 1.000 101.94441 118 MET F CA 1
ATOM 5057 C C . MET F 1 123 ? 30.79585 23.03522 5.91954 1.000 102.72323 118 MET F C 1
ATOM 5058 O O . MET F 1 123 ? 29.89955 22.50708 5.25107 1.000 108.20419 118 MET F O 1
ATOM 5063 N N . LYS F 1 124 ? 30.72433 24.29844 6.34157 1.000 94.98532 119 LYS F N 1
ATOM 5064 C CA . LYS F 1 124 ? 29.59232 25.14883 5.99165 1.000 96.33813 119 LYS F CA 1
ATOM 5065 C C . LYS F 1 124 ? 29.52890 25.37173 4.48574 1.000 100.44303 119 LYS F C 1
ATOM 5066 O O . LYS F 1 124 ? 28.44026 25.43529 3.90282 1.000 106.07813 119 LYS F O 1
ATOM 5072 N N . ILE F 1 125 ? 30.69354 25.49283 3.84818 1.000 96.09641 120 ILE F N 1
ATOM 5073 C CA . ILE F 1 125 ? 30.76309 25.71129 2.40375 1.000 103.28135 120 ILE F CA 1
ATOM 5074 C C . ILE F 1 125 ? 30.11387 24.55065 1.65437 1.000 108.23692 120 ILE F C 1
ATOM 5075 O O . ILE F 1 125 ? 29.35735 24.75996 0.69776 1.000 109.15141 120 ILE F O 1
ATOM 5080 N N . LYS F 1 126 ? 30.39072 23.31487 2.08029 1.000 113.69984 121 LYS F N 1
ATOM 5081 C CA . LYS F 1 126 ? 29.87314 22.14933 1.36530 1.000 118.51650 121 LYS F CA 1
ATOM 5082 C C . LYS F 1 126 ? 28.34845 22.12171 1.35978 1.000 120.30795 121 LYS F C 1
ATOM 5083 O O . LYS F 1 126 ? 27.73716 21.71677 0.36430 1.000 125.88939 121 LYS F O 1
ATOM 5089 N N . LYS F 1 127 ? 27.71504 22.54577 2.44989 1.000 120.14663 122 LYS F N 1
ATOM 5090 C CA . LYS F 1 127 ? 26.25354 22.57602 2.50155 1.000 119.44015 122 LYS F CA 1
ATOM 5091 C C . LYS F 1 127 ? 25.68727 23.70280 1.63224 1.000 121.68327 122 LYS F C 1
ATOM 5092 O O . LYS F 1 127 ? 26.19407 24.82879 1.63491 1.000 111.10574 122 LYS F O 1
ATOM 5098 N N . PRO G 1 2 ? 22.72341 35.29935 56.06573 1.000 83.62231 -3 PRO G N 1
ATOM 5099 C CA . PRO G 1 2 ? 22.71153 35.41637 54.60139 1.000 86.31877 -3 PRO G CA 1
ATOM 5100 C C . PRO G 1 2 ? 22.96240 34.06749 53.93772 1.000 82.42792 -3 PRO G C 1
ATOM 5101 O O . PRO G 1 2 ? 24.03947 33.50031 54.11390 1.000 81.99495 -3 PRO G O 1
ATOM 5105 N N . LEU G 1 3 ? 21.97541 33.56407 53.19854 1.000 80.86544 -2 LEU G N 1
ATOM 5106 C CA . LEU G 1 3 ? 22.06118 32.22793 52.62464 1.000 81.57234 -2 LEU G CA 1
ATOM 5107 C C . LEU G 1 3 ? 23.28419 32.10644 51.72505 1.000 86.53930 -2 LEU G C 1
ATOM 5108 O O . LEU G 1 3 ? 23.41164 32.82734 50.73073 1.000 91.06405 -2 LEU G O 1
ATOM 5113 N N . GLY G 1 4 ? 24.18525 31.19383 52.08420 1.000 74.11863 -1 GLY G N 1
ATOM 5114 C CA . GLY G 1 4 ? 25.39319 30.94181 51.33016 1.000 67.90152 -1 GLY G CA 1
ATOM 5115 C C . GLY G 1 4 ? 26.64597 31.58464 51.89235 1.000 72.89863 -1 GLY G C 1
ATOM 5116 O O . GLY G 1 4 ? 27.74793 31.23917 51.44616 1.000 68.38548 -1 GLY G O 1
ATOM 5117 N N . SER G 1 5 ? 26.51827 32.49082 52.86757 1.000 72.68536 0 SER G N 1
ATOM 5118 C CA . SER G 1 5 ? 27.67888 33.26422 53.30538 1.000 75.78914 0 SER G CA 1
ATOM 5119 C C . SER G 1 5 ? 28.73428 32.37045 53.95189 1.000 75.23508 0 SER G C 1
ATOM 5120 O O . SER G 1 5 ? 29.92432 32.47723 53.63262 1.000 76.14873 0 SER G O 1
ATOM 5123 N N . MET G 1 6 ? 28.32070 31.47407 54.85640 1.000 74.31783 1 MET G N 1
ATOM 5124 C CA . MET G 1 6 ? 29.28930 30.59283 55.50921 1.000 74.53756 1 MET G CA 1
ATOM 5125 C C . MET G 1 6 ? 29.93240 29.63525 54.51307 1.000 71.05274 1 MET G C 1
ATOM 5126 O O . MET G 1 6 ? 31.14115 29.38519 54.57838 1.000 72.03591 1 MET G O 1
ATOM 5131 N N . ARG G 1 7 ? 29.14471 29.08931 53.58477 1.000 67.45832 2 ARG G N 1
ATOM 5132 C CA . ARG G 1 7 ? 29.71615 28.20747 52.57261 1.000 64.35876 2 ARG G CA 1
ATOM 5133 C C . ARG G 1 7 ? 30.69205 28.95644 51.66774 1.000 65.25772 2 ARG G C 1
ATOM 5134 O O . ARG G 1 7 ? 31.76942 28.43832 51.35336 1.000 64.69472 2 ARG G O 1
ATOM 5142 N N . LYS G 1 8 ? 30.34597 30.18272 51.25907 1.000 67.20089 3 LYS G N 1
ATOM 5143 C CA . LYS G 1 8 ? 31.24122 30.96913 50.40797 1.000 68.97350 3 LYS G CA 1
ATOM 5144 C C . LYS G 1 8 ? 32.57837 31.22275 51.09174 1.000 72.14692 3 LYS G C 1
ATOM 5145 O O . LYS G 1 8 ? 33.64229 31.06746 50.47902 1.000 72.42483 3 LYS G O 1
ATOM 5151 N N . GLN G 1 9 ? 32.53948 31.65321 52.35773 1.000 75.21567 4 GLN G N 1
ATOM 5152 C CA . GLN G 1 9 ? 33.77489 31.87450 53.10020 1.000 79.23504 4 GLN G CA 1
ATOM 5153 C C . GLN G 1 9 ? 34.61520 30.60802 53.14526 1.000 77.49655 4 GLN G C 1
ATOM 5154 O O . GLN G 1 9 ? 35.83008 30.65051 52.91982 1.000 82.25671 4 GLN G O 1
ATOM 5160 N N . ALA G 1 10 ? 33.98088 29.46594 53.41561 1.000 74.02647 5 ALA G N 1
ATOM 5161 C CA . ALA G 1 10 ? 34.72817 28.22475 53.57654 1.000 72.91934 5 ALA G CA 1
ATOM 5162 C C . ALA G 1 10 ? 35.17751 27.63897 52.24236 1.000 69.51681 5 ALA G C 1
ATOM 5163 O O . ALA G 1 10 ? 36.19173 26.93654 52.19718 1.000 69.84247 5 ALA G O 1
ATOM 5165 N N . LEU G 1 11 ? 34.45876 27.91918 51.15393 1.000 68.54080 6 LEU G N 1
ATOM 5166 C CA . LEU G 1 11 ? 34.82154 27.39984 49.83660 1.000 76.12134 6 LEU G CA 1
ATOM 5167 C C . LEU G 1 11 ? 35.96318 28.16202 49.17420 1.000 87.99860 6 LEU G C 1
ATOM 5168 O O . LEU G 1 11 ? 36.34112 27.81028 48.04925 1.000 76.78731 6 LEU G O 1
ATOM 5173 N N . HIS G 1 12 ? 36.50326 29.19424 49.82834 1.000 118.03491 7 HIS G N 1
ATOM 5174 C CA . HIS G 1 12 ? 37.64433 29.95573 49.33439 1.000 122.11398 7 HIS G CA 1
ATOM 5175 C C . HIS G 1 12 ? 38.79492 29.01795 48.98869 1.000 118.19819 7 HIS G C 1
ATOM 5176 O O . HIS G 1 12 ? 39.39541 28.41870 49.89090 1.000 119.09538 7 HIS G O 1
ATOM 5183 N N . PRO G 1 13 ? 39.13475 28.86112 47.69651 1.000 109.71628 8 PRO G N 1
ATOM 5184 C CA . PRO G 1 13 ? 40.19611 27.94572 47.25583 1.000 104.58058 8 PRO G CA 1
ATOM 5185 C C . PRO G 1 13 ? 41.60459 28.49332 47.48825 1.000 106.17842 8 PRO G C 1
ATOM 5186 O O . PRO G 1 13 ? 41.96613 28.80015 48.62524 1.000 106.39315 8 PRO G O 1
ATOM 5190 N N . LYS G 1 20 ? 47.20658 18.65659 36.78492 1.000 107.09503 15 LYS G N 1
ATOM 5191 C CA . LYS G 1 20 ? 48.07861 17.94047 35.85772 1.000 118.68051 15 LYS G CA 1
ATOM 5192 C C . LYS G 1 20 ? 47.30064 17.24914 34.74257 1.000 122.99362 15 LYS G C 1
ATOM 5193 O O . LYS G 1 20 ? 47.11194 16.03081 34.77655 1.000 117.23916 15 LYS G O 1
ATOM 5199 N N . ALA G 1 21 ? 46.86532 18.02436 33.74582 1.000 126.46894 16 ALA G N 1
ATOM 5200 C CA . ALA G 1 21 ? 46.11554 17.44660 32.63672 1.000 126.66465 16 ALA G CA 1
ATOM 5201 C C . ALA G 1 21 ? 46.97549 16.54108 31.76196 1.000 127.24252 16 ALA G C 1
ATOM 5202 O O . ALA G 1 21 ? 46.43202 15.64735 31.10265 1.000 124.47471 16 ALA G O 1
ATOM 5204 N N . GLN G 1 22 ? 48.29996 16.74334 31.75096 1.000 115.00850 17 GLN G N 1
ATOM 5205 C CA . GLN G 1 22 ? 49.16822 15.97491 30.86196 1.000 110.19076 17 GLN G CA 1
ATOM 5206 C C . GLN G 1 22 ? 49.08911 14.47971 31.14602 1.000 114.87953 17 GLN G C 1
ATOM 5207 O O . GLN G 1 22 ? 49.26297 13.66322 30.23386 1.000 110.07654 17 GLN G O 1
ATOM 5213 N N . LYS G 1 23 ? 48.81201 14.09921 32.39332 1.000 116.82126 18 LYS G N 1
ATOM 5214 C CA . LYS G 1 23 ? 48.79686 12.69772 32.79147 1.000 113.68571 18 LYS G CA 1
ATOM 5215 C C . LYS G 1 23 ? 47.45261 12.02576 32.54665 1.000 112.65034 18 LYS G C 1
ATOM 5216 O O . LYS G 1 23 ? 47.10650 11.07076 33.25467 1.000 110.72645 18 LYS G O 1
ATOM 5222 N N . ASN G 1 24 ? 46.67860 12.50830 31.57017 1.000 124.81770 19 ASN G N 1
ATOM 5223 C CA . ASN G 1 24 ? 45.63002 11.69604 30.96621 1.000 112.01747 19 ASN G CA 1
ATOM 5224 C C . ASN G 1 24 ? 46.19854 10.69417 29.96926 1.000 113.27603 19 ASN G C 1
ATOM 5225 O O . ASN G 1 24 ? 45.42892 9.97527 29.32143 1.000 106.38140 19 ASN G O 1
ATOM 5230 N N . GLN G 1 25 ? 47.52904 10.65991 29.81936 1.000 113.30690 20 GLN G N 1
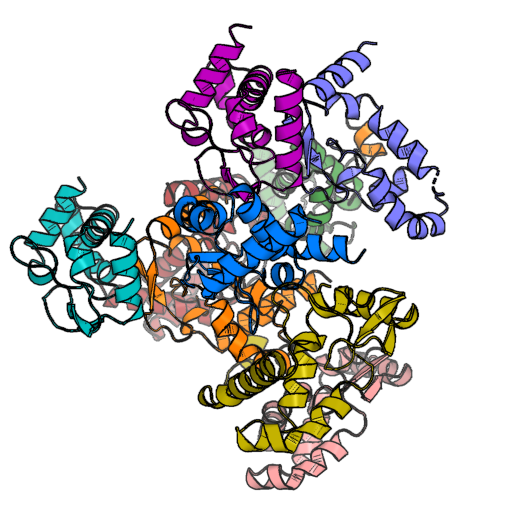ATOM 5231 C CA . GLN G 1 25 ? 48.19445 9.52267 29.19323 1.000 105.29675 20 GLN G CA 1
ATOM 5232 C C . GLN G 1 25 ? 47.85781 8.22720 29.92015 1.000 99.07951 20 GLN G C 1
ATOM 5233 O O . GLN G 1 25 ? 47.90695 7.14480 29.32347 1.000 97.45110 20 GLN G O 1
ATOM 5239 N N . SER G 1 26 ? 47.51425 8.31993 31.20718 1.000 88.91406 21 SER G N 1
ATOM 5240 C CA . SER G 1 26 ? 46.97874 7.16753 31.92199 1.000 89.55620 21 SER G CA 1
ATOM 5241 C C . SER G 1 26 ? 45.73960 6.61823 31.22169 1.000 82.69122 21 SER G C 1
ATOM 5242 O O . SER G 1 26 ? 45.60560 5.40425 31.02841 1.000 75.53027 21 SER G O 1
ATOM 5245 N N . LYS G 1 27 ? 44.82284 7.50146 30.82169 1.000 82.00411 22 LYS G N 1
ATOM 5246 C CA . LYS G 1 27 ? 43.62662 7.03616 30.12721 1.000 80.85691 22 LYS G CA 1
ATOM 5247 C C . LYS G 1 27 ? 43.96430 6.51731 28.73335 1.000 78.45596 22 LYS G C 1
ATOM 5248 O O . LYS G 1 27 ? 43.37342 5.53204 28.27274 1.000 71.91117 22 LYS G O 1
ATOM 5254 N N . ARG G 1 28 ? 44.92025 7.15704 28.05129 1.000 74.89394 23 ARG G N 1
ATOM 5255 C CA . ARG G 1 28 ? 45.33784 6.66920 26.74131 1.000 74.63479 23 ARG G CA 1
ATOM 5256 C C . ARG G 1 28 ? 46.00607 5.30329 26.83918 1.000 72.87820 23 ARG G C 1
ATOM 5257 O O . ARG G 1 28 ? 45.87023 4.48200 25.92597 1.000 69.95181 23 ARG G O 1
ATOM 5265 N N . ALA G 1 29 ? 46.72525 5.03997 27.93310 1.000 73.23855 24 ALA G N 1
ATOM 5266 C CA . ALA G 1 29 ? 47.31425 3.71952 28.12694 1.000 74.56031 24 ALA G CA 1
ATOM 5267 C C . ALA G 1 29 ? 46.23670 2.66600 28.35440 1.000 68.15439 24 ALA G C 1
ATOM 5268 O O . ALA G 1 29 ? 46.35815 1.52976 27.87842 1.000 66.44355 24 ALA G O 1
ATOM 5270 N N . ARG G 1 30 ? 45.17756 3.01986 29.08441 1.000 63.94666 25 ARG G N 1
ATOM 5271 C CA . ARG G 1 30 ? 44.04663 2.10747 29.20934 1.000 67.69057 25 ARG G CA 1
ATOM 5272 C C . ARG G 1 30 ? 43.40984 1.84776 27.85058 1.000 64.87532 25 ARG G C 1
ATOM 5273 O O . ARG G 1 30 ? 43.10900 0.69790 27.50734 1.000 59.18683 25 ARG G O 1
ATOM 5281 N N . SER G 1 31 ? 43.21988 2.90284 27.05542 1.000 61.07559 26 SER G N 1
ATOM 5282 C CA . SER G 1 31 ? 42.66233 2.73368 25.71835 1.000 61.49096 26 SER G CA 1
ATOM 5283 C C . SER G 1 31 ? 43.55684 1.84628 24.86681 1.000 63.05395 26 SER G C 1
ATOM 5284 O O . SER G 1 31 ? 43.07365 0.92516 24.19884 1.000 64.09072 26 SER G O 1
ATOM 5287 N N . ASP G 1 32 ? 44.87079 2.10725 24.88323 1.000 62.38629 27 ASP G N 1
ATOM 5288 C CA . ASP G 1 32 ? 45.81319 1.23844 24.18100 1.000 64.99783 27 ASP G CA 1
ATOM 5289 C C . ASP G 1 32 ? 45.63361 -0.21142 24.59983 1.000 63.27932 27 ASP G C 1
ATOM 5290 O O . ASP G 1 32 ? 45.63658 -1.11623 23.75567 1.000 58.00897 27 ASP G O 1
ATOM 5295 N N . ALA G 1 33 ? 45.47951 -0.44853 25.90660 1.000 64.51524 28 ALA G N 1
ATOM 5296 C CA . ALA G 1 33 ? 45.28537 -1.80609 26.40151 1.000 59.11157 28 ALA G CA 1
ATOM 5297 C C . ALA G 1 33 ? 43.98938 -2.40551 25.86969 1.000 57.58274 28 ALA G C 1
ATOM 5298 O O . ALA G 1 33 ? 43.94276 -3.59017 25.51565 1.000 57.77010 28 ALA G O 1
ATOM 5300 N N . LEU G 1 34 ? 42.92470 -1.60188 25.80385 1.000 56.40669 29 LEU G N 1
ATOM 5301 C CA . LEU G 1 34 ? 41.65633 -2.09804 25.27838 1.000 54.69510 29 LEU G CA 1
ATOM 5302 C C . LEU G 1 34 ? 41.75133 -2.39128 23.78439 1.000 61.81966 29 LEU G C 1
ATOM 5303 O O . LEU G 1 34 ? 41.20987 -3.39686 23.30934 1.000 57.57398 29 LEU G O 1
ATOM 5308 N N . LEU G 1 35 ? 42.43294 -1.52612 23.02369 1.000 56.30673 30 LEU G N 1
ATOM 5309 C CA . LEU G 1 35 ? 42.62366 -1.80256 21.60251 1.000 61.24304 30 LEU G CA 1
ATOM 5310 C C . LEU G 1 35 ? 43.48526 -3.04290 21.40043 1.000 61.66263 30 LEU G C 1
ATOM 5311 O O . LEU G 1 35 ? 43.19283 -3.87083 20.53087 1.000 67.56203 30 LEU G O 1
ATOM 5316 N N . TRP G 1 36 ? 44.52290 -3.20929 22.22664 1.000 62.27030 31 TRP G N 1
ATOM 5317 C CA . TRP G 1 36 ? 45.36327 -4.39895 22.14207 1.000 63.94513 31 TRP G CA 1
ATOM 5318 C C . TRP G 1 36 ? 44.55569 -5.66398 22.39508 1.000 65.27188 31 TRP G C 1
ATOM 5319 O O . TRP G 1 36 ? 44.73791 -6.67222 21.70096 1.000 63.79550 31 TRP G O 1
ATOM 5330 N N . LEU G 1 37 ? 43.65109 -5.62374 23.37764 1.000 59.89117 32 LEU G N 1
ATOM 5331 C CA . LEU G 1 37 ? 42.79514 -6.77216 23.66263 1.000 60.61309 32 LEU G CA 1
ATOM 5332 C C . LEU G 1 37 ? 41.86030 -7.06600 22.49610 1.000 63.93633 32 LEU G C 1
ATOM 5333 O O . LEU G 1 37 ? 41.69281 -8.22512 22.09689 1.000 61.65796 32 LEU G O 1
ATOM 5338 N N . ALA G 1 38 ? 41.24573 -6.02671 21.93090 1.000 61.49714 33 ALA G N 1
ATOM 5339 C CA . ALA G 1 38 ? 40.34837 -6.23683 20.80258 1.000 62.19487 33 ALA G CA 1
ATOM 5340 C C . ALA G 1 38 ? 41.10395 -6.76818 19.58738 1.000 69.24282 33 ALA G C 1
ATOM 5341 O O . ALA G 1 38 ? 40.57663 -7.59073 18.82928 1.000 68.32030 33 ALA G O 1
ATOM 5343 N N . ALA G 1 39 ? 42.34678 -6.32641 19.39376 1.000 60.85981 34 ALA G N 1
ATOM 5344 C CA . ALA G 1 39 ? 43.09319 -6.75975 18.21918 1.000 68.41149 34 ALA G CA 1
ATOM 5345 C C . ALA G 1 39 ? 43.59375 -8.18940 18.37337 1.000 70.87166 34 ALA G C 1
ATOM 5346 O O . ALA G 1 39 ? 43.63544 -8.94530 17.39784 1.000 77.63609 34 ALA G O 1
ATOM 5348 N N . ASN G 1 40 ? 43.96785 -8.58167 19.58532 1.000 73.46531 35 ASN G N 1
ATOM 5349 C CA . ASN G 1 40 ? 44.56852 -9.89049 19.79279 1.000 70.03883 35 ASN G CA 1
ATOM 5350 C C . ASN G 1 40 ? 43.55583 -10.95750 20.17270 1.000 69.37038 35 ASN G C 1
ATOM 5351 O O . ASN G 1 40 ? 43.78544 -12.14094 19.89698 1.000 64.96852 35 ASN G O 1
ATOM 5356 N N . PHE G 1 41 ? 42.45028 -10.57423 20.80357 1.000 69.04334 36 PHE G N 1
ATOM 5357 C CA . PHE G 1 41 ? 41.39908 -11.50961 21.19938 1.000 67.75141 36 PHE G CA 1
ATOM 5358 C C . PHE G 1 41 ? 40.04982 -10.94607 20.77230 1.000 65.91964 36 PHE G C 1
ATOM 5359 O O . PHE G 1 41 ? 39.21509 -10.59538 21.61187 1.000 64.02520 36 PHE G O 1
ATOM 5367 N N . PRO G 1 42 ? 39.80613 -10.84282 19.46003 1.000 68.51496 37 PRO G N 1
ATOM 5368 C CA . PRO G 1 42 ? 38.55851 -10.21143 19.00070 1.000 68.81759 37 PRO G CA 1
ATOM 5369 C C . PRO G 1 42 ? 37.30339 -10.98307 19.37618 1.000 67.35711 37 PRO G C 1
ATOM 5370 O O . PRO G 1 42 ? 36.24205 -10.36628 19.53362 1.000 66.45353 37 PRO G O 1
ATOM 5374 N N . GLU G 1 43 ? 37.38043 -12.30862 19.51934 1.000 64.07261 38 GLU G N 1
ATOM 5375 C CA . GLU G 1 43 ? 36.19828 -13.05888 19.92906 1.000 68.77239 38 GLU G CA 1
ATOM 5376 C C . GLU G 1 43 ? 35.65677 -12.57157 21.26417 1.000 63.72935 38 GLU G C 1
ATOM 5377 O O . GLU G 1 43 ? 34.43954 -12.57714 21.47699 1.000 61.78280 38 GLU G O 1
ATOM 5383 N N . ALA G 1 44 ? 36.53652 -12.14568 22.16918 1.000 61.78013 39 ALA G N 1
ATOM 5384 C CA . ALA G 1 44 ? 36.14154 -11.69274 23.49324 1.000 57.09628 39 ALA G CA 1
ATOM 5385 C C . ALA G 1 44 ? 35.96078 -10.18578 23.58268 1.000 54.95737 39 ALA G C 1
ATOM 5386 O O . ALA G 1 44 ? 35.07902 -9.72111 24.30971 1.000 51.83501 39 ALA G O 1
ATOM 5388 N N . PHE G 1 45 ? 36.78279 -9.40554 22.87643 1.000 54.94034 40 PHE G N 1
ATOM 5389 C CA . PHE G 1 45 ? 36.87641 -7.97557 23.13289 1.000 56.84819 40 PHE G CA 1
ATOM 5390 C C . PHE G 1 45 ? 36.56932 -7.08373 21.94853 1.000 60.59883 40 PHE G C 1
ATOM 5391 O O . PHE G 1 45 ? 36.73952 -5.86484 22.05824 1.000 67.35518 40 PHE G O 1
ATOM 5399 N N . ASP G 1 46 ? 36.15752 -7.63560 20.81930 1.000 64.00301 41 ASP G N 1
ATOM 5400 C CA . ASP G 1 46 ? 35.67934 -6.81614 19.71610 1.000 63.73029 41 ASP G CA 1
ATOM 5401 C C . ASP G 1 46 ? 34.16485 -6.68465 19.85026 1.000 65.65912 41 ASP G C 1
ATOM 5402 O O . ASP G 1 46 ? 33.42375 -7.62725 19.55764 1.000 67.97601 41 ASP G O 1
ATOM 5407 N N . ASN G 1 47 ? 33.70398 -5.51538 20.29432 1.000 65.80488 42 ASN G N 1
ATOM 5408 C CA . ASN G 1 47 ? 32.29215 -5.27363 20.56652 1.000 68.06290 42 ASN G CA 1
ATOM 5409 C C . ASN G 1 47 ? 31.58392 -4.51583 19.44229 1.000 68.62633 42 ASN G C 1
ATOM 5410 O O . ASN G 1 47 ? 30.58335 -3.83539 19.69672 1.000 66.87404 42 ASN G O 1
ATOM 5415 N N . SER G 1 48 ? 32.06221 -4.63033 18.19633 1.000 71.31363 43 SER G N 1
ATOM 5416 C CA . SER G 1 48 ? 31.44813 -3.86485 17.11115 1.000 77.21809 43 SER G CA 1
ATOM 5417 C C . SER G 1 48 ? 30.01821 -4.32012 16.83265 1.000 79.64304 43 SER G C 1
ATOM 5418 O O . SER G 1 48 ? 29.14197 -3.49606 16.53507 1.000 73.93324 43 SER G O 1
ATOM 5421 N N . LEU G 1 49 ? 29.76033 -5.61805 16.92346 1.000 72.54736 44 LEU G N 1
ATOM 5422 C CA . LEU G 1 49 ? 28.43862 -6.15933 16.62632 1.000 78.62325 44 LEU G CA 1
ATOM 5423 C C . LEU G 1 49 ? 27.77974 -6.81565 17.81990 1.000 79.99114 44 LEU G C 1
ATOM 5424 O O . LEU G 1 49 ? 26.56191 -6.70650 17.99102 1.000 80.50551 44 LEU G O 1
ATOM 5429 N N . ARG G 1 50 ? 28.55800 -7.49704 18.65201 1.000 71.73975 45 ARG G N 1
ATOM 5430 C CA . ARG G 1 50 ? 27.97565 -8.26455 19.72880 1.000 71.74635 45 ARG G CA 1
ATOM 5431 C C . ARG G 1 50 ? 28.94818 -8.27719 20.88542 1.000 68.76584 45 ARG G C 1
ATOM 5432 O O . ARG G 1 50 ? 30.14712 -8.03050 20.73476 1.000 71.75196 45 ARG G O 1
ATOM 5440 N N . ILE G 1 51 ? 28.41458 -8.61571 22.03795 1.000 63.45637 46 ILE G N 1
ATOM 5441 C CA . ILE G 1 51 ? 29.19806 -8.75238 23.24258 1.000 57.30803 46 ILE G CA 1
ATOM 5442 C C . ILE G 1 51 ? 28.68134 -9.99937 23.93219 1.000 56.79008 46 ILE G C 1
ATOM 5443 O O . ILE G 1 51 ? 27.47870 -10.27963 23.90271 1.000 56.19777 46 ILE G O 1
ATOM 5448 N N . ARG G 1 52 ? 29.59622 -10.79005 24.47097 1.000 53.82848 47 ARG G N 1
ATOM 5449 C CA . ARG G 1 52 ? 29.24575 -12.07655 25.03699 1.000 54.30756 47 ARG G CA 1
ATOM 5450 C C . ARG G 1 52 ? 29.86273 -12.20620 26.41722 1.000 51.63595 47 ARG G C 1
ATOM 5451 O O . ARG G 1 52 ? 30.93003 -11.63565 26.68696 1.000 47.47217 47 ARG G O 1
ATOM 5459 N N . PRO G 1 53 ? 29.19908 -12.92547 27.32284 1.000 52.03760 48 PRO G N 1
ATOM 5460 C CA . PRO G 1 53 ? 29.75408 -13.12376 28.66536 1.000 49.29831 48 PRO G CA 1
ATOM 5461 C C . PRO G 1 53 ? 31.14522 -13.73902 28.60997 1.000 52.25171 48 PRO G C 1
ATOM 5462 O O . PRO G 1 53 ? 31.42075 -14.62541 27.79834 1.000 50.61747 48 PRO G O 1
ATOM 5466 N N . LEU G 1 54 ? 32.02430 -13.25996 29.48595 1.000 48.69464 49 LEU G N 1
ATOM 5467 C CA . LEU G 1 54 ? 33.39425 -13.74459 29.54364 1.000 50.90775 49 LEU G CA 1
ATOM 5468 C C . LEU G 1 54 ? 33.57751 -14.75942 30.66826 1.000 50.00570 49 LEU G C 1
ATOM 5469 O O . LEU G 1 54 ? 32.94051 -14.67967 31.72384 1.000 49.31799 49 LEU G O 1
ATOM 5474 N N . LYS G 1 55 ? 34.44593 -15.73190 30.40530 1.000 49.08293 50 LYS G N 1
ATOM 5475 C CA . LYS G 1 55 ? 34.90134 -16.70632 31.39108 1.000 54.30987 50 LYS G CA 1
ATOM 5476 C C . LYS G 1 55 ? 35.23449 -16.04643 32.72533 1.000 50.84060 50 LYS G C 1
ATOM 5477 O O . LYS G 1 55 ? 35.87838 -14.99301 32.77267 1.000 47.45208 50 LYS G O 1
ATOM 5483 N N . ILE G 1 56 ? 34.76645 -16.65492 33.81592 1.000 53.34758 51 ILE G N 1
ATOM 5484 C CA . ILE G 1 56 ? 35.24589 -16.25036 35.13095 1.000 51.45686 51 ILE G CA 1
ATOM 5485 C C . ILE G 1 56 ? 36.73782 -16.53764 35.17665 1.000 56.89860 51 ILE G C 1
ATOM 5486 O O . ILE G 1 56 ? 37.17139 -17.66983 34.93323 1.000 59.04147 51 ILE G O 1
ATOM 5491 N N . GLY G 1 57 ? 37.53288 -15.52340 35.49430 1.000 51.41973 52 GLY G N 1
ATOM 5492 C CA . GLY G 1 57 ? 38.96960 -15.66375 35.38487 1.000 48.57012 52 GLY G CA 1
ATOM 5493 C C . GLY G 1 57 ? 39.53244 -15.36169 34.01747 1.000 51.23381 52 GLY G C 1
ATOM 5494 O O . GLY G 1 57 ? 40.63939 -15.80808 33.70278 1.000 49.51173 52 GLY G O 1
ATOM 5495 N N . ILE G 1 58 ? 38.80842 -14.61601 33.18759 1.000 50.89413 53 ILE G N 1
ATOM 5496 C CA . ILE G 1 58 ? 39.37966 -14.22605 31.90378 1.000 50.97241 53 ILE G CA 1
ATOM 5497 C C . ILE G 1 58 ? 40.64641 -13.41040 32.13269 1.000 51.94095 53 ILE G C 1
ATOM 5498 O O . ILE G 1 58 ? 41.58278 -13.46918 31.33055 1.000 52.62592 53 ILE G O 1
ATOM 5503 N N . MET G 1 59 ? 40.72496 -12.69000 33.26240 1.000 56.50263 54 MET G N 1
ATOM 5504 C CA . MET G 1 59 ? 41.90325 -11.87183 33.53531 1.000 57.34865 54 MET G CA 1
ATOM 5505 C C . MET G 1 59 ? 43.16530 -12.72527 33.58820 1.000 58.87280 54 MET G C 1
ATOM 5506 O O . MET G 1 59 ? 44.21416 -12.33031 33.06694 1.000 62.50384 54 MET G O 1
ATOM 5511 N N . SER G 1 60 ? 43.08492 -13.90076 34.21558 1.000 57.51812 55 SER G N 1
ATOM 5512 C CA . SER G 1 60 ? 44.26654 -14.74982 34.32760 1.000 60.42853 55 SER G CA 1
ATOM 5513 C C . SER G 1 60 ? 44.73338 -15.23830 32.96158 1.000 63.89007 55 SER G C 1
ATOM 5514 O O . SER G 1 60 ? 45.93828 -15.27939 32.69063 1.000 66.01003 55 SER G O 1
ATOM 5517 N N . ASP G 1 61 ? 43.79598 -15.58897 32.07966 1.000 55.54426 56 ASP G N 1
ATOM 5518 C CA . ASP G 1 61 ? 44.17182 -16.01617 30.73694 1.000 67.31363 56 ASP G CA 1
ATOM 5519 C C . ASP G 1 61 ? 44.85430 -14.88920 29.97651 1.000 63.22381 56 ASP G C 1
ATOM 5520 O O . ASP G 1 61 ? 45.82042 -15.12053 29.24055 1.000 72.83648 56 ASP G O 1
ATOM 5525 N N . ILE G 1 62 ? 44.36389 -13.66176 30.14152 1.000 59.84800 57 ILE G N 1
ATOM 5526 C CA . ILE G 1 62 ? 44.99287 -12.51748 29.49133 1.000 62.24444 57 ILE G CA 1
ATOM 5527 C C . ILE G 1 62 ? 46.41949 -12.34220 29.99580 1.000 67.65000 57 ILE G C 1
ATOM 5528 O O . ILE G 1 62 ? 47.35280 -12.13654 29.21088 1.000 66.20460 57 ILE G O 1
ATOM 5533 N N . LEU G 1 63 ? 46.61880 -12.46275 31.31073 1.000 63.99695 58 LEU G N 1
ATOM 5534 C CA . LEU G 1 63 ? 47.93223 -12.20797 31.89057 1.000 65.76251 58 LEU G CA 1
ATOM 5535 C C . LEU G 1 63 ? 48.96107 -13.26314 31.49593 1.000 71.03430 58 LEU G C 1
ATOM 5536 O O . LEU G 1 63 ? 50.16551 -13.01891 31.64132 1.000 74.63487 58 LEU G O 1
ATOM 5541 N N . GLN G 1 64 ? 48.52544 -14.42376 30.99200 1.000 66.71902 59 GLN G N 1
ATOM 5542 C CA . GLN G 1 64 ? 49.47908 -15.35796 30.40438 1.000 71.22794 59 GLN G CA 1
ATOM 5543 C C . GLN G 1 64 ? 50.13784 -14.78484 29.16018 1.000 78.60767 59 GLN G C 1
ATOM 5544 O O . GLN G 1 64 ? 51.19549 -15.27599 28.75152 1.000 80.16467 59 GLN G O 1
ATOM 5550 N N . HIS G 1 65 ? 49.53565 -13.76329 28.54841 1.000 77.79002 60 HIS G N 1
ATOM 5551 C CA . HIS G 1 65 ? 50.10125 -13.08553 27.39006 1.000 79.16382 60 HIS G CA 1
ATOM 5552 C C . HIS G 1 65 ? 50.73395 -11.74805 27.75982 1.000 82.17233 60 HIS G C 1
ATOM 5553 O O . HIS G 1 65 ? 50.94450 -10.90823 26.87830 1.000 83.15952 60 HIS G O 1
ATOM 5560 N N . ALA G 1 66 ? 51.02241 -11.52723 29.04863 1.000 83.40939 61 ALA G N 1
ATOM 5561 C CA . ALA G 1 66 ? 51.48923 -10.21661 29.49394 1.000 87.71624 61 ALA G CA 1
ATOM 5562 C C . ALA G 1 66 ? 52.80523 -9.83062 28.83875 1.000 92.85747 61 ALA G C 1
ATOM 5563 O O . ALA G 1 66 ? 53.03918 -8.64251 28.57046 1.000 97.25319 61 ALA G O 1
ATOM 5565 N N . GLU G 1 67 ? 53.68574 -10.80911 28.61841 1.000 99.26195 62 GLU G N 1
ATOM 5566 C CA . GLU G 1 67 ? 54.98086 -10.52652 28.00602 1.000 103.21656 62 GLU G CA 1
ATOM 5567 C C . GLU G 1 67 ? 54.80880 -10.04588 26.57049 1.000 99.92928 62 GLU G C 1
ATOM 5568 O O . GLU G 1 67 ? 55.51379 -9.13470 26.11744 1.000 95.28725 62 GLU G O 1
ATOM 5574 N N . LYS G 1 68 ? 53.87013 -10.64876 25.83961 1.000 98.78672 63 LYS G N 1
ATOM 5575 C CA . LYS G 1 68 ? 53.56204 -10.18234 24.49287 1.000 96.15358 63 LYS G CA 1
ATOM 5576 C C . LYS G 1 68 ? 53.00807 -8.76432 24.52537 1.000 93.23361 63 LYS G C 1
ATOM 5577 O O . LYS G 1 68 ? 53.28412 -7.96035 23.62951 1.000 96.59883 63 LYS G O 1
ATOM 5583 N N . ALA G 1 69 ? 52.21392 -8.44431 25.54748 1.000 92.22844 64 ALA G N 1
ATOM 5584 C CA . ALA G 1 69 ? 51.71389 -7.08271 25.69617 1.000 90.42629 64 ALA G CA 1
ATOM 5585 C C . ALA G 1 69 ? 52.81968 -6.14120 26.15481 1.000 95.71043 64 ALA G C 1
ATOM 5586 O O . ALA G 1 69 ? 52.87696 -4.98479 25.72102 1.000 97.99346 64 ALA G O 1
ATOM 5588 N N . GLU G 1 70 ? 53.70765 -6.62334 27.03130 1.000 95.84237 65 GLU G N 1
ATOM 5589 C CA . GLU G 1 70 ? 54.75973 -5.77494 27.58280 1.000 100.51107 65 GLU G CA 1
ATOM 5590 C C . GLU G 1 70 ? 55.69106 -5.24076 26.50365 1.000 101.23674 65 GLU G C 1
ATOM 5591 O O . GLU G 1 70 ? 56.17724 -4.10858 26.60914 1.000 101.79941 65 GLU G O 1
ATOM 5597 N N . GLN G 1 71 ? 55.93815 -6.03117 25.45654 1.000 106.74931 66 GLN G N 1
ATOM 5598 C CA . GLN G 1 71 ? 56.87283 -5.62588 24.40977 1.000 104.79248 66 GLN G CA 1
ATOM 5599 C C . GLN G 1 71 ? 56.37367 -4.42165 23.62109 1.000 110.60281 66 GLN G C 1
ATOM 5600 O O . GLN G 1 71 ? 57.18000 -3.69762 23.02218 1.000 115.38163 66 GLN G O 1
ATOM 5606 N N . VAL G 1 72 ? 55.05913 -4.20337 23.58198 1.000 108.80964 67 VAL G N 1
ATOM 5607 C CA . VAL G 1 72 ? 54.48477 -3.08317 22.84557 1.000 106.10590 67 VAL G CA 1
ATOM 5608 C C . VAL G 1 72 ? 54.04513 -1.94984 23.77170 1.000 100.09873 67 VAL G C 1
ATOM 5609 O O . VAL G 1 72 ? 53.44491 -0.97209 23.31122 1.000 108.73084 67 VAL G O 1
ATOM 5613 N N . GLY G 1 73 ? 54.36658 -2.03679 25.05857 1.000 94.84474 68 GLY G N 1
ATOM 5614 C CA . GLY G 1 73 ? 54.15463 -0.93952 25.97861 1.000 88.82560 68 GLY G CA 1
ATOM 5615 C C . GLY G 1 73 ? 52.92363 -1.03305 26.84946 1.000 92.09188 68 GLY G C 1
ATOM 5616 O O . GLY G 1 73 ? 52.54564 -0.02810 27.46157 1.000 96.17788 68 GLY G O 1
ATOM 5617 N N . VAL G 1 74 ? 52.28849 -2.19708 26.92829 1.000 88.13167 69 VAL G N 1
ATOM 5618 C CA . VAL G 1 74 ? 51.05373 -2.37822 27.67954 1.000 80.37847 69 VAL G CA 1
ATOM 5619 C C . VAL G 1 74 ? 51.37273 -3.21652 28.91061 1.000 80.86875 69 VAL G C 1
ATOM 5620 O O . VAL G 1 74 ? 51.76017 -4.38620 28.79271 1.000 81.50856 69 VAL G O 1
ATOM 5624 N N . SER G 1 75 ? 51.19431 -2.62775 30.08795 1.000 73.45098 70 SER G N 1
ATOM 5625 C CA . SER G 1 75 ? 51.53251 -3.28839 31.33769 1.000 76.27406 70 SER G CA 1
ATOM 5626 C C . SER G 1 75 ? 50.37427 -4.16545 31.81393 1.000 73.00486 70 SER G C 1
ATOM 5627 O O . SER G 1 75 ? 49.25409 -4.09586 31.30269 1.000 67.47202 70 SER G O 1
ATOM 5630 N N . LYS G 1 76 ? 50.66914 -5.02789 32.79431 1.000 72.12337 71 LYS G N 1
ATOM 5631 C CA . LYS G 1 76 ? 49.61170 -5.83980 33.40067 1.000 69.63229 71 LYS G CA 1
ATOM 5632 C C . LYS G 1 76 ? 48.58487 -4.97037 34.10397 1.000 65.60032 71 LYS G C 1
ATOM 5633 O O . LYS G 1 76 ? 47.38498 -5.30237 34.09101 1.000 64.85100 71 LYS G O 1
ATOM 5639 N N A SER G 1 77 ? 49.00785 -3.86675 34.71274 0.250 68.02494 72 SER G N 1
ATOM 5640 N N B SER G 1 77 ? 49.00692 -3.86442 34.70882 0.250 68.01673 72 SER G N 1
ATOM 5641 N N C SER G 1 77 ? 49.00816 -3.86929 34.71625 0.500 68.03031 72 SER G N 1
ATOM 5642 C CA A SER G 1 77 ? 48.07513 -2.99635 35.42128 0.250 67.56668 72 SER G CA 1
ATOM 5643 C CA B SER G 1 77 ? 48.07421 -2.99788 35.42192 0.250 67.56255 72 SER G CA 1
ATOM 5644 C CA C SER G 1 77 ? 48.07408 -2.99745 35.42125 0.500 67.56052 72 SER G CA 1
ATOM 5645 C C A SER G 1 77 ? 47.06031 -2.37509 34.46787 0.250 66.51293 72 SER G C 1
ATOM 5646 C C B SER G 1 77 ? 47.06270 -2.36594 34.47154 0.250 66.63182 72 SER G C 1
ATOM 5647 C C C SER G 1 77 ? 47.05835 -2.38033 34.46535 0.500 66.41489 72 SER G C 1
ATOM 5648 O O A SER G 1 77 ? 45.88687 -2.21204 34.82112 0.250 65.50233 72 SER G O 1
ATOM 5649 O O B SER G 1 77 ? 45.89348 -2.18644 34.83068 0.250 65.68735 72 SER G O 1
ATOM 5650 O O C SER G 1 77 ? 45.88206 -2.22684 34.81374 0.500 65.81998 72 SER G O 1
ATOM 5657 N N . LYS G 1 78 ? 47.49194 -2.02386 33.25497 1.000 67.72993 73 LYS G N 1
ATOM 5658 C CA . LYS G 1 78 ? 46.57463 -1.42602 32.29422 1.000 66.15845 73 LYS G CA 1
ATOM 5659 C C . LYS G 1 78 ? 45.67568 -2.46389 31.63184 1.000 62.30494 73 LYS G C 1
ATOM 5660 O O . LYS G 1 78 ? 44.51772 -2.16109 31.32951 1.000 58.91402 73 LYS G O 1
ATOM 5666 N N . LEU G 1 79 ? 46.17598 -3.68459 31.41764 1.000 63.98827 74 LEU G N 1
ATOM 5667 C CA . LEU G 1 79 ? 45.31944 -4.76251 30.93457 1.000 59.74978 74 LEU G CA 1
ATOM 5668 C C . LEU G 1 79 ? 44.17994 -5.01143 31.90324 1.000 61.30051 74 LEU G C 1
ATOM 5669 O O . LEU G 1 79 ? 43.02917 -5.20035 31.49069 1.000 54.80433 74 LEU G O 1
ATOM 5674 N N . ARG G 1 80 ? 44.49693 -5.02010 33.20060 1.000 58.68643 75 ARG G N 1
ATOM 5675 C CA . ARG G 1 80 ? 43.49280 -5.17576 34.24076 1.000 58.80846 75 ARG G CA 1
ATOM 5676 C C . ARG G 1 80 ? 42.51335 -4.01121 34.21670 1.000 55.10254 75 ARG G C 1
ATOM 5677 O O . ARG G 1 80 ? 41.29630 -4.20476 34.30177 1.000 52.63325 75 ARG G O 1
ATOM 5685 N N . GLU G 1 81 ? 43.03640 -2.79246 34.09629 1.000 57.58186 76 GLU G N 1
ATOM 5686 C CA . GLU G 1 81 ? 42.19774 -1.60166 34.01844 1.000 58.56491 76 GLU G CA 1
ATOM 5687 C C . GLU G 1 81 ? 41.25363 -1.66653 32.82044 1.000 54.08415 76 GLU G C 1
ATOM 5688 O O . GLU G 1 81 ? 40.07538 -1.30715 32.92499 1.000 54.28237 76 GLU G O 1
ATOM 5694 N N . ALA G 1 82 ? 41.75199 -2.13691 31.67518 1.000 54.91422 77 ALA G N 1
ATOM 5695 C CA . ALA G 1 82 ? 40.91836 -2.23400 30.47896 1.000 55.98835 77 ALA G CA 1
ATOM 5696 C C . ALA G 1 82 ? 39.80546 -3.26417 30.65208 1.000 49.01792 77 ALA G C 1
ATOM 5697 O O . ALA G 1 82 ? 38.66891 -3.03243 30.22509 1.000 46.79864 77 ALA G O 1
ATOM 5699 N N . VAL G 1 83 ? 40.11203 -4.41047 31.26541 1.000 50.33513 78 VAL G N 1
ATOM 5700 C CA . VAL G 1 83 ? 39.09034 -5.43616 31.48245 1.000 49.40340 78 VAL G CA 1
ATOM 5701 C C . VAL G 1 83 ? 38.01356 -4.93124 32.42493 1.000 49.24152 78 VAL G C 1
ATOM 5702 O O . VAL G 1 83 ? 36.81985 -5.18748 32.22228 1.000 53.05566 78 VAL G O 1
ATOM 5706 N N . VAL G 1 84 ? 38.41377 -4.22795 33.48336 1.000 48.31489 79 VAL G N 1
ATOM 5707 C CA . VAL G 1 84 ? 37.42944 -3.65674 34.39422 1.000 48.92577 79 VAL G CA 1
ATOM 5708 C C . VAL G 1 84 ? 36.51528 -2.69742 33.64095 1.000 51.29975 79 VAL G C 1
ATOM 5709 O O . VAL G 1 84 ? 35.28622 -2.76321 33.75535 1.000 49.38351 79 VAL G O 1
ATOM 5713 N N . LEU G 1 85 ? 37.09981 -1.81345 32.82978 1.000 46.45141 80 LEU G N 1
ATOM 5714 C CA . LEU G 1 85 ? 36.28605 -0.88271 32.05274 1.000 49.08907 80 LEU G CA 1
ATOM 5715 C C . LEU G 1 85 ? 35.35603 -1.62675 31.09949 1.000 47.32966 80 LEU G C 1
ATOM 5716 O O . LEU G 1 85 ? 34.15075 -1.35012 31.04235 1.000 45.35305 80 LEU G O 1
ATOM 5721 N N . PHE G 1 86 ? 35.89731 -2.59967 30.36250 1.000 45.39022 81 PHE G N 1
ATOM 5722 C CA . PHE G 1 86 ? 35.09650 -3.33281 29.38613 1.000 49.94050 81 PHE G CA 1
ATOM 5723 C C . PHE G 1 86 ? 33.90733 -4.02104 30.04673 1.000 47.50847 81 PHE G C 1
ATOM 5724 O O . PHE G 1 86 ? 32.78135 -3.93522 29.54434 1.000 44.53754 81 PHE G O 1
ATOM 5732 N N . THR G 1 87 ? 34.12212 -4.67941 31.19422 1.000 48.55326 82 THR G N 1
ATOM 5733 C CA . THR G 1 87 ? 33.05983 -5.45962 31.82161 1.000 45.98283 82 THR G CA 1
ATOM 5734 C C . THR G 1 87 ? 32.16470 -4.63534 32.74234 1.000 46.88956 82 THR G C 1
ATOM 5735 O O . THR G 1 87 ? 31.15124 -5.16019 33.21485 1.000 48.67300 82 THR G O 1
ATOM 5739 N N . ARG G 1 88 ? 32.47086 -3.35508 32.95630 1.000 44.34227 83 ARG G N 1
ATOM 5740 C CA . ARG G 1 88 ? 31.56541 -2.45307 33.65939 1.000 47.93293 83 ARG G CA 1
ATOM 5741 C C . ARG G 1 88 ? 30.58023 -1.74988 32.73696 1.000 47.34903 83 ARG G C 1
ATOM 5742 O O . ARG G 1 88 ? 29.62523 -1.13237 33.22849 1.000 45.02085 83 ARG G O 1
ATOM 5750 N N . ARG G 1 89 ? 30.78859 -1.80416 31.42364 1.000 48.65918 84 ARG G N 1
ATOM 5751 C CA . ARG G 1 89 ? 29.83718 -1.18456 30.51204 1.000 40.88980 84 ARG G CA 1
ATOM 5752 C C . ARG G 1 89 ? 28.46862 -1.83199 30.66732 1.000 43.21234 84 ARG G C 1
ATOM 5753 O O . ARG G 1 89 ? 28.35803 -3.03756 30.90727 1.000 43.61422 84 ARG G O 1
ATOM 5761 N N . LEU G 1 90 ? 27.41777 -1.01953 30.54560 1.000 41.88785 85 LEU G N 1
ATOM 5762 C CA . LEU G 1 90 ? 26.06547 -1.54746 30.70425 1.000 42.72237 85 LEU G CA 1
ATOM 5763 C C . LEU G 1 90 ? 25.75408 -2.61701 29.65526 1.000 46.13998 85 LEU G C 1
ATOM 5764 O O . LEU G 1 90 ? 24.99218 -3.55259 29.92582 1.000 47.07755 85 LEU G O 1
ATOM 5769 N N . ASP G 1 91 ? 26.29338 -2.48256 28.44315 1.000 44.19849 86 ASP G N 1
ATOM 5770 C CA . ASP G 1 91 ? 26.00608 -3.49698 27.42961 1.000 48.83472 86 ASP G CA 1
ATOM 5771 C C . ASP G 1 91 ? 26.64403 -4.83430 27.79070 1.000 44.32298 86 ASP G C 1
ATOM 5772 O O . ASP G 1 91 ? 26.10006 -5.88998 27.45194 1.000 45.52647 86 ASP G O 1
ATOM 5777 N N . TYR G 1 92 ? 27.77769 -4.82094 28.49290 1.000 41.78068 87 TYR G N 1
ATOM 5778 C CA . TYR G 1 92 ? 28.32138 -6.08392 28.97495 1.000 47.68762 87 TYR G CA 1
ATOM 5779 C C . TYR G 1 92 ? 27.45740 -6.65382 30.09189 1.000 45.99745 87 TYR G C 1
ATOM 5780 O O . TYR G 1 92 ? 27.11381 -7.84327 30.07428 1.000 48.01191 87 TYR G O 1
ATOM 5789 N N . LEU G 1 93 ? 27.07807 -5.81693 31.06550 1.000 45.40291 88 LEU G N 1
ATOM 5790 C CA . LEU G 1 93 ? 26.22275 -6.29565 32.15306 1.000 46.04392 88 LEU G CA 1
ATOM 5791 C C . LEU G 1 93 ? 24.91036 -6.85815 31.61233 1.000 48.30978 88 LEU G C 1
ATOM 5792 O O . LEU G 1 93 ? 24.40054 -7.86351 32.12076 1.000 49.62989 88 LEU G O 1
ATOM 5797 N N . ALA G 1 94 ? 24.37181 -6.24766 30.54952 1.000 50.64219 89 ALA G N 1
ATOM 5798 C CA . ALA G 1 94 ? 23.11080 -6.70813 29.97260 1.000 49.56457 89 ALA G CA 1
ATOM 5799 C C . ALA G 1 94 ? 23.22529 -8.06431 29.28528 1.000 46.67629 89 ALA G C 1
ATOM 5800 O O . ALA G 1 94 ? 22.20692 -8.74402 29.12287 1.000 52.75908 89 ALA G O 1
ATOM 5802 N N . CYS G 1 95 ? 24.42127 -8.46253 28.84782 1.000 46.86838 90 CYS G N 1
ATOM 5803 C CA . CYS G 1 95 ? 24.55169 -9.75790 28.19136 1.000 52.31280 90 CYS G CA 1
ATOM 5804 C C . CYS G 1 95 ? 24.69552 -10.89983 29.18246 1.000 53.85066 90 CYS G C 1
ATOM 5805 O O . CYS G 1 95 ? 24.63968 -12.06146 28.76602 1.000 54.34028 90 CYS G O 1
ATOM 5808 N N . LEU G 1 96 ? 24.84080 -10.59260 30.47448 1.000 48.62255 91 LEU G N 1
ATOM 5809 C CA . LEU G 1 96 ? 24.95433 -11.59579 31.53266 1.000 56.06932 91 LEU G CA 1
ATOM 5810 C C . LEU G 1 96 ? 23.54832 -12.02765 31.95263 1.000 57.03092 91 LEU G C 1
ATOM 5811 O O . LEU G 1 96 ? 23.06631 -11.75473 33.05321 1.000 61.35428 91 LEU G O 1
ATOM 5816 N N . LYS G 1 97 ? 22.87748 -12.71047 31.03661 1.000 58.43675 92 LYS G N 1
ATOM 5817 C CA . LYS G 1 97 ? 21.56773 -13.27661 31.31597 1.000 61.77466 92 LYS G CA 1
ATOM 5818 C C . LYS G 1 97 ? 21.69125 -14.75885 31.63234 1.000 64.88077 92 LYS G C 1
ATOM 5819 O O . LYS G 1 97 ? 22.62754 -15.43053 31.18879 1.000 61.81559 92 LYS G O 1
ATOM 5825 N N . ALA G 1 98 ? 20.74377 -15.25126 32.43359 1.000 66.00021 93 ALA G N 1
ATOM 5826 C CA . ALA G 1 98 ? 20.78760 -16.62487 32.90917 1.000 71.16948 93 ALA G CA 1
ATOM 5827 C C . ALA G 1 98 ? 20.90180 -17.59399 31.74309 1.000 77.44276 93 ALA G C 1
ATOM 5828 O O . ALA G 1 98 ? 20.18696 -17.46747 30.74786 1.000 81.92613 93 ALA G O 1
ATOM 5830 N N . ARG G 1 99 ? 21.83857 -18.53445 31.86297 1.000 74.49117 94 ARG G N 1
ATOM 5831 C CA . ARG G 1 99 ? 22.10668 -19.62334 30.92455 1.000 79.80788 94 ARG G CA 1
ATOM 5832 C C . ARG G 1 99 ? 22.77481 -19.15954 29.63394 1.000 76.37794 94 ARG G C 1
ATOM 5833 O O . ARG G 1 99 ? 22.99233 -19.98288 28.73020 1.000 74.61001 94 ARG G O 1
ATOM 5841 N N . GLU G 1 100 ? 23.15930 -17.88986 29.52665 1.000 73.04399 95 GLU G N 1
ATOM 5842 C CA . GLU G 1 100 ? 24.02605 -17.50042 28.42321 1.000 73.25639 95 GLU G CA 1
ATOM 5843 C C . GLU G 1 100 ? 25.40771 -18.12347 28.59340 1.000 72.62884 95 GLU G C 1
ATOM 5844 O O . GLU G 1 100 ? 25.88363 -18.34033 29.71085 1.000 72.27041 95 GLU G O 1
ATOM 5850 N N . VAL G 1 101 ? 26.06211 -18.38436 27.46618 1.000 73.12561 96 VAL G N 1
ATOM 5851 C CA . VAL G 1 101 ? 27.36034 -19.05128 27.46466 1.000 72.14949 96 VAL G CA 1
ATOM 5852 C C . VAL G 1 101 ? 28.45964 -18.03239 27.74335 1.000 65.32322 96 VAL G C 1
ATOM 5853 O O . VAL G 1 101 ? 28.50618 -16.96531 27.12058 1.000 60.89105 96 VAL G O 1
ATOM 5857 N N . ARG G 1 102 ? 29.36964 -18.37365 28.65818 1.000 62.01841 97 ARG G N 1
ATOM 5858 C CA . ARG G 1 102 ? 30.60897 -17.62681 28.83289 1.000 59.88645 97 ARG G CA 1
ATOM 5859 C C . ARG G 1 102 ? 31.67841 -18.20958 27.91874 1.000 64.79692 97 ARG G C 1
ATOM 5860 O O . ARG G 1 102 ? 31.79671 -19.43192 27.78528 1.000 67.94099 97 ARG G O 1
ATOM 5868 N N . ILE G 1 103 ? 32.45255 -17.33131 27.28769 1.000 53.60691 98 ILE G N 1
ATOM 5869 C CA . ILE G 1 103 ? 33.48049 -17.74505 26.33956 1.000 60.74166 98 ILE G CA 1
ATOM 5870 C C . ILE G 1 103 ? 34.86072 -17.43148 26.90581 1.000 60.46172 98 ILE G C 1
ATOM 5871 O O . ILE G 1 103 ? 35.03050 -16.55165 27.75650 1.000 53.54819 98 ILE G O 1
ATOM 5876 N N . ASP G 1 104 ? 35.86663 -18.15417 26.40548 1.000 62.24467 99 ASP G N 1
ATOM 5877 C CA . ASP G 1 104 ? 37.25483 -17.82700 26.70173 1.000 60.19670 99 ASP G CA 1
ATOM 5878 C C . ASP G 1 104 ? 37.74717 -16.79089 25.68610 1.000 62.78799 99 ASP G C 1
ATOM 5879 O O . ASP G 1 104 ? 36.96625 -16.23315 24.90959 1.000 60.78567 99 ASP G O 1
ATOM 5884 N N . LEU G 1 105 ? 39.05593 -16.52170 25.67667 1.000 64.87985 100 LEU G N 1
ATOM 5885 C CA . LEU G 1 105 ? 39.59416 -15.49519 24.78522 1.000 64.02562 100 LEU G CA 1
ATOM 5886 C C . LEU G 1 105 ? 39.39938 -15.82798 23.31239 1.000 68.84137 100 LEU G C 1
ATOM 5887 O O . LEU G 1 105 ? 39.47700 -14.92374 22.47032 1.000 67.24919 100 LEU G O 1
ATOM 5892 N N . HIS G 1 106 ? 39.12359 -17.08881 22.97623 1.000 67.19871 101 HIS G N 1
ATOM 5893 C CA . HIS G 1 106 ? 39.01703 -17.49983 21.58138 1.000 70.83425 101 HIS G CA 1
ATOM 5894 C C . HIS G 1 106 ? 37.58387 -17.83794 21.17961 1.000 70.46245 101 HIS G C 1
ATOM 5895 O O . HIS G 1 106 ? 37.36068 -18.41342 20.10998 1.000 68.87174 101 HIS G O 1
ATOM 5902 N N . GLY G 1 107 ? 36.60350 -17.44227 21.98520 1.000 68.40250 102 GLY G N 1
ATOM 5903 C CA . GLY G 1 107 ? 35.21818 -17.70246 21.65539 1.000 69.34211 102 GLY G CA 1
ATOM 5904 C C . GLY G 1 107 ? 34.75176 -19.10970 21.94519 1.000 70.32772 102 GLY G C 1
ATOM 5905 O O . GLY G 1 107 ? 33.63523 -19.46857 21.55496 1.000 74.51212 102 GLY G O 1
ATOM 5906 N N . ASN G 1 108 ? 35.56602 -19.91836 22.61538 1.000 70.30031 103 ASN G N 1
ATOM 5907 C CA . ASN G 1 108 ? 35.13802 -21.26561 22.96349 1.000 74.68318 103 ASN G CA 1
ATOM 5908 C C . ASN G 1 108 ? 34.19038 -21.22245 24.16016 1.000 74.60915 103 ASN G C 1
ATOM 5909 O O . ASN G 1 108 ? 34.41782 -20.46343 25.10453 1.000 74.59806 103 ASN G O 1
ATOM 5914 N N . PRO G 1 109 ? 33.12442 -22.02003 24.14415 1.000 79.12933 104 PRO G N 1
ATOM 5915 C CA . PRO G 1 109 ? 32.20666 -22.05880 25.29287 1.000 78.81726 104 PRO G CA 1
ATOM 5916 C C . PRO G 1 109 ? 32.84365 -22.78782 26.46811 1.000 77.41621 104 PRO G C 1
ATOM 5917 O O . PRO G 1 109 ? 33.37282 -23.89019 26.31388 1.000 78.78352 104 PRO G O 1
ATOM 5921 N N . VAL G 1 110 ? 32.80234 -22.16576 27.64759 1.000 78.67819 105 VAL G N 1
ATOM 5922 C CA . VAL G 1 110 ? 33.42622 -22.78366 28.81501 1.000 77.73686 105 VAL G CA 1
ATOM 5923 C C . VAL G 1 110 ? 32.44901 -22.95854 29.97338 1.000 78.36243 105 VAL G C 1
ATOM 5924 O O . VAL G 1 110 ? 32.62573 -23.85716 30.80318 1.000 75.21970 105 VAL G O 1
ATOM 5928 N N . ALA G 1 111 ? 31.41516 -22.12604 30.04532 1.000 77.47044 106 ALA G N 1
ATOM 5929 C CA . ALA G 1 111 ? 30.48379 -22.19445 31.16973 1.000 78.56199 106 ALA G CA 1
ATOM 5930 C C . ALA G 1 111 ? 29.22808 -21.40413 30.81970 1.000 75.98976 106 ALA G C 1
ATOM 5931 O O . ALA G 1 111 ? 29.13691 -20.77710 29.75961 1.000 78.72747 106 ALA G O 1
ATOM 5933 N N . GLU G 1 112 ? 28.25890 -21.43175 31.73306 1.000 70.60406 107 GLU G N 1
ATOM 5934 C CA . GLU G 1 112 ? 27.02556 -20.67644 31.58936 1.000 73.51032 107 GLU G CA 1
ATOM 5935 C C . GLU G 1 112 ? 26.85968 -19.70704 32.74953 1.000 71.42380 107 GLU G C 1
ATOM 5936 O O . GLU G 1 112 ? 27.25417 -19.99451 33.88572 1.000 70.77990 107 GLU G O 1
ATOM 5942 N N . VAL G 1 113 ? 26.26657 -18.55395 32.44508 1.000 65.31162 108 VAL G N 1
ATOM 5943 C CA . VAL G 1 113 ? 25.93037 -17.58044 33.47400 1.000 63.80857 108 VAL G CA 1
ATOM 5944 C C . VAL G 1 113 ? 24.85442 -18.17642 34.36890 1.000 67.19254 108 VAL G C 1
ATOM 5945 O O . VAL G 1 113 ? 23.84482 -18.70322 33.88447 1.000 64.79647 108 VAL G O 1
ATOM 5949 N N . THR G 1 114 ? 25.06314 -18.10484 35.67695 1.000 66.65342 109 THR G N 1
ATOM 5950 C CA . THR G 1 114 ? 24.06906 -18.62659 36.59952 1.000 69.34627 109 THR G CA 1
ATOM 5951 C C . THR G 1 114 ? 22.99841 -17.57619 36.86600 1.000 70.19315 109 THR G C 1
ATOM 5952 O O . THR G 1 114 ? 23.16680 -16.38895 36.57479 1.000 64.47063 109 THR G O 1
ATOM 5956 N N . GLU G 1 115 ? 21.88646 -18.03060 37.44188 1.000 72.71045 110 GLU G N 1
ATOM 5957 C CA . GLU G 1 115 ? 20.80740 -17.10865 37.77907 1.000 78.92731 110 GLU G CA 1
ATOM 5958 C C . GLU G 1 115 ? 21.27150 -16.07520 38.80124 1.000 80.18414 110 GLU G C 1
ATOM 5959 O O . GLU G 1 115 ? 20.83226 -14.91886 38.76571 1.000 80.78623 110 GLU G O 1
ATOM 5965 N N . GLU G 1 116 ? 22.14582 -16.47624 39.73463 1.000 74.48223 111 GLU G N 1
ATOM 5966 C CA . GLU G 1 116 ? 22.63962 -15.52374 40.72294 1.000 74.33717 111 GLU G CA 1
ATOM 5967 C C . GLU G 1 116 ? 23.44765 -14.42910 40.04525 1.000 69.14467 111 GLU G C 1
ATOM 5968 O O . GLU G 1 116 ? 23.30056 -13.24391 40.36604 1.000 69.08452 111 GLU G O 1
ATOM 5974 N N . GLU G 1 117 ? 24.29620 -14.81895 39.08831 1.000 65.24769 112 GLU G N 1
ATOM 5975 C CA . GLU G 1 117 ? 25.09807 -13.86724 38.33057 1.000 60.61188 112 GLU G CA 1
ATOM 5976 C C . GLU G 1 117 ? 24.22401 -12.95396 37.48774 1.000 61.94070 112 GLU G C 1
ATOM 5977 O O . GLU G 1 117 ? 24.53422 -11.76702 37.32282 1.000 57.20809 112 GLU G O 1
ATOM 5983 N N . ALA G 1 118 ? 23.14792 -13.49772 36.91558 1.000 60.91242 113 ALA G N 1
ATOM 5984 C CA . ALA G 1 118 ? 22.23637 -12.67375 36.12879 1.000 63.69099 113 ALA G CA 1
ATOM 5985 C C . ALA G 1 118 ? 21.56889 -11.61927 37.00137 1.000 64.47011 113 ALA G C 1
ATOM 5986 O O . ALA G 1 118 ? 21.39057 -10.47078 36.58211 1.000 65.27994 113 ALA G O 1
ATOM 5988 N N . GLU G 1 119 ? 21.18717 -11.99838 38.21699 1.000 67.15986 114 GLU G N 1
ATOM 5989 C CA . GLU G 1 119 ? 20.54841 -11.06390 39.13645 1.000 70.64143 114 GLU G CA 1
ATOM 5990 C C . GLU G 1 119 ? 21.51555 -9.96688 39.56924 1.000 68.51432 114 GLU G C 1
ATOM 5991 O O . GLU G 1 119 ? 21.16088 -8.78220 39.55243 1.000 68.76218 114 GLU G O 1
ATOM 5997 N N . ASN G 1 120 ? 22.74116 -10.34623 39.95550 1.000 67.32397 115 ASN G N 1
ATOM 5998 C CA . ASN G 1 120 ? 23.77477 -9.36573 40.28316 1.000 65.40518 115 ASN G CA 1
ATOM 5999 C C . ASN G 1 120 ? 23.97925 -8.36569 39.15055 1.000 61.43171 115 ASN G C 1
ATOM 6000 O O . ASN G 1 120 ? 24.08264 -7.15585 39.38927 1.000 61.88185 115 ASN G O 1
ATOM 6005 N N . ALA G 1 121 ? 24.05992 -8.85717 37.91223 1.000 57.91523 116 ALA G N 1
ATOM 6006 C CA . ALA G 1 121 ? 24.27682 -7.97302 36.77070 1.000 54.73463 116 ALA G CA 1
ATOM 6007 C C . ALA G 1 121 ? 23.13226 -6.97706 36.62352 1.000 56.93483 116 ALA G C 1
ATOM 6008 O O . ALA G 1 121 ? 23.35996 -5.77759 36.42025 1.000 55.59057 116 ALA G O 1
ATOM 6010 N N . SER G 1 122 ? 21.88926 -7.46359 36.71964 1.000 58.52880 117 SER G N 1
ATOM 6011 C CA . SER G 1 122 ? 20.72772 -6.58295 36.63637 1.000 61.16007 117 SER G CA 1
ATOM 6012 C C . SER G 1 122 ? 20.73989 -5.54794 37.75066 1.000 67.59434 117 SER G C 1
ATOM 6013 O O . SER G 1 122 ? 20.44467 -4.36988 37.51812 1.000 65.07658 117 SER G O 1
ATOM 6016 N N . MET G 1 123 ? 21.06380 -5.97655 38.97109 1.000 66.74173 118 MET G N 1
ATOM 6017 C CA . MET G 1 123 ? 21.15685 -5.04708 40.08851 1.000 70.30582 118 MET G CA 1
ATOM 6018 C C . MET G 1 123 ? 22.22203 -3.98448 39.84856 1.000 68.39040 118 MET G C 1
ATOM 6019 O O . MET G 1 123 ? 22.03011 -2.81687 40.21084 1.000 70.05304 118 MET G O 1
ATOM 6024 N N . LYS G 1 124 ? 23.35242 -4.36349 39.23940 1.000 63.44968 119 LYS G N 1
ATOM 6025 C CA . LYS G 1 124 ? 24.39111 -3.37345 38.96617 1.000 62.70042 119 LYS G CA 1
ATOM 6026 C C . LYS G 1 124 ? 23.90092 -2.32467 37.98267 1.000 66.23205 119 LYS G C 1
ATOM 6027 O O . LYS G 1 124 ? 24.16409 -1.13021 38.16046 1.000 65.15489 119 LYS G O 1
ATOM 6033 N N . ILE G 1 125 ? 23.16355 -2.74866 36.95394 1.000 62.23749 120 ILE G N 1
ATOM 6034 C CA . ILE G 1 125 ? 22.62214 -1.79672 35.99338 1.000 65.26671 120 ILE G CA 1
ATOM 6035 C C . ILE G 1 125 ? 21.68797 -0.81942 36.69793 1.000 63.67692 120 ILE G C 1
ATOM 6036 O O . ILE G 1 125 ? 21.73663 0.39333 36.45965 1.000 67.81539 120 ILE G O 1
ATOM 6041 N N . LYS G 1 126 ? 20.81773 -1.33187 37.57451 1.000 66.15544 121 LYS G N 1
ATOM 6042 C CA . LYS G 1 126 ? 19.85735 -0.45976 38.24926 1.000 75.50012 121 LYS G CA 1
ATOM 6043 C C . LYS G 1 126 ? 20.54958 0.57683 39.13004 1.000 79.32668 121 LYS G C 1
ATOM 6044 O O . LYS G 1 126 ? 20.11027 1.73110 39.19712 1.000 82.89314 121 LYS G O 1
ATOM 6050 N N . LYS G 1 127 ? 21.63425 0.19121 39.81157 1.000 74.61242 122 LYS G N 1
ATOM 6051 C CA . LYS G 1 127 ? 22.34112 1.15572 40.65082 1.000 85.39734 122 LYS G CA 1
ATOM 6052 C C . LYS G 1 127 ? 23.11684 2.16721 39.81888 1.000 83.34695 122 LYS G C 1
ATOM 6053 O O . LYS G 1 127 ? 23.31969 3.30466 40.25907 1.000 86.34222 122 LYS G O 1
ATOM 6059 N N . ARG G 1 128 ? 23.55535 1.77785 38.62130 1.000 81.98148 123 ARG G N 1
ATOM 6060 C CA . ARG G 1 128 ? 24.21607 2.72778 37.73556 1.000 77.90706 123 ARG G CA 1
ATOM 6061 C C . ARG G 1 128 ? 23.24540 3.78535 37.22270 1.000 81.11970 123 ARG G C 1
ATOM 6062 O O . ARG G 1 128 ? 23.64639 4.93224 36.99553 1.000 89.02411 123 ARG G O 1
ATOM 6070 N N . VAL G 1 129 ? 21.97018 3.42724 37.04595 1.000 72.08626 124 VAL G N 1
ATOM 6071 C CA . VAL G 1 129 ? 20.97707 4.35451 36.51000 1.000 83.66942 124 VAL G CA 1
ATOM 6072 C C . VAL G 1 129 ? 20.08180 4.96431 37.59007 1.000 92.62741 124 VAL G C 1
ATOM 6073 O O . VAL G 1 129 ? 19.27413 5.85401 37.27806 1.000 91.67117 124 VAL G O 1
ATOM 6077 N N . GLU G 1 130 ? 20.20517 4.53628 38.84405 1.000 94.34036 125 GLU G N 1
ATOM 6078 C CA . GLU G 1 130 ? 19.35871 5.09372 39.89861 1.000 105.03565 125 GLU G CA 1
ATOM 6079 C C . GLU G 1 130 ? 19.88637 6.44904 40.36968 1.000 108.09103 125 GLU G C 1
ATOM 6080 O O . GLU G 1 130 ? 20.85797 6.97622 39.82429 1.000 98.74276 125 GLU G O 1
ATOM 6086 N N . LYS H 1 27 ? 46.13523 29.16291 69.76033 1.000 124.32192 22 LYS H N 1
ATOM 6087 C CA . LYS H 1 27 ? 44.95682 29.77275 69.15505 1.000 122.96049 22 LYS H CA 1
ATOM 6088 C C . LYS H 1 27 ? 44.98119 29.64831 67.63483 1.000 122.91800 22 LYS H C 1
ATOM 6089 O O . LYS H 1 27 ? 44.20581 28.88392 67.05929 1.000 122.44562 22 LYS H O 1
ATOM 6095 N N . ARG H 1 28 ? 45.86656 30.40416 66.98070 1.000 123.63040 23 ARG H N 1
ATOM 6096 C CA . ARG H 1 28 ? 45.99214 30.30043 65.53137 1.000 124.16932 23 ARG H CA 1
ATOM 6097 C C . ARG H 1 28 ? 46.84332 29.11397 65.10046 1.000 118.86121 23 ARG H C 1
ATOM 6098 O O . ARG H 1 28 ? 46.79345 28.72894 63.92760 1.000 117.51801 23 ARG H O 1
ATOM 6106 N N . ALA H 1 29 ? 47.62085 28.52850 66.01439 1.000 118.60519 24 ALA H N 1
ATOM 6107 C CA . ALA H 1 29 ? 48.29534 27.27168 65.71434 1.000 120.65317 24 ALA H CA 1
ATOM 6108 C C . ALA H 1 29 ? 47.32472 26.09695 65.70151 1.000 113.31710 24 ALA H C 1
ATOM 6109 O O . ALA H 1 29 ? 47.63740 25.05526 65.11465 1.000 107.30513 24 ALA H O 1
ATOM 6111 N N . ARG H 1 30 ? 46.15938 26.24646 66.33635 1.000 115.36666 25 ARG H N 1
ATOM 6112 C CA . ARG H 1 30 ? 45.08246 25.26495 66.28986 1.000 110.08398 25 ARG H CA 1
ATOM 6113 C C . ARG H 1 30 ? 44.20434 25.44679 65.05705 1.000 109.48208 25 ARG H C 1
ATOM 6114 O O . ARG H 1 30 ? 43.72442 24.46055 64.48584 1.000 104.15505 25 ARG H O 1
ATOM 6122 N N . SER H 1 31 ? 43.97961 26.69813 64.64474 1.000 107.54851 26 SER H N 1
ATOM 6123 C CA . SER H 1 31 ? 43.29757 26.95806 63.38132 1.000 101.38166 26 SER H CA 1
ATOM 6124 C C . SER H 1 31 ? 44.12499 26.46455 62.19874 1.000 102.23983 26 SER H C 1
ATOM 6125 O O . SER H 1 31 ? 43.57664 25.91199 61.23768 1.000 95.75848 26 SER H O 1
ATOM 6128 N N . ASP H 1 32 ? 45.44770 26.64974 62.25292 1.000 102.23858 27 ASP H N 1
ATOM 6129 C CA . ASP H 1 32 ? 46.30930 26.13677 61.19143 1.000 100.10956 27 ASP H CA 1
ATOM 6130 C C . ASP H 1 32 ? 46.34283 24.61461 61.19266 1.000 94.00043 27 ASP H C 1
ATOM 6131 O O . ASP H 1 32 ? 46.42180 23.99214 60.12846 1.000 87.61109 27 ASP H O 1
ATOM 6136 N N . ALA H 1 33 ? 46.29953 23.99783 62.37742 1.000 93.23687 28 ALA H N 1
ATOM 6137 C CA . ALA H 1 33 ? 46.19333 22.54456 62.44495 1.000 94.27093 28 ALA H CA 1
ATOM 6138 C C . ALA H 1 33 ? 44.91231 22.06820 61.77322 1.000 88.14628 28 ALA H C 1
ATOM 6139 O O . ALA H 1 33 ? 44.89327 21.01818 61.11872 1.000 83.34647 28 ALA H O 1
ATOM 6141 N N . LEU H 1 34 ? 43.82237 22.81590 61.95545 1.000 88.48378 29 LEU H N 1
ATOM 6142 C CA . LEU H 1 34 ? 42.56619 22.47970 61.29859 1.000 85.18774 29 LEU H CA 1
ATOM 6143 C C . LEU H 1 34 ? 42.66375 22.68514 59.79041 1.000 84.95982 29 LEU H C 1
ATOM 6144 O O . LEU H 1 34 ? 42.13852 21.87734 59.01526 1.000 81.02996 29 LEU H O 1
ATOM 6149 N N . LEU H 1 35 ? 43.34333 23.75202 59.35469 1.000 81.81903 30 LEU H N 1
ATOM 6150 C CA . LEU H 1 35 ? 43.53544 23.97313 57.92203 1.000 87.56967 30 LEU H CA 1
ATOM 6151 C C . LEU H 1 35 ? 44.37169 22.86682 57.29173 1.000 86.33153 30 LEU H C 1
ATOM 6152 O O . LEU H 1 35 ? 44.10132 22.44322 56.16231 1.000 82.00879 30 LEU H O 1
ATOM 6157 N N . TRP H 1 36 ? 45.40811 22.40428 57.99424 1.000 86.94035 31 TRP H N 1
ATOM 6158 C CA . TRP H 1 36 ? 46.20776 21.29641 57.48274 1.000 81.98634 31 TRP H CA 1
ATOM 6159 C C . TRP H 1 36 ? 45.37572 20.02554 57.35009 1.000 78.25941 31 TRP H C 1
ATOM 6160 O O . TRP H 1 36 ? 45.51144 19.28863 56.36655 1.000 73.47465 31 TRP H O 1
ATOM 6171 N N . LEU H 1 37 ? 44.52178 19.74400 58.34153 1.000 76.60844 32 LEU H N 1
ATOM 6172 C CA . LEU H 1 37 ? 43.64267 18.57911 58.27484 1.000 70.12255 32 LEU H CA 1
ATOM 6173 C C . LEU H 1 37 ? 42.61446 18.71819 57.15588 1.000 69.58385 32 LEU H C 1
ATOM 6174 O O . LEU H 1 37 ? 42.34075 17.75323 56.43187 1.000 66.47444 32 LEU H O 1
ATOM 6179 N N . ALA H 1 38 ? 42.01362 19.90206 57.01951 1.000 71.76738 33 ALA H N 1
ATOM 6180 C CA . ALA H 1 38 ? 41.03064 20.11930 55.96270 1.000 70.22761 33 ALA H CA 1
ATOM 6181 C C . ALA H 1 38 ? 41.66648 20.02838 54.57823 1.000 73.35356 33 ALA H C 1
ATOM 6182 O O . ALA H 1 38 ? 41.03862 19.54300 53.62964 1.000 73.92196 33 ALA H O 1
ATOM 6184 N N . ALA H 1 39 ? 42.90854 20.49570 54.43799 1.000 71.21986 34 ALA H N 1
ATOM 6185 C CA . ALA H 1 39 ? 43.55959 20.47921 53.13128 1.000 69.34660 34 ALA H CA 1
ATOM 6186 C C . ALA H 1 39 ? 44.04693 19.08410 52.76046 1.000 74.77391 34 ALA H C 1
ATOM 6187 O O . ALA H 1 39 ? 44.02090 18.70847 51.58188 1.000 81.12402 34 ALA H O 1
ATOM 6189 N N . ASN H 1 40 ? 44.50347 18.30923 53.74563 1.000 68.46557 35 ASN H N 1
ATOM 6190 C CA . ASN H 1 40 ? 45.09599 17.00693 53.47292 1.000 68.20861 35 ASN H CA 1
ATOM 6191 C C . ASN H 1 40 ? 44.09774 15.86500 53.54440 1.000 65.46101 35 ASN H C 1
ATOM 6192 O O . ASN H 1 40 ? 44.29879 14.84413 52.87892 1.000 66.06329 35 ASN H O 1
ATOM 6197 N N . PHE H 1 41 ? 43.03572 15.99871 54.33474 1.000 61.95295 36 PHE H N 1
ATOM 6198 C CA . PHE H 1 41 ? 42.00355 14.96945 54.44696 1.000 57.39068 36 PHE H CA 1
ATOM 6199 C C . PHE H 1 41 ? 40.63533 15.62184 54.32300 1.000 57.95539 36 PHE H C 1
ATOM 6200 O O . PHE H 1 41 ? 39.84472 15.62044 55.27439 1.000 56.36239 36 PHE H O 1
ATOM 6208 N N . PRO H 1 42 ? 40.31129 16.16505 53.14326 1.000 56.18532 37 PRO H N 1
ATOM 6209 C CA . PRO H 1 42 ? 39.04468 16.90237 52.99998 1.000 56.38232 37 PRO H CA 1
ATOM 6210 C C . PRO H 1 42 ? 37.79859 16.04121 53.17581 1.000 49.58495 37 PRO H C 1
ATOM 6211 O O . PRO H 1 42 ? 36.76735 16.56721 53.61113 1.000 53.28272 37 PRO H O 1
ATOM 6215 N N . GLU H 1 43 ? 37.85527 14.73904 52.86185 1.000 45.87657 38 GLU H N 1
ATOM 6216 C CA . GLU H 1 43 ? 36.69556 13.87653 53.09223 1.000 44.20252 38 GLU H CA 1
ATOM 6217 C C . GLU H 1 43 ? 36.25074 13.93170 54.54859 1.000 51.64217 38 GLU H C 1
ATOM 6218 O O . GLU H 1 43 ? 35.04836 13.91646 54.84795 1.000 45.07526 38 GLU H O 1
ATOM 6224 N N . ALA H 1 44 ? 37.20756 14.02455 55.46729 1.000 49.36173 39 ALA H N 1
ATOM 6225 C CA . ALA H 1 44 ? 36.91069 13.98851 56.89233 1.000 47.43500 39 ALA H CA 1
ATOM 6226 C C . ALA H 1 44 ? 36.80978 15.36366 57.52772 1.000 48.31981 39 ALA H C 1
ATOM 6227 O O . ALA H 1 44 ? 35.94520 15.58018 58.38784 1.000 52.95792 39 ALA H O 1
ATOM 6229 N N . PHE H 1 45 ? 37.66356 16.30579 57.13090 1.000 49.28691 40 PHE H N 1
ATOM 6230 C CA . PHE H 1 45 ? 37.81340 17.54278 57.88515 1.000 54.80697 40 PHE H CA 1
ATOM 6231 C C . PHE H 1 45 ? 37.48471 18.79790 57.09631 1.000 51.89199 40 PHE H C 1
ATOM 6232 O O . PHE H 1 45 ? 37.61959 19.89635 57.64412 1.000 50.95668 40 PHE H O 1
ATOM 6240 N N . ASP H 1 46 ? 37.05784 18.68207 55.83934 1.000 52.36808 41 ASP H N 1
ATOM 6241 C CA . ASP H 1 46 ? 36.53217 19.83859 55.11322 1.000 53.43574 41 ASP H CA 1
ATOM 6242 C C . ASP H 1 46 ? 35.01677 19.83158 55.28902 1.000 49.87717 41 ASP H C 1
ATOM 6243 O O . ASP H 1 46 ? 34.30785 19.05969 54.64106 1.000 49.69469 41 ASP H O 1
ATOM 6248 N N . ASN H 1 47 ? 34.51706 20.67713 56.18891 1.000 52.36574 42 ASN H N 1
ATOM 6249 C CA . ASN H 1 47 ? 33.09493 20.74897 56.50015 1.000 55.25546 42 ASN H CA 1
ATOM 6250 C C . ASN H 1 47 ? 32.41931 21.95152 55.84687 1.000 53.14784 42 ASN H C 1
ATOM 6251 O O . ASN H 1 47 ? 31.43501 22.47280 56.37958 1.000 53.67049 42 ASN H O 1
ATOM 6256 N N . SER H 1 48 ? 32.94171 22.42372 54.71241 1.000 52.79409 43 SER H N 1
ATOM 6257 C CA . SER H 1 48 ? 32.37583 23.62050 54.09342 1.000 55.87310 43 SER H CA 1
ATOM 6258 C C . SER H 1 48 ? 30.94276 23.39492 53.61621 1.000 49.87764 43 SER H C 1
ATOM 6259 O O . SER H 1 48 ? 30.12504 24.32419 53.65123 1.000 54.30820 43 SER H O 1
ATOM 6262 N N . LEU H 1 49 ? 30.62285 22.18504 53.16404 1.000 47.06116 44 LEU H N 1
ATOM 6263 C CA . LEU H 1 49 ? 29.30322 21.84684 52.64278 1.000 52.18550 44 LEU H CA 1
ATOM 6264 C C . LEU H 1 49 ? 28.56973 20.78112 53.45515 1.000 49.69195 44 LEU H C 1
ATOM 6265 O O . LEU H 1 49 ? 27.33887 20.74783 53.43657 1.000 48.21480 44 LEU H O 1
ATOM 6270 N N . ARG H 1 50 ? 29.28875 19.86217 54.09135 1.000 51.72501 45 ARG H N 1
ATOM 6271 C CA . ARG H 1 50 ? 28.68837 18.75357 54.81760 1.000 50.64454 45 ARG H CA 1
ATOM 6272 C C . ARG H 1 50 ? 29.59786 18.35140 55.96976 1.000 48.69724 45 ARG H C 1
ATOM 6273 O O . ARG H 1 50 ? 30.77237 18.72260 56.01760 1.000 48.08569 45 ARG H O 1
ATOM 6281 N N . ILE H 1 51 ? 29.03803 17.59592 56.91164 1.000 45.47070 46 ILE H N 1
ATOM 6282 C CA . ILE H 1 51 ? 29.80488 17.07024 58.03029 1.000 47.48884 46 ILE H CA 1
ATOM 6283 C C . ILE H 1 51 ? 29.33905 15.65196 58.32124 1.000 43.32066 46 ILE H C 1
ATOM 6284 O O . ILE H 1 51 ? 28.13978 15.35494 58.26239 1.000 43.88562 46 ILE H O 1
ATOM 6289 N N . ARG H 1 52 ? 30.29233 14.76887 58.60352 1.000 42.15803 47 ARG H N 1
ATOM 6290 C CA . ARG H 1 52 ? 30.01360 13.35823 58.81243 1.000 42.91412 47 ARG H CA 1
ATOM 6291 C C . ARG H 1 52 ? 30.72272 12.86156 60.05722 1.000 44.11021 47 ARG H C 1
ATOM 6292 O O . ARG H 1 52 ? 31.83691 13.30978 60.36601 1.000 45.39869 47 ARG H O 1
ATOM 6300 N N . PRO H 1 53 ? 30.11838 11.91212 60.77031 1.000 45.55944 48 PRO H N 1
ATOM 6301 C CA . PRO H 1 53 ? 30.77195 11.34551 61.95459 1.000 46.48568 48 PRO H CA 1
ATOM 6302 C C . PRO H 1 53 ? 32.12170 10.73705 61.59955 1.000 47.43640 48 PRO H C 1
ATOM 6303 O O . PRO H 1 53 ? 32.27947 10.09556 60.55844 1.000 44.46892 48 PRO H O 1
ATOM 6307 N N . LEU H 1 54 ? 33.09707 10.95282 62.47335 1.000 50.29133 49 LEU H N 1
ATOM 6308 C CA . LEU H 1 54 ? 34.44891 10.44581 62.29563 1.000 49.18238 49 LEU H CA 1
ATOM 6309 C C . LEU H 1 54 ? 34.68217 9.20379 63.14983 1.000 51.57364 49 LEU H C 1
ATOM 6310 O O . LEU H 1 54 ? 34.11616 9.05289 64.23747 1.000 52.19822 49 LEU H O 1
ATOM 6315 N N . LYS H 1 55 ? 35.51467 8.30509 62.62736 1.000 53.06801 50 LYS H N 1
ATOM 6316 C CA . LYS H 1 55 ? 35.98671 7.13504 63.36283 1.000 54.62684 50 LYS H CA 1
ATOM 6317 C C . LYS H 1 55 ? 36.39076 7.48964 64.78909 1.000 58.41474 50 LYS H C 1
ATOM 6318 O O . LYS H 1 55 ? 37.07415 8.48818 65.01976 1.000 56.22209 50 LYS H O 1
ATOM 6324 N N . ILE H 1 56 ? 35.94465 6.67329 65.75272 1.000 62.49170 51 ILE H N 1
ATOM 6325 C CA . ILE H 1 56 ? 36.47250 6.77977 67.11078 1.000 64.41412 51 ILE H CA 1
ATOM 6326 C C . ILE H 1 56 ? 37.94620 6.41423 67.07933 1.000 71.73035 51 ILE H C 1
ATOM 6327 O O . ILE H 1 56 ? 38.33143 5.36832 66.54049 1.000 71.34784 51 ILE H O 1
ATOM 6332 N N . GLY H 1 57 ? 38.78699 7.29510 67.60796 1.000 73.41431 52 GLY H N 1
ATOM 6333 C CA . GLY H 1 57 ? 40.20846 7.04795 67.50595 1.000 70.72810 52 GLY H CA 1
ATOM 6334 C C . GLY H 1 57 ? 40.83757 7.47484 66.20087 1.000 75.83037 52 GLY H C 1
ATOM 6335 O O . GLY H 1 57 ? 41.89691 6.95122 65.84327 1.000 81.00512 52 GLY H O 1
ATOM 6336 N N . ILE H 1 58 ? 40.20473 8.38981 65.45826 1.000 65.13745 53 ILE H N 1
ATOM 6337 C CA . ILE H 1 58 ? 40.80909 8.92229 64.23662 1.000 65.30857 53 ILE H CA 1
ATOM 6338 C C . ILE H 1 58 ? 42.14782 9.58352 64.54180 1.000 68.76989 53 ILE H C 1
ATOM 6339 O O . ILE H 1 58 ? 43.00552 9.67210 63.65865 1.000 65.86602 53 ILE H O 1
ATOM 6344 N N . MET H 1 59 ? 42.35389 10.05039 65.78140 1.000 65.85576 54 MET H N 1
ATOM 6345 C CA . MET H 1 59 ? 43.62445 10.67988 66.12900 1.000 71.65974 54 MET H CA 1
ATOM 6346 C C . MET H 1 59 ? 44.78682 9.73289 65.86402 1.000 79.70477 54 MET H C 1
ATOM 6347 O O . MET H 1 59 ? 45.85231 10.15939 65.40412 1.000 81.95201 54 MET H O 1
ATOM 6352 N N . SER H 1 60 ? 44.60120 8.44300 66.15607 1.000 79.10429 55 SER H N 1
ATOM 6353 C CA . SER H 1 60 ? 45.65555 7.46607 65.90647 1.000 84.21220 55 SER H CA 1
ATOM 6354 C C . SER H 1 60 ? 45.97135 7.36188 64.41399 1.000 84.00194 55 SER H C 1
ATOM 6355 O O . SER H 1 60 ? 47.13696 7.20552 64.02891 1.000 82.67783 55 SER H O 1
ATOM 6358 N N . ASP H 1 61 ? 44.94726 7.42429 63.55668 1.000 77.42651 56 ASP H N 1
ATOM 6359 C CA . ASP H 1 61 ? 45.20405 7.44264 62.11717 1.000 83.03775 56 ASP H CA 1
ATOM 6360 C C . ASP H 1 61 ? 45.93342 8.71760 61.70515 1.000 82.09361 56 ASP H C 1
ATOM 6361 O O . ASP H 1 61 ? 46.84196 8.67749 60.86670 1.000 82.54730 56 ASP H O 1
ATOM 6366 N N . ILE H 1 62 ? 45.55330 9.85547 62.29305 1.000 77.51633 57 ILE H N 1
ATOM 6367 C CA . ILE H 1 62 ? 46.20896 11.12470 61.98511 1.000 79.08868 57 ILE H CA 1
ATOM 6368 C C . ILE H 1 62 ? 47.68306 11.07215 62.36447 1.000 81.92181 57 ILE H C 1
ATOM 6369 O O . ILE H 1 62 ? 48.54196 11.60990 61.65441 1.000 84.91621 57 ILE H O 1
ATOM 6374 N N . LEU H 1 63 ? 48.00233 10.44120 63.49537 1.000 83.10038 58 LEU H N 1
ATOM 6375 C CA . LEU H 1 63 ? 49.38354 10.44604 63.96159 1.000 89.12965 58 LEU H CA 1
ATOM 6376 C C . LEU H 1 63 ? 50.31541 9.65655 63.05158 1.000 90.04788 58 LEU H C 1
ATOM 6377 O O . LEU H 1 63 ? 51.52761 9.88180 63.09108 1.000 93.30533 58 LEU H O 1
ATOM 6382 N N . GLN H 1 64 ? 49.78676 8.76839 62.20706 1.000 95.27500 59 GLN H N 1
ATOM 6383 C CA . GLN H 1 64 ? 50.63288 8.13898 61.20016 1.000 93.98782 59 GLN H CA 1
ATOM 6384 C C . GLN H 1 64 ? 51.13954 9.14257 60.17023 1.000 94.57657 59 GLN H C 1
ATOM 6385 O O . GLN H 1 64 ? 52.12048 8.85678 59.47363 1.000 94.48287 59 GLN H O 1
ATOM 6391 N N . HIS H 1 65 ? 50.49505 10.30683 60.06375 1.000 92.60000 60 HIS H N 1
ATOM 6392 C CA . HIS H 1 65 ? 50.93059 11.39483 59.19815 1.000 95.83017 60 HIS H CA 1
ATOM 6393 C C . HIS H 1 65 ? 51.60233 12.52447 59.97695 1.000 95.24745 60 HIS H C 1
ATOM 6394 O O . HIS H 1 65 ? 51.73936 13.63338 59.44902 1.000 98.68519 60 HIS H O 1
ATOM 6401 N N . ALA H 1 66 ? 52.00804 12.27021 61.22494 1.000 97.54229 61 ALA H N 1
ATOM 6402 C CA . ALA H 1 66 ? 52.49983 13.34746 62.08336 1.000 104.31975 61 ALA H CA 1
ATOM 6403 C C . ALA H 1 66 ? 53.79182 13.97315 61.56020 1.000 108.78673 61 ALA H C 1
ATOM 6404 O O . ALA H 1 66 ? 53.97608 15.19239 61.65960 1.000 112.18883 61 ALA H O 1
ATOM 6406 N N . GLU H 1 67 ? 54.70880 13.16084 61.02047 1.000 111.26078 62 GLU H N 1
ATOM 6407 C CA . GLU H 1 67 ? 55.96805 13.71486 60.52030 1.000 117.23936 62 GLU H CA 1
ATOM 6408 C C . GLU H 1 67 ? 55.73556 14.65307 59.34597 1.000 112.91629 62 GLU H C 1
ATOM 6409 O O . GLU H 1 67 ? 56.40731 15.68375 59.22623 1.000 118.33710 62 GLU H O 1
ATOM 6415 N N . LYS H 1 68 ? 54.80217 14.30996 58.46089 1.000 113.13284 63 LYS H N 1
ATOM 6416 C CA . LYS H 1 68 ? 54.46624 15.22178 57.37525 1.000 112.49645 63 LYS H CA 1
ATOM 6417 C C . LYS H 1 68 ? 53.90519 16.53237 57.91738 1.000 111.81238 63 LYS H C 1
ATOM 6418 O O . LYS H 1 68 ? 54.13532 17.59530 57.32975 1.000 114.27851 63 LYS H O 1
ATOM 6424 N N . ALA H 1 69 ? 53.17591 16.47732 59.03769 1.000 107.84583 64 ALA H N 1
ATOM 6425 C CA . ALA H 1 69 ? 52.65596 17.69376 59.65947 1.000 111.15356 64 ALA H CA 1
ATOM 6426 C C . ALA H 1 69 ? 53.77574 18.52012 60.28833 1.000 116.55578 64 ALA H C 1
ATOM 6427 O O . ALA H 1 69 ? 53.73884 19.75648 60.24948 1.000 118.01960 64 ALA H O 1
ATOM 6429 N N . GLU H 1 70 ? 54.77377 17.85117 60.87989 1.000 118.26472 65 GLU H N 1
ATOM 6430 C CA . GLU H 1 70 ? 55.86782 18.54802 61.55284 1.000 123.86079 65 GLU H CA 1
ATOM 6431 C C . GLU H 1 70 ? 56.66835 19.40781 60.58519 1.000 129.69495 65 GLU H C 1
ATOM 6432 O O . GLU H 1 70 ? 57.21496 20.44529 60.98061 1.000 132.71034 65 GLU H O 1
ATOM 6438 N N . GLN H 1 71 ? 56.76101 18.98856 59.32098 1.000 129.61166 66 GLN H N 1
ATOM 6439 C CA . GLN H 1 71 ? 57.55246 19.73595 58.35034 1.000 132.76436 66 GLN H CA 1
ATOM 6440 C C . GLN H 1 71 ? 56.96239 21.11244 58.07870 1.000 134.00583 66 GLN H C 1
ATOM 6441 O O . GLN H 1 71 ? 57.69287 22.03258 57.69565 1.000 139.36593 66 GLN H O 1
ATOM 6447 N N . VAL H 1 72 ? 55.65337 21.27621 58.26283 1.000 133.02210 67 VAL H N 1
ATOM 6448 C CA . VAL H 1 72 ? 54.99203 22.55354 58.02989 1.000 133.42934 67 VAL H CA 1
ATOM 6449 C C . VAL H 1 72 ? 54.62828 23.26155 59.33388 1.000 132.45447 67 VAL H C 1
ATOM 6450 O O . VAL H 1 72 ? 54.02382 24.34059 59.30003 1.000 133.83067 67 VAL H O 1
ATOM 6454 N N . GLY H 1 73 ? 55.03171 22.72076 60.48000 1.000 130.47549 68 GLY H N 1
ATOM 6455 C CA . GLY H 1 73 ? 54.87171 23.41424 61.74292 1.000 129.50536 68 GLY H CA 1
ATOM 6456 C C . GLY H 1 73 ? 53.69989 22.99974 62.61095 1.000 123.01050 68 GLY H C 1
ATOM 6457 O O . GLY H 1 73 ? 53.34722 23.74911 63.52949 1.000 121.25525 68 GLY H O 1
ATOM 6458 N N . VAL H 1 74 ? 53.08542 21.84745 62.35297 1.000 118.25137 69 VAL H N 1
ATOM 6459 C CA . VAL H 1 74 ? 51.88387 21.40598 63.05603 1.000 110.49768 69 VAL H CA 1
ATOM 6460 C C . VAL H 1 74 ? 52.24624 20.24623 63.98076 1.000 111.62337 69 VAL H C 1
ATOM 6461 O O . VAL H 1 74 ? 52.70582 19.19335 63.51973 1.000 111.41003 69 VAL H O 1
ATOM 6465 N N . SER H 1 75 ? 52.04247 20.44356 65.28429 1.000 109.39378 70 SER H N 1
ATOM 6466 C CA . SER H 1 75 ? 52.38193 19.47203 66.31642 1.000 110.03862 70 SER H CA 1
ATOM 6467 C C . SER H 1 75 ? 51.25166 18.46129 66.53647 1.000 103.84940 70 SER H C 1
ATOM 6468 O O . SER H 1 75 ? 50.10333 18.67821 66.14256 1.000 98.79258 70 SER H O 1
ATOM 6471 N N . LYS H 1 76 ? 51.58618 17.35670 67.22173 1.000 104.87632 71 LYS H N 1
ATOM 6472 C CA . LYS H 1 76 ? 50.57211 16.36086 67.57063 1.000 101.10227 71 LYS H CA 1
ATOM 6473 C C . LYS H 1 76 ? 49.50982 16.94531 68.48866 1.000 101.49853 71 LYS H C 1
ATOM 6474 O O . LYS H 1 76 ? 48.31256 16.69348 68.30118 1.000 91.02391 71 LYS H O 1
ATOM 6480 N N . SER H 1 77 ? 49.92974 17.70310 69.50708 1.000 99.67627 72 SER H N 1
ATOM 6481 C CA . SER H 1 77 ? 48.96604 18.26013 70.45023 1.000 100.31018 72 SER H CA 1
ATOM 6482 C C . SER H 1 77 ? 47.99153 19.19604 69.74787 1.000 94.07033 72 SER H C 1
ATOM 6483 O O . SER H 1 77 ? 46.77983 19.12759 69.98216 1.000 92.73595 72 SER H O 1
ATOM 6486 N N . LYS H 1 78 ? 48.49820 20.06135 68.86310 1.000 96.22557 73 LYS H N 1
ATOM 6487 C CA . LYS H 1 78 ? 47.61381 20.94555 68.11005 1.000 95.08674 73 LYS H CA 1
ATOM 6488 C C . LYS H 1 78 ? 46.70760 20.16240 67.16687 1.000 89.22526 73 LYS H C 1
ATOM 6489 O O . LYS H 1 78 ? 45.57015 20.57803 66.91531 1.000 84.37443 73 LYS H O 1
ATOM 6495 N N . LEU H 1 79 ? 47.19706 19.04591 66.62116 1.000 89.72797 74 LEU H N 1
ATOM 6496 C CA . LEU H 1 79 ? 46.32907 18.15067 65.86285 1.000 85.31558 74 LEU H CA 1
ATOM 6497 C C . LEU H 1 79 ? 45.21916 17.59647 66.74715 1.000 83.25834 74 LEU H C 1
ATOM 6498 O O . LEU H 1 79 ? 44.04613 17.58403 66.35848 1.000 75.84476 74 LEU H O 1
ATOM 6503 N N . ARG H 1 80 ? 45.57425 17.15186 67.95671 1.000 82.22243 75 ARG H N 1
ATOM 6504 C CA . ARG H 1 80 ? 44.57123 16.65675 68.89403 1.000 89.58660 75 ARG H CA 1
ATOM 6505 C C . ARG H 1 80 ? 43.60031 17.76117 69.28912 1.000 85.65343 75 ARG H C 1
ATOM 6506 O O . ARG H 1 80 ? 42.38281 17.54428 69.33112 1.000 81.52587 75 ARG H O 1
ATOM 6514 N N . GLU H 1 81 ? 44.12931 18.95000 69.59364 1.000 90.19852 76 GLU H N 1
ATOM 6515 C CA . GLU H 1 81 ? 43.29050 20.08995 69.95070 1.000 87.10033 76 GLU H CA 1
ATOM 6516 C C . GLU H 1 81 ? 42.33306 20.44861 68.82130 1.000 83.25574 76 GLU H C 1
ATOM 6517 O O . GLU H 1 81 ? 41.15689 20.74658 69.06419 1.000 78.23581 76 GLU H O 1
ATOM 6523 N N . ALA H 1 82 ? 42.81704 20.41686 67.57536 1.000 81.33462 77 ALA H N 1
ATOM 6524 C CA . ALA H 1 82 ? 41.94994 20.72256 66.44069 1.000 81.54671 77 ALA H CA 1
ATOM 6525 C C . ALA H 1 82 ? 40.85171 19.67752 66.29348 1.000 73.20453 77 ALA H C 1
ATOM 6526 O O . ALA H 1 82 ? 39.69146 20.02027 66.03223 1.000 68.23914 77 ALA H O 1
ATOM 6528 N N . VAL H 1 83 ? 41.19942 18.39760 66.45804 1.000 72.10187 78 VAL H N 1
ATOM 6529 C CA . VAL H 1 83 ? 40.19759 17.33655 66.38288 1.000 70.19250 78 VAL H CA 1
ATOM 6530 C C . VAL H 1 83 ? 39.19027 17.47154 67.52163 1.000 70.70477 78 VAL H C 1
ATOM 6531 O O . VAL H 1 83 ? 37.98642 17.26662 67.32783 1.000 66.01692 78 VAL H O 1
ATOM 6535 N N . VAL H 1 84 ? 39.66116 17.80516 68.72915 1.000 68.00639 79 VAL H N 1
ATOM 6536 C CA . VAL H 1 84 ? 38.73733 18.02041 69.84399 1.000 75.66960 79 VAL H CA 1
ATOM 6537 C C . VAL H 1 84 ? 37.76759 19.15182 69.52156 1.000 71.08236 79 VAL H C 1
ATOM 6538 O O . VAL H 1 84 ? 36.55034 19.01924 69.69793 1.000 71.00339 79 VAL H O 1
ATOM 6542 N N . LEU H 1 85 ? 38.29467 20.28262 69.04344 1.000 70.84948 80 LEU H N 1
ATOM 6543 C CA . LEU H 1 85 ? 37.43570 21.39872 68.65766 1.000 72.71550 80 LEU H CA 1
ATOM 6544 C C . LEU H 1 85 ? 36.49078 21.00072 67.53237 1.000 74.62550 80 LEU H C 1
ATOM 6545 O O . LEU H 1 85 ? 35.29877 21.32771 67.56451 1.000 71.43748 80 LEU H O 1
ATOM 6550 N N . PHE H 1 86 ? 37.01168 20.29909 66.52432 1.000 69.16036 81 PHE H N 1
ATOM 6551 C CA . PHE H 1 86 ? 36.19165 19.90105 65.38664 1.000 65.14316 81 PHE H CA 1
ATOM 6552 C C . PHE H 1 86 ? 34.98154 19.09422 65.84093 1.000 66.30086 81 PHE H C 1
ATOM 6553 O O . PHE H 1 86 ? 33.86148 19.31946 65.36837 1.000 63.24184 81 PHE H O 1
ATOM 6561 N N . THR H 1 87 ? 35.18351 18.16496 66.77226 1.000 63.53315 82 THR H N 1
ATOM 6562 C CA . THR H 1 87 ? 34.14529 17.23313 67.19386 1.000 62.52751 82 THR H CA 1
ATOM 6563 C C . THR H 1 87 ? 33.26115 17.75446 68.32757 1.000 64.11746 82 THR H C 1
ATOM 6564 O O . THR H 1 87 ? 32.35278 17.03631 68.75846 1.000 63.26718 82 THR H O 1
ATOM 6568 N N . ARG H 1 88 ? 33.53123 18.94103 68.86864 1.000 66.42153 83 ARG H N 1
ATOM 6569 C CA . ARG H 1 88 ? 32.61966 19.55840 69.82680 1.000 76.92193 83 ARG H CA 1
ATOM 6570 C C . ARG H 1 88 ? 31.67362 20.58381 69.20256 1.000 80.23079 83 ARG H C 1
ATOM 6571 O O . ARG H 1 88 ? 30.73073 21.01709 69.87465 1.000 75.80935 83 ARG H O 1
ATOM 6579 N N . ARG H 1 89 ? 31.90839 21.00180 67.95830 1.000 77.26527 84 ARG H N 1
ATOM 6580 C CA . ARG H 1 89 ? 31.04425 21.99810 67.33360 1.000 82.10522 84 ARG H CA 1
ATOM 6581 C C . ARG H 1 89 ? 29.61570 21.48054 67.19945 1.000 83.32634 84 ARG H C 1
ATOM 6582 O O . ARG H 1 89 ? 29.37677 20.28122 67.01402 1.000 80.07260 84 ARG H O 1
ATOM 6590 N N . LEU H 1 90 ? 28.65925 22.41197 67.30247 1.000 78.25582 85 LEU H N 1
ATOM 6591 C CA . LEU H 1 90 ? 27.24895 22.03606 67.33635 1.000 76.53378 85 LEU H CA 1
ATOM 6592 C C . LEU H 1 90 ? 26.82275 21.30591 66.07077 1.000 70.66208 85 LEU H C 1
ATOM 6593 O O . LEU H 1 90 ? 26.05810 20.33653 66.13916 1.000 69.68812 85 LEU H O 1
ATOM 6598 N N . ASP H 1 91 ? 27.32330 21.73138 64.90879 1.000 70.58682 86 ASP H N 1
ATOM 6599 C CA . ASP H 1 91 ? 26.92484 21.06231 63.67221 1.000 70.90044 86 ASP H CA 1
ATOM 6600 C C . ASP H 1 91 ? 27.48338 19.64292 63.59369 1.000 66.75927 86 ASP H C 1
ATOM 6601 O O . ASP H 1 91 ? 26.88937 18.77960 62.93662 1.000 56.44562 86 ASP H O 1
ATOM 6606 N N . TYR H 1 92 ? 28.62975 19.38602 64.22714 1.000 60.72804 87 TYR H N 1
ATOM 6607 C CA . TYR H 1 92 ? 29.13097 18.01858 64.30353 1.000 57.44588 87 TYR H CA 1
ATOM 6608 C C . TYR H 1 92 ? 28.28998 17.18088 65.26161 1.000 60.20123 87 TYR H C 1
ATOM 6609 O O . TYR H 1 92 ? 27.94292 16.03529 64.95497 1.000 52.90998 87 TYR H O 1
ATOM 6618 N N . LEU H 1 93 ? 27.97295 17.72631 66.44223 1.000 55.91215 88 LEU H N 1
ATOM 6619 C CA . LEU H 1 93 ? 27.15818 16.98076 67.40006 1.000 62.13125 88 LEU H CA 1
ATOM 6620 C C . LEU H 1 93 ? 25.80990 16.59638 66.79718 1.000 62.34978 88 LEU H C 1
ATOM 6621 O O . LEU H 1 93 ? 25.27754 15.51492 67.08069 1.000 60.59909 88 LEU H O 1
ATOM 6626 N N . ALA H 1 94 ? 25.24493 17.46821 65.95859 1.000 61.55257 89 ALA H N 1
ATOM 6627 C CA . ALA H 1 94 ? 23.96869 17.17446 65.31961 1.000 59.30750 89 ALA H CA 1
ATOM 6628 C C . ALA H 1 94 ? 24.08125 16.07206 64.27529 1.000 58.82909 89 ALA H C 1
ATOM 6629 O O . ALA H 1 94 ? 23.07367 15.42964 63.96369 1.000 56.41457 89 ALA H O 1
ATOM 6631 N N . CYS H 1 95 ? 25.26659 15.84280 63.71149 1.000 54.22645 90 CYS H N 1
ATOM 6632 C CA . CYS H 1 95 ? 25.37085 14.78344 62.71454 1.000 52.39946 90 CYS H CA 1
ATOM 6633 C C . CYS H 1 95 ? 25.56081 13.40905 63.35012 1.000 55.90235 90 CYS H C 1
ATOM 6634 O O . CYS H 1 95 ? 25.49615 12.39990 62.64017 1.000 51.18420 90 CYS H O 1
ATOM 6637 N N . LEU H 1 96 ? 25.73982 13.34351 64.67245 1.000 50.93293 91 LEU H N 1
ATOM 6638 C CA . LEU H 1 96 ? 25.93000 12.07688 65.38364 1.000 57.76933 91 LEU H CA 1
ATOM 6639 C C . LEU H 1 96 ? 24.57113 11.44594 65.68532 1.000 59.11274 91 LEU H C 1
ATOM 6640 O O . LEU H 1 96 ? 24.11203 11.37119 66.82648 1.000 61.75899 91 LEU H O 1
ATOM 6645 N N . LYS H 1 97 ? 23.92587 10.97493 64.62708 1.000 56.60439 92 LYS H N 1
ATOM 6646 C CA . LYS H 1 97 ? 22.63688 10.31832 64.75410 1.000 54.89276 92 LYS H CA 1
ATOM 6647 C C . LYS H 1 97 ? 22.84515 8.80978 64.79309 1.000 55.28633 92 LYS H C 1
ATOM 6648 O O . LYS H 1 97 ? 23.78058 8.27950 64.18504 1.000 52.12713 92 LYS H O 1
ATOM 6654 N N . ALA H 1 98 ? 21.95912 8.12163 65.51178 1.000 57.30430 93 ALA H N 1
ATOM 6655 C CA . ALA H 1 98 ? 22.11497 6.68728 65.71496 1.000 49.81484 93 ALA H CA 1
ATOM 6656 C C . ALA H 1 98 ? 22.24616 5.96482 64.37573 1.000 49.05718 93 ALA H C 1
ATOM 6657 O O . ALA H 1 98 ? 21.44698 6.18033 63.45969 1.000 49.44861 93 ALA H O 1
ATOM 6659 N N . ARG H 1 99 ? 23.27459 5.12155 64.26365 1.000 44.38496 94 ARG H N 1
ATOM 6660 C CA . ARG H 1 99 ? 23.53616 4.24981 63.11777 1.000 44.72172 94 ARG H CA 1
ATOM 6661 C C . ARG H 1 99 ? 24.02285 5.00010 61.88639 1.000 50.09639 94 ARG H C 1
ATOM 6662 O O . ARG H 1 99 ? 24.14443 4.38822 60.81847 1.000 48.59405 94 ARG H O 1
ATOM 6670 N N . GLU H 1 100 ? 24.33232 6.29050 62.00416 1.000 47.03469 95 GLU H N 1
ATOM 6671 C CA . GLU H 1 100 ? 25.07312 6.97395 60.95242 1.000 49.26371 95 GLU H CA 1
ATOM 6672 C C . GLU H 1 100 ? 26.46764 6.38034 60.82565 1.000 49.34810 95 GLU H C 1
ATOM 6673 O O . GLU H 1 100 ? 27.01761 5.82328 61.77544 1.000 45.30607 95 GLU H O 1
ATOM 6679 N N . VAL H 1 101 ? 27.03191 6.48805 59.63027 1.000 43.59749 96 VAL H N 1
ATOM 6680 C CA . VAL H 1 101 ? 28.34728 5.91742 59.35916 1.000 44.19131 96 VAL H CA 1
ATOM 6681 C C . VAL H 1 101 ? 29.41455 6.85357 59.90470 1.000 42.00910 96 VAL H C 1
ATOM 6682 O O . VAL H 1 101 ? 29.32948 8.07415 59.72370 1.000 43.19169 96 VAL H O 1
ATOM 6686 N N . ARG H 1 102 ? 30.39299 6.28708 60.61403 1.000 47.79354 97 ARG H N 1
ATOM 6687 C CA . ARG H 1 102 ? 31.64725 6.96875 60.91808 1.000 43.53012 97 ARG H CA 1
ATOM 6688 C C . ARG H 1 102 ? 32.65717 6.65212 59.82106 1.000 46.96606 97 ARG H C 1
ATOM 6689 O O . ARG H 1 102 ? 32.79621 5.49401 59.41769 1.000 45.60982 97 ARG H O 1
ATOM 6697 N N . ILE H 1 103 ? 33.39149 7.67388 59.37576 1.000 44.94916 98 ILE H N 1
ATOM 6698 C CA . ILE H 1 103 ? 34.32602 7.54725 58.25751 1.000 47.25617 98 ILE H CA 1
ATOM 6699 C C . ILE H 1 103 ? 35.76295 7.65529 58.75183 1.000 51.08769 98 ILE H C 1
ATOM 6700 O O . ILE H 1 103 ? 36.05212 8.22713 59.80975 1.000 48.79142 98 ILE H O 1
ATOM 6705 N N . ASP H 1 104 ? 36.68020 7.11174 57.95511 1.000 47.16793 99 ASP H N 1
ATOM 6706 C CA . ASP H 1 104 ? 38.10109 7.31665 58.19655 1.000 47.71971 99 ASP H CA 1
ATOM 6707 C C . ASP H 1 104 ? 38.51960 8.61608 57.50877 1.000 45.87097 99 ASP H C 1
ATOM 6708 O O . ASP H 1 104 ? 37.67744 9.38953 57.04581 1.000 48.30444 99 ASP H O 1
ATOM 6713 N N . LEU H 1 105 ? 39.82983 8.87167 57.44706 1.000 45.12962 100 LEU H N 1
ATOM 6714 C CA . LEU H 1 105 ? 40.34707 10.11795 56.89650 1.000 48.21668 100 LEU H CA 1
ATOM 6715 C C . LEU H 1 105 ? 40.04070 10.27579 55.41856 1.000 51.70770 100 LEU H C 1
ATOM 6716 O O . LEU H 1 105 ? 40.15015 11.38762 54.89018 1.000 50.59985 100 LEU H O 1
ATOM 6721 N N . HIS H 1 106 ? 39.69835 9.18621 54.73538 1.000 52.70383 101 HIS H N 1
ATOM 6722 C CA . HIS H 1 106 ? 39.44528 9.20944 53.30355 1.000 51.73610 101 HIS H CA 1
ATOM 6723 C C . HIS H 1 106 ? 37.97266 8.97862 52.98434 1.000 51.92572 101 HIS H C 1
ATOM 6724 O O . HIS H 1 106 ? 37.61859 8.71444 51.82831 1.000 52.11541 101 HIS H O 1
ATOM 6731 N N . GLY H 1 107 ? 37.10232 9.11111 53.97959 1.000 41.65376 102 GLY H N 1
ATOM 6732 C CA . GLY H 1 107 ? 35.68616 8.94108 53.74257 1.000 44.28640 102 GLY H CA 1
ATOM 6733 C C . GLY H 1 107 ? 35.23176 7.50341 53.65206 1.000 46.36241 102 GLY H C 1
ATOM 6734 O O . GLY H 1 107 ? 34.07820 7.25783 53.28869 1.000 51.01600 102 GLY H O 1
ATOM 6735 N N . ASN H 1 108 ? 36.09859 6.54317 53.96901 1.000 45.59097 103 ASN H N 1
ATOM 6736 C CA . ASN H 1 108 ? 35.69374 5.14629 53.93250 1.000 47.69653 103 ASN H CA 1
ATOM 6737 C C . ASN H 1 108 ? 34.85503 4.81083 55.16561 1.000 48.97471 103 ASN H C 1
ATOM 6738 O O . ASN H 1 108 ? 35.17657 5.25060 56.27227 1.000 48.80726 103 ASN H O 1
ATOM 6743 N N . PRO H 1 109 ? 33.78963 4.02579 55.00174 1.000 52.12716 104 PRO H N 1
ATOM 6744 C CA . PRO H 1 109 ? 32.96722 3.64468 56.15941 1.000 49.13001 104 PRO H CA 1
ATOM 6745 C C . PRO H 1 109 ? 33.71968 2.66429 57.04476 1.000 51.77308 104 PRO H C 1
ATOM 6746 O O . PRO H 1 109 ? 34.23741 1.65536 56.56592 1.000 53.79831 104 PRO H O 1
ATOM 6750 N N . VAL H 1 110 ? 33.79118 2.96961 58.34299 1.000 47.21435 105 VAL H N 1
ATOM 6751 C CA . VAL H 1 110 ? 34.53715 2.10788 59.25577 1.000 49.53769 105 VAL H CA 1
ATOM 6752 C C . VAL H 1 110 ? 33.67892 1.61443 60.41539 1.000 49.81707 105 VAL H C 1
ATOM 6753 O O . VAL H 1 110 ? 33.94928 0.54447 60.96756 1.000 49.41712 105 VAL H O 1
ATOM 6757 N N . ALA H 1 111 ? 32.63467 2.35668 60.78238 1.000 45.76495 106 ALA H N 1
ATOM 6758 C CA . ALA H 1 111 ? 31.83161 1.98855 61.94698 1.000 48.54633 106 ALA H CA 1
ATOM 6759 C C . ALA H 1 111 ? 30.51296 2.74878 61.89556 1.000 50.38745 106 ALA H C 1
ATOM 6760 O O . ALA H 1 111 ? 30.25742 3.52546 60.97107 1.000 45.43473 106 ALA H O 1
ATOM 6762 N N . GLU H 1 112 ? 29.65381 2.48622 62.88116 1.000 46.36211 107 GLU H N 1
ATOM 6763 C CA . GLU H 1 112 ? 28.36327 3.15327 63.00599 1.000 49.83141 107 GLU H CA 1
ATOM 6764 C C . GLU H 1 112 ? 28.23622 3.83364 64.36463 1.000 52.58927 107 GLU H C 1
ATOM 6765 O O . GLU H 1 112 ? 28.73947 3.33037 65.37377 1.000 50.15804 107 GLU H O 1
ATOM 6771 N N . VAL H 1 113 ? 27.54613 4.97654 64.39073 1.000 50.19280 108 VAL H N 1
ATOM 6772 C CA . VAL H 1 113 ? 27.28039 5.65654 65.65901 1.000 53.45162 108 VAL H CA 1
ATOM 6773 C C . VAL H 1 113 ? 26.34083 4.80153 66.50153 1.000 56.56906 108 VAL H C 1
ATOM 6774 O O . VAL H 1 113 ? 25.30002 4.33455 66.02112 1.000 56.35968 108 VAL H O 1
ATOM 6778 N N . THR H 1 114 ? 26.68653 4.61096 67.77197 1.000 56.75470 109 THR H N 1
ATOM 6779 C CA . THR H 1 114 ? 25.85742 3.79540 68.64570 1.000 61.58273 109 THR H CA 1
ATOM 6780 C C . THR H 1 114 ? 24.70489 4.61533 69.22010 1.000 62.56598 109 THR H C 1
ATOM 6781 O O . THR H 1 114 ? 24.69608 5.84763 69.17566 1.000 61.02173 109 THR H O 1
ATOM 6785 N N . GLU H 1 115 ? 23.73527 3.90519 69.80352 1.000 64.41741 110 GLU H N 1
ATOM 6786 C CA . GLU H 1 115 ? 22.60436 4.57726 70.43579 1.000 61.42135 110 GLU H CA 1
ATOM 6787 C C . GLU H 1 115 ? 23.06620 5.48421 71.56919 1.000 70.00664 110 GLU H C 1
ATOM 6788 O O . GLU H 1 115 ? 22.56385 6.60530 71.71779 1.000 67.96134 110 GLU H O 1
ATOM 6794 N N . GLU H 1 116 ? 24.02888 5.01621 72.37386 1.000 68.93791 111 GLU H N 1
ATOM 6795 C CA . GLU H 1 116 ? 24.54069 5.81658 73.48462 1.000 76.01240 111 GLU H CA 1
ATOM 6796 C C . GLU H 1 116 ? 25.34605 7.01602 72.99240 1.000 72.42440 111 GLU H C 1
ATOM 6797 O O . GLU H 1 116 ? 25.28632 8.09605 73.59277 1.000 71.09127 111 GLU H O 1
ATOM 6803 N N . GLU H 1 117 ? 26.13665 6.84099 71.92861 1.000 61.83065 112 GLU H N 1
ATOM 6804 C CA . GLU H 1 117 ? 26.87093 7.97712 71.37540 1.000 70.24403 112 GLU H CA 1
ATOM 6805 C C . GLU H 1 117 ? 25.91629 9.03305 70.82844 1.000 68.18789 112 GLU H C 1
ATOM 6806 O O . GLU H 1 117 ? 26.12191 10.23385 71.04001 1.000 65.30056 112 GLU H O 1
ATOM 6812 N N . ALA H 1 118 ? 24.85317 8.60378 70.13988 1.000 62.55048 113 ALA H N 1
ATOM 6813 C CA . ALA H 1 118 ? 23.85339 9.55470 69.65802 1.000 66.82239 113 ALA H CA 1
ATOM 6814 C C . ALA H 1 118 ? 23.14491 10.24096 70.82286 1.000 73.61762 113 ALA H C 1
ATOM 6815 O O . ALA H 1 118 ? 22.90794 11.45634 70.79182 1.000 68.78036 113 ALA H O 1
ATOM 6817 N N . GLU H 1 119 ? 22.81179 9.48005 71.86677 1.000 67.84647 114 GLU H N 1
ATOM 6818 C CA . GLU H 1 119 ? 22.15489 10.07637 73.02162 1.000 75.25994 114 GLU H CA 1
ATOM 6819 C C . GLU H 1 119 ? 23.08097 11.06729 73.71439 1.000 77.97304 114 GLU H C 1
ATOM 6820 O O . GLU H 1 119 ? 22.64333 12.14248 74.13740 1.000 76.23351 114 GLU H O 1
ATOM 6826 N N . ASN H 1 120 ? 24.37425 10.74159 73.79815 1.000 76.01338 115 ASN H N 1
ATOM 6827 C CA . ASN H 1 120 ? 25.31822 11.63463 74.46039 1.000 81.24865 115 ASN H CA 1
ATOM 6828 C C . ASN H 1 120 ? 25.49889 12.92736 73.67738 1.000 79.56278 115 ASN H C 1
ATOM 6829 O O . ASN H 1 120 ? 25.56462 14.01056 74.26832 1.000 72.71708 115 ASN H O 1
ATOM 6834 N N . ALA H 1 121 ? 25.59156 12.83248 72.34712 1.000 77.14254 116 ALA H N 1
ATOM 6835 C CA . ALA H 1 121 ? 25.68476 14.03249 71.52163 1.000 79.43441 116 ALA H CA 1
ATOM 6836 C C . ALA H 1 121 ? 24.47236 14.93658 71.71947 1.000 81.95617 116 ALA H C 1
ATOM 6837 O O . ALA H 1 121 ? 24.61395 16.15350 71.88559 1.000 81.20048 116 ALA H O 1
ATOM 6839 N N A SER H 1 122 ? 23.27026 14.35354 71.71161 0.500 78.68377 117 SER H N 1
ATOM 6840 N N B SER H 1 122 ? 23.27026 14.35354 71.71161 0.500 78.68377 117 SER H N 1
ATOM 6841 C CA A SER H 1 122 ? 22.05939 15.14918 71.87786 0.500 82.64511 117 SER H CA 1
ATOM 6842 C CA B SER H 1 122 ? 22.05939 15.14918 71.87786 0.500 82.64511 117 SER H CA 1
ATOM 6843 C C A SER H 1 122 ? 21.99740 15.80673 73.25136 0.500 88.49645 117 SER H C 1
ATOM 6844 C C B SER H 1 122 ? 21.99740 15.80673 73.25136 0.500 88.49645 117 SER H C 1
ATOM 6845 O O A SER H 1 122 ? 21.44404 16.90425 73.38544 0.500 90.17738 117 SER H O 1
ATOM 6846 O O B SER H 1 122 ? 21.44404 16.90425 73.38544 0.500 90.17738 117 SER H O 1
ATOM 6851 N N . MET H 1 123 ? 22.55681 15.16130 74.27758 1.000 84.64624 118 MET H N 1
ATOM 6852 C CA . MET H 1 123 ? 22.58117 15.77355 75.60150 1.000 92.40191 118 MET H CA 1
ATOM 6853 C C . MET H 1 123 ? 23.57134 16.93069 75.65578 1.000 93.04967 118 MET H C 1
ATOM 6854 O O . MET H 1 123 ? 23.31381 17.93905 76.32094 1.000 99.62309 118 MET H O 1
ATOM 6859 N N . LYS H 1 124 ? 24.70889 16.80477 74.96454 1.000 89.66177 119 LYS H N 1
ATOM 6860 C CA . LYS H 1 124 ? 25.67745 17.89783 74.92618 1.000 92.69504 119 LYS H CA 1
ATOM 6861 C C . LYS H 1 124 ? 25.07691 19.13372 74.26788 1.000 99.25111 119 LYS H C 1
ATOM 6862 O O . LYS H 1 124 ? 25.31146 20.25986 74.72107 1.000 105.17206 119 LYS H O 1
ATOM 6868 N N . ILE H 1 125 ? 24.27735 18.93445 73.21432 1.000 96.17292 120 ILE H N 1
ATOM 6869 C CA . ILE H 1 125 ? 23.63544 20.05301 72.52476 1.000 95.48252 120 ILE H CA 1
ATOM 6870 C C . ILE H 1 125 ? 22.73317 20.81380 73.49013 1.000 103.55690 120 ILE H C 1
ATOM 6871 O O . ILE H 1 125 ? 22.77420 22.04806 73.56209 1.000 105.64506 120 ILE H O 1
ATOM 6876 N N . LYS H 1 126 ? 21.92745 20.08477 74.26649 1.000 106.19081 121 LYS H N 1
ATOM 6877 C CA . LYS H 1 126 ? 21.00339 20.71730 75.20546 1.000 111.18910 121 LYS H CA 1
ATOM 6878 C C . LYS H 1 126 ? 21.73691 21.48119 76.30327 1.000 116.95777 121 LYS H C 1
ATOM 6879 O O . LYS H 1 126 ? 21.28204 22.54682 76.73672 1.000 119.84725 121 LYS H O 1
ATOM 6885 N N . LYS H 1 127 ? 22.86580 20.94355 76.77619 1.000 116.63378 122 LYS H N 1
ATOM 6886 C CA . LYS H 1 127 ? 23.60460 21.58275 77.86140 1.000 124.09162 122 LYS H CA 1
ATOM 6887 C C . LYS H 1 127 ? 24.29214 22.86437 77.41248 1.000 125.05205 122 LYS H C 1
ATOM 6888 O O . LYS H 1 127 ? 24.48678 23.77451 78.22813 1.000 124.14094 122 LYS H O 1
ATOM 6894 N N . ARG H 1 128 ? 24.62590 22.97448 76.12493 1.000 118.30980 123 ARG H N 1
ATOM 6895 C CA . ARG H 1 128 ? 25.26023 24.18205 75.60746 1.000 121.23053 123 ARG H CA 1
ATOM 6896 C C . ARG H 1 128 ? 24.26541 25.29994 75.32319 1.000 126.47546 123 ARG H C 1
ATOM 6897 O O . ARG H 1 128 ? 24.69257 26.40627 74.97750 1.000 128.62391 123 ARG H O 1
ATOM 6905 N N . VAL H 1 129 ? 22.96769 25.04965 75.47417 1.000 130.96330 124 VAL H N 1
ATOM 6906 C CA . VAL H 1 129 ? 21.94124 26.05681 75.22123 1.000 129.74325 124 VAL H CA 1
ATOM 6907 C C . VAL H 1 129 ? 20.96058 26.09408 76.38908 1.000 123.51966 124 VAL H C 1
ATOM 6908 O O . VAL H 1 129 ? 21.13169 26.86020 77.33840 1.000 132.07112 124 VAL H O 1
ATOM 6912 N N . ALA I 1 33 ? -9.19327 -0.86790 45.67130 1.000 106.92053 28 ALA I N 1
ATOM 6913 C CA . ALA I 1 33 ? -8.12818 -1.19675 44.72996 1.000 101.23595 28 ALA I CA 1
ATOM 6914 C C . ALA I 1 33 ? -7.84240 -0.00574 43.82784 1.000 110.44365 28 ALA I C 1
ATOM 6915 O O . ALA I 1 33 ? -6.68943 0.30495 43.51677 1.000 103.25192 28 ALA I O 1
ATOM 6917 N N . LEU I 1 34 ? -8.91777 0.65969 43.40797 1.000 111.91512 29 LEU I N 1
ATOM 6918 C CA . LEU I 1 34 ? -8.77660 1.84518 42.57281 1.000 96.08169 29 LEU I CA 1
ATOM 6919 C C . LEU I 1 34 ? -8.11226 2.97458 43.34447 1.000 97.61123 29 LEU I C 1
ATOM 6920 O O . LEU I 1 34 ? -7.34868 3.76117 42.77163 1.000 94.30187 29 LEU I O 1
ATOM 6925 N N . LEU I 1 35 ? -8.40764 3.07861 44.64316 1.000 97.08058 30 LEU I N 1
ATOM 6926 C CA . LEU I 1 35 ? -7.76060 4.08418 45.47931 1.000 95.67346 30 LEU I CA 1
ATOM 6927 C C . LEU I 1 35 ? -6.25550 3.86009 45.53454 1.000 87.41660 30 LEU I C 1
ATOM 6928 O O . LEU I 1 35 ? -5.47953 4.82102 45.59913 1.000 86.15633 30 LEU I O 1
ATOM 6933 N N . TRP I 1 36 ? -5.82805 2.59493 45.55901 1.000 87.79098 31 TRP I N 1
ATOM 6934 C CA . TRP I 1 36 ? -4.40154 2.28830 45.52040 1.000 87.93176 31 TRP I CA 1
ATOM 6935 C C . TRP I 1 36 ? -3.76366 2.76688 44.21977 1.000 88.27645 31 TRP I C 1
ATOM 6936 O O . TRP I 1 36 ? -2.64252 3.28867 44.22360 1.000 86.33834 31 TRP I O 1
ATOM 6947 N N . LEU I 1 37 ? -4.45611 2.58659 43.09315 1.000 89.93417 32 LEU I N 1
ATOM 6948 C CA . LEU I 1 37 ? -3.92678 3.06975 41.82176 1.000 81.99673 32 LEU I CA 1
ATOM 6949 C C . LEU I 1 37 ? -3.79388 4.58668 41.82625 1.000 75.58762 32 LEU I C 1
ATOM 6950 O O . LEU I 1 37 ? -2.79620 5.13090 41.33787 1.000 75.39526 32 LEU I O 1
ATOM 6955 N N . ALA I 1 38 ? -4.79625 5.28651 42.36491 1.000 76.59690 33 ALA I N 1
ATOM 6956 C CA . ALA I 1 38 ? -4.73408 6.74345 42.43372 1.000 75.09522 33 ALA I CA 1
ATOM 6957 C C . ALA I 1 38 ? -3.60859 7.21303 43.35119 1.000 73.57565 33 ALA I C 1
ATOM 6958 O O . ALA I 1 38 ? -2.98437 8.25197 43.10166 1.000 66.11120 33 ALA I O 1
ATOM 6960 N N . ALA I 1 39 ? -3.33941 6.47218 44.42597 1.000 69.87636 34 ALA I N 1
ATOM 6961 C CA . ALA I 1 39 ? -2.31116 6.91621 45.36154 1.000 73.29361 34 ALA I CA 1
ATOM 6962 C C . ALA I 1 39 ? -0.90463 6.67028 44.82394 1.000 72.96623 34 ALA I C 1
ATOM 6963 O O . ALA I 1 39 ? -0.00578 7.48933 45.04032 1.000 71.61208 34 ALA I O 1
ATOM 6965 N N . ASN I 1 40 ? -0.69719 5.56831 44.10486 1.000 73.36933 35 ASN I N 1
ATOM 6966 C CA . ASN I 1 40 ? 0.64509 5.18619 43.67906 1.000 71.91057 35 ASN I CA 1
ATOM 6967 C C . ASN I 1 40 ? 1.01268 5.68604 42.28491 1.000 70.05731 35 ASN I C 1
ATOM 6968 O O . ASN I 1 40 ? 2.20305 5.87637 42.00577 1.000 70.64405 35 ASN I O 1
ATOM 6973 N N . PHE I 1 41 ? 0.03714 5.88211 41.39612 1.000 71.58785 36 PHE I N 1
ATOM 6974 C CA . PHE I 1 41 ? 0.27488 6.42397 40.05345 1.000 65.51033 36 PHE I CA 1
ATOM 6975 C C . PHE I 1 41 ? -0.74384 7.52404 39.78046 1.000 61.60310 36 PHE I C 1
ATOM 6976 O O . PHE I 1 41 ? -1.60134 7.39456 38.89800 1.000 59.54618 36 PHE I O 1
ATOM 6984 N N . PRO I 1 42 ? -0.66096 8.63581 40.51755 1.000 61.98994 37 PRO I N 1
ATOM 6985 C CA . PRO I 1 42 ? -1.69164 9.68137 40.40417 1.000 57.95984 37 PRO I CA 1
ATOM 6986 C C . PRO I 1 42 ? -1.75807 10.36132 39.04866 1.000 57.47547 37 PRO I C 1
ATOM 6987 O O . PRO I 1 42 ? -2.81902 10.89543 38.70153 1.000 54.76710 37 PRO I O 1
ATOM 6991 N N . GLU I 1 43 ? -0.65394 10.40866 38.29346 1.000 50.19940 38 GLU I N 1
ATOM 6992 C CA . GLU I 1 43 ? -0.70818 10.99255 36.95506 1.000 53.60365 38 GLU I CA 1
ATOM 6993 C C . GLU I 1 43 ? -1.74823 10.28935 36.09203 1.000 54.16879 38 GLU I C 1
ATOM 6994 O O . GLU I 1 43 ? -2.45831 10.93328 35.31069 1.000 51.07193 38 GLU I O 1
ATOM 7000 N N . ALA I 1 44 ? -1.87584 8.97130 36.24586 1.000 49.78595 39 ALA I N 1
ATOM 7001 C CA . ALA I 1 44 ? -2.75448 8.16194 35.41174 1.000 55.98251 39 ALA I CA 1
ATOM 7002 C C . ALA I 1 44 ? -4.11914 7.88588 36.02685 1.000 63.58873 39 ALA I C 1
ATOM 7003 O O . ALA I 1 44 ? -5.12003 7.85729 35.29990 1.000 59.03777 39 ALA I O 1
ATOM 7005 N N . PHE I 1 45 ? -4.19820 7.66977 37.34112 1.000 58.95175 40 PHE I N 1
ATOM 7006 C CA . PHE I 1 45 ? -5.40971 7.12030 37.92790 1.000 65.22680 40 PHE I CA 1
ATOM 7007 C C . PHE I 1 45 ? -6.05882 7.98781 38.99320 1.000 68.54752 40 PHE I C 1
ATOM 7008 O O . PHE I 1 45 ? -7.09148 7.58695 39.53636 1.000 68.49803 40 PHE I O 1
ATOM 7016 N N . ASP I 1 46 ? -5.51751 9.16437 39.29388 1.000 67.31546 41 ASP I N 1
ATOM 7017 C CA . ASP I 1 46 ? -6.22534 10.11797 40.14298 1.000 63.06232 41 ASP I CA 1
ATOM 7018 C C . ASP I 1 46 ? -7.01417 11.02504 39.20804 1.000 64.04986 41 ASP I C 1
ATOM 7019 O O . ASP I 1 46 ? -6.46642 11.95726 38.61332 1.000 63.59318 41 ASP I O 1
ATOM 7024 N N . ASN I 1 47 ? -8.30609 10.73643 39.06121 1.000 62.47259 42 ASN I N 1
ATOM 7025 C CA . ASN I 1 47 ? -9.18512 11.48604 38.17363 1.000 64.70877 42 ASN I CA 1
ATOM 7026 C C . ASN I 1 47 ? -10.08690 12.44539 38.93747 1.000 68.68764 42 ASN I C 1
ATOM 7027 O O . ASN I 1 47 ? -11.19432 12.75411 38.47892 1.000 68.12132 42 ASN I O 1
ATOM 7032 N N . SER I 1 48 ? -9.63724 12.91044 40.10878 1.000 69.48213 43 SER I N 1
ATOM 7033 C CA . SER I 1 48 ? -10.46833 13.78303 40.93028 1.000 69.15697 43 SER I CA 1
ATOM 7034 C C . SER I 1 48 ? -10.72530 15.12293 40.25424 1.000 66.22533 43 SER I C 1
ATOM 7035 O O . SER I 1 48 ? -11.78661 15.71999 40.45500 1.000 75.65873 43 SER I O 1
ATOM 7038 N N . LEU I 1 49 ? -9.76070 15.62857 39.49291 1.000 61.75566 44 LEU I N 1
ATOM 7039 C CA . LEU I 1 49 ? -9.87440 16.91527 38.81969 1.000 65.91314 44 LEU I CA 1
ATOM 7040 C C . LEU I 1 49 ? -9.84724 16.81564 37.29491 1.000 61.94065 44 LEU I C 1
ATOM 7041 O O . LEU I 1 49 ? -10.46003 17.64864 36.62540 1.000 66.03539 44 LEU I O 1
ATOM 7046 N N . ARG I 1 50 ? -9.10676 15.86111 36.73686 1.000 62.22964 45 ARG I N 1
ATOM 7047 C CA . ARG I 1 50 ? -8.94367 15.69545 35.29817 1.000 56.13837 45 ARG I CA 1
ATOM 7048 C C . ARG I 1 50 ? -8.71057 14.22086 35.01007 1.000 61.81168 45 ARG I C 1
ATOM 7049 O O . ARG I 1 50 ? -8.38140 13.44741 35.90944 1.000 53.98681 45 ARG I O 1
ATOM 7057 N N . ILE I 1 51 ? -8.88675 13.82787 33.74843 1.000 55.74144 46 ILE I N 1
ATOM 7058 C CA . ILE I 1 51 ? -8.63486 12.45165 33.33325 1.000 59.75581 46 ILE I CA 1
ATOM 7059 C C . ILE I 1 51 ? -8.02228 12.45689 31.93665 1.000 54.00359 46 ILE I C 1
ATOM 7060 O O . ILE I 1 51 ? -8.39326 13.27676 31.09190 1.000 51.74548 46 ILE I O 1
ATOM 7065 N N . ARG I 1 52 ? -7.06437 11.56574 31.69949 1.000 52.34155 47 ARG I N 1
ATOM 7066 C CA . ARG I 1 52 ? -6.34249 11.55779 30.43584 1.000 52.41269 47 ARG I CA 1
ATOM 7067 C C . ARG I 1 52 ? -6.32275 10.15650 29.83644 1.000 57.95314 47 ARG I C 1
ATOM 7068 O O . ARG I 1 52 ? -6.35141 9.15799 30.56766 1.000 51.31497 47 ARG I O 1
ATOM 7076 N N . PRO I 1 53 ? -6.31693 10.05217 28.50434 1.000 57.86716 48 PRO I N 1
ATOM 7077 C CA . PRO I 1 53 ? -6.23427 8.72965 27.87116 1.000 55.18860 48 PRO I CA 1
ATOM 7078 C C . PRO I 1 53 ? -5.00278 7.96895 28.34304 1.000 54.70635 48 PRO I C 1
ATOM 7079 O O . PRO I 1 53 ? -3.92425 8.53963 28.52035 1.000 54.75684 48 PRO I O 1
ATOM 7083 N N . LEU I 1 54 ? -5.17856 6.67325 28.56472 1.000 57.15767 49 LEU I N 1
ATOM 7084 C CA . LEU I 1 54 ? -4.11338 5.82129 29.06707 1.000 58.72232 49 LEU I CA 1
ATOM 7085 C C . LEU I 1 54 ? -3.47565 5.01731 27.94236 1.000 64.32653 49 LEU I C 1
ATOM 7086 O O . LEU I 1 54 ? -4.13221 4.64366 26.96623 1.000 58.85812 49 LEU I O 1
ATOM 7091 N N . LYS I 1 55 ? -2.16922 4.79880 28.07698 1.000 63.23146 50 LYS I N 1
ATOM 7092 C CA . LYS I 1 55 ? -1.43549 3.88815 27.20485 1.000 64.74492 50 LYS I CA 1
ATOM 7093 C C . LYS I 1 55 ? -2.19264 2.57424 27.01952 1.000 67.79312 50 LYS I C 1
ATOM 7094 O O . LYS I 1 55 ? -2.65855 1.96834 27.98709 1.000 73.42896 50 LYS I O 1
ATOM 7100 N N . ILE I 1 56 ? -2.31575 2.13621 25.76711 1.000 71.08939 51 ILE I N 1
ATOM 7101 C CA . ILE I 1 56 ? -2.85505 0.81188 25.47699 1.000 76.29980 51 ILE I CA 1
ATOM 7102 C C . ILE I 1 56 ? -1.90460 -0.25249 26.00794 1.000 79.68413 51 ILE I C 1
ATOM 7103 O O . ILE I 1 56 ? -0.70576 -0.24550 25.69925 1.000 78.10920 51 ILE I O 1
ATOM 7108 N N . GLY I 1 57 ? -2.43161 -1.16969 26.81711 1.000 78.83618 52 GLY I N 1
ATOM 7109 C CA . GLY I 1 57 ? -1.58059 -2.13533 27.48409 1.000 75.97569 52 GLY I CA 1
ATOM 7110 C C . GLY I 1 57 ? -0.96491 -1.63651 28.77140 1.000 88.65720 52 GLY I C 1
ATOM 7111 O O . GLY I 1 57 ? 0.04296 -2.19158 29.22314 1.000 92.08971 52 GLY I O 1
ATOM 7112 N N . ILE I 1 58 ? -1.54497 -0.59645 29.37729 1.000 81.34705 53 ILE I N 1
ATOM 7113 C CA . ILE I 1 58 ? -1.08514 -0.08598 30.66326 1.000 81.53900 53 ILE I CA 1
ATOM 7114 C C . ILE I 1 58 ? -1.13609 -1.16691 31.73587 1.000 90.69182 53 ILE I C 1
ATOM 7115 O O . ILE I 1 58 ? -0.41412 -1.08446 32.73528 1.000 88.10482 53 ILE I O 1
ATOM 7120 N N . MET I 1 59 ? -1.98251 -2.18387 31.55208 1.000 91.01759 54 MET I N 1
ATOM 7121 C CA . MET I 1 59 ? -2.06858 -3.27298 32.51925 1.000 92.26472 54 MET I CA 1
ATOM 7122 C C . MET I 1 59 ? -0.71699 -3.93930 32.73498 1.000 96.81735 54 MET I C 1
ATOM 7123 O O . MET I 1 59 ? -0.35376 -4.26329 33.87119 1.000 99.70061 54 MET I O 1
ATOM 7128 N N . SER I 1 60 ? 0.04927 -4.13954 31.66145 1.000 100.11143 55 SER I N 1
ATOM 7129 C CA . SER I 1 60 ? 1.33863 -4.80770 31.80006 1.000 103.12711 55 SER I CA 1
ATOM 7130 C C . SER I 1 60 ? 2.28416 -4.00532 32.68210 1.000 103.69227 55 SER I C 1
ATOM 7131 O O . SER I 1 60 ? 3.04580 -4.57869 33.47004 1.000 111.20922 55 SER I O 1
ATOM 7134 N N . ASP I 1 61 ? 2.25976 -2.67720 32.55523 1.000 102.02147 56 ASP I N 1
ATOM 7135 C CA . ASP I 1 61 ? 3.07544 -1.83403 33.42406 1.000 96.28368 56 ASP I CA 1
ATOM 7136 C C . ASP I 1 61 ? 2.61744 -1.92812 34.87540 1.000 94.85517 56 ASP I C 1
ATOM 7137 O O . ASP I 1 61 ? 3.44417 -1.97760 35.79354 1.000 96.98142 56 ASP I O 1
ATOM 7142 N N . ILE I 1 62 ? 1.30129 -1.95499 35.09727 1.000 95.15955 57 ILE I N 1
ATOM 7143 C CA . ILE I 1 62 ? 0.76050 -2.06411 36.44978 1.000 95.28528 57 ILE I CA 1
ATOM 7144 C C . ILE I 1 62 ? 1.17449 -3.38116 37.09282 1.000 102.98634 57 ILE I C 1
ATOM 7145 O O . ILE I 1 62 ? 1.55757 -3.42044 38.26826 1.000 101.79922 57 ILE I O 1
ATOM 7150 N N . LEU I 1 63 ? 1.11913 -4.47802 36.33341 1.000 104.99210 58 LEU I N 1
ATOM 7151 C CA . LEU I 1 63 ? 1.38111 -5.79000 36.91409 1.000 110.24775 58 LEU I CA 1
ATOM 7152 C C . LEU I 1 63 ? 2.83197 -5.96722 37.34543 1.000 114.44192 58 LEU I C 1
ATOM 7153 O O . LEU I 1 63 ? 3.11548 -6.86134 38.14900 1.000 118.17232 58 LEU I O 1
ATOM 7158 N N . GLN I 1 64 ? 3.75529 -5.14418 36.83870 1.000 121.79831 59 GLN I N 1
ATOM 7159 C CA . GLN I 1 64 ? 5.11011 -5.14153 37.37985 1.000 116.63127 59 GLN I CA 1
ATOM 7160 C C . GLN I 1 64 ? 5.15284 -4.62063 38.81098 1.000 113.06976 59 GLN I C 1
ATOM 7161 O O . GLN I 1 64 ? 6.14125 -4.85533 39.51326 1.000 118.66544 59 GLN I O 1
ATOM 7167 N N . HIS I 1 65 ? 4.11696 -3.90519 39.24622 1.000 108.62428 60 HIS I N 1
ATOM 7168 C CA . HIS I 1 65 ? 3.99423 -3.42757 40.61484 1.000 108.41280 60 HIS I CA 1
ATOM 7169 C C . HIS I 1 65 ? 2.99175 -4.24271 41.42822 1.000 116.85660 60 HIS I C 1
ATOM 7170 O O . HIS I 1 65 ? 2.55129 -3.78113 42.48677 1.000 119.09597 60 HIS I O 1
ATOM 7177 N N . ALA I 1 66 ? 2.60707 -5.43219 40.94903 1.000 118.10187 61 ALA I N 1
ATOM 7178 C CA . ALA I 1 66 ? 1.54834 -6.19375 41.60788 1.000 125.38797 61 ALA I CA 1
ATOM 7179 C C . ALA I 1 66 ? 1.94024 -6.61586 43.01606 1.000 130.95707 61 ALA I C 1
ATOM 7180 O O . ALA I 1 66 ? 1.09342 -6.61557 43.91759 1.000 129.24027 61 ALA I O 1
ATOM 7182 N N . GLU I 1 67 ? 3.21256 -6.95901 43.22568 1.000 132.28196 62 GLU I N 1
ATOM 7183 C CA . GLU I 1 67 ? 3.65010 -7.43377 44.53526 1.000 133.57396 62 GLU I CA 1
ATOM 7184 C C . GLU I 1 67 ? 3.50293 -6.36312 45.60665 1.000 129.44204 62 GLU I C 1
ATOM 7185 O O . GLU I 1 67 ? 3.08404 -6.65686 46.73473 1.000 132.88569 62 GLU I O 1
ATOM 7191 N N . LYS I 1 68 ? 3.84314 -5.11835 45.27718 1.000 123.53252 63 LYS I N 1
ATOM 7192 C CA . LYS I 1 68 ? 3.64871 -4.03760 46.23662 1.000 121.55310 63 LYS I CA 1
ATOM 7193 C C . LYS I 1 68 ? 2.17333 -3.81672 46.55092 1.000 120.03116 63 LYS I C 1
ATOM 7194 O O . LYS I 1 68 ? 1.82351 -3.46017 47.68174 1.000 119.99824 63 LYS I O 1
ATOM 7200 N N . ALA I 1 69 ? 1.29582 -4.03191 45.57522 1.000 117.30330 64 ALA I N 1
ATOM 7201 C CA . ALA I 1 69 ? -0.13593 -3.87438 45.81311 1.000 115.94011 64 ALA I CA 1
ATOM 7202 C C . ALA I 1 69 ? -0.67037 -4.96831 46.72900 1.000 127.55964 64 ALA I C 1
ATOM 7203 O O . ALA I 1 69 ? -1.60542 -4.73945 47.50484 1.000 126.82736 64 ALA I O 1
ATOM 7205 N N . GLU I 1 70 ? -0.11235 -6.17599 46.62071 1.000 132.05839 65 GLU I N 1
ATOM 7206 C CA . GLU I 1 70 ? -0.56758 -7.30250 47.42698 1.000 135.07181 65 GLU I CA 1
ATOM 7207 C C . GLU I 1 70 ? -0.39469 -7.03383 48.91488 1.000 133.08650 65 GLU I C 1
ATOM 7208 O O . GLU I 1 70 ? -1.18219 -7.52747 49.73077 1.000 138.17027 65 GLU I O 1
ATOM 7214 N N . GLN I 1 71 ? 0.63818 -6.26827 49.28297 1.000 136.19412 66 GLN I N 1
ATOM 7215 C CA . GLN I 1 71 ? 0.94266 -6.03850 50.69150 1.000 134.70069 66 GLN I CA 1
ATOM 7216 C C . GLN I 1 71 ? -0.15738 -5.26280 51.40193 1.000 132.35238 66 GLN I C 1
ATOM 7217 O O . GLN I 1 71 ? -0.32551 -5.40381 52.61814 1.000 134.77244 66 GLN I O 1
ATOM 7223 N N . VAL I 1 72 ? -0.92414 -4.45234 50.67264 1.000 131.99684 67 VAL I N 1
ATOM 7224 C CA . VAL I 1 72 ? -1.96668 -3.63675 51.28480 1.000 132.35395 67 VAL I CA 1
ATOM 7225 C C . VAL I 1 72 ? -3.36134 -4.21184 51.03901 1.000 130.10765 67 VAL I C 1
ATOM 7226 O O . VAL I 1 72 ? -4.36369 -3.58277 51.39504 1.000 134.01754 67 VAL I O 1
ATOM 7230 N N . GLY I 1 73 ? -3.44730 -5.41314 50.47873 1.000 127.80989 68 GLY I N 1
ATOM 7231 C CA . GLY I 1 73 ? -4.70866 -6.10469 50.33317 1.000 121.08757 68 GLY I CA 1
ATOM 7232 C C . GLY I 1 73 ? -5.32141 -6.04047 48.95481 1.000 125.68049 68 GLY I C 1
ATOM 7233 O O . GLY I 1 73 ? -6.49783 -6.39009 48.80429 1.000 123.97557 68 GLY I O 1
ATOM 7234 N N . VAL I 1 74 ? -4.56292 -5.62182 47.94576 1.000 124.62805 69 VAL I N 1
ATOM 7235 C CA . VAL I 1 74 ? -5.05904 -5.46209 46.58446 1.000 125.33051 69 VAL I CA 1
ATOM 7236 C C . VAL I 1 74 ? -4.45631 -6.57997 45.74783 1.000 125.69577 69 VAL I C 1
ATOM 7237 O O . VAL I 1 74 ? -3.23316 -6.64579 45.57165 1.000 127.93807 69 VAL I O 1
ATOM 7241 N N . SER I 1 75 ? -5.31094 -7.45100 45.22965 1.000 124.63773 70 SER I N 1
ATOM 7242 C CA . SER I 1 75 ? -4.86711 -8.60886 44.47430 1.000 127.90333 70 SER I CA 1
ATOM 7243 C C . SER I 1 75 ? -4.64654 -8.24858 43.00826 1.000 129.49889 70 SER I C 1
ATOM 7244 O O . SER I 1 75 ? -5.01855 -7.17292 42.53623 1.000 128.11392 70 SER I O 1
ATOM 7247 N N . LYS I 1 76 ? -4.00838 -9.17250 42.28711 1.000 134.82357 71 LYS I N 1
ATOM 7248 C CA . LYS I 1 76 ? -3.81338 -9.03960 40.84780 1.000 130.48510 71 LYS I CA 1
ATOM 7249 C C . LYS I 1 76 ? -5.13341 -9.01531 40.08280 1.000 131.00904 71 LYS I C 1
ATOM 7250 O O . LYS I 1 76 ? -5.13230 -8.71190 38.88462 1.000 132.53942 71 LYS I O 1
ATOM 7256 N N B SER I 1 77 ? -6.25054 -9.33597 40.73695 0.380 129.14607 72 SER I N 1
ATOM 7257 N N C SER I 1 77 ? -6.24851 -9.33497 40.74117 0.620 129.14026 72 SER I N 1
ATOM 7258 C CA B SER I 1 77 ? -7.56048 -9.39217 40.09870 0.380 128.70201 72 SER I CA 1
ATOM 7259 C CA C SER I 1 77 ? -7.56596 -9.40807 40.12047 0.620 128.73248 72 SER I CA 1
ATOM 7260 C C B SER I 1 77 ? -8.35383 -8.10149 40.26707 0.380 126.80813 72 SER I C 1
ATOM 7261 C C C SER I 1 77 ? -8.36002 -8.11570 40.27366 0.620 126.81645 72 SER I C 1
ATOM 7262 O O B SER I 1 77 ? -8.93829 -7.60580 39.29896 0.380 126.57947 72 SER I O 1
ATOM 7263 O O C SER I 1 77 ? -8.94960 -7.63270 39.30226 0.620 126.59486 72 SER I O 1
ATOM 7268 N N . LYS I 1 78 ? -8.39284 -7.54743 41.48263 1.000 126.38677 73 LYS I N 1
ATOM 7269 C CA . LYS I 1 78 ? -9.09289 -6.28174 41.69233 1.000 124.32229 73 LYS I CA 1
ATOM 7270 C C . LYS I 1 78 ? -8.42156 -5.13232 40.94624 1.000 121.49756 73 LYS I C 1
ATOM 7271 O O . LYS I 1 78 ? -9.09929 -4.17828 40.54683 1.000 120.46834 73 LYS I O 1
ATOM 7277 N N . LEU I 1 79 ? -7.09816 -5.19004 40.76794 1.000 118.39318 74 LEU I N 1
ATOM 7278 C CA . LEU I 1 79 ? -6.42378 -4.20257 39.92938 1.000 116.34995 74 LEU I CA 1
ATOM 7279 C C . LEU I 1 79 ? -6.95172 -4.23186 38.49958 1.000 117.87463 74 LEU I C 1
ATOM 7280 O O . LEU I 1 79 ? -7.19300 -3.17743 37.89942 1.000 112.99821 74 LEU I O 1
ATOM 7285 N N . ARG I 1 80 ? -7.13331 -5.43030 37.93541 1.000 121.70881 75 ARG I N 1
ATOM 7286 C CA . ARG I 1 80 ? -7.66727 -5.54279 36.58021 1.000 117.66519 75 ARG I CA 1
ATOM 7287 C C . ARG I 1 80 ? -9.08546 -4.99513 36.50259 1.000 115.85151 75 ARG I C 1
ATOM 7288 O O . ARG I 1 80 ? -9.42888 -4.24952 35.57804 1.000 111.05020 75 ARG I O 1
ATOM 7296 N N . GLU I 1 81 ? -9.92820 -5.36952 37.46654 1.000 121.13783 76 GLU I N 1
ATOM 7297 C CA . GLU I 1 81 ? -11.30310 -4.88356 37.49085 1.000 120.28902 76 GLU I CA 1
ATOM 7298 C C . GLU I 1 81 ? -11.35272 -3.36154 37.58356 1.000 114.85339 76 GLU I C 1
ATOM 7299 O O . GLU I 1 81 ? -12.18076 -2.71874 36.92652 1.000 113.29915 76 GLU I O 1
ATOM 7305 N N . ALA I 1 82 ? -10.46402 -2.76578 38.38435 1.000 113.06668 77 ALA I N 1
ATOM 7306 C CA . ALA I 1 82 ? -10.46826 -1.31415 38.54229 1.000 105.90602 77 ALA I CA 1
ATOM 7307 C C . ALA I 1 82 ? -10.11742 -0.60651 37.24040 1.000 101.86901 77 ALA I C 1
ATOM 7308 O O . ALA I 1 82 ? -10.76337 0.38142 36.87237 1.000 101.35979 77 ALA I O 1
ATOM 7310 N N . VAL I 1 83 ? -9.10601 -1.10195 36.52638 1.000 101.31903 78 VAL I N 1
ATOM 7311 C CA . VAL I 1 83 ? -8.70628 -0.47784 35.26876 1.000 97.80400 78 VAL I CA 1
ATOM 7312 C C . VAL I 1 83 ? -9.79040 -0.62715 34.21249 1.000 95.47771 78 VAL I C 1
ATOM 7313 O O . VAL I 1 83 ? -10.08124 0.31748 33.46773 1.000 91.89984 78 VAL I O 1
ATOM 7317 N N . VAL I 1 84 ? -10.40618 -1.80865 34.12126 1.000 104.03802 79 VAL I N 1
ATOM 7318 C CA . VAL I 1 84 ? -11.49686 -2.00212 33.17114 1.000 101.93298 79 VAL I CA 1
ATOM 7319 C C . VAL I 1 84 ? -12.62329 -1.02638 33.46175 1.000 101.61750 79 VAL I C 1
ATOM 7320 O O . VAL I 1 84 ? -13.11531 -0.32387 32.57069 1.000 106.56619 79 VAL I O 1
ATOM 7324 N N . LEU I 1 85 ? -13.03794 -0.96175 34.72877 1.000 99.16144 80 LEU I N 1
ATOM 7325 C CA . LEU I 1 85 ? -14.07793 -0.02007 35.11993 1.000 100.73886 80 LEU I CA 1
ATOM 7326 C C . LEU I 1 85 ? -13.64241 1.42543 34.89081 1.000 100.33940 80 LEU I C 1
ATOM 7327 O O . LEU I 1 85 ? -14.42279 2.23405 34.38009 1.000 101.99348 80 LEU I O 1
ATOM 7332 N N . PHE I 1 86 ? -12.39839 1.76399 35.25260 1.000 98.59792 81 PHE I N 1
ATOM 7333 C CA . PHE I 1 86 ? -11.88181 3.12689 35.09319 1.000 92.09293 81 PHE I CA 1
ATOM 7334 C C . PHE I 1 86 ? -11.98198 3.60492 33.64819 1.000 92.35148 81 PHE I C 1
ATOM 7335 O O . PHE I 1 86 ? -12.35153 4.75825 33.38795 1.000 87.18439 81 PHE I O 1
ATOM 7343 N N . THR I 1 87 ? -11.63997 2.73660 32.69737 1.000 88.62242 82 THR I N 1
ATOM 7344 C CA . THR I 1 87 ? -11.60520 3.09392 31.28966 1.000 86.90223 82 THR I CA 1
ATOM 7345 C C . THR I 1 87 ? -12.95451 2.94049 30.60135 1.000 92.20836 82 THR I C 1
ATOM 7346 O O . THR I 1 87 ? -13.05885 3.23700 29.40913 1.000 89.84905 82 THR I O 1
ATOM 7350 N N . ARG I 1 88 ? -13.97357 2.44009 31.29012 1.000 91.54001 83 ARG I N 1
ATOM 7351 C CA . ARG I 1 88 ? -15.31839 2.43300 30.73165 1.000 98.16506 83 ARG I CA 1
ATOM 7352 C C . ARG I 1 88 ? -16.20133 3.56662 31.24545 1.000 93.21251 83 ARG I C 1
ATOM 7353 O O . ARG I 1 88 ? -17.27364 3.80082 30.67792 1.000 90.55307 83 ARG I O 1
ATOM 7361 N N . ARG I 1 89 ? -15.78923 4.25891 32.30658 1.000 95.15716 84 ARG I N 1
ATOM 7362 C CA . ARG I 1 89 ? -16.58618 5.34540 32.86957 1.000 90.56019 84 ARG I CA 1
ATOM 7363 C C . ARG I 1 89 ? -16.79343 6.47634 31.86488 1.000 89.14830 84 ARG I C 1
ATOM 7364 O O . ARG I 1 89 ? -15.94346 6.74567 31.01558 1.000 88.58243 84 ARG I O 1
ATOM 7372 N N . LEU I 1 90 ? -17.93885 7.15660 31.98404 1.000 92.73498 85 LEU I N 1
ATOM 7373 C CA . LEU I 1 90 ? -18.29117 8.20623 31.02890 1.000 93.89908 85 LEU I CA 1
ATOM 7374 C C . LEU I 1 90 ? -17.23317 9.30532 30.98425 1.000 89.78131 85 LEU I C 1
ATOM 7375 O O . LEU I 1 90 ? -16.95135 9.85971 29.91528 1.000 90.90886 85 LEU I O 1
ATOM 7380 N N . ASP I 1 91 ? -16.62150 9.62812 32.12803 1.000 85.89273 86 ASP I N 1
ATOM 7381 C CA . ASP I 1 91 ? -15.60907 10.67786 32.12224 1.000 86.42876 86 ASP I CA 1
ATOM 7382 C C . ASP I 1 91 ? -14.35748 10.25003 31.36411 1.000 79.79309 86 ASP I C 1
ATOM 7383 O O . ASP I 1 91 ? -13.70875 11.08881 30.72893 1.000 76.03243 86 ASP I O 1
ATOM 7388 N N . TYR I 1 92 ? -14.01815 8.95759 31.38673 1.000 79.16880 87 TYR I N 1
ATOM 7389 C CA . TYR I 1 92 ? -12.89010 8.48962 30.58900 1.000 78.39515 87 TYR I CA 1
ATOM 7390 C C . TYR I 1 92 ? -13.23984 8.46334 29.10496 1.000 77.25466 87 TYR I C 1
ATOM 7391 O O . TYR I 1 92 ? -12.45226 8.91086 28.26230 1.000 73.77009 87 TYR I O 1
ATOM 7400 N N . LEU I 1 93 ? -14.41290 7.92390 28.76470 1.000 78.27696 88 LEU I N 1
ATOM 7401 C CA . LEU I 1 93 ? -14.81395 7.85221 27.36149 1.000 81.89699 88 LEU I CA 1
ATOM 7402 C C . LEU I 1 93 ? -14.86095 9.23274 26.71746 1.000 78.27815 88 LEU I C 1
ATOM 7403 O O . LEU I 1 93 ? -14.52092 9.38564 25.53853 1.000 77.34205 88 LEU I O 1
ATOM 7408 N N . ALA I 1 94 ? -15.27131 10.25204 27.47413 1.000 79.19155 89 ALA I N 1
ATOM 7409 C CA . ALA I 1 94 ? -15.34436 11.59631 26.91215 1.000 79.03866 89 ALA I CA 1
ATOM 7410 C C . ALA I 1 94 ? -13.96494 12.18648 26.64097 1.000 73.43643 89 ALA I C 1
ATOM 7411 O O . ALA I 1 94 ? -13.83722 13.07246 25.78879 1.000 76.73979 89 ALA I O 1
ATOM 7413 N N . CYS I 1 95 ? -12.92805 11.73633 27.35005 1.000 70.45404 90 CYS I N 1
ATOM 7414 C CA . CYS I 1 95 ? -11.59272 12.27942 27.12050 1.000 69.41941 90 CYS I CA 1
ATOM 7415 C C . CYS I 1 95 ? -10.85779 11.58912 25.97879 1.000 65.50699 90 CYS I C 1
ATOM 7416 O O . CYS I 1 95 ? -9.75783 12.02341 25.61762 1.000 66.96625 90 CYS I O 1
ATOM 7419 N N . LEU I 1 96 ? -11.42815 10.52444 25.41376 1.000 66.69222 91 LEU I N 1
ATOM 7420 C CA . LEU I 1 96 ? -10.82297 9.81372 24.28769 1.000 67.31923 91 LEU I CA 1
ATOM 7421 C C . LEU I 1 96 ? -11.18282 10.53221 22.98710 1.000 70.41700 91 LEU I C 1
ATOM 7422 O O . LEU I 1 96 ? -11.95973 10.05199 22.16017 1.000 77.00821 91 LEU I O 1
ATOM 7427 N N . LYS I 1 97 ? -10.60361 11.71681 22.81916 1.000 68.09093 92 LYS I N 1
ATOM 7428 C CA . LYS I 1 97 ? -10.78691 12.49772 21.60435 1.000 67.27480 92 LYS I CA 1
ATOM 7429 C C . LYS I 1 97 ? -9.60467 12.27719 20.66874 1.000 64.97846 92 LYS I C 1
ATOM 7430 O O . LYS I 1 97 ? -8.48053 12.01775 21.10846 1.000 67.49633 92 LYS I O 1
ATOM 7436 N N . ALA I 1 98 ? -9.87621 12.36808 19.36853 1.000 64.99586 93 ALA I N 1
ATOM 7437 C CA . ALA I 1 98 ? -8.86001 12.09033 18.36171 1.000 61.51997 93 ALA I CA 1
ATOM 7438 C C . ALA I 1 98 ? -7.62958 12.97071 18.56359 1.000 59.69292 93 ALA I C 1
ATOM 7439 O O . ALA I 1 98 ? -7.74194 14.18208 18.77430 1.000 59.93862 93 ALA I O 1
ATOM 7441 N N . ARG I 1 99 ? -6.45575 12.34247 18.53021 1.000 56.46008 94 ARG I N 1
ATOM 7442 C CA . ARG I 1 99 ? -5.14451 12.97775 18.61358 1.000 53.78679 94 ARG I CA 1
ATOM 7443 C C . ARG I 1 99 ? -4.82404 13.49746 20.01156 1.000 57.81814 94 ARG I C 1
ATOM 7444 O O . ARG I 1 99 ? -3.80940 14.19031 20.18922 1.000 52.37681 94 ARG I O 1
ATOM 7452 N N . GLU I 1 100 ? -5.64903 13.18201 21.00830 1.000 53.33289 95 GLU I N 1
ATOM 7453 C CA . GLU I 1 100 ? -5.24856 13.37010 22.39475 1.000 53.91440 95 GLU I CA 1
ATOM 7454 C C . GLU I 1 100 ? -4.11931 12.41033 22.74004 1.000 53.41205 95 GLU I C 1
ATOM 7455 O O . GLU I 1 100 ? -4.03476 11.30391 22.20372 1.000 55.96812 95 GLU I O 1
ATOM 7461 N N . VAL I 1 101 ? -3.28205 12.82826 23.68557 1.000 47.04478 96 VAL I N 1
ATOM 7462 C CA . VAL I 1 101 ? -2.11234 12.06030 24.10513 1.000 54.90707 96 VAL I CA 1
ATOM 7463 C C . VAL I 1 101 ? -2.53951 10.95414 25.06189 1.000 53.75634 96 VAL I C 1
ATOM 7464 O O . VAL I 1 101 ? -3.30808 11.19223 25.99926 1.000 53.60244 96 VAL I O 1
ATOM 7468 N N . ARG I 1 102 ? -2.04551 9.73728 24.82686 1.000 52.90688 97 ARG I N 1
ATOM 7469 C CA . ARG I 1 102 ? -2.13044 8.66803 25.81363 1.000 49.69141 97 ARG I CA 1
ATOM 7470 C C . ARG I 1 102 ? -0.87508 8.69314 26.67415 1.000 52.48730 97 ARG I C 1
ATOM 7471 O O . ARG I 1 102 ? 0.23983 8.80624 26.15689 1.000 48.05795 97 ARG I O 1
ATOM 7479 N N . ILE I 1 103 ? -1.05912 8.55317 27.98441 1.000 49.76490 98 ILE I N 1
ATOM 7480 C CA . ILE I 1 103 ? 0.03331 8.66553 28.93925 1.000 52.74420 98 ILE I CA 1
ATOM 7481 C C . ILE I 1 103 ? 0.33145 7.30468 29.55257 1.000 55.73672 98 ILE I C 1
ATOM 7482 O O . ILE I 1 103 ? -0.52361 6.41696 29.61763 1.000 53.53537 98 ILE I O 1
ATOM 7487 N N . ASP I 1 104 ? 1.56297 7.15831 30.03960 1.000 53.49734 99 ASP I N 1
ATOM 7488 C CA . ASP I 1 104 ? 1.93920 5.99646 30.82856 1.000 53.73834 99 ASP I CA 1
ATOM 7489 C C . ASP I 1 104 ? 1.57899 6.26662 32.29177 1.000 56.45614 99 ASP I C 1
ATOM 7490 O O . ASP I 1 104 ? 0.90361 7.24753 32.61745 1.000 56.43342 99 ASP I O 1
ATOM 7495 N N . LEU I 1 105 ? 2.03734 5.39988 33.19620 1.000 54.67156 100 LEU I N 1
ATOM 7496 C CA . LEU I 1 105 ? 1.66751 5.53121 34.60027 1.000 58.33722 100 LEU I CA 1
ATOM 7497 C C . LEU I 1 105 ? 2.19046 6.81564 35.22937 1.000 58.68814 100 LEU I C 1
ATOM 7498 O O . LEU I 1 105 ? 1.69895 7.21867 36.29116 1.000 53.79206 100 LEU I O 1
ATOM 7503 N N . HIS I 1 106 ? 3.17929 7.46068 34.61226 1.000 51.74025 101 HIS I N 1
ATOM 7504 C CA . HIS I 1 106 ? 3.79342 8.65176 35.17826 1.000 54.38192 101 HIS I CA 1
ATOM 7505 C C . HIS I 1 106 ? 3.47846 9.90702 34.37444 1.000 48.90581 101 HIS I C 1
ATOM 7506 O O . HIS I 1 106 ? 4.16438 10.92439 34.52747 1.000 50.70384 101 HIS I O 1
ATOM 7513 N N . GLY I 1 107 ? 2.45100 9.85791 33.52643 1.000 50.00192 102 GLY I N 1
ATOM 7514 C CA . GLY I 1 107 ? 2.03720 11.02755 32.77903 1.000 48.15139 102 GLY I CA 1
ATOM 7515 C C . GLY I 1 107 ? 2.89154 11.36363 31.57894 1.000 45.50889 102 GLY I C 1
ATOM 7516 O O . GLY I 1 107 ? 2.69101 12.42566 30.97648 1.000 46.65126 102 GLY I O 1
ATOM 7517 N N . ASN I 1 108 ? 3.83412 10.49159 31.20494 1.000 49.65647 103 ASN I N 1
ATOM 7518 C CA . ASN I 1 108 ? 4.66095 10.69371 30.02096 1.000 49.78303 103 ASN I CA 1
ATOM 7519 C C . ASN I 1 108 ? 3.85929 10.35814 28.76230 1.000 51.50126 103 ASN I C 1
ATOM 7520 O O . ASN I 1 108 ? 3.11627 9.37435 28.74599 1.000 50.29705 103 ASN I O 1
ATOM 7525 N N . PRO I 1 109 ? 4.00801 11.14655 27.69678 1.000 50.28605 104 PRO I N 1
ATOM 7526 C CA . PRO I 1 109 ? 3.29037 10.85743 26.44338 1.000 52.41270 104 PRO I CA 1
ATOM 7527 C C . PRO I 1 109 ? 3.86035 9.62796 25.74517 1.000 50.09280 104 PRO I C 1
ATOM 7528 O O . PRO I 1 109 ? 5.07585 9.50597 25.57767 1.000 50.62736 104 PRO I O 1
ATOM 7532 N N . VAL I 1 110 ? 2.97802 8.70543 25.34632 1.000 48.82623 105 VAL I N 1
ATOM 7533 C CA . VAL I 1 110 ? 3.44710 7.47961 24.69563 1.000 48.98205 105 VAL I CA 1
ATOM 7534 C C . VAL I 1 110 ? 2.83171 7.30915 23.30899 1.000 52.13426 105 VAL I C 1
ATOM 7535 O O . VAL I 1 110 ? 3.43407 6.67515 22.43380 1.000 49.61163 105 VAL I O 1
ATOM 7539 N N . ALA I 1 111 ? 1.64346 7.86617 23.08574 1.000 51.09372 106 ALA I N 1
ATOM 7540 C CA . ALA I 1 111 ? 0.94113 7.66688 21.81596 1.000 55.10147 106 ALA I CA 1
ATOM 7541 C C . ALA I 1 111 ? -0.20308 8.67097 21.73300 1.000 56.15939 106 ALA I C 1
ATOM 7542 O O . ALA I 1 111 ? -0.45121 9.43549 22.66887 1.000 55.19200 106 ALA I O 1
ATOM 7544 N N . GLU I 1 112 ? -0.91370 8.64873 20.60637 1.000 55.92239 107 GLU I N 1
ATOM 7545 C CA . GLU I 1 112 ? -2.06348 9.51256 20.36940 1.000 55.19103 107 GLU I CA 1
ATOM 7546 C C . GLU I 1 112 ? -3.30423 8.6717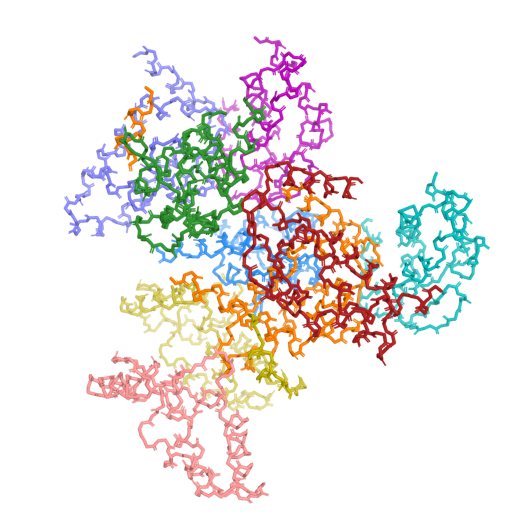8 20.10745 1.000 59.12821 107 GLU I C 1
ATOM 7547 O O . GLU I 1 112 ? -3.22873 7.60224 19.49705 1.000 57.98415 107 GLU I O 1
ATOM 7553 N N . VAL I 1 113 ? -4.45507 9.17188 20.55870 1.000 59.97016 108 VAL I N 1
ATOM 7554 C CA . VAL I 1 113 ? -5.72229 8.49095 20.30115 1.000 63.69387 108 VAL I CA 1
ATOM 7555 C C . VAL I 1 113 ? -6.01385 8.51194 18.80387 1.000 64.82685 108 VAL I C 1
ATOM 7556 O O . VAL I 1 113 ? -5.88786 9.55277 18.14625 1.000 59.94438 108 VAL I O 1
ATOM 7560 N N . THR I 1 114 ? -6.40230 7.36184 18.25369 1.000 66.35578 109 THR I N 1
ATOM 7561 C CA . THR I 1 114 ? -6.70761 7.29183 16.83075 1.000 75.22739 109 THR I CA 1
ATOM 7562 C C . THR I 1 114 ? -8.14194 7.74873 16.55975 1.000 78.63113 109 THR I C 1
ATOM 7563 O O . THR I 1 114 ? -8.97368 7.86298 17.46579 1.000 71.50253 109 THR I O 1
ATOM 7567 N N . GLU I 1 115 ? -8.43195 7.99947 15.27851 1.000 83.46363 110 GLU I N 1
ATOM 7568 C CA . GLU I 1 115 ? -9.77620 8.42555 14.90034 1.000 85.77878 110 GLU I CA 1
ATOM 7569 C C . GLU I 1 115 ? -10.80598 7.35824 15.24151 1.000 87.51162 110 GLU I C 1
ATOM 7570 O O . GLU I 1 115 ? -11.88272 7.66666 15.76537 1.000 92.44047 110 GLU I O 1
ATOM 7576 N N . GLU I 1 116 ? -10.47432 6.09110 14.98528 1.000 92.48245 111 GLU I N 1
ATOM 7577 C CA . GLU I 1 116 ? -11.40987 5.00419 15.25470 1.000 98.62369 111 GLU I CA 1
ATOM 7578 C C . GLU I 1 116 ? -11.66172 4.83551 16.74742 1.000 88.19765 111 GLU I C 1
ATOM 7579 O O . GLU I 1 116 ? -12.79626 4.57979 17.16803 1.000 99.22403 111 GLU I O 1
ATOM 7585 N N . GLU I 1 117 ? -10.61848 4.97446 17.56206 1.000 89.23353 112 GLU I N 1
ATOM 7586 C CA . GLU I 1 117 ? -10.79319 4.84824 19.00320 1.000 82.56698 112 GLU I CA 1
ATOM 7587 C C . GLU I 1 117 ? -11.71140 5.93603 19.54627 1.000 83.97206 112 GLU I C 1
ATOM 7588 O O . GLU I 1 117 ? -12.50619 5.68747 20.46240 1.000 89.16958 112 GLU I O 1
ATOM 7594 N N . ALA I 1 118 ? -11.59796 7.15794 19.01685 1.000 84.53444 113 ALA I N 1
ATOM 7595 C CA . ALA I 1 118 ? -12.45912 8.24384 19.47815 1.000 89.20561 113 ALA I CA 1
ATOM 7596 C C . ALA I 1 118 ? -13.92676 8.02788 19.10653 1.000 89.89302 113 ALA I C 1
ATOM 7597 O O . ALA I 1 118 ? -14.81300 8.23743 19.94421 1.000 92.57411 113 ALA I O 1
ATOM 7599 N N . GLU I 1 119 ? -14.21772 7.61942 17.86610 1.000 102.88485 114 GLU I N 1
ATOM 7600 C CA . GLU I 1 119 ? -15.62574 7.41550 17.51511 1.000 108.70605 114 GLU I CA 1
ATOM 7601 C C . GLU I 1 119 ? -16.22403 6.22818 18.25552 1.000 103.89500 114 GLU I C 1
ATOM 7602 O O . GLU I 1 119 ? -17.39808 6.25941 18.64112 1.000 107.42639 114 GLU I O 1
ATOM 7608 N N . ASN I 1 120 ? -15.43875 5.17060 18.45678 1.000 94.64842 115 ASN I N 1
ATOM 7609 C CA . ASN I 1 120 ? -15.88833 4.07394 19.30279 1.000 96.46383 115 ASN I CA 1
ATOM 7610 C C . ASN I 1 120 ? -16.25147 4.57109 20.69653 1.000 99.80930 115 ASN I C 1
ATOM 7611 O O . ASN I 1 120 ? -17.19656 4.06592 21.30989 1.000 101.57713 115 ASN I O 1
ATOM 7616 N N . ALA I 1 121 ? -15.52330 5.56677 21.20613 1.000 91.86792 116 ALA I N 1
ATOM 7617 C CA . ALA I 1 121 ? -15.80446 6.08590 22.54022 1.000 98.13724 116 ALA I CA 1
ATOM 7618 C C . ALA I 1 121 ? -17.06511 6.94320 22.54576 1.000 101.37568 116 ALA I C 1
ATOM 7619 O O . ALA I 1 121 ? -17.91414 6.80911 23.43504 1.000 99.44304 116 ALA I O 1
ATOM 7621 N N . SER I 1 122 ? -17.19937 7.84472 21.56841 1.000 98.87005 117 SER I N 1
ATOM 7622 C CA . SER I 1 122 ? -18.36526 8.71930 21.53561 1.000 101.69084 117 SER I CA 1
ATOM 7623 C C . SER I 1 122 ? -19.63184 7.96596 21.15871 1.000 108.59704 117 SER I C 1
ATOM 7624 O O . SER I 1 122 ? -20.73451 8.45407 21.42988 1.000 110.57092 117 SER I O 1
ATOM 7627 N N . MET I 1 123 ? -19.49495 6.78971 20.54426 1.000 110.80321 118 MET I N 1
ATOM 7628 C CA . MET I 1 123 ? -20.64879 5.95635 20.23032 1.000 110.86348 118 MET I CA 1
ATOM 7629 C C . MET I 1 123 ? -21.13510 5.20879 21.46683 1.000 114.45925 118 MET I C 1
ATOM 7630 O O . MET I 1 123 ? -22.34263 5.01595 21.64853 1.000 122.83509 118 MET I O 1
ATOM 7635 N N . LYS I 1 124 ? -20.20340 4.77753 22.31932 1.000 107.65341 119 LYS I N 1
ATOM 7636 C CA . LYS I 1 124 ? -20.56864 4.09835 23.55897 1.000 115.62290 119 LYS I CA 1
ATOM 7637 C C . LYS I 1 124 ? -21.33171 5.01654 24.50976 1.000 119.52994 119 LYS I C 1
ATOM 7638 O O . LYS I 1 124 ? -22.22685 4.56131 25.23296 1.000 120.39887 119 LYS I O 1
ATOM 7644 N N . ILE I 1 125 ? -20.97625 6.30650 24.54103 1.000 113.45493 120 ILE I N 1
ATOM 7645 C CA . ILE I 1 125 ? -21.57214 7.23022 25.50808 1.000 114.49588 120 ILE I CA 1
ATOM 7646 C C . ILE I 1 125 ? -23.08575 7.32363 25.33317 1.000 125.13408 120 ILE I C 1
ATOM 7647 O O . ILE I 1 125 ? -23.84340 7.18295 26.30072 1.000 127.27479 120 ILE I O 1
ATOM 7652 N N . LYS I 1 126 ? -23.55596 7.56840 24.10824 1.000 126.83537 121 LYS I N 1
ATOM 7653 C CA . LYS I 1 126 ? -25.00141 7.67652 23.91784 1.000 138.96004 121 LYS I CA 1
ATOM 7654 C C . LYS I 1 126 ? -25.70154 6.34198 24.14983 1.000 138.35165 121 LYS I C 1
ATOM 7655 O O . LYS I 1 126 ? -26.79390 6.29912 24.72764 1.000 138.38866 121 LYS I O 1
ATOM 7661 N N . LYS I 1 127 ? -25.09274 5.24888 23.70223 1.000 133.46213 122 LYS I N 1
ATOM 7662 C CA . LYS I 1 127 ? -25.65214 3.90790 23.85834 1.000 130.00205 122 LYS I CA 1
ATOM 7663 C C . LYS I 1 127 ? -25.54956 3.37182 25.28612 1.000 123.49538 122 LYS I C 1
ATOM 7664 O O . LYS I 1 127 ? -25.75319 4.09934 26.25949 1.000 119.71709 122 LYS I O 1
#

CATH classification: 1.10.1710.10

Secondary structure (DSSP, 8-state):
-HHHHHHHHHHHHHHHH-HHHH--SS----B-TTHHHHHHTTHHHHHHTT--HHHHHHHHHHHHHSHHHHHH--TTPEEE-TTS-EEEE--HHHHHHHHHHHHHHH-/--HHHHHH--HHHHHHHHHHHHHHHHHH-HHHH--SS----B-TTHHHHHHTTHHHHHHTT--HHHHHHHHHHHHHSHHHHHH--TTPEEE-TTS-EEEE--HHHHHHHHHHHHH-/-HHHHHHHHHHHHH-HHHH--SS----B-TTHHHHHHTTHHHHHHTT--HHHHHHHHHHHHHSHHHHHT--TTPEEE-TTS-EEEE--HHHHHHHHHHHHH-/-HHHHHHHHHHHHHHHHH-HHHH--SS----B-TTHHHHHHTTHHHHHHTT--HHHHHHHHHHHHHSHHHHHH--TTPEEE-TTS-EEEE--HHHHHHHHHHHHHHH-/--HHHHHHHHHHHH-HHHH--SS----B-TTHHHHHHTTHHHHHHTT--HHHHHHHHHHHHHSHHHHHH--TTPEEE-TTS-EEEE--HHHHHHHHHHHHHHH-/-HHHHHHHHHHH-HHHH--SS----B-TTHHHHHHTTHHHHHHTT--HHHHHHHHHHHHHSHHHHHH--TTPEEE-TTS-EEEE--HHHHHHHHHHHH-/-TTHHHHHHT---GGGGHHHHHHHHHHHHHHHH-HHHH--SS----B-TTHHHHHHTTHHHHHTTT--HHHHHHHHHHHHHSHHHHHH--TTPEEE-TTS-EEEE--HHHHHHHHHHHHHHH-/-HHHHHHHHHHHHH-HHHH--SS----B-TTHHHHHHTTHHHHHTTT--HHHHHHHHHHHHHSHHHHHH--TTPEEE-TTS-EEEE--HHHHHHHHHHHHHT-/-HHHHHHH-HHHH--SS----B-TTHHHHHHTTHHHHHTTT--TTHHHHHHHHHHHSHHHHHH--TTPEEE-TTS-EEEE--HHHHHHHHHHHH-

Sequence (957 aa):
NQSKRARSDALLWLAANFPEAFDNSLRIRPLKIGIMSDILQHAEKAEQVGVSKSKLREAVVLFTRRLDYLACLKAREVRIDLHGNPVAEVTEEEAENASMKIKKRVELGSMRKQALQKNQSKRARSDALLWLAANFPEAFDNSLRIRPLKIGIMSDILQHAEKAEQVGVSKSSKLREAVVLFTRRLDYLACLKAREVRIDLHGNPVAEVTEEEAENNASMKIKKRKRARSDALLWLAANFPEAFDNSLRIRPLKIGIMSDILQHAEKAEQVGVSKSSKLREAVVLFTRRLDYLACLKAREVRIDLHGNPVAEVTEEEAENASMKIKKRKNQSKRARSDALLWLAANFPEAFDNSLRIRPLKIGIMSDILQHAEKAEQVGVSKSSKLREAVVLFTRRLDYLACLKAREVRIDLHGNPVAEVTEEEAENASMKIKKRVEKRARSDALLWLAANFPEAFDNSLRIRPLKIGIMSDILQHAEKAEQVGVSKSSKLREAVVLFTRRLDYLACLKAREVRIDLHGNPVAEVTEEEAENASMKIKKRVEARSDALLWLAANFPEAFDNSLRIRPLKIGIMSDILQHAEKAEQVGVSKSSKLREAVVLFTRRLDYLACLKAREVRIDLHGNPVAEVTEEEAENASMKIKKPLGSMRKQALHPKAQKNQSKRARSDALLWLAANFPEAFDNSLRIRPLKIGIMSDILQHAEKAEQVGVSKSSSKLREAVVLFTRRLDYLACLKAREVRIDLHGNPVAEVTEEEAENASMKIKKRVEKRARSDALLWLAANFPEAFDNSLRIRPLKIGIMSDILQHAEKAEQVGVSKSKLREAVVLFTRRLDYLACLKAREVRIDLHGNPVAEVTEEEAENASSMKIKKRVALLWLAANFPEAFDNSLRIRPLKIGIMSDILQHAEKAEQVGVSKSSKLREAVVLFTRRLDYLACLKAREVRIDLHGNPVAEVTEEEAENASMKIKK

Foldseek 3Di:
DVLVVLLVLLLVVLCVVQVLARVPPPHHAAADDCLLVVVVVCQVVVVVVPHHSVSNVVNVVVRCLDLRNLVNLAFQGFHAHSNNHGDDGRHPVSNVVSVVSVVVVVD/DCPVVVVVDCVVVLVVLLVVLLVVLCVVQVLARVPPPHHAAADDCLLVVVCVCQVVCVVVPRHSVSNVVNVVVRCLDLRNLVNLAFQGFHAHSHNHGDDTRHPVSNVVSVVSNVVD/DVLLVVLLVVLCVPQVLARVPPPHHAAADDCLLVVVVVCQVVQVVVPHHSVSNVSNVVVRCLDLRNLQNLDFQTFHAHSNNHGDDTRHPVSNVVSVVSSVVD/DVVLVVLLVVLLVVLCVPQVLARVPPPHHAAADDVLLVVVVVCQVVVVVVPRHSVSNVVNVVVRCLDLRNLVNLAFQTFHAHSNNDGDDGRHPVSNVVSVVSNVVVVD/DVLLVVLLVVLCVPQVLARVPPPHHAAADDVLLVVVVVCQVVVVVVPRHSVSNVVNVVVRCLDLRNLVNLAFQTFHAHSNNHTDDGRHHVSNVVSVVSNVVVVD/DLVVLLVVLCVPQVLARVPVPHHAAADDCLLVVVCVCQVVCVVVPAHSVSNVVNVVVSCLDLRNLVNLAFQGFHAHSNNHGDGGRHPVSNVVSVVSNVD/DPCPVVVVVVPDCPVPCVLVVLLVVLLVVLCVVQVLARVPPPHHAAADDCLLVVVVVCQVVVVVVPRHSVSNVVNVVVRCLDLRNLQNLAFQTFHAHSHRHGDDTRHNVSNVVSVVSNVVVVD/DVLLVVLLVVLCVPQVLARVPVPHHAAADDVLLVVVVVCQVVVVVVPRHSVSNVVNVVVSCLDLRNLVNLAFQGFHAHSHRHGDDGRHPVSNVVSVVSNVVVD/DLVVLCVPLVLARVPVPHHAAADDVLLVVVVVCQVVVVVVPQHNPVVVVNVVVSCLDLRNLQNLAFQGFHAHSHNHGDDTRHPVSNVVSVVSNVD

Solvent-accessible surface area: 53499 Å² total; per-residue (Å²): 142,147,54,111,160,30,60,37,76,0,8,82,29,0,23,83,70,10,63,82,5,5,64,20,36,65,142,37,52,5,4,54,54,6,5,0,57,32,0,31,137,59,8,120,98,0,115,139,103,65,7,50,115,65,32,0,31,62,0,0,5,48,2,13,112,36,7,23,12,8,23,21,20,96,11,33,40,33,11,5,13,7,104,18,33,69,57,42,42,0,59,60,118,42,17,96,61,3,33,81,103,4,87,143,122,26,130,193,8,73,169,17,117,166,59,54,186,90,108,128,39,82,122,30,53,24,16,0,4,3,4,0,20,24,31,11,62,84,6,5,67,19,44,76,142,42,50,5,3,63,46,5,6,0,54,30,0,32,140,67,17,138,107,0,107,60,13,38,4,46,118,67,33,0,31,70,0,1,12,57,1,10,107,35,4,29,11,8,35,22,19,102,12,29,42,34,11,6,25,7,115,17,77,86,58,39,43,0,52,77,137,43,16,103,64,3,34,47,97,8,128,171,151,190,142,44,81,40,18,0,29,23,10,0,20,44,69,9,63,83,7,5,69,66,94,173,149,39,52,6,4,64,51,6,5,0,55,31,0,30,105,60,5,68,99,0,107,60,10,41,3,50,115,70,58,0,31,66,0,0,7,56,2,14,101,83,84,106,12,9,46,22,20,132,48,161,79,63,11,5,25,7,116,16,76,103,68,51,97,0,58,133,128,47,15,98,66,3,41,111,103,54,152,187,151,179,112,151,49,115,180,36,69,39,78,0,6,76,22,0,21,79,45,9,41,45,5,5,51,18,22,22,103,37,51,6,4,67,118,41,12,30,68,34,0,38,141,61,4,116,110,0,83,154,94,70,8,44,105,67,37,0,125,76,0,10,77,53,2,33,127,42,5,25,12,11,22,22,19,95,12,30,40,35,10,5,26,6,114,16,79,87,66,43,44,0,51,53,122,47,17,89,63,4,48,104,122,22,129,149,96,29,161,179,209,44,62,62,85,0,27,126,19,0,25,80,48,10,65,85,7,4,66,64,97,175,136,41,50,5,3,60,43,6,3,0,61,30,0,36,134,68,0,116,104,0,77,151,88,67,6,45,109,67,52,0,30,68,0,0,9,34,1,13,94,83,78,104,11,12,48,23,20,109,10,28,43,36,11,6,20,7,111,17,45,87,62,41,45,0,56,48,122,37,14,95,62,4,57,109,95,40,126,147,108,100,171,93,106,71,85,0,29,119,31,0,25,82,71,10,70,76,5,3,60,54,93,171,122,32,56,6,3,64,41,4,4,0,55,32,0,32,141,54,7,94,100,0,127,138,95,68,8,52,120,65,66,0,30,66,0,0,10,42,2,16,131,102,122,62,10,14,44,22,22,130,52,173,86,62,12,6,25,7,112,16,78,100,72,54,88,0,64,142,120,42,18,83,61,2,49,40,100,68,149,196,90,87,5,38,157,14,69,132,58,16,148,127,219,83,152,122,91,97,53,127,165,26,49,25,67,0,5,81,22,0,20,82,48,10,67,81,6,4,66,19,41,74,144,38,50,5,4,65,125,39,10,28,72,28,0,38,140,60,8,110,110,0,121,157,95,69,9,53,125,74,35,0,121,64,0,12,66,58,2,33,154,34,6,25,10,9,32,21,21,131,28,180,84,65,12,6,23,6,117,19,77,101,72,53,103,3,67,141,129,48,16,110,62,4,37,95,114,5,92,131,122,23,152,200,194,50,83,58,77,0,28,119,28,0,22,82,74,10,24,38,6,3,36,49,13,19,67,38,61,5,3,66,118,42,7,19,73,29,0,49,142,41,8,114,118,0,129,158,96,68,11,53,107,63,51,0,116,57,0,10,89,50,3,41,111,82,83,70,8,6,54,20,21,133,55,152,79,66,10,5,24,7,111,17,74,101,70,50,99,0,58,133,144,54,16,95,62,3,48,96,104,52,146,190,104,142,48,39,151,31,0,20,81,72,11,24,38,6,2,32,41,8,23,67,33,58,4,4,47,123,44,8,33,70,32,0,56,114,48,3,124,124,0,79,152,101,70,14,50,109,61,110,0,120,96,10,10,68,93,0,37,164,92,118,60,8,14,49,18,20,97,11,28,46,35,16,5,16,6,111,17,48,84,54,39,44,0,37,77,139,47,14,109,67,2,64,96,108,65,191,188

Radius of gyration: 32.28 Å; Cα contacts (8 Å, |Δi|>4): 1428; chains: 9; bounding box: 83×82×82 Å